Protein AF-0000000072544365 (afdb_homodimer)

InterPro domains:
  IPR005123 Oxoglutarate/iron-dependent dioxygenase domain [PS51471] (454-570)
  IPR006620 Prolyl 4-hydroxylase, alpha subunit [SM00702] (353-569)
  IPR011990 Tetratricopeptide-like helical domain superfamily [G3DSA:1.25.40.10] (1-150)
  IPR011990 Tetratricopeptide-like helical domain superfamily [G3DSA:1.25.40.10] (159-298)
  IPR039575 Prolyl 3-hydroxylase [PTHR14049] (103-581)
  IPR044862 Prolyl 4-hydroxylase alpha subunit, Fe(2+) 2OG dioxygenase domain [PF13640] (475-568)
  IPR056585 Leprecan-like alpha-helical domain [PF23557] (1-290)

pLDDT: mean 82.32, std 15.25, range [29.0, 97.81]

Radius of gyration: 35.23 Å; Cα contacts (8 Å, |Δi|>4): 2038; chains: 2; bounding box: 84×93×68 Å

Structure (mmCIF, N/CA/C/O backbone):
data_AF-0000000072544365-model_v1
#
loop_
_entity.id
_entity.type
_entity.pdbx_description
1 polymer 'procollagen-proline 3-dioxygenase'
#
loop_
_atom_site.group_PDB
_atom_site.id
_atom_site.type_symbol
_atom_site.label_atom_id
_atom_site.label_alt_id
_atom_site.label_comp_id
_atom_site.label_asym_id
_atom_site.label_entity_id
_atom_site.label_seq_id
_atom_site.pdbx_PDB_ins_code
_atom_site.Cartn_x
_atom_site.Cartn_y
_atom_site.Cartn_z
_atom_site.occupancy
_atom_site.B_iso_or_equiv
_atom_site.auth_seq_id
_atom_site.auth_comp_id
_atom_site.auth_asym_id
_atom_site.auth_atom_id
_atom_site.pdbx_PDB_model_num
ATOM 1 N N . LEU A 1 1 ? -8.773 -5.207 -22.891 1 80.38 1 LEU A N 1
ATOM 2 C CA . LEU A 1 1 ? -8.836 -6.355 -23.797 1 80.38 1 LEU A CA 1
ATOM 3 C C . LEU A 1 1 ? -9.391 -7.578 -23.062 1 80.38 1 LEU A C 1
ATOM 5 O O . LEU A 1 1 ? -10.273 -8.273 -23.594 1 80.38 1 LEU A O 1
ATOM 9 N N . TYR A 1 2 ? -8.875 -7.906 -21.922 1 84.88 2 TYR A N 1
ATOM 10 C CA . TYR A 1 2 ? -9.328 -9.078 -21.172 1 84.88 2 TYR A CA 1
ATOM 11 C C . TYR A 1 2 ? -10.789 -8.922 -20.75 1 84.88 2 TYR A C 1
ATOM 13 O O . TYR A 1 2 ? -11.594 -9.828 -20.953 1 84.88 2 TYR A O 1
ATOM 21 N N . SER A 1 3 ? -11.07 -7.789 -20.234 1 75.44 3 SER A N 1
ATOM 22 C CA . SER A 1 3 ? -12.438 -7.531 -19.812 1 75.44 3 SER A CA 1
ATOM 23 C C . SER A 1 3 ? -13.406 -7.539 -20.984 1 75.44 3 SER A C 1
ATOM 25 O O . SER A 1 3 ? -14.539 -8 -20.859 1 75.44 3 SER A O 1
ATOM 27 N N . GLU A 1 4 ? -12.914 -7.059 -22.031 1 73.75 4 GLU A N 1
ATOM 28 C CA . GLU A 1 4 ? -13.719 -7.094 -23.25 1 73.75 4 GLU A CA 1
ATOM 29 C C . GLU A 1 4 ? -13.953 -8.531 -23.703 1 73.75 4 GLU A C 1
ATOM 31 O O . GLU A 1 4 ? -15.031 -8.859 -24.203 1 73.75 4 GLU A O 1
ATOM 36 N N . GLY A 1 5 ? -12.961 -9.305 -23.594 1 83.25 5 GLY A N 1
ATOM 37 C CA . GLY A 1 5 ? -13.125 -10.719 -23.906 1 83.25 5 GLY A CA 1
ATOM 38 C C . GLY A 1 5 ? -14.164 -11.406 -23.047 1 83.25 5 GLY A C 1
ATOM 39 O O . GLY A 1 5 ? -14.992 -12.172 -23.547 1 83.25 5 GLY A O 1
ATOM 40 N N . VAL A 1 6 ? -14.148 -11.094 -21.828 1 82.44 6 VAL A N 1
ATOM 41 C CA . VAL A 1 6 ? -15.102 -11.688 -20.906 1 82.44 6 VAL A CA 1
ATOM 42 C C . VAL A 1 6 ? -16.516 -11.227 -21.234 1 82.44 6 VAL A C 1
ATOM 44 O O . VAL A 1 6 ? -17.453 -12.031 -21.219 1 82.44 6 VAL A O 1
ATOM 47 N N . SER A 1 7 ? -16.641 -10.023 -21.516 1 73 7 SER A N 1
ATOM 48 C CA . SER A 1 7 ? -17.938 -9.492 -21.906 1 73 7 SER A CA 1
ATOM 49 C C . SER A 1 7 ? -18.453 -10.18 -23.172 1 73 7 SER A C 1
ATOM 51 O O . SER A 1 7 ? -19.625 -10.531 -23.266 1 73 7 SER A O 1
ATOM 53 N N . ALA A 1 8 ? -17.641 -10.281 -24.109 1 81.31 8 ALA A N 1
ATOM 54 C CA . ALA A 1 8 ? -18 -10.953 -25.359 1 81.31 8 ALA A CA 1
ATOM 55 C C . ALA A 1 8 ? -18.406 -12.406 -25.094 1 81.31 8 ALA A C 1
ATOM 57 O O . ALA A 1 8 ? -19.312 -12.93 -25.734 1 81.31 8 ALA A O 1
ATOM 58 N N . TYR A 1 9 ? -17.719 -13.023 -24.234 1 85.31 9 TYR A N 1
ATOM 59 C CA . TYR A 1 9 ? -18.031 -14.391 -23.828 1 85.31 9 TYR A CA 1
ATOM 60 C C . TYR A 1 9 ? -19.438 -14.484 -23.219 1 85.31 9 TYR A C 1
ATOM 62 O O . TYR A 1 9 ? -20.203 -15.375 -23.578 1 85.31 9 TYR A O 1
ATOM 70 N N . ASP A 1 10 ? -19.75 -13.609 -22.438 1 77.44 10 ASP A N 1
ATOM 71 C CA . ASP A 1 10 ? -21.031 -13.586 -21.766 1 77.44 10 ASP A CA 1
ATOM 72 C C . ASP A 1 10 ? -22.172 -13.289 -22.75 1 77.44 10 ASP A C 1
ATOM 74 O O . ASP A 1 10 ? -23.281 -13.789 -22.594 1 77.44 10 ASP A O 1
ATOM 78 N N . ASP A 1 11 ? -21.828 -12.555 -23.703 1 75.81 11 ASP A N 1
ATOM 79 C CA . ASP A 1 11 ? -22.812 -12.164 -24.719 1 75.81 11 ASP A CA 1
ATOM 80 C C . ASP A 1 11 ? -22.859 -13.188 -25.859 1 75.81 11 ASP A C 1
ATOM 82 O O . ASP A 1 11 ? -23.547 -12.977 -26.844 1 75.81 11 ASP A O 1
ATOM 86 N N . ALA A 1 12 ? -22.172 -14.125 -25.766 1 86.88 12 ALA A N 1
ATOM 87 C CA . ALA A 1 12 ? -22.109 -15.203 -26.75 1 86.88 12 ALA A CA 1
ATOM 88 C C . ALA A 1 12 ? -21.688 -14.688 -28.125 1 86.88 12 ALA A C 1
ATOM 90 O O . ALA A 1 12 ? -22.203 -15.133 -29.141 1 86.88 12 ALA A O 1
ATOM 91 N N . GLN A 1 13 ? -20.953 -13.664 -28.078 1 87.75 13 GLN A N 1
ATOM 92 C CA . GLN A 1 13 ? -20.297 -13.195 -29.297 1 87.75 13 GLN A CA 1
ATOM 93 C C . GLN A 1 13 ? -18.953 -13.906 -29.516 1 87.75 13 GLN A C 1
ATOM 95 O O . GLN A 1 13 ? -17.891 -13.336 -29.266 1 87.75 13 GLN A O 1
ATOM 100 N N . TRP A 1 14 ? -19.047 -15 -30.094 1 88.62 14 TRP A N 1
ATOM 101 C CA . TRP A 1 14 ? -17.953 -15.961 -30.031 1 88.62 14 TRP A CA 1
ATOM 102 C C . TRP A 1 14 ? -16.781 -15.516 -30.906 1 88.62 14 TRP A C 1
ATOM 104 O O . TRP A 1 14 ? -15.625 -15.766 -30.578 1 88.62 14 TRP A O 1
ATOM 114 N N . TYR A 1 15 ? -17.047 -14.953 -32.031 1 87.5 15 TYR A N 1
ATOM 115 C CA . TYR A 1 15 ? -15.961 -14.484 -32.875 1 87.5 15 TYR A CA 1
ATOM 116 C C . TYR A 1 15 ? -15.172 -13.375 -32.219 1 87.5 15 TYR A C 1
ATOM 118 O O . TYR A 1 15 ? -13.938 -13.414 -32.156 1 87.5 15 TYR A O 1
ATOM 126 N N . GLN A 1 16 ? -15.875 -12.438 -31.672 1 87.5 16 GLN A N 1
ATOM 127 C CA . GLN A 1 16 ? -15.242 -11.352 -30.938 1 87.5 16 GLN A CA 1
ATOM 128 C C . GLN A 1 16 ? -14.547 -11.867 -29.672 1 87.5 16 GLN A C 1
ATOM 130 O O . GLN A 1 16 ? -13.461 -11.398 -29.328 1 87.5 16 GLN A O 1
ATOM 135 N N . CYS A 1 17 ? -15.164 -12.781 -29.047 1 90.75 17 CYS A N 1
ATOM 136 C CA . CYS A 1 17 ? -14.602 -13.406 -27.859 1 90.75 17 CYS A CA 1
ATOM 137 C C . CYS A 1 17 ? -13.211 -13.977 -28.141 1 90.75 17 CYS A C 1
ATOM 139 O O . CYS A 1 17 ? -12.258 -13.695 -27.422 1 90.75 17 CYS A O 1
ATOM 141 N N . SER A 1 18 ? -13.125 -14.688 -29.25 1 92.5 18 SER A N 1
ATOM 142 C CA . SER A 1 18 ? -11.852 -15.312 -29.594 1 92.5 18 SER A CA 1
ATOM 143 C C . SER A 1 18 ? -10.797 -14.258 -29.922 1 92.5 18 SER A C 1
ATOM 145 O O . SER A 1 18 ? -9.641 -14.391 -29.516 1 92.5 18 SER A O 1
ATOM 147 N N . LEU A 1 19 ? -11.195 -13.219 -30.5 1 89.69 19 LEU A N 1
ATOM 148 C CA . LEU A 1 19 ? -10.258 -12.172 -30.875 1 89.69 19 LEU A CA 1
ATOM 149 C C . LEU A 1 19 ? -9.766 -11.398 -29.656 1 89.69 19 LEU A C 1
ATOM 151 O O . LEU A 1 19 ? -8.57 -11.141 -29.516 1 89.69 19 LEU A O 1
ATOM 155 N N . PHE A 1 20 ? -10.68 -11.094 -28.812 1 89.44 20 PHE A N 1
ATOM 156 C CA . PHE A 1 20 ? -10.336 -10.305 -27.625 1 89.44 20 PHE A CA 1
ATOM 157 C C . PHE A 1 20 ? -9.406 -11.086 -26.703 1 89.44 20 PHE A C 1
ATOM 159 O O . PHE A 1 20 ? -8.43 -10.539 -26.188 1 89.44 20 PHE A O 1
ATOM 166 N N . PHE A 1 21 ? -9.68 -12.312 -26.469 1 93.75 21 PHE A N 1
ATOM 167 C CA . PHE A 1 21 ? -8.828 -13.102 -25.594 1 93.75 21 PHE A CA 1
ATOM 168 C C . PHE A 1 21 ? -7.457 -13.336 -26.219 1 93.75 21 PHE A C 1
ATOM 170 O O . PHE A 1 21 ? -6.438 -13.305 -25.531 1 93.75 21 PHE A O 1
ATOM 177 N N . GLN A 1 22 ? -7.426 -13.586 -27.516 1 93.12 22 GLN A N 1
ATOM 178 C CA . GLN A 1 22 ? -6.148 -13.734 -28.203 1 93.12 22 GLN A CA 1
ATOM 179 C C . GLN A 1 22 ? -5.297 -12.477 -28.062 1 93.12 22 GLN A C 1
ATOM 181 O O . GLN A 1 22 ? -4.102 -12.555 -27.766 1 93.12 22 GLN A O 1
ATOM 186 N N . ASP A 1 23 ? -5.949 -11.422 -28.25 1 91 23 ASP A N 1
ATOM 187 C CA . ASP A 1 23 ? -5.242 -10.148 -28.156 1 91 23 ASP A CA 1
ATOM 188 C C . ASP A 1 23 ? -4.812 -9.859 -26.719 1 91 23 ASP A C 1
ATOM 190 O O . ASP A 1 23 ? -3.732 -9.312 -26.484 1 91 23 ASP A O 1
ATOM 194 N N . ALA A 1 24 ? -5.691 -10.172 -25.797 1 92.06 24 ALA A N 1
ATOM 195 C CA . ALA A 1 24 ? -5.363 -9.969 -24.391 1 92.06 24 ALA A CA 1
ATOM 196 C C . ALA A 1 24 ? -4.148 -10.797 -23.984 1 92.06 24 ALA A C 1
ATOM 198 O O . ALA A 1 24 ? -3.27 -10.305 -23.266 1 92.06 24 ALA A O 1
ATOM 199 N N . ILE A 1 25 ? -4.117 -12.023 -24.422 1 95 25 ILE A N 1
ATOM 200 C CA . ILE A 1 25 ? -3.01 -12.914 -24.094 1 95 25 ILE A CA 1
ATOM 201 C C . ILE A 1 25 ? -1.724 -12.398 -24.734 1 95 25 ILE A C 1
ATOM 203 O O . ILE A 1 25 ? -0.677 -12.344 -24.094 1 95 25 ILE A O 1
ATOM 207 N N . LYS A 1 26 ? -1.809 -12.016 -25.938 1 92.56 26 LYS A N 1
ATOM 208 C CA . LYS A 1 26 ? -0.65 -11.477 -26.641 1 92.56 26 LYS A CA 1
ATOM 209 C C . LYS A 1 26 ? -0.138 -10.203 -25.969 1 92.56 26 LYS A C 1
ATOM 211 O O . LYS A 1 26 ? 1.07 -10.031 -25.812 1 92.56 26 LYS A O 1
ATOM 216 N N . ASP A 1 27 ? -1.063 -9.367 -25.594 1 89.94 27 ASP A N 1
ATOM 217 C CA . ASP A 1 27 ? -0.705 -8.109 -24.953 1 89.94 27 ASP A CA 1
ATOM 218 C C . ASP A 1 27 ? -0.074 -8.352 -23.578 1 89.94 27 ASP A C 1
ATOM 220 O O . ASP A 1 27 ? 0.903 -7.695 -23.219 1 89.94 27 ASP A O 1
ATOM 224 N N . TYR A 1 28 ? -0.678 -9.211 -22.859 1 91.62 28 TYR A N 1
ATOM 225 C CA . TYR A 1 28 ? -0.155 -9.523 -21.531 1 91.62 28 TYR A CA 1
ATOM 226 C C . TYR A 1 28 ? 1.253 -10.102 -21.625 1 91.62 28 TYR A C 1
ATOM 228 O O . TYR A 1 28 ? 2.131 -9.734 -20.828 1 91.62 28 TYR A O 1
ATOM 236 N N . ASN A 1 29 ? 1.472 -10.984 -22.531 1 92.94 29 ASN A N 1
ATOM 237 C CA . ASN A 1 29 ? 2.795 -11.57 -22.703 1 92.94 29 ASN A CA 1
ATOM 238 C C . ASN A 1 29 ? 3.822 -10.523 -23.125 1 92.94 29 ASN A C 1
ATOM 240 O O . ASN A 1 29 ? 4.969 -10.555 -22.672 1 92.94 29 ASN A O 1
ATOM 244 N N . PHE A 1 30 ? 3.4 -9.664 -23.969 1 91.56 30 PHE A N 1
ATOM 245 C CA . PHE A 1 30 ? 4.277 -8.578 -24.375 1 91.56 30 PHE A CA 1
ATOM 246 C C . PHE A 1 30 ? 4.625 -7.688 -23.172 1 91.56 30 PHE A C 1
ATOM 248 O O . PHE A 1 30 ? 5.781 -7.312 -23 1 91.56 30 PHE A O 1
ATOM 255 N N . TYR A 1 31 ? 3.596 -7.328 -22.438 1 90.69 31 TYR A N 1
ATOM 256 C CA . TYR A 1 31 ? 3.785 -6.496 -21.266 1 90.69 31 TYR A CA 1
ATOM 257 C C . TYR A 1 31 ? 4.754 -7.152 -20.281 1 90.69 31 TYR A C 1
ATOM 259 O O . TYR A 1 31 ? 5.715 -6.523 -19.828 1 90.69 31 TYR A O 1
ATOM 267 N N . LYS A 1 32 ? 4.496 -8.367 -19.938 1 91.25 32 LYS A N 1
ATOM 268 C CA . LYS A 1 32 ? 5.309 -9.094 -18.969 1 91.25 32 LYS A CA 1
ATOM 269 C C . LYS A 1 32 ? 6.758 -9.203 -19.438 1 91.25 32 LYS A C 1
ATOM 271 O O . LYS A 1 32 ? 7.688 -8.992 -18.656 1 91.25 32 LYS A O 1
ATOM 276 N N . LYS A 1 33 ? 6.934 -9.555 -20.641 1 93.62 33 LYS A N 1
ATOM 277 C CA . LYS A 1 33 ? 8.273 -9.672 -21.219 1 93.62 33 LYS A CA 1
ATOM 278 C C . LYS A 1 33 ? 9.008 -8.336 -21.172 1 93.62 33 LYS A C 1
ATOM 280 O O . LYS A 1 33 ? 10.188 -8.289 -20.812 1 93.62 33 LYS A O 1
ATOM 285 N N . SER A 1 34 ? 8.312 -7.281 -21.484 1 93.31 34 SER A N 1
ATOM 286 C CA . SER A 1 34 ? 8.922 -5.953 -21.516 1 93.31 34 SER A CA 1
ATOM 287 C C . SER A 1 34 ? 9.352 -5.508 -20.125 1 93.31 34 SER A C 1
ATOM 289 O O . SER A 1 34 ? 10.43 -4.945 -19.953 1 93.31 34 SER A O 1
ATOM 291 N N . VAL A 1 35 ? 8.477 -5.73 -19.188 1 92.75 35 VAL A N 1
ATOM 292 C CA . VAL A 1 35 ? 8.781 -5.348 -17.812 1 92.75 35 VAL A CA 1
ATOM 293 C C . VAL A 1 35 ? 10.031 -6.082 -17.328 1 92.75 35 VAL A C 1
ATOM 295 O O . VAL A 1 35 ? 10.93 -5.473 -16.75 1 92.75 35 VAL A O 1
ATOM 298 N N . VAL A 1 36 ? 10.117 -7.355 -17.531 1 95.5 36 VAL A N 1
ATOM 299 C CA . VAL A 1 36 ? 11.242 -8.172 -17.094 1 95.5 36 VAL A CA 1
ATOM 300 C C . VAL A 1 36 ? 12.508 -7.75 -17.828 1 95.5 36 VAL A C 1
ATOM 302 O O . VAL A 1 36 ? 13.586 -7.66 -17.234 1 95.5 36 VAL A O 1
ATOM 305 N N . ASP A 1 37 ? 12.367 -7.48 -19.125 1 95.62 37 ASP A N 1
ATOM 306 C CA . ASP A 1 37 ? 13.516 -7.031 -19.906 1 95.62 37 ASP A CA 1
ATOM 307 C C . ASP A 1 37 ? 14.07 -5.715 -19.359 1 95.62 37 ASP A C 1
ATOM 309 O O . ASP A 1 37 ? 15.281 -5.527 -19.297 1 95.62 37 ASP A O 1
ATOM 313 N N . CYS A 1 38 ? 13.172 -4.82 -19.031 1 94.56 38 CYS A N 1
ATOM 314 C CA . CYS A 1 38 ? 13.609 -3.537 -18.484 1 94.56 38 CYS A CA 1
ATOM 315 C C . CYS A 1 38 ? 14.336 -3.725 -17.156 1 94.56 38 CYS A C 1
ATOM 317 O O . CYS A 1 38 ? 15.359 -3.078 -16.906 1 94.56 38 CYS A O 1
ATOM 319 N N . ARG A 1 39 ? 13.844 -4.586 -16.297 1 94.62 39 ARG A N 1
ATOM 320 C CA . ARG A 1 39 ? 14.492 -4.863 -15.023 1 94.62 39 ARG A CA 1
ATOM 321 C C . ARG A 1 39 ? 15.883 -5.461 -15.227 1 94.62 39 ARG A C 1
ATOM 323 O O . ARG A 1 39 ? 16.828 -5.098 -14.531 1 94.62 39 ARG A O 1
ATOM 330 N N . LEU A 1 40 ? 16 -6.348 -16.203 1 95.12 40 LEU A N 1
ATOM 331 C CA . LEU A 1 40 ? 17.281 -6.996 -16.484 1 95.12 40 LEU A CA 1
ATOM 332 C C . LEU A 1 40 ? 18.266 -6.008 -17.094 1 95.12 40 LEU A C 1
ATOM 334 O O . LEU A 1 40 ? 19.453 -6.008 -16.734 1 95.12 40 LEU A O 1
ATOM 338 N N . ASN A 1 41 ? 17.781 -5.16 -17.953 1 94.06 41 ASN A N 1
ATOM 339 C CA . ASN A 1 41 ? 18.641 -4.176 -18.609 1 94.06 41 ASN A CA 1
ATOM 340 C C . ASN A 1 41 ? 19.172 -3.145 -17.609 1 94.06 41 ASN A C 1
ATOM 342 O O . ASN A 1 41 ? 20.25 -2.594 -17.797 1 94.06 41 ASN A O 1
ATOM 346 N N . CYS A 1 42 ? 18.391 -2.941 -16.578 1 93.69 42 CYS A N 1
ATOM 347 C CA . CYS A 1 42 ? 18.75 -1.9 -15.617 1 93.69 42 CYS A CA 1
ATOM 348 C C . CYS A 1 42 ? 19.391 -2.5 -14.375 1 93.69 42 CYS A C 1
ATOM 350 O O . CYS A 1 42 ? 19.594 -1.809 -13.375 1 93.69 42 CYS A O 1
ATOM 352 N N . LYS A 1 43 ? 19.656 -3.701 -14.367 1 88.56 43 LYS A N 1
ATOM 353 C CA . LYS A 1 43 ? 20.172 -4.418 -13.203 1 88.56 43 LYS A CA 1
ATOM 354 C C . LYS A 1 43 ? 21.438 -3.771 -12.672 1 88.56 43 LYS A C 1
ATOM 356 O O . LYS A 1 43 ? 21.641 -3.703 -11.453 1 88.56 43 LYS A O 1
ATOM 361 N N . HIS A 1 44 ? 22.281 -3.273 -13.523 1 79.38 44 HIS A N 1
ATOM 362 C CA . HIS A 1 44 ? 23.562 -2.742 -13.078 1 79.38 44 HIS A CA 1
ATOM 363 C C . HIS A 1 44 ? 23.609 -1.223 -13.195 1 79.38 44 HIS A C 1
ATOM 365 O O . HIS A 1 44 ? 24.672 -0.613 -13.078 1 79.38 44 HIS A O 1
ATOM 371 N N . HIS A 1 45 ? 22.375 -0.761 -13.469 1 74.12 45 HIS A N 1
ATOM 372 C CA . HIS A 1 45 ? 22.328 0.691 -13.602 1 74.12 45 HIS A CA 1
ATOM 373 C C . HIS A 1 45 ? 22.406 1.369 -12.242 1 74.12 45 HIS A C 1
ATOM 375 O O . HIS A 1 45 ? 21.594 1.097 -11.359 1 74.12 45 HIS A O 1
ATOM 381 N N . GLY A 1 46 ? 23.391 2.125 -11.977 1 63.12 46 GLY A N 1
ATOM 382 C CA . GLY A 1 46 ? 23.578 2.859 -10.734 1 63.12 46 GLY A CA 1
ATOM 383 C C . GLY A 1 46 ? 24.562 2.189 -9.789 1 63.12 46 GLY A C 1
ATOM 384 O O . GLY A 1 46 ? 25.031 2.812 -8.836 1 63.12 46 GLY A O 1
ATOM 385 N N . ILE A 1 47 ? 24.562 0.774 -9.812 1 58.81 47 ILE A N 1
ATOM 386 C CA . ILE A 1 47 ? 25.406 0.045 -8.883 1 58.81 47 ILE A CA 1
ATOM 387 C C . ILE A 1 47 ? 26.875 0.196 -9.297 1 58.81 47 ILE A C 1
ATOM 389 O O . ILE A 1 47 ? 27.766 -0.318 -8.625 1 58.81 47 ILE A O 1
ATOM 393 N N . GLU A 1 48 ? 27.172 0.769 -10.406 1 52.38 48 GLU A N 1
ATOM 394 C CA . GLU A 1 48 ? 28.609 0.728 -10.68 1 52.38 48 GLU A CA 1
ATOM 395 C C . GLU A 1 48 ? 29.422 0.821 -9.391 1 52.38 48 GLU A C 1
ATOM 397 O O . GLU A 1 48 ? 28.859 1.008 -8.312 1 52.38 48 GLU A O 1
ATOM 402 N N . LYS A 1 49 ? 30.797 1.675 -9.641 1 46.38 49 LYS A N 1
ATOM 403 C CA . LYS A 1 49 ? 32.094 1.844 -8.992 1 46.38 49 LYS A CA 1
ATOM 404 C C . LYS A 1 49 ? 31.922 2.377 -7.574 1 46.38 49 LYS A C 1
ATOM 406 O O . LYS A 1 49 ? 32.906 2.824 -6.957 1 46.38 49 LYS A O 1
ATOM 411 N N . ARG A 1 50 ? 30.672 2.615 -7.273 1 45.84 50 ARG A N 1
ATOM 412 C CA . ARG A 1 50 ? 30.781 3.439 -6.074 1 45.84 50 ARG A CA 1
ATOM 413 C C . ARG A 1 50 ? 30.953 2.576 -4.828 1 45.84 50 ARG A C 1
ATOM 415 O O . ARG A 1 50 ? 30.25 1.582 -4.656 1 45.84 50 ARG A O 1
ATOM 422 N N . ASN A 1 51 ? 32.031 2.244 -4.457 1 46.62 51 ASN A N 1
ATOM 423 C CA . ASN A 1 51 ? 32.281 1.783 -3.098 1 46.62 51 ASN A CA 1
ATOM 424 C C . ASN A 1 51 ? 31.203 2.266 -2.133 1 46.62 51 ASN A C 1
ATOM 426 O O . ASN A 1 51 ? 31.359 3.293 -1.475 1 46.62 51 ASN A O 1
ATOM 430 N N . ASP A 1 52 ? 29.969 1.961 -2.381 1 51.19 52 ASP A N 1
ATOM 431 C CA . ASP A 1 52 ? 28.844 2.5 -1.627 1 51.19 52 ASP A CA 1
ATOM 432 C C . ASP A 1 52 ? 28.984 2.211 -0.135 1 51.19 52 ASP A C 1
ATOM 434 O O . ASP A 1 52 ? 28.75 1.087 0.311 1 51.19 52 ASP A O 1
ATOM 438 N N . THR A 1 53 ? 29.75 2.979 0.495 1 59.97 53 THR A N 1
ATOM 439 C CA . THR A 1 53 ? 30.219 2.836 1.87 1 59.97 53 THR A CA 1
ATOM 440 C C . THR A 1 53 ? 29.172 3.355 2.852 1 59.97 53 THR A C 1
ATOM 442 O O . THR A 1 53 ? 29.281 3.141 4.059 1 59.97 53 THR A O 1
ATOM 445 N N . ASN A 1 54 ? 28.047 3.99 2.219 1 75.31 54 ASN A N 1
ATOM 446 C CA . ASN A 1 54 ? 27.141 4.512 3.23 1 75.31 54 ASN A CA 1
ATOM 447 C C . ASN A 1 54 ? 25.688 4.426 2.771 1 75.31 54 ASN A C 1
ATOM 449 O O . ASN A 1 54 ? 25.406 4.086 1.619 1 75.31 54 ASN A O 1
ATOM 453 N N . PHE A 1 55 ? 24.688 4.438 3.605 1 82.12 55 PHE A N 1
ATOM 454 C CA . PHE A 1 55 ? 23.25 4.293 3.424 1 82.12 55 PHE A CA 1
ATOM 455 C C . PHE A 1 55 ? 22.75 5.234 2.34 1 82.12 55 PHE A C 1
ATOM 457 O O . PHE A 1 55 ? 21.969 4.832 1.472 1 82.12 55 PHE A O 1
ATOM 464 N N . SER A 1 56 ? 23.25 6.426 2.266 1 83.69 56 SER A N 1
ATOM 465 C CA . SER A 1 56 ? 22.812 7.434 1.309 1 83.69 56 SER A CA 1
ATOM 466 C C . SER A 1 56 ? 23.188 7.047 -0.117 1 83.69 56 SER A C 1
ATOM 468 O O . SER A 1 56 ? 22.391 7.219 -1.045 1 83.69 56 SER A O 1
ATOM 470 N N . GLU A 1 57 ? 24.359 6.508 -0.261 1 83.19 57 GLU A N 1
ATOM 471 C CA . GLU A 1 57 ? 24.812 6.102 -1.583 1 83.19 57 GLU A CA 1
ATOM 472 C C . GLU A 1 57 ? 24 4.926 -2.121 1 83.19 57 GLU A C 1
ATOM 474 O O . GLU A 1 57 ? 23.719 4.867 -3.316 1 83.19 57 GLU A O 1
ATOM 479 N N . LEU A 1 58 ? 23.734 4.09 -1.264 1 83.56 58 LEU A N 1
ATOM 480 C CA . LEU A 1 58 ? 22.922 2.947 -1.678 1 83.56 58 LEU A CA 1
ATOM 481 C C . LEU A 1 58 ? 21.531 3.391 -2.09 1 83.56 58 LEU A C 1
ATOM 483 O O . LEU A 1 58 ? 20.984 2.889 -3.074 1 83.56 58 LEU A O 1
ATOM 487 N N . MET A 1 59 ? 21 4.27 -1.32 1 88.81 59 MET A N 1
ATOM 488 C CA . MET A 1 59 ? 19.672 4.777 -1.662 1 88.81 59 MET A CA 1
ATOM 489 C C . MET A 1 59 ? 19.703 5.512 -2.998 1 88.81 59 MET A C 1
ATOM 491 O O . MET A 1 59 ? 18.75 5.438 -3.773 1 88.81 59 MET A O 1
ATOM 495 N N . GLN A 1 60 ? 20.781 6.176 -3.275 1 88.25 60 GLN A N 1
ATOM 496 C CA . GLN A 1 60 ? 20.938 6.836 -4.57 1 88.25 60 GLN A CA 1
ATOM 497 C C . GLN A 1 60 ? 20.984 5.816 -5.703 1 88.25 60 GLN A C 1
ATOM 499 O O . GLN A 1 60 ? 20.391 6.027 -6.762 1 88.25 60 GLN A O 1
ATOM 504 N N . SER A 1 61 ? 21.719 4.734 -5.418 1 88.5 61 SER A N 1
ATOM 505 C CA . SER A 1 61 ? 21.781 3.67 -6.414 1 88.5 61 SER A CA 1
ATOM 506 C C . SER A 1 61 ? 20.406 3.086 -6.691 1 88.5 61 SER A C 1
ATOM 508 O O . SER A 1 61 ? 20.078 2.775 -7.836 1 88.5 61 SER A O 1
ATOM 510 N N . ILE A 1 62 ? 19.656 2.9 -5.656 1 90.31 62 ILE A N 1
ATOM 511 C CA . ILE A 1 62 ? 18.312 2.377 -5.797 1 90.31 62 ILE A CA 1
ATOM 512 C C . ILE A 1 62 ? 17.469 3.342 -6.625 1 90.31 62 ILE A C 1
ATOM 514 O O . ILE A 1 62 ? 16.703 2.918 -7.496 1 90.31 62 ILE A O 1
ATOM 518 N N . MET A 1 63 ? 17.625 4.602 -6.414 1 89.94 63 MET A N 1
ATOM 519 C CA . MET A 1 63 ? 16.891 5.613 -7.164 1 89.94 63 MET A CA 1
ATOM 520 C C . MET A 1 63 ? 17.266 5.586 -8.641 1 89.94 63 MET A C 1
ATOM 522 O O . MET A 1 63 ? 16.406 5.664 -9.516 1 89.94 63 MET A O 1
ATOM 526 N N . LEU A 1 64 ? 18.516 5.48 -8.891 1 90.56 64 LEU A N 1
ATOM 527 C CA . LEU A 1 64 ? 18.984 5.449 -10.273 1 90.56 64 LEU A CA 1
ATOM 528 C C . LEU A 1 64 ? 18.453 4.215 -11 1 90.56 64 LEU A C 1
ATOM 530 O O . LEU A 1 64 ? 18.062 4.297 -12.164 1 90.56 64 LEU A O 1
ATOM 534 N N . ARG A 1 65 ? 18.484 3.105 -10.344 1 91.25 65 ARG A N 1
ATOM 535 C CA . ARG A 1 65 ? 17.922 1.896 -10.938 1 91.25 65 ARG A CA 1
ATOM 536 C C . ARG A 1 65 ? 16.438 2.055 -11.195 1 91.25 65 ARG A C 1
ATOM 538 O O . ARG A 1 65 ? 15.93 1.642 -12.242 1 91.25 65 ARG A O 1
ATOM 545 N N . SER A 1 66 ? 15.719 2.6 -10.234 1 90.56 66 SER A N 1
ATOM 546 C CA . SER A 1 66 ? 14.289 2.865 -10.391 1 90.56 66 SER A CA 1
ATOM 547 C C . SER A 1 66 ? 14.023 3.75 -11.609 1 90.56 66 SER A C 1
ATOM 549 O O . SER A 1 66 ? 13.102 3.492 -12.375 1 90.56 66 SER A O 1
ATOM 551 N N . GLU A 1 67 ? 14.805 4.738 -11.75 1 88.69 67 GLU A N 1
ATOM 552 C CA . GLU A 1 67 ? 14.672 5.633 -12.891 1 88.69 67 GLU A CA 1
ATOM 553 C C . GLU A 1 67 ? 14.914 4.895 -14.203 1 88.69 67 GLU A C 1
ATOM 555 O O . GLU A 1 67 ? 14.18 5.078 -15.18 1 88.69 67 GLU A O 1
ATOM 560 N N . CYS A 1 68 ? 15.969 4.137 -14.234 1 92.44 68 CYS A N 1
ATOM 561 C CA . CYS A 1 68 ? 16.297 3.361 -15.43 1 92.44 68 CYS A CA 1
ATOM 562 C C . CYS A 1 68 ? 15.133 2.467 -15.836 1 92.44 68 CYS A C 1
ATOM 564 O O . CYS A 1 68 ? 14.758 2.43 -17.016 1 92.44 68 CYS A O 1
ATOM 566 N N . ILE A 1 69 ? 14.586 1.759 -14.898 1 91.81 69 ILE A N 1
ATOM 567 C CA . ILE A 1 69 ? 13.469 0.853 -15.164 1 91.81 69 ILE A CA 1
ATOM 568 C C . ILE A 1 69 ? 12.266 1.648 -15.656 1 91.81 69 ILE A C 1
ATOM 570 O O . ILE A 1 69 ? 11.609 1.256 -16.625 1 91.81 69 ILE A O 1
ATOM 574 N N . ARG A 1 70 ? 11.984 2.709 -15 1 87.75 70 ARG A N 1
ATOM 575 C CA . ARG A 1 70 ? 10.859 3.557 -15.383 1 87.75 70 ARG A CA 1
ATOM 576 C C . ARG A 1 70 ? 11.016 4.062 -16.812 1 87.75 70 ARG A C 1
ATOM 578 O O . ARG A 1 70 ? 10.078 3.99 -17.609 1 87.75 70 ARG A O 1
ATOM 585 N N . LYS A 1 71 ? 12.133 4.594 -17.156 1 87.88 71 LYS A N 1
ATOM 586 C CA . LYS A 1 71 ? 12.398 5.113 -18.484 1 87.88 71 LYS A CA 1
ATOM 587 C C . LYS A 1 71 ? 12.32 4.004 -19.531 1 87.88 71 LYS A C 1
ATOM 589 O O . LYS A 1 71 ? 11.781 4.207 -20.625 1 87.88 71 LYS A O 1
ATOM 594 N N . CYS A 1 72 ? 12.867 2.891 -19.188 1 91.81 72 CYS A N 1
ATOM 595 C CA . CYS A 1 72 ? 12.805 1.74 -20.078 1 91.81 72 CYS A CA 1
ATOM 596 C C . CYS A 1 72 ? 11.359 1.322 -20.328 1 91.81 72 CYS A C 1
ATOM 598 O O . CYS A 1 72 ? 10.969 1.089 -21.484 1 91.81 72 CYS A O 1
ATOM 600 N N . LYS A 1 73 ? 10.578 1.235 -19.312 1 89.69 73 LYS A N 1
ATOM 601 C CA . LYS A 1 73 ? 9.172 0.861 -19.438 1 89.69 73 LYS A CA 1
ATOM 602 C C . LYS A 1 73 ? 8.398 1.892 -20.266 1 89.69 73 LYS A C 1
ATOM 604 O O . LYS A 1 73 ? 7.547 1.533 -21.078 1 89.69 73 LYS A O 1
ATOM 609 N N . GLN A 1 74 ? 8.711 3.117 -20.016 1 83.56 74 GLN A N 1
ATOM 610 C CA . GLN A 1 74 ? 8.039 4.18 -20.766 1 83.56 74 GLN A CA 1
ATOM 611 C C . GLN A 1 74 ? 8.367 4.098 -22.25 1 83.56 74 GLN A C 1
ATOM 613 O O . GLN A 1 74 ? 7.496 4.309 -23.094 1 83.56 74 GLN A O 1
ATOM 618 N N . LYS A 1 75 ? 9.539 3.861 -22.578 1 86.88 75 LYS A N 1
ATOM 619 C CA . LYS A 1 75 ? 9.977 3.766 -23.969 1 86.88 75 LYS A CA 1
ATOM 620 C C . LYS A 1 75 ? 9.359 2.559 -24.672 1 86.88 75 LYS A C 1
ATOM 622 O O . LYS A 1 75 ? 8.945 2.648 -25.828 1 86.88 75 LYS A O 1
ATOM 627 N N . THR A 1 76 ? 9.242 1.462 -23.938 1 89.38 76 THR A N 1
ATOM 628 C CA . THR A 1 76 ? 8.812 0.208 -24.562 1 89.38 76 THR A CA 1
ATOM 629 C C . THR A 1 76 ? 7.289 0.087 -24.531 1 89.38 76 THR A C 1
ATOM 631 O O . THR A 1 76 ? 6.688 -0.395 -25.484 1 89.38 76 THR A O 1
ATOM 634 N N . LEU A 1 77 ? 6.629 0.49 -23.438 1 86.69 77 LEU A N 1
ATOM 635 C CA . LEU A 1 77 ? 5.203 0.262 -23.234 1 86.69 77 LEU A CA 1
ATOM 636 C C . LEU A 1 77 ? 4.414 1.549 -23.453 1 86.69 77 LEU A C 1
ATOM 638 O O . LEU A 1 77 ? 3.193 1.511 -23.641 1 86.69 77 LEU A O 1
ATOM 642 N N . GLY A 1 78 ? 5.074 2.58 -23.438 1 77.25 78 GLY A N 1
ATOM 643 C CA . GLY A 1 78 ? 4.387 3.859 -23.453 1 77.25 78 GLY A CA 1
ATOM 644 C C . GLY A 1 78 ? 4.117 4.414 -22.062 1 77.25 78 GLY A C 1
ATOM 645 O O . GLY A 1 78 ? 4.18 3.682 -21.078 1 77.25 78 GLY A O 1
ATOM 646 N N . LYS A 1 79 ? 3.775 5.605 -21.984 1 65.81 79 LYS A N 1
ATOM 647 C CA . LYS A 1 79 ? 3.646 6.324 -20.719 1 65.81 79 LYS A CA 1
ATOM 648 C C . LYS A 1 79 ? 2.443 5.824 -19.922 1 65.81 79 LYS A C 1
ATOM 650 O O . LYS A 1 79 ? 2.531 5.629 -18.703 1 65.81 79 LYS A O 1
ATOM 655 N N . ASP A 1 80 ? 1.408 5.539 -20.594 1 58.44 80 ASP A N 1
ATOM 656 C CA . ASP A 1 80 ? 0.171 5.18 -19.906 1 58.44 80 ASP A CA 1
ATOM 657 C C . ASP A 1 80 ? 0.264 3.779 -19.297 1 58.44 80 ASP A C 1
ATOM 659 O O . ASP A 1 80 ? -0.195 3.549 -18.172 1 58.44 80 ASP A O 1
ATOM 663 N N . ARG A 1 81 ? 0.894 2.941 -19.953 1 67.19 81 ARG A N 1
ATOM 664 C CA . ARG A 1 81 ? 0.951 1.544 -19.547 1 67.19 81 ARG A CA 1
ATOM 665 C C . ARG A 1 81 ? 2.104 1.307 -18.578 1 67.19 81 ARG A C 1
ATOM 667 O O . ARG A 1 81 ? 2.094 0.334 -17.812 1 67.19 81 ARG A O 1
ATOM 674 N N . ALA A 1 82 ? 3.039 2.164 -18.672 1 63.38 82 ALA A N 1
ATOM 675 C CA . ALA A 1 82 ? 4.219 1.991 -17.828 1 63.38 82 ALA A CA 1
ATOM 676 C C . ALA A 1 82 ? 3.873 2.172 -16.359 1 63.38 82 ALA A C 1
ATOM 678 O O . ALA A 1 82 ? 4.492 1.555 -15.484 1 63.38 82 ALA A O 1
ATOM 679 N N . PHE A 1 83 ? 2.92 3.018 -16.141 1 56.38 83 PHE A N 1
ATOM 680 C CA . PHE A 1 83 ? 2.615 3.354 -14.758 1 56.38 83 PHE A CA 1
ATOM 681 C C . PHE A 1 83 ? 1.29 2.734 -14.328 1 56.38 83 PHE A C 1
ATOM 683 O O . PHE A 1 83 ? 0.894 2.846 -13.164 1 56.38 83 PHE A O 1
ATOM 690 N N . GLY A 1 84 ? 0.743 2.127 -15.266 1 54.84 84 GLY A N 1
ATOM 691 C CA . GLY A 1 84 ? -0.603 1.664 -14.961 1 54.84 84 GLY A CA 1
ATOM 692 C C . GLY A 1 84 ? -0.639 0.58 -13.906 1 54.84 84 GLY A C 1
ATOM 693 O O . GLY A 1 84 ? 0.351 -0.123 -13.695 1 54.84 84 GLY A O 1
ATOM 694 N N . ARG A 1 85 ? -1.573 0.774 -13.047 1 50.91 85 ARG A N 1
ATOM 695 C CA . ARG A 1 85 ? -1.849 -0.2 -12 1 50.91 85 ARG A CA 1
ATOM 696 C C . ARG A 1 85 ? -2.441 -1.479 -12.578 1 50.91 85 ARG A C 1
ATOM 698 O O . ARG A 1 85 ? -3.375 -1.428 -13.383 1 50.91 85 ARG A O 1
ATOM 705 N N . SER A 1 86 ? -1.489 -2.494 -12.656 1 53.47 86 SER A N 1
ATOM 706 C CA . SER A 1 86 ? -2.084 -3.768 -13.039 1 53.47 86 SER A CA 1
ATOM 707 C C . SER A 1 86 ? -3.119 -4.23 -12.023 1 53.47 86 SER A C 1
ATOM 709 O O . SER A 1 86 ? -2.902 -4.113 -10.812 1 53.47 86 SER A O 1
ATOM 711 N N . ASN A 1 87 ? -4.277 -4.336 -12.5 1 53.53 87 ASN A N 1
ATOM 712 C CA . ASN A 1 87 ? -5.301 -4.965 -11.68 1 53.53 87 ASN A CA 1
ATOM 713 C C . ASN A 1 87 ? -4.852 -6.332 -11.164 1 53.53 87 ASN A C 1
ATOM 715 O O . ASN A 1 87 ? -4.52 -7.215 -11.953 1 53.53 87 ASN A O 1
ATOM 719 N N . GLU A 1 88 ? -4.582 -6.395 -9.992 1 60.38 88 GLU A N 1
ATOM 720 C CA . GLU A 1 88 ? -4.066 -7.609 -9.367 1 60.38 88 GLU A CA 1
ATOM 721 C C . GLU A 1 88 ? -4.895 -8.828 -9.773 1 60.38 88 GLU A C 1
ATOM 723 O O . GLU A 1 88 ? -4.355 -9.922 -9.961 1 60.38 88 GLU A O 1
ATOM 728 N N . PHE A 1 89 ? -6.098 -8.602 -10.055 1 54.5 89 PHE A N 1
ATOM 729 C CA . PHE A 1 89 ? -6.984 -9.703 -10.406 1 54.5 89 PHE A CA 1
ATOM 730 C C . PHE A 1 89 ? -6.691 -10.203 -11.812 1 54.5 89 PHE A C 1
ATOM 732 O O . PHE A 1 89 ? -6.621 -11.414 -12.047 1 54.5 89 PHE A O 1
ATOM 739 N N . ILE A 1 90 ? -6.637 -9.289 -12.523 1 71.69 90 ILE A N 1
ATOM 740 C CA . ILE A 1 90 ? -6.352 -9.633 -13.914 1 71.69 90 ILE A CA 1
ATOM 741 C C . ILE A 1 90 ? -4.988 -10.32 -14.008 1 71.69 90 ILE A C 1
ATOM 743 O O . ILE A 1 90 ? -4.832 -11.305 -14.734 1 71.69 90 ILE A O 1
ATOM 747 N N . GLU A 1 91 ? -4.125 -9.852 -13.195 1 77.94 91 GLU A N 1
ATOM 748 C CA . GLU A 1 91 ? -2.799 -10.461 -13.18 1 77.94 91 GLU A CA 1
ATOM 749 C C . GLU A 1 91 ? -2.859 -11.906 -12.695 1 77.94 91 GLU A C 1
ATOM 751 O O . GLU A 1 91 ? -2.18 -12.781 -13.242 1 77.94 91 GLU A O 1
ATOM 756 N N . ASN A 1 92 ? -3.582 -12.078 -11.742 1 73.56 92 ASN A N 1
ATOM 757 C CA . ASN A 1 92 ? -3.736 -13.43 -11.211 1 73.56 92 ASN A CA 1
ATOM 758 C C . ASN A 1 92 ? -4.383 -14.359 -12.242 1 73.56 92 ASN A C 1
ATOM 760 O O . ASN A 1 92 ? -3.992 -15.523 -12.359 1 73.56 92 ASN A O 1
ATOM 764 N N . ASP A 1 93 ? -5.344 -13.859 -12.883 1 81.06 93 ASP A N 1
ATOM 765 C CA . ASP A 1 93 ? -5.996 -14.648 -13.922 1 81.06 93 ASP A CA 1
ATOM 766 C C . ASP A 1 93 ? -4.996 -15.078 -14.992 1 81.06 93 ASP A C 1
ATOM 768 O O . ASP A 1 93 ? -5.016 -16.234 -15.445 1 81.06 93 ASP A O 1
ATOM 772 N N . PHE A 1 94 ? -4.242 -14.211 -15.328 1 89.81 94 PHE A N 1
ATOM 773 C CA . PHE A 1 94 ? -3.264 -14.523 -16.359 1 89.81 94 PHE A CA 1
ATOM 774 C C . PHE A 1 94 ? -2.215 -15.5 -15.844 1 89.81 94 PHE A C 1
ATOM 776 O O . PHE A 1 94 ? -1.776 -16.391 -16.578 1 89.81 94 PHE A O 1
ATOM 783 N N . GLN A 1 95 ? -1.89 -15.336 -14.641 1 84.44 95 GLN A N 1
ATOM 784 C CA . GLN A 1 95 ? -0.906 -16.25 -14.055 1 84.44 95 GLN A CA 1
ATOM 785 C C . GLN A 1 95 ? -1.448 -17.672 -13.969 1 84.44 95 GLN A C 1
ATOM 787 O O . GLN A 1 95 ? -0.697 -18.625 -14.117 1 84.44 95 GLN A O 1
ATOM 792 N N . MET A 1 96 ? -2.693 -17.75 -13.875 1 85.62 96 MET A N 1
ATOM 793 C CA . MET A 1 96 ? -3.33 -19.062 -13.781 1 85.62 96 MET A CA 1
ATOM 794 C C . MET A 1 96 ? -3.779 -19.547 -15.156 1 85.62 96 MET A C 1
ATOM 796 O O . MET A 1 96 ? -4.426 -20.594 -15.266 1 85.62 96 MET A O 1
ATOM 800 N N . ARG A 1 97 ? -3.555 -18.781 -16.078 1 92.75 97 ARG A N 1
ATOM 801 C CA . ARG A 1 97 ? -3.879 -19.094 -17.469 1 92.75 97 ARG A CA 1
ATOM 802 C C . ARG A 1 97 ? -5.387 -19.203 -17.672 1 92.75 97 ARG A C 1
ATOM 804 O O . ARG A 1 97 ? -5.855 -19.969 -18.516 1 92.75 97 ARG A O 1
ATOM 811 N N . LYS A 1 98 ? -6.09 -18.5 -17 1 89.25 98 LYS A N 1
ATOM 812 C CA . LYS A 1 98 ? -7.551 -18.5 -17.047 1 89.25 98 LYS A CA 1
ATOM 813 C C . LYS A 1 98 ? -8.047 -18.031 -18.422 1 89.25 98 LYS A C 1
ATOM 815 O O . LYS A 1 98 ? -9.062 -18.516 -18.922 1 89.25 98 LYS A O 1
ATOM 820 N N . PRO A 1 99 ? -7.418 -17.125 -19 1 94.12 99 PRO A N 1
ATOM 821 C CA . PRO A 1 99 ? -7.879 -16.688 -20.328 1 94.12 99 PRO A CA 1
ATOM 822 C C . PRO A 1 99 ? -7.988 -17.844 -21.312 1 94.12 99 PRO A C 1
ATOM 824 O O . PRO A 1 99 ? -8.836 -17.812 -22.219 1 94.12 99 PRO A O 1
ATOM 827 N N . TYR A 1 100 ? -7.203 -18.828 -21.172 1 95.94 100 TYR A N 1
ATOM 828 C CA . TYR A 1 100 ? -7.238 -19.953 -22.094 1 95.94 100 TYR A CA 1
ATOM 829 C C . TYR A 1 100 ? -8.477 -20.812 -21.844 1 95.94 100 TYR A C 1
ATOM 831 O O . TYR A 1 100 ? -8.938 -21.516 -22.75 1 95.94 100 TYR A O 1
ATOM 839 N N . GLU A 1 101 ? -8.93 -20.812 -20.672 1 93.62 101 GLU A N 1
ATOM 840 C CA . GLU A 1 101 ? -10.188 -21.5 -20.375 1 93.62 101 GLU A CA 1
ATOM 841 C C . GLU A 1 101 ? -11.336 -20.875 -21.156 1 93.62 101 GLU A C 1
ATOM 843 O O . GLU A 1 101 ? -12.172 -21.594 -21.719 1 93.62 101 GLU A O 1
ATOM 848 N N . TYR A 1 102 ? -11.344 -19.609 -21.172 1 93.31 102 TYR A N 1
ATOM 849 C CA . TYR A 1 102 ? -12.359 -18.906 -21.953 1 93.31 102 TYR A CA 1
ATOM 850 C C . TYR A 1 102 ? -12.141 -19.109 -23.438 1 93.31 102 TYR A C 1
ATOM 852 O O . TYR A 1 102 ? -13.086 -19.391 -24.188 1 93.31 102 TYR A O 1
ATOM 860 N N . LEU A 1 103 ? -10.961 -18.969 -23.812 1 96.12 103 LEU A N 1
ATOM 861 C CA . LEU A 1 103 ? -10.594 -18.984 -25.219 1 96.12 103 LEU A CA 1
ATOM 862 C C . LEU A 1 103 ? -10.945 -20.328 -25.875 1 96.12 103 LEU A C 1
ATOM 864 O O . LEU A 1 103 ? -11.375 -20.359 -27.016 1 96.12 103 LEU A O 1
ATOM 868 N N . GLN A 1 104 ? -10.711 -21.422 -25.172 1 95.75 104 GLN A N 1
ATOM 869 C CA . GLN A 1 104 ? -11.008 -22.734 -25.75 1 95.75 104 GLN A CA 1
ATOM 870 C C . GLN A 1 104 ? -12.484 -22.844 -26.125 1 95.75 104 GLN A C 1
ATOM 872 O O . GLN A 1 104 ? -12.828 -23.391 -27.172 1 95.75 104 GLN A O 1
ATOM 877 N N . TYR A 1 105 ? -13.344 -22.328 -25.25 1 94.81 105 TYR A N 1
ATOM 878 C CA . TYR A 1 105 ? -14.773 -22.406 -25.531 1 94.81 105 TYR A CA 1
ATOM 879 C C . TYR A 1 105 ? -15.148 -21.484 -26.688 1 94.81 105 TYR A C 1
ATOM 881 O O . TYR A 1 105 ? -15.977 -21.844 -27.531 1 94.81 105 TYR A O 1
ATOM 889 N N . CYS A 1 106 ? -14.555 -20.391 -26.672 1 94.25 106 CYS A N 1
ATOM 890 C CA . CYS A 1 106 ? -14.789 -19.469 -27.797 1 94.25 106 CYS A CA 1
ATOM 891 C C . CYS A 1 106 ? -14.391 -20.125 -29.109 1 94.25 106 CYS A C 1
ATOM 893 O O . CYS A 1 106 ? -15.141 -20.062 -30.094 1 94.25 106 CYS A O 1
ATOM 895 N N . TYR A 1 107 ? -13.281 -20.672 -29.203 1 95.38 107 TYR A N 1
ATOM 896 C CA . TYR A 1 107 ? -12.812 -21.375 -30.391 1 95.38 107 TYR A CA 1
ATOM 897 C C . TYR A 1 107 ? -13.773 -22.5 -30.766 1 95.38 107 TYR A C 1
ATOM 899 O O . TYR A 1 107 ? -14.039 -22.719 -31.953 1 95.38 107 TYR A O 1
ATOM 907 N N . PHE A 1 108 ? -14.195 -23.203 -29.734 1 95.19 108 PHE A N 1
ATOM 908 C CA . PHE A 1 108 ? -15.117 -24.312 -29.969 1 95.19 108 PHE A CA 1
ATOM 909 C C . PHE A 1 108 ? -16.375 -23.828 -30.672 1 95.19 108 PHE A C 1
ATOM 911 O O . PHE A 1 108 ? -16.844 -24.453 -31.641 1 95.19 108 PHE A O 1
ATOM 918 N N . LYS A 1 109 ? -16.875 -22.734 -30.266 1 92.81 109 LYS A N 1
ATOM 919 C CA . LYS A 1 109 ? -18.125 -22.188 -30.781 1 92.81 109 LYS A CA 1
ATOM 920 C C . LYS A 1 109 ? -17.953 -21.672 -32.219 1 92.81 109 LYS A C 1
ATOM 922 O O . LYS A 1 109 ? -18.922 -21.609 -32.969 1 92.81 109 LYS A O 1
ATOM 927 N N . VAL A 1 110 ? -16.812 -21.344 -32.594 1 92.5 110 VAL A N 1
ATOM 928 C CA . VAL A 1 110 ? -16.578 -20.875 -33.938 1 92.5 110 VAL A CA 1
ATOM 929 C C . VAL A 1 110 ? -15.969 -21.984 -34.781 1 92.5 110 VAL A C 1
ATOM 931 O O . VAL A 1 110 ? -15.391 -21.734 -35.844 1 92.5 110 VAL A O 1
ATOM 934 N N . ASN A 1 111 ? -15.898 -23.141 -34.281 1 91.44 111 ASN A N 1
ATOM 935 C CA . ASN A 1 111 ? -15.531 -24.375 -34.969 1 91.44 111 ASN A CA 1
ATOM 936 C C . ASN A 1 111 ? -14.039 -24.422 -35.281 1 91.44 111 ASN A C 1
ATOM 938 O O . ASN A 1 111 ? -13.633 -24.859 -36.375 1 91.44 111 ASN A O 1
ATOM 942 N N . ARG A 1 112 ? -13.273 -23.938 -34.469 1 92.06 112 ARG A N 1
ATOM 943 C CA . ARG A 1 112 ? -11.828 -24.078 -34.531 1 92.06 112 ARG A CA 1
ATOM 944 C C . ARG A 1 112 ? -11.344 -25.094 -33.469 1 92.06 112 ARG A C 1
ATOM 946 O O . ARG A 1 112 ? -10.781 -24.719 -32.469 1 92.06 112 ARG A O 1
ATOM 953 N N . MET A 1 113 ? -11.477 -26.266 -33.844 1 92.25 113 MET A N 1
ATOM 954 C CA . MET A 1 113 ? -11.352 -27.344 -32.875 1 92.25 113 MET A CA 1
ATOM 955 C C . MET A 1 113 ? -9.891 -27.547 -32.438 1 92.25 113 MET A C 1
ATOM 957 O O . MET A 1 113 ? -9.609 -27.812 -31.281 1 92.25 113 MET A O 1
ATOM 961 N N . ILE A 1 114 ? -8.977 -27.375 -33.375 1 91.19 114 ILE A N 1
ATOM 962 C CA . ILE A 1 114 ? -7.566 -27.578 -33.062 1 91.19 114 ILE A CA 1
ATOM 963 C C . ILE A 1 114 ? -7.086 -26.469 -32.125 1 91.19 114 ILE A C 1
ATOM 965 O O . ILE A 1 114 ? -6.406 -26.75 -31.125 1 91.19 114 ILE A O 1
ATOM 969 N N . ASP A 1 115 ? -7.488 -25.297 -32.406 1 94.88 115 ASP A N 1
ATOM 970 C CA . ASP A 1 115 ? -7.141 -24.172 -31.547 1 94.88 115 ASP A CA 1
ATOM 971 C C . ASP A 1 115 ? -7.793 -24.312 -30.172 1 94.88 115 ASP A C 1
ATOM 973 O O . ASP A 1 115 ? -7.18 -23.984 -29.141 1 94.88 115 ASP A O 1
ATOM 977 N N . ALA A 1 116 ? -8.961 -24.734 -30.156 1 96.31 116 ALA A N 1
ATOM 978 C CA . ALA A 1 116 ? -9.695 -24.938 -28.906 1 96.31 116 ALA A CA 1
ATOM 979 C C . ALA A 1 116 ? -9.023 -26 -28.031 1 96.31 116 ALA A C 1
ATOM 981 O O . ALA A 1 116 ? -8.906 -25.828 -26.828 1 96.31 116 ALA A O 1
ATOM 982 N N . ALA A 1 117 ? -8.633 -27.031 -28.688 1 94 117 ALA A N 1
ATOM 983 C CA . ALA A 1 117 ? -7.957 -28.109 -27.984 1 94 117 ALA A CA 1
ATOM 984 C C . ALA A 1 117 ? -6.652 -27.625 -27.359 1 94 117 ALA A C 1
ATOM 986 O O . ALA A 1 117 ? -6.352 -27.938 -26.203 1 94 117 ALA A O 1
ATOM 987 N N . SER A 1 118 ? -5.906 -26.875 -28.109 1 94.25 118 SER A N 1
ATOM 988 C CA . SER A 1 118 ? -4.645 -26.328 -27.594 1 94.25 118 SER A CA 1
ATOM 989 C C . SER A 1 118 ? -4.883 -25.359 -26.453 1 94.25 118 SER A C 1
ATOM 991 O O . SER A 1 118 ? -4.125 -25.344 -25.469 1 94.25 118 SER A O 1
ATOM 993 N N . ALA A 1 119 ? -5.848 -24.562 -26.562 1 96.75 119 ALA A N 1
ATOM 994 C CA . ALA A 1 119 ? -6.191 -23.641 -25.484 1 96.75 119 ALA A CA 1
ATOM 995 C C . ALA A 1 119 ? -6.598 -24.406 -24.219 1 96.75 119 ALA A C 1
ATOM 997 O O . ALA A 1 119 ? -6.188 -24.062 -23.109 1 96.75 119 ALA A O 1
ATOM 998 N N . ALA A 1 120 ? -7.363 -25.391 -24.422 1 95.25 120 ALA A N 1
ATOM 999 C CA . ALA A 1 120 ? -7.785 -26.234 -23.312 1 95.25 120 ALA A CA 1
ATOM 1000 C C . ALA A 1 120 ? -6.582 -26.906 -22.656 1 95.25 120 ALA A C 1
ATOM 1002 O O . ALA A 1 120 ? -6.492 -26.969 -21.422 1 95.25 120 ALA A O 1
ATOM 1003 N N . TYR A 1 121 ? -5.75 -27.406 -23.469 1 91.88 121 TYR A N 1
ATOM 1004 C CA . TYR A 1 121 ? -4.559 -28.078 -22.953 1 91.88 121 TYR A CA 1
ATOM 1005 C C . TYR A 1 121 ? -3.662 -27.094 -22.203 1 91.88 121 TYR A C 1
ATOM 1007 O O . TYR A 1 121 ? -3.088 -27.453 -21.172 1 91.88 121 TYR A O 1
ATOM 1015 N N . THR A 1 122 ? -3.477 -25.938 -22.734 1 93.88 122 THR A N 1
ATOM 1016 C CA . THR A 1 122 ? -2.662 -24.906 -22.094 1 93.88 122 THR A CA 1
ATOM 1017 C C . THR A 1 122 ? -3.18 -24.594 -20.688 1 93.88 122 THR A C 1
ATOM 1019 O O . THR A 1 122 ? -2.393 -24.422 -19.766 1 93.88 122 THR A O 1
ATOM 1022 N N . PHE A 1 123 ? -4.41 -24.453 -20.562 1 93.31 123 PHE A N 1
ATOM 1023 C CA . PHE A 1 123 ? -5.012 -24.234 -19.25 1 93.31 123 PHE A CA 1
ATOM 1024 C C . PHE A 1 123 ? -4.805 -25.453 -18.359 1 93.31 123 PHE A C 1
ATOM 1026 O O . PHE A 1 123 ? -4.488 -25.312 -17.188 1 93.31 123 PHE A O 1
ATOM 1033 N N . TYR A 1 124 ? -4.965 -26.609 -18.891 1 88.88 124 TYR A N 1
ATOM 1034 C CA . TYR A 1 124 ? -4.887 -27.875 -18.172 1 88.88 124 TYR A CA 1
ATOM 1035 C C . TYR A 1 124 ? -3.506 -28.078 -17.562 1 88.88 124 TYR A C 1
ATOM 1037 O O . TYR A 1 124 ? -3.383 -28.594 -16.453 1 88.88 124 TYR A O 1
ATOM 1045 N N . VAL A 1 125 ? -2.523 -27.688 -18.203 1 85.88 125 VAL A N 1
ATOM 1046 C CA . VAL A 1 125 ? -1.146 -27.938 -17.781 1 85.88 125 VAL A CA 1
ATOM 1047 C C . VAL A 1 125 ? -0.915 -27.359 -16.391 1 85.88 125 VAL A C 1
ATOM 1049 O O . VAL A 1 125 ? -0.241 -27.969 -15.562 1 85.88 125 VAL A O 1
ATOM 1052 N N . LEU A 1 126 ? -1.448 -26.203 -16.156 1 85.56 126 LEU A N 1
ATOM 1053 C CA . LEU A 1 126 ? -1.239 -25.562 -14.859 1 85.56 126 LEU A CA 1
ATOM 1054 C C . LEU A 1 126 ? -2.379 -25.891 -13.898 1 85.56 126 LEU A C 1
ATOM 1056 O O . LEU A 1 126 ? -2.242 -25.734 -12.68 1 85.56 126 LEU A O 1
ATOM 1060 N N . ASN A 1 127 ? -3.428 -26.344 -14.508 1 82.81 127 ASN A N 1
ATOM 1061 C CA . ASN A 1 127 ? -4.621 -26.609 -13.711 1 82.81 127 ASN A CA 1
ATOM 1062 C C . ASN A 1 127 ? -5.098 -28.047 -13.867 1 82.81 127 ASN A C 1
ATOM 1064 O O . ASN A 1 127 ? -6.277 -28.281 -14.133 1 82.81 127 ASN A O 1
ATOM 1068 N N . SER A 1 128 ? -4.215 -28.891 -13.68 1 79.94 128 SER A N 1
ATOM 1069 C CA . SER A 1 128 ? -4.492 -30.297 -13.93 1 79.94 128 SER A CA 1
ATOM 1070 C C . SER A 1 128 ? -5.449 -30.875 -12.883 1 79.94 128 SER A C 1
ATOM 1072 O O . SER A 1 128 ? -6.082 -31.906 -13.117 1 79.94 128 SER A O 1
ATOM 1074 N N . ASP A 1 129 ? -5.535 -30.219 -11.828 1 73.44 129 ASP A N 1
ATOM 1075 C CA . ASP A 1 129 ? -6.438 -30.672 -10.773 1 73.44 129 ASP A CA 1
ATOM 1076 C C . ASP A 1 129 ? -7.859 -30.172 -11.016 1 73.44 129 ASP A C 1
ATOM 1078 O O . ASP A 1 129 ? -8.805 -30.641 -10.367 1 73.44 129 ASP A O 1
ATOM 1082 N N . ASN A 1 130 ? -7.996 -29.344 -11.922 1 78.38 130 ASN A N 1
ATOM 1083 C CA . ASN A 1 130 ? -9.305 -28.828 -12.289 1 78.38 130 ASN A CA 1
ATOM 1084 C C . ASN A 1 130 ? -10.086 -29.828 -13.141 1 78.38 130 ASN A C 1
ATOM 1086 O O . ASN A 1 130 ? -9.656 -30.203 -14.234 1 78.38 130 ASN A O 1
ATOM 1090 N N . LYS A 1 131 ? -11.242 -30.234 -12.727 1 75.06 131 LYS A N 1
ATOM 1091 C CA . LYS A 1 131 ? -12.016 -31.281 -13.383 1 75.06 131 LYS A CA 1
ATOM 1092 C C . LYS A 1 131 ? -12.477 -30.844 -14.766 1 75.06 131 LYS A C 1
ATOM 1094 O O . LYS A 1 131 ? -12.469 -31.641 -15.711 1 75.06 131 LYS A O 1
ATOM 1099 N N . ASN A 1 132 ? -12.891 -29.672 -14.797 1 82.25 132 ASN A N 1
ATOM 1100 C CA . ASN A 1 132 ? -13.336 -29.172 -16.094 1 82.25 132 ASN A CA 1
ATOM 1101 C C . ASN A 1 132 ? -12.195 -29.141 -17.109 1 82.25 132 ASN A C 1
ATOM 1103 O O . ASN A 1 132 ? -12.406 -29.391 -18.297 1 82.25 132 ASN A O 1
ATOM 1107 N N . ALA A 1 133 ? -11.047 -28.75 -16.625 1 88.62 133 ALA A N 1
ATOM 1108 C CA . ALA A 1 133 ? -9.883 -28.734 -17.516 1 88.62 133 ALA A CA 1
ATOM 1109 C C . ALA A 1 133 ? -9.617 -30.125 -18.094 1 88.62 133 ALA A C 1
ATOM 1111 O O . ALA A 1 133 ? -9.367 -30.266 -19.297 1 88.62 133 ALA A O 1
ATOM 1112 N N . VAL A 1 134 ? -9.734 -31.078 -17.234 1 86.31 134 VAL A N 1
ATOM 1113 C CA . VAL A 1 134 ? -9.508 -32.469 -17.641 1 86.31 134 VAL A CA 1
ATOM 1114 C C . VAL A 1 134 ? -10.586 -32.875 -18.641 1 86.31 134 VAL A C 1
ATOM 1116 O O . VAL A 1 134 ? -10.281 -33.438 -19.688 1 86.31 134 VAL A O 1
ATOM 1119 N N . LYS A 1 135 ? -11.789 -32.562 -18.297 1 87.69 135 LYS A N 1
ATOM 1120 C CA . LYS A 1 135 ? -12.922 -32.938 -19.141 1 87.69 135 LYS A CA 1
ATOM 1121 C C . LYS A 1 135 ? -12.805 -32.312 -20.531 1 87.69 135 LYS A C 1
ATOM 1123 O O . LYS A 1 135 ? -13.133 -32.938 -21.531 1 87.69 135 LYS A O 1
ATOM 1128 N N . ASN A 1 136 ? -12.445 -31.109 -20.531 1 91.06 136 ASN A N 1
ATOM 1129 C CA . ASN A 1 136 ? -12.32 -30.406 -21.812 1 91.06 136 ASN A CA 1
ATOM 1130 C C . ASN A 1 136 ? -11.266 -31.062 -22.703 1 91.06 136 ASN A C 1
ATOM 1132 O O . ASN A 1 136 ? -11.492 -31.234 -23.891 1 91.06 136 ASN A O 1
ATOM 1136 N N . VAL A 1 137 ? -10.148 -31.375 -22.141 1 92.56 137 VAL A N 1
ATOM 1137 C CA . VAL A 1 137 ? -9.094 -32.031 -22.922 1 92.56 137 VAL A CA 1
ATOM 1138 C C . VAL A 1 137 ? -9.586 -33.375 -23.438 1 92.56 137 VAL A C 1
ATOM 1140 O O . VAL A 1 137 ? -9.367 -33.719 -24.609 1 92.56 137 VAL A O 1
ATOM 1143 N N . GLN A 1 138 ? -10.281 -34.031 -22.609 1 90.81 138 GLN A N 1
ATOM 1144 C CA . GLN A 1 138 ? -10.82 -35.344 -23.016 1 90.81 138 GLN A CA 1
ATOM 1145 C C . GLN A 1 138 ? -11.875 -35.188 -24.109 1 90.81 138 GLN A C 1
ATOM 1147 O O . GLN A 1 138 ? -11.93 -36 -25.047 1 90.81 138 GLN A O 1
ATOM 1152 N N . PHE A 1 139 ? -12.688 -34.281 -23.938 1 92.69 139 PHE A N 1
ATOM 1153 C CA . PHE A 1 139 ? -13.727 -34 -24.906 1 92.69 139 PHE A CA 1
ATOM 1154 C C . PHE A 1 139 ? -13.125 -33.781 -26.297 1 92.69 139 PHE A C 1
ATOM 1156 O O . PHE A 1 139 ? -13.578 -34.375 -27.281 1 92.69 139 PHE A O 1
ATOM 1163 N N . TYR A 1 140 ? -12.148 -32.969 -26.406 1 93.38 140 TYR A N 1
ATOM 1164 C CA . TYR A 1 140 ? -11.555 -32.688 -27.703 1 93.38 140 TYR A CA 1
ATOM 1165 C C . TYR A 1 140 ? -10.812 -33.906 -28.234 1 93.38 140 TYR A C 1
ATOM 1167 O O . TYR A 1 140 ? -10.766 -34.125 -29.453 1 93.38 140 TYR A O 1
ATOM 1175 N N . ARG A 1 141 ? -10.266 -34.656 -27.328 1 90.94 141 ARG A N 1
ATOM 1176 C CA . ARG A 1 141 ? -9.523 -35.844 -27.719 1 90.94 141 ARG A CA 1
ATOM 1177 C C . ARG A 1 141 ? -10.469 -36.938 -28.203 1 90.94 141 ARG A C 1
ATOM 1179 O O . ARG A 1 141 ? -10.25 -37.531 -29.266 1 90.94 141 ARG A O 1
ATOM 1186 N N . GLU A 1 142 ? -11.531 -37.219 -27.5 1 90.19 142 GLU A N 1
ATOM 1187 C CA . GLU A 1 142 ? -12.375 -38.375 -27.75 1 90.19 142 GLU A CA 1
ATOM 1188 C C . GLU A 1 142 ? -13.555 -38.031 -28.641 1 90.19 142 GLU A C 1
ATOM 1190 O O . GLU A 1 142 ? -13.891 -38.781 -29.562 1 90.19 142 GLU A O 1
ATOM 1195 N N . LYS A 1 143 ? -14.195 -37 -28.328 1 90.69 143 LYS A N 1
ATOM 1196 C CA . LYS A 1 143 ? -15.414 -36.656 -29.047 1 90.69 143 LYS A CA 1
ATOM 1197 C C . LYS A 1 143 ? -15.102 -35.938 -30.359 1 90.69 143 LYS A C 1
ATOM 1199 O O . LYS A 1 143 ? -15.75 -36.188 -31.391 1 90.69 143 LYS A O 1
ATOM 1204 N N . MET A 1 144 ? -14.188 -35.094 -30.312 1 91.94 144 MET A N 1
ATOM 1205 C CA . MET A 1 144 ? -13.883 -34.344 -31.516 1 91.94 144 MET A CA 1
ATOM 1206 C C . MET A 1 144 ? -12.727 -34.969 -32.281 1 91.94 144 MET A C 1
ATOM 1208 O O . MET A 1 144 ? -12.422 -34.562 -33.406 1 91.94 144 MET A O 1
ATOM 1212 N N . LYS A 1 145 ? -12.031 -35.906 -31.688 1 91 145 LYS A N 1
ATOM 1213 C CA . LYS A 1 145 ? -10.992 -36.75 -32.312 1 91 145 LYS A CA 1
ATOM 1214 C C . LYS A 1 145 ? -9.82 -35.875 -32.781 1 91 145 LYS A C 1
ATOM 1216 O O . LYS A 1 145 ? -9.32 -36.031 -33.906 1 91 145 LYS A O 1
ATOM 1221 N N . VAL A 1 146 ? -9.547 -34.906 -31.969 1 91 146 VAL A N 1
ATOM 1222 C CA . VAL A 1 146 ? -8.336 -34.156 -32.219 1 91 146 VAL A CA 1
ATOM 1223 C C . VAL A 1 146 ? -7.102 -35 -31.938 1 91 146 VAL A C 1
ATOM 1225 O O . VAL A 1 146 ? -7.035 -35.656 -30.891 1 91 146 VAL A O 1
ATOM 1228 N N . ARG A 1 147 ? -6.168 -35 -32.844 1 87.19 147 ARG A N 1
ATOM 1229 C CA . ARG A 1 147 ? -4.969 -35.844 -32.719 1 87.19 147 ARG A CA 1
ATOM 1230 C C . ARG A 1 147 ? -4.098 -35.312 -31.562 1 87.19 147 ARG A C 1
ATOM 1232 O O . ARG A 1 147 ? -3.998 -34.125 -31.344 1 87.19 147 ARG A O 1
ATOM 1239 N N . ASP A 1 148 ? -3.381 -36.156 -30.875 1 82.75 148 ASP A N 1
ATOM 1240 C CA . ASP A 1 148 ? -2.541 -35.844 -29.719 1 82.75 148 ASP A CA 1
ATOM 1241 C C . ASP A 1 148 ? -1.444 -34.844 -30.109 1 82.75 148 ASP A C 1
ATOM 1243 O O . ASP A 1 148 ? -1.068 -33.969 -29.312 1 82.75 148 ASP A O 1
ATOM 1247 N N . SER A 1 149 ? -1.031 -34.938 -31.297 1 80.94 149 SER A N 1
ATOM 1248 C CA . SER A 1 149 ? 0.062 -34.094 -31.75 1 80.94 149 SER A CA 1
ATOM 1249 C C . SER A 1 149 ? -0.401 -32.656 -31.938 1 80.94 149 SER A C 1
ATOM 1251 O O . SER A 1 149 ? 0.421 -31.75 -32.031 1 80.94 149 SER A O 1
ATOM 1253 N N . GLU A 1 150 ? -1.643 -32.531 -31.891 1 86.06 150 GLU A N 1
ATOM 1254 C CA . GLU A 1 150 ? -2.186 -31.188 -32.156 1 86.06 150 GLU A CA 1
ATOM 1255 C C . GLU A 1 150 ? -2.467 -30.438 -30.859 1 86.06 150 GLU A C 1
ATOM 1257 O O . GLU A 1 150 ? -2.809 -29.25 -30.891 1 86.06 150 GLU A O 1
ATOM 1262 N N . PHE A 1 151 ? -2.348 -31.094 -29.734 1 90.31 151 PHE A N 1
ATOM 1263 C CA . PHE A 1 151 ? -2.443 -30.438 -28.438 1 90.31 151 PHE A CA 1
ATOM 1264 C C . PHE A 1 151 ? -1.143 -29.719 -28.094 1 90.31 151 PHE A C 1
ATOM 1266 O O . PHE A 1 151 ? -0.182 -30.344 -27.656 1 90.31 151 PHE A O 1
ATOM 1273 N N . ILE A 1 152 ? -1.161 -28.422 -28.234 1 87.94 152 ILE A N 1
ATOM 1274 C CA . ILE A 1 152 ? 0.057 -27.641 -28 1 87.94 152 ILE A CA 1
ATOM 1275 C C . ILE A 1 152 ? -0.131 -26.719 -26.812 1 87.94 152 ILE A C 1
ATOM 1277 O O . ILE A 1 152 ? -1.163 -26.062 -26.688 1 87.94 152 ILE A O 1
ATOM 1281 N N . ASP A 1 153 ? 0.841 -26.812 -25.906 1 90.44 153 ASP A N 1
ATOM 1282 C CA . ASP A 1 153 ? 0.864 -25.812 -24.844 1 90.44 153 ASP A CA 1
ATOM 1283 C C . ASP A 1 153 ? 1.334 -24.453 -25.375 1 90.44 153 ASP A C 1
ATOM 1285 O O . ASP A 1 153 ? 2.518 -24.281 -25.672 1 90.44 153 ASP A O 1
ATOM 1289 N N . LEU A 1 154 ? 0.441 -23.531 -25.359 1 91.88 154 LEU A N 1
ATOM 1290 C CA . LEU A 1 154 ? 0.696 -22.25 -25.984 1 91.88 154 LEU A CA 1
ATOM 1291 C C . LEU A 1 154 ? 1.619 -21.391 -25.125 1 91.88 154 LEU A C 1
ATOM 1293 O O . LEU A 1 154 ? 2.152 -20.375 -25.594 1 91.88 154 LEU A O 1
ATOM 1297 N N . GLU A 1 155 ? 1.866 -21.797 -23.953 1 92.31 155 GLU A N 1
ATOM 1298 C CA . GLU A 1 155 ? 2.752 -21.078 -23.047 1 92.31 155 GLU A CA 1
ATOM 1299 C C . GLU A 1 155 ? 4.012 -21.875 -22.75 1 92.31 155 GLU A C 1
ATOM 1301 O O . GLU A 1 155 ? 4.711 -21.609 -21.766 1 92.31 155 GLU A O 1
ATOM 1306 N N . LEU A 1 156 ? 4.285 -22.844 -23.516 1 89.5 156 LEU A N 1
ATOM 1307 C CA . LEU A 1 156 ? 5.457 -23.703 -23.328 1 89.5 156 LEU A CA 1
ATOM 1308 C C . LEU A 1 156 ? 6.742 -22.891 -23.453 1 89.5 156 LEU A C 1
ATOM 1310 O O . LEU A 1 156 ? 6.957 -22.203 -24.453 1 89.5 156 LEU A O 1
ATOM 1314 N N . LYS A 1 157 ? 7.609 -22.984 -22.484 1 92.06 157 LYS A N 1
ATOM 1315 C CA . LYS A 1 157 ? 8.875 -22.266 -22.484 1 92.06 157 LYS A CA 1
ATOM 1316 C C . LYS A 1 157 ? 9.945 -23.031 -23.25 1 92.06 157 LYS A C 1
ATOM 1318 O O . LYS A 1 157 ? 9.906 -24.266 -23.328 1 92.06 157 LYS A O 1
ATOM 1323 N N . PRO A 1 158 ? 10.891 -22.297 -23.75 1 92.88 158 PRO A N 1
ATOM 1324 C CA . PRO A 1 158 ? 11.898 -22.938 -24.609 1 92.88 158 PRO A CA 1
ATOM 1325 C C . PRO A 1 158 ? 12.672 -24.047 -23.891 1 92.88 158 PRO A C 1
ATOM 1327 O O . PRO A 1 158 ? 12.938 -25.094 -24.469 1 92.88 158 PRO A O 1
ATOM 1330 N N . HIS A 1 159 ? 13.031 -23.859 -22.641 1 94.75 159 HIS A N 1
ATOM 1331 C CA . HIS A 1 159 ? 13.812 -24.875 -21.938 1 94.75 159 HIS A CA 1
ATOM 1332 C C . HIS A 1 159 ? 13.031 -26.172 -21.812 1 94.75 159 HIS A C 1
ATOM 1334 O O . HIS A 1 159 ? 13.609 -27.266 -21.875 1 94.75 159 HIS A O 1
ATOM 1340 N N . LYS A 1 160 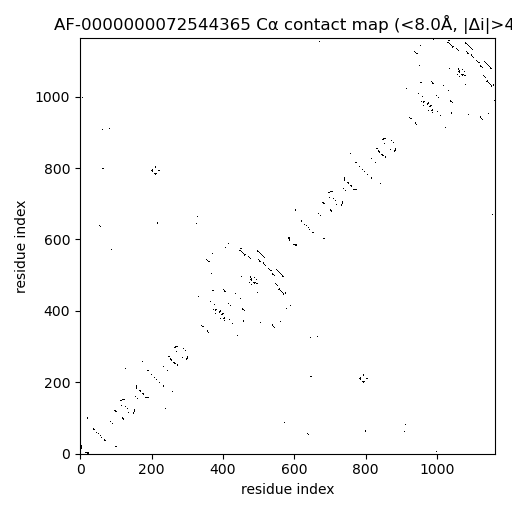? 11.742 -26.062 -21.688 1 90.62 160 LYS A N 1
ATOM 1341 C CA . LYS A 1 160 ? 10.891 -27.25 -21.594 1 90.62 160 LYS A CA 1
ATOM 1342 C C . LYS A 1 160 ? 10.734 -27.906 -22.969 1 90.62 160 LYS A C 1
ATOM 1344 O O . LYS A 1 160 ? 10.727 -29.141 -23.062 1 90.62 160 LYS A O 1
ATOM 1349 N N . GLU A 1 161 ? 10.609 -27.047 -23.953 1 90.06 161 GLU A N 1
ATOM 1350 C CA . GLU A 1 161 ? 10.5 -27.578 -25.312 1 90.06 161 GLU A CA 1
ATOM 1351 C C . GLU A 1 161 ? 11.734 -28.391 -25.688 1 90.06 161 GLU A C 1
ATOM 1353 O O . GLU A 1 161 ? 11.617 -29.5 -26.203 1 90.06 161 GLU A O 1
ATOM 1358 N N . TYR A 1 162 ? 12.844 -27.828 -25.422 1 94.19 162 TYR A N 1
ATOM 1359 C CA . TYR A 1 162 ? 14.094 -28.531 -25.703 1 94.19 162 TYR A CA 1
ATOM 1360 C C . TYR A 1 162 ? 14.188 -29.828 -24.906 1 94.19 162 TYR A C 1
ATOM 1362 O O . TYR A 1 162 ? 14.648 -30.844 -25.406 1 94.19 162 TYR A O 1
ATOM 1370 N N . PHE A 1 163 ? 13.758 -29.781 -23.688 1 92.75 163 PHE A N 1
ATOM 1371 C CA . PHE A 1 163 ? 13.828 -30.953 -22.844 1 92.75 163 PHE A CA 1
ATOM 1372 C C . PHE A 1 163 ? 12.93 -32.062 -23.375 1 92.75 163 PHE A C 1
ATOM 1374 O O . PHE A 1 163 ? 13.336 -33.219 -23.422 1 92.75 163 PHE A O 1
ATOM 1381 N N . ILE A 1 164 ? 11.703 -31.672 -23.75 1 88.5 164 ILE A N 1
ATOM 1382 C CA . ILE A 1 164 ? 10.75 -32.656 -24.281 1 88.5 164 ILE A CA 1
ATOM 1383 C C . ILE A 1 164 ? 11.32 -33.281 -25.547 1 88.5 164 ILE A C 1
ATOM 1385 O O . ILE A 1 164 ? 11.25 -34.5 -25.719 1 88.5 164 ILE A O 1
ATOM 1389 N N . ARG A 1 165 ? 11.93 -32.5 -26.422 1 90.19 165 ARG A N 1
ATOM 1390 C CA . ARG A 1 165 ? 12.555 -33 -27.625 1 90.19 165 ARG A CA 1
ATOM 1391 C C . ARG A 1 165 ? 13.711 -33.938 -27.297 1 90.19 165 ARG A C 1
ATOM 1393 O O . ARG A 1 165 ? 13.914 -34.969 -27.969 1 90.19 165 ARG A O 1
ATOM 1400 N N . ALA A 1 166 ? 14.422 -33.562 -26.266 1 92.81 166 ALA A N 1
ATOM 1401 C CA . ALA A 1 166 ? 15.523 -34.406 -25.828 1 92.81 166 ALA A CA 1
ATOM 1402 C C . ALA A 1 166 ? 15.016 -35.75 -25.328 1 92.81 166 ALA A C 1
ATOM 1404 O O . ALA A 1 166 ? 15.625 -36.781 -25.625 1 92.81 166 ALA A O 1
ATOM 1405 N N . MET A 1 167 ? 13.93 -35.781 -24.656 1 89.62 167 MET A N 1
ATOM 1406 C CA . MET A 1 167 ? 13.352 -37 -24.125 1 89.62 167 MET A CA 1
ATOM 1407 C C . MET A 1 167 ? 12.852 -37.906 -25.266 1 89.62 167 MET A C 1
ATOM 1409 O O . MET A 1 167 ? 13.016 -39.125 -25.219 1 89.62 167 MET A O 1
ATOM 1413 N N . MET A 1 168 ? 12.25 -37.25 -26.281 1 86.75 168 MET A N 1
ATOM 1414 C CA . MET A 1 168 ? 11.812 -38 -27.453 1 86.75 168 MET A CA 1
ATOM 1415 C C . MET A 1 168 ? 13 -38.625 -28.172 1 86.75 168 MET A C 1
ATOM 1417 O O . MET A 1 168 ? 12.953 -39.781 -28.562 1 86.75 168 MET A O 1
ATOM 1421 N N . ALA A 1 169 ? 14.023 -37.844 -28.344 1 91.69 169 ALA A N 1
ATOM 1422 C CA . ALA A 1 169 ? 15.242 -38.344 -28.969 1 91.69 169 ALA A CA 1
ATOM 1423 C C . ALA A 1 169 ? 15.836 -39.5 -28.156 1 91.69 169 ALA A C 1
ATOM 1425 O O . ALA A 1 169 ? 16.359 -40.469 -28.719 1 91.69 169 ALA A O 1
ATOM 1426 N N . TYR A 1 170 ? 15.789 -39.344 -26.859 1 90.5 170 TYR A N 1
ATOM 1427 C CA . TYR A 1 170 ? 16.312 -40.375 -25.969 1 90.5 170 TYR A CA 1
ATOM 1428 C C . TYR A 1 170 ? 15.57 -41.688 -26.156 1 90.5 170 TYR A C 1
ATOM 1430 O O . TYR A 1 170 ? 16.188 -42.75 -26.188 1 90.5 170 TYR A O 1
ATOM 1438 N N . GLU A 1 171 ? 14.266 -41.656 -26.297 1 86.19 171 GLU A N 1
ATOM 1439 C CA . GLU A 1 171 ? 13.445 -42.844 -26.531 1 86.19 171 GLU A CA 1
ATOM 1440 C C . GLU A 1 171 ? 13.797 -43.5 -27.859 1 86.19 171 GLU A C 1
ATOM 1442 O O . GLU A 1 171 ? 13.758 -44.719 -27.969 1 86.19 171 GLU A O 1
ATOM 1447 N N . ASP A 1 172 ? 14.211 -42.75 -28.812 1 89.88 172 ASP A N 1
ATOM 1448 C CA . ASP A 1 172 ? 14.562 -43.25 -30.141 1 89.88 172 ASP A CA 1
ATOM 1449 C C . ASP A 1 172 ? 16.047 -43.594 -30.219 1 89.88 172 ASP A C 1
ATOM 1451 O O . ASP A 1 172 ? 16.547 -43.969 -31.281 1 89.88 172 ASP A O 1
ATOM 1455 N N . GLU A 1 173 ? 16.781 -43.344 -29.172 1 91.94 173 GLU A N 1
ATOM 1456 C CA . GLU A 1 173 ? 18.203 -43.656 -29.047 1 91.94 173 GLU A CA 1
ATOM 1457 C C . GLU A 1 173 ? 19.031 -42.844 -30.047 1 91.94 173 GLU A C 1
ATOM 1459 O O . GLU A 1 173 ? 19.969 -43.375 -30.625 1 91.94 173 GLU A O 1
ATOM 1464 N N . LEU A 1 174 ? 18.531 -41.688 -30.359 1 94.69 174 LEU A N 1
ATOM 1465 C CA . LEU A 1 174 ? 19.297 -40.719 -31.156 1 94.69 174 LEU A CA 1
ATOM 1466 C C . LEU A 1 174 ? 20.188 -39.906 -30.25 1 94.69 174 LEU A C 1
ATOM 1468 O O . LEU A 1 174 ? 19.891 -38.719 -29.984 1 94.69 174 LEU A O 1
ATOM 1472 N N . TRP A 1 175 ? 21.328 -40.375 -29.938 1 95.62 175 TRP A N 1
ATOM 1473 C CA . TRP A 1 175 ? 22.156 -39.875 -28.844 1 95.62 175 TRP A CA 1
ATOM 1474 C C . TRP A 1 175 ? 22.719 -38.5 -29.172 1 95.62 175 TRP A C 1
ATOM 1476 O O . TRP A 1 175 ? 22.812 -37.625 -28.297 1 95.62 175 TRP A O 1
ATOM 1486 N N . GLU A 1 176 ? 23.125 -38.219 -30.406 1 96.5 176 GLU A N 1
ATOM 1487 C CA . GLU A 1 176 ? 23.641 -36.906 -30.797 1 96.5 176 GLU A CA 1
ATOM 1488 C C . GLU A 1 176 ? 22.594 -35.812 -30.625 1 96.5 176 GLU A C 1
ATOM 1490 O O . GLU A 1 176 ? 22.891 -34.719 -30.156 1 96.5 176 GLU A O 1
ATOM 1495 N N . GLU A 1 177 ? 21.438 -36.188 -30.984 1 95.69 177 GLU A N 1
ATOM 1496 C CA . GLU A 1 177 ? 20.328 -35.25 -30.859 1 95.69 177 GLU A CA 1
ATOM 1497 C C . GLU A 1 177 ? 19.984 -35 -29.391 1 95.69 177 GLU A C 1
ATOM 1499 O O . GLU A 1 177 ? 19.594 -33.875 -29.016 1 95.69 177 GLU A O 1
ATOM 1504 N N . VAL A 1 178 ? 20.078 -35.969 -28.547 1 96.75 178 VAL A N 1
ATOM 1505 C CA . VAL A 1 178 ? 19.812 -35.812 -27.125 1 96.75 178 VAL A CA 1
ATOM 1506 C C . VAL A 1 178 ? 20.75 -34.781 -26.531 1 96.75 178 VAL A C 1
ATOM 1508 O O . VAL A 1 178 ? 20.328 -33.875 -25.797 1 96.75 178 VAL A O 1
ATOM 1511 N N . ILE A 1 179 ? 22.062 -34.906 -26.859 1 97.44 179 ILE A N 1
ATOM 1512 C CA . ILE A 1 179 ? 23.047 -33.969 -26.312 1 97.44 179 ILE A CA 1
ATOM 1513 C C . ILE A 1 179 ? 22.734 -32.562 -26.75 1 97.44 179 ILE A C 1
ATOM 1515 O O . ILE A 1 179 ? 22.734 -31.625 -25.938 1 97.44 179 ILE A O 1
ATOM 1519 N N . GLU A 1 180 ? 22.438 -32.406 -28.016 1 97.44 180 GLU A N 1
ATOM 1520 C CA . GLU A 1 180 ? 22.172 -31.078 -28.547 1 97.44 180 GLU A CA 1
ATOM 1521 C C . GLU A 1 180 ? 20.953 -30.453 -27.859 1 97.44 180 GLU A C 1
ATOM 1523 O O . GLU A 1 180 ? 21.016 -29.312 -27.391 1 97.44 180 GLU A O 1
ATOM 1528 N N . GLU A 1 181 ? 19.906 -31.203 -27.766 1 96.88 181 GLU A N 1
ATOM 1529 C CA . GLU A 1 181 ? 18.672 -30.688 -27.203 1 96.88 181 GLU A CA 1
ATOM 1530 C C . GLU A 1 181 ? 18.812 -30.469 -25.688 1 96.88 181 GLU A C 1
ATOM 1532 O O . GLU A 1 181 ? 18.281 -29.484 -25.156 1 96.88 181 GLU A O 1
ATOM 1537 N N . MET A 1 182 ? 19.484 -31.312 -25 1 96.88 182 MET A N 1
ATOM 1538 C CA . MET A 1 182 ? 19.656 -31.188 -23.547 1 96.88 182 MET A CA 1
ATOM 1539 C C . MET A 1 182 ? 20.516 -29.984 -23.219 1 96.88 182 MET A C 1
ATOM 1541 O O . MET A 1 182 ? 20.234 -29.25 -22.266 1 96.88 182 MET A O 1
ATOM 1545 N N . GLU A 1 183 ? 21.594 -29.812 -23.953 1 97.81 183 GLU A N 1
ATOM 1546 C CA . GLU A 1 183 ? 22.453 -28.656 -23.734 1 97.81 183 GLU A CA 1
ATOM 1547 C C . GLU A 1 183 ? 21.703 -27.344 -23.984 1 97.81 183 GLU A C 1
ATOM 1549 O O . GLU A 1 183 ? 21.891 -26.375 -23.266 1 97.81 183 GLU A O 1
ATOM 1554 N N . ASN A 1 184 ? 20.938 -27.391 -25.031 1 97.31 184 ASN A N 1
ATOM 1555 C CA . ASN A 1 184 ? 20.109 -26.219 -25.312 1 97.31 184 ASN A CA 1
ATOM 1556 C C . ASN A 1 184 ? 19.078 -25.984 -24.203 1 97.31 184 ASN A C 1
ATOM 1558 O O . ASN A 1 184 ? 18.828 -24.828 -23.812 1 97.31 184 ASN A O 1
ATOM 1562 N N . SER A 1 185 ? 18.5 -27.016 -23.703 1 96.81 185 SER A N 1
ATOM 1563 C CA . SER A 1 185 ? 17.547 -26.906 -22.594 1 96.81 185 SER A CA 1
ATOM 1564 C C . SER A 1 185 ? 18.203 -26.312 -21.359 1 96.81 185 SER A C 1
ATOM 1566 O O . SER A 1 185 ? 17.609 -25.453 -20.688 1 96.81 185 SER A O 1
ATOM 1568 N N . LEU A 1 186 ? 19.391 -26.75 -21.078 1 96.75 186 LEU A N 1
ATOM 1569 C CA . LEU A 1 186 ? 20.141 -26.25 -19.922 1 96.75 186 LEU A CA 1
ATOM 1570 C C . LEU A 1 186 ? 20.438 -24.766 -20.062 1 96.75 186 LEU A C 1
ATOM 1572 O O . LEU A 1 186 ? 20.266 -24 -19.109 1 96.75 186 LEU A O 1
ATOM 1576 N N . LYS A 1 187 ? 20.906 -24.406 -21.234 1 97 187 LYS A N 1
ATOM 1577 C CA . LYS A 1 187 ? 21.203 -23 -21.5 1 97 187 LYS A CA 1
ATOM 1578 C C . LYS A 1 187 ? 19.953 -22.141 -21.328 1 97 187 LYS A C 1
ATOM 1580 O O . LYS A 1 187 ? 20 -21.094 -20.672 1 97 187 LYS A O 1
ATOM 1585 N N . GLU A 1 188 ? 18.875 -22.594 -21.891 1 96.69 188 GLU A N 1
ATOM 1586 C CA . GLU A 1 188 ? 17.625 -21.844 -21.797 1 96.69 188 GLU A CA 1
ATOM 1587 C C . GLU A 1 188 ? 17.078 -21.859 -20.375 1 96.69 188 GLU A C 1
ATOM 1589 O O . GLU A 1 188 ? 16.438 -20.891 -19.938 1 96.69 188 GLU A O 1
ATOM 1594 N N . PHE A 1 189 ? 17.328 -22.891 -19.656 1 96.69 189 PHE A N 1
ATOM 1595 C CA . PHE A 1 189 ? 16.875 -22.984 -18.281 1 96.69 189 PHE A CA 1
ATOM 1596 C C . PHE A 1 189 ? 17.5 -21.875 -17.438 1 96.69 189 PHE A C 1
ATOM 1598 O O . PHE A 1 189 ? 16.797 -21.188 -16.703 1 96.69 189 PHE A O 1
ATOM 1605 N N . TYR A 1 190 ? 18.812 -21.688 -17.531 1 96.88 190 TYR A N 1
ATOM 1606 C CA . TYR A 1 190 ? 19.5 -20.656 -16.75 1 96.88 190 TYR A CA 1
ATOM 1607 C C . TYR A 1 190 ? 19 -19.266 -17.141 1 96.88 190 TYR A C 1
ATOM 1609 O O . TYR A 1 190 ? 18.844 -18.391 -16.281 1 96.88 190 TYR A O 1
ATOM 1617 N N . LYS A 1 191 ? 18.75 -19.094 -18.391 1 96.44 191 LYS A N 1
ATOM 1618 C CA . LYS A 1 191 ? 18.219 -17.812 -18.859 1 96.44 191 LYS A CA 1
ATOM 1619 C C . LYS A 1 191 ? 16.844 -17.531 -18.281 1 96.44 191 LYS A C 1
ATOM 1621 O O . LYS A 1 191 ? 16.578 -16.438 -17.797 1 96.44 191 LYS A O 1
ATOM 1626 N N . GLU A 1 192 ? 15.984 -18.516 -18.359 1 96.12 192 GLU A N 1
ATOM 1627 C CA . GLU A 1 192 ? 14.625 -18.359 -17.844 1 96.12 192 GLU A CA 1
ATOM 1628 C C . GLU A 1 192 ? 14.617 -18.188 -16.328 1 96.12 192 GLU A C 1
ATOM 1630 O O . GLU A 1 192 ? 13.758 -17.484 -15.789 1 96.12 192 GLU A O 1
ATOM 1635 N N . GLU A 1 193 ? 15.5 -18.828 -15.688 1 96.38 193 GLU A N 1
ATOM 1636 C CA . GLU A 1 193 ? 15.594 -18.703 -14.242 1 96.38 193 GLU A CA 1
ATOM 1637 C C . GLU A 1 193 ? 15.969 -17.281 -13.836 1 96.38 193 GLU A C 1
ATOM 1639 O O . GLU A 1 193 ? 15.414 -16.734 -12.875 1 96.38 193 GLU A O 1
ATOM 1644 N N . GLU A 1 194 ? 16.875 -16.688 -14.523 1 96.12 194 GLU A N 1
ATOM 1645 C CA . GLU A 1 194 ? 17.219 -15.297 -14.273 1 96.12 194 GLU A CA 1
ATOM 1646 C C . GLU A 1 194 ? 16.031 -14.375 -14.508 1 96.12 194 GLU A C 1
ATOM 1648 O O . GLU A 1 194 ? 15.812 -13.438 -13.75 1 96.12 194 GLU A O 1
ATOM 1653 N N . ARG A 1 195 ? 15.344 -14.633 -15.562 1 96.69 195 ARG A N 1
ATOM 1654 C CA . ARG A 1 195 ? 14.148 -13.844 -15.867 1 96.69 195 ARG A CA 1
ATOM 1655 C C . ARG A 1 195 ? 13.102 -13.992 -14.773 1 96.69 195 ARG A C 1
ATOM 1657 O O . ARG A 1 195 ? 12.461 -13.016 -14.383 1 96.69 195 ARG A O 1
ATOM 1664 N N . CYS A 1 196 ? 12.93 -15.188 -14.305 1 96.12 196 CYS A N 1
ATOM 1665 C CA . CYS A 1 196 ? 11.992 -15.453 -13.219 1 96.12 196 CYS A CA 1
ATOM 1666 C C . CYS A 1 196 ? 12.359 -14.664 -11.969 1 96.12 196 CYS A C 1
ATOM 1668 O O . CYS A 1 196 ? 11.484 -14.086 -11.32 1 96.12 196 CYS A O 1
ATOM 1670 N N . ARG A 1 197 ? 13.594 -14.633 -11.633 1 96.25 197 ARG A N 1
ATOM 1671 C CA . ARG A 1 197 ? 14.047 -13.891 -10.461 1 96.25 197 ARG A CA 1
ATOM 1672 C C . ARG A 1 197 ? 13.766 -12.398 -10.617 1 96.25 197 ARG A C 1
ATOM 1674 O O . ARG A 1 197 ? 13.359 -11.734 -9.664 1 96.25 197 ARG A O 1
ATOM 1681 N N . SER A 1 198 ? 13.984 -11.883 -11.789 1 96.06 198 SER A N 1
ATOM 1682 C CA . SER A 1 198 ? 13.719 -10.477 -12.055 1 96.06 198 SER A CA 1
ATOM 1683 C C . SER A 1 198 ? 12.234 -10.164 -11.961 1 96.06 198 SER A C 1
ATOM 1685 O O . SER A 1 198 ? 11.852 -9.078 -11.516 1 96.06 198 SER A O 1
ATOM 1687 N N . GLU A 1 199 ? 11.453 -11.094 -12.406 1 93.88 199 GLU A N 1
ATOM 1688 C CA . GLU A 1 199 ? 10.008 -10.922 -12.32 1 93.88 199 GLU A CA 1
ATOM 1689 C C . GLU A 1 199 ? 9.555 -10.781 -10.875 1 93.88 199 GLU A C 1
ATOM 1691 O O . GLU A 1 199 ? 8.57 -10.094 -10.594 1 93.88 199 GLU A O 1
ATOM 1696 N N . CYS A 1 200 ? 10.258 -11.328 -9.961 1 93.94 200 CYS A N 1
ATOM 1697 C CA . CYS A 1 200 ? 9.906 -11.336 -8.539 1 93.94 200 CYS A CA 1
ATOM 1698 C C . CYS A 1 200 ? 10.055 -9.945 -7.934 1 93.94 200 CYS A C 1
ATOM 1700 O O . CYS A 1 200 ? 9.57 -9.695 -6.828 1 93.94 200 CYS A O 1
ATOM 1702 N N . GLU A 1 201 ? 10.648 -9.039 -8.609 1 93.94 201 GLU A N 1
ATOM 1703 C CA . GLU A 1 201 ? 10.906 -7.699 -8.078 1 93.94 201 GLU A CA 1
ATOM 1704 C C . GLU A 1 201 ? 9.688 -6.797 -8.258 1 93.94 201 GLU A C 1
ATOM 1706 O O . GLU A 1 201 ? 9.805 -5.57 -8.219 1 93.94 201 GLU A O 1
ATOM 1711 N N . GLY A 1 202 ? 8.555 -7.383 -8.461 1 87.81 202 GLY A N 1
ATOM 1712 C CA . GLY A 1 202 ? 7.316 -6.652 -8.641 1 87.81 202 GLY A CA 1
ATOM 1713 C C . GLY A 1 202 ? 6.746 -6.113 -7.344 1 87.81 202 GLY A C 1
ATOM 1714 O O . GLY A 1 202 ? 7.426 -6.105 -6.316 1 87.81 202 GLY A O 1
ATOM 1715 N N . PRO A 1 203 ? 5.57 -5.574 -7.438 1 80.06 203 PRO A N 1
ATOM 1716 C CA . PRO A 1 203 ? 4.945 -4.957 -6.262 1 80.06 203 PRO A CA 1
ATOM 1717 C C . PRO A 1 203 ? 4.578 -5.977 -5.188 1 80.06 203 PRO A C 1
ATOM 1719 O O . PRO A 1 203 ? 4.387 -7.156 -5.484 1 80.06 203 PRO A O 1
ATOM 1722 N N . LEU A 1 204 ? 4.656 -5.371 -3.939 1 72.31 204 LEU A N 1
ATOM 1723 C CA . LEU A 1 204 ? 4.164 -6.184 -2.828 1 72.31 204 LEU A CA 1
ATOM 1724 C C . LEU A 1 204 ? 2.641 -6.16 -2.77 1 72.31 204 LEU A C 1
ATOM 1726 O O . LEU A 1 204 ? 2.027 -5.094 -2.873 1 72.31 204 LEU A O 1
ATOM 1730 N N . LEU A 1 205 ? 1.979 -7.152 -2.838 1 55.91 205 LEU A N 1
ATOM 1731 C CA . LEU A 1 205 ? 0.524 -7.246 -2.867 1 55.91 205 LEU A CA 1
ATOM 1732 C C . LEU A 1 205 ? -0.079 -6.746 -1.559 1 55.91 205 LEU A C 1
ATOM 1734 O O . LEU A 1 205 ? -1.165 -6.16 -1.553 1 55.91 205 LEU A O 1
ATOM 1738 N N . ALA A 1 206 ? 0.449 -7.07 -0.427 1 49.62 206 ALA A N 1
ATOM 1739 C CA . ALA A 1 206 ? -0.159 -6.648 0.833 1 49.62 206 ALA A CA 1
ATOM 1740 C C . ALA A 1 206 ? 0.303 -5.25 1.225 1 49.62 206 ALA A C 1
ATOM 1742 O O . ALA A 1 206 ? 1.503 -4.965 1.229 1 49.62 206 ALA A O 1
ATOM 1743 N N . THR A 1 207 ? -0.622 -4.211 0.858 1 49.28 207 THR A N 1
ATOM 1744 C CA . THR A 1 207 ? -0.354 -2.803 1.129 1 49.28 207 THR A CA 1
ATOM 1745 C C . THR A 1 207 ? -0.28 -2.545 2.631 1 49.28 207 THR A C 1
ATOM 1747 O O . THR A 1 207 ? -1.311 -2.443 3.301 1 49.28 207 THR A O 1
ATOM 1750 N N .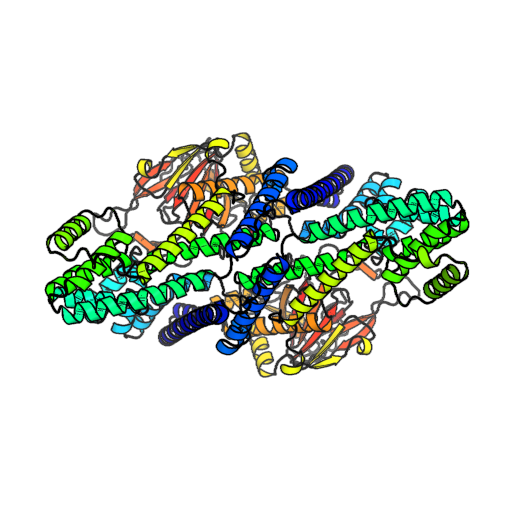 SER A 1 208 ? 0.667 -3.221 3.32 1 53.09 208 SER A N 1
ATOM 1751 C CA . SER A 1 208 ? 0.732 -2.902 4.742 1 53.09 208 SER A CA 1
ATOM 1752 C C . SER A 1 208 ? 1.305 -1.508 4.973 1 53.09 208 SER A C 1
ATOM 1754 O O . SER A 1 208 ? 2.15 -1.045 4.203 1 53.09 208 SER A O 1
ATOM 1756 N N . HIS A 1 209 ? 0.534 -0.672 5.57 1 66.12 209 HIS A N 1
ATOM 1757 C CA . HIS A 1 209 ? 0.971 0.641 6.027 1 66.12 209 HIS A CA 1
ATOM 1758 C C . HIS A 1 209 ? 2.137 0.523 7.004 1 66.12 209 HIS A C 1
ATOM 1760 O O . HIS A 1 209 ? 1.956 0.676 8.219 1 66.12 209 HIS A O 1
ATOM 1766 N N . LEU A 1 210 ? 3.309 0.136 6.504 1 78.75 210 LEU A N 1
ATOM 1767 C CA . LEU A 1 210 ? 4.492 -0.085 7.324 1 78.75 210 LEU A CA 1
ATOM 1768 C C . LEU A 1 210 ? 5.426 1.121 7.27 1 78.75 210 LEU A C 1
ATOM 1770 O O . LEU A 1 210 ? 5.445 1.853 6.277 1 78.75 210 LEU A O 1
ATOM 1774 N N . GLU A 1 211 ? 6.035 1.34 8.336 1 87.19 211 GLU A N 1
ATOM 1775 C CA . GLU A 1 211 ? 7.062 2.379 8.32 1 87.19 211 GLU A CA 1
ATOM 1776 C C . GLU A 1 211 ? 8.211 2.008 7.395 1 87.19 211 GLU A C 1
ATOM 1778 O O . GLU A 1 211 ? 8.336 0.855 6.977 1 87.19 211 GLU A O 1
ATOM 1783 N N . PHE A 1 212 ? 9.07 2.879 7.117 1 91.31 212 PHE A N 1
ATOM 1784 C CA . PHE A 1 212 ? 10.031 2.801 6.027 1 91.31 212 PHE A CA 1
ATOM 1785 C C . PHE A 1 212 ? 10.875 1.535 6.137 1 91.31 212 PHE A C 1
ATOM 1787 O O . PHE A 1 212 ? 10.922 0.735 5.199 1 91.31 212 PHE A O 1
ATOM 1794 N N . TYR A 1 213 ? 11.531 1.27 7.293 1 90.31 213 TYR A N 1
ATOM 1795 C CA . TYR A 1 213 ? 12.461 0.148 7.43 1 90.31 213 TYR A CA 1
ATOM 1796 C C . TYR A 1 213 ? 11.711 -1.181 7.383 1 90.31 213 TYR A C 1
ATOM 1798 O O . TYR A 1 213 ? 12.18 -2.141 6.77 1 90.31 213 TYR A O 1
ATOM 1806 N N . SER A 1 214 ? 10.594 -1.224 7.953 1 87.81 214 SER A N 1
ATOM 1807 C CA . SER A 1 214 ? 9.781 -2.439 7.926 1 87.81 214 SER A CA 1
ATOM 1808 C C . SER A 1 214 ? 9.25 -2.715 6.523 1 87.81 214 SER A C 1
ATOM 1810 O O . SER A 1 214 ? 9.18 -3.871 6.098 1 87.81 214 SER A O 1
ATOM 1812 N N . ALA A 1 215 ? 8.852 -1.643 5.871 1 86.31 215 ALA A N 1
ATOM 1813 C CA . ALA A 1 215 ? 8.328 -1.788 4.516 1 86.31 215 ALA A CA 1
ATOM 1814 C C . ALA A 1 215 ? 9.391 -2.352 3.578 1 86.31 215 ALA A C 1
ATOM 1816 O O . ALA A 1 215 ? 9.117 -3.252 2.783 1 86.31 215 ALA A O 1
ATOM 1817 N N . VAL A 1 216 ? 10.586 -1.825 3.688 1 90.62 216 VAL A N 1
ATOM 1818 C CA . VAL A 1 216 ? 11.68 -2.273 2.834 1 90.62 216 VAL A CA 1
ATOM 1819 C C . VAL A 1 216 ? 12.031 -3.725 3.156 1 90.62 216 VAL A C 1
ATOM 1821 O O . VAL A 1 216 ? 12.18 -4.547 2.252 1 90.62 216 VAL A O 1
ATOM 1824 N N . ALA A 1 217 ? 12.117 -4.012 4.43 1 89.69 217 ALA A N 1
ATOM 1825 C CA . ALA A 1 217 ? 12.461 -5.363 4.855 1 89.69 217 ALA A CA 1
ATOM 1826 C C . ALA A 1 217 ? 11.422 -6.375 4.375 1 89.69 217 ALA A C 1
ATOM 1828 O O . ALA A 1 217 ? 11.781 -7.434 3.85 1 89.69 217 ALA A O 1
ATOM 1829 N N . GLU A 1 218 ? 10.227 -6.023 4.535 1 84.56 218 GLU A N 1
ATOM 1830 C CA . GLU A 1 218 ? 9.148 -6.926 4.137 1 84.56 218 GLU A CA 1
ATOM 1831 C C . GLU A 1 218 ? 9.141 -7.152 2.627 1 84.56 218 GLU A C 1
ATOM 1833 O O . GLU A 1 218 ? 8.992 -8.281 2.164 1 84.56 218 GLU A O 1
ATOM 1838 N N . HIS A 1 219 ? 9.172 -6.07 1.909 1 87.75 219 HIS A N 1
ATOM 1839 C CA . HIS A 1 219 ? 9.172 -6.172 0.454 1 87.75 219 HIS A CA 1
ATOM 1840 C C . HIS A 1 219 ? 10.367 -6.992 -0.037 1 87.75 219 HIS A C 1
ATOM 1842 O O . HIS A 1 219 ? 10.219 -7.848 -0.913 1 87.75 219 HIS A O 1
ATOM 1848 N N . TYR A 1 220 ? 11.508 -6.777 0.51 1 92.12 220 TYR A N 1
ATOM 1849 C CA . TYR A 1 220 ? 12.695 -7.508 0.1 1 92.12 220 TYR A CA 1
ATOM 1850 C C . TYR A 1 220 ? 12.57 -8.992 0.431 1 92.12 220 TYR A C 1
ATOM 1852 O O . TYR A 1 220 ? 12.961 -9.852 -0.367 1 92.12 220 TYR A O 1
ATOM 1860 N N . LEU A 1 221 ? 12.117 -9.25 1.616 1 89.81 221 LEU A N 1
ATOM 1861 C CA . LEU A 1 221 ? 11.898 -10.648 1.991 1 89.81 221 LEU A CA 1
ATOM 1862 C C . LEU A 1 221 ? 10.992 -11.344 0.989 1 89.81 221 LEU A C 1
ATOM 1864 O O . LEU A 1 221 ? 11.25 -12.484 0.603 1 89.81 221 LEU A O 1
ATOM 1868 N N . ASN A 1 222 ? 9.945 -10.664 0.584 1 86.62 222 ASN A N 1
ATOM 1869 C CA . ASN A 1 222 ? 9.039 -11.242 -0.401 1 86.62 222 ASN A CA 1
ATOM 1870 C C . ASN A 1 222 ? 9.742 -11.484 -1.734 1 86.62 222 ASN A C 1
ATOM 1872 O O . ASN A 1 222 ? 9.477 -12.477 -2.408 1 86.62 222 ASN A O 1
ATOM 1876 N N . VAL A 1 223 ? 10.586 -10.562 -2.098 1 93.06 223 VAL A N 1
ATOM 1877 C CA . VAL A 1 223 ? 11.32 -10.68 -3.352 1 93.06 223 VAL A CA 1
ATOM 1878 C C . VAL A 1 223 ? 12.211 -11.922 -3.318 1 93.06 223 VAL A C 1
ATOM 1880 O O . VAL A 1 223 ? 12.172 -12.742 -4.234 1 93.06 223 VAL A O 1
ATOM 1883 N N . ILE A 1 224 ? 12.969 -12.102 -2.242 1 94.19 224 ILE A N 1
ATOM 1884 C CA . ILE A 1 224 ? 13.938 -13.188 -2.211 1 94.19 224 ILE A CA 1
ATOM 1885 C C . ILE A 1 224 ? 13.227 -14.516 -2.014 1 94.19 224 ILE A C 1
ATOM 1887 O O . ILE A 1 224 ? 13.664 -15.547 -2.531 1 94.19 224 ILE A O 1
ATOM 1891 N N . LYS A 1 225 ? 12.125 -14.539 -1.315 1 90 225 LYS A N 1
ATOM 1892 C CA . LYS A 1 225 ? 11.312 -15.75 -1.211 1 90 225 LYS A CA 1
ATOM 1893 C C . LYS A 1 225 ? 10.789 -16.172 -2.578 1 90 225 LYS A C 1
ATOM 1895 O O . LYS A 1 225 ? 10.859 -17.359 -2.93 1 90 225 LYS A O 1
ATOM 1900 N N . CYS A 1 226 ? 10.227 -15.203 -3.248 1 90.81 226 CYS A N 1
ATOM 1901 C CA . CYS A 1 226 ? 9.75 -15.461 -4.605 1 90.81 226 CYS A CA 1
ATOM 1902 C C . CYS A 1 226 ? 10.883 -15.984 -5.484 1 90.81 226 CYS A C 1
ATOM 1904 O O . CYS A 1 226 ? 10.703 -16.953 -6.223 1 90.81 226 CYS A O 1
ATOM 1906 N N . GLN A 1 227 ? 12.047 -15.375 -5.383 1 95.75 227 GLN A N 1
ATOM 1907 C CA . GLN A 1 227 ? 13.195 -15.766 -6.191 1 95.75 227 GLN A CA 1
ATOM 1908 C C . GLN A 1 227 ? 13.625 -17.203 -5.883 1 95.75 227 GLN A C 1
ATOM 1910 O O . GLN A 1 227 ? 14.07 -17.922 -6.773 1 95.75 227 GLN A O 1
ATOM 1915 N N . ASN A 1 228 ? 13.477 -17.609 -4.711 1 92.94 228 ASN A N 1
ATOM 1916 C CA . ASN A 1 228 ? 13.859 -18.953 -4.289 1 92.94 228 ASN A CA 1
ATOM 1917 C C . ASN A 1 228 ? 12.938 -20.016 -4.875 1 92.94 228 ASN A C 1
ATOM 1919 O O . ASN A 1 228 ? 13.289 -21.188 -4.934 1 92.94 228 ASN A O 1
ATOM 1923 N N . THR A 1 229 ? 11.781 -19.656 -5.355 1 90.12 229 THR A N 1
ATOM 1924 C CA . THR A 1 229 ? 10.82 -20.609 -5.891 1 90.12 229 THR A CA 1
ATOM 1925 C C . THR A 1 229 ? 10.977 -20.75 -7.402 1 90.12 229 THR A C 1
ATOM 1927 O O . THR A 1 229 ? 10.305 -21.562 -8.031 1 90.12 229 THR A O 1
ATOM 1930 N N . CYS A 1 230 ? 11.836 -20.016 -7.992 1 93.62 230 CYS A N 1
ATOM 1931 C CA . CYS A 1 230 ? 11.953 -19.953 -9.445 1 93.62 230 CYS A CA 1
ATOM 1932 C C . CYS A 1 230 ? 12.367 -21.297 -10.016 1 93.62 230 CYS A C 1
ATOM 1934 O O . CYS A 1 230 ? 11.812 -21.75 -11.016 1 93.62 230 CYS A O 1
ATOM 1936 N N . GLU A 1 231 ? 13.32 -21.969 -9.391 1 92.81 231 GLU A N 1
ATOM 1937 C CA . GLU A 1 231 ? 13.766 -23.266 -9.891 1 92.81 231 GLU A CA 1
ATOM 1938 C C . GLU A 1 231 ? 12.609 -24.266 -9.922 1 92.81 231 GLU A C 1
ATOM 1940 O O . GLU A 1 231 ? 12.438 -25 -10.906 1 92.81 231 GLU A O 1
ATOM 1945 N N . ASP A 1 232 ? 11.844 -24.266 -8.891 1 86.81 232 ASP A N 1
ATOM 1946 C CA . ASP A 1 232 ? 10.711 -25.188 -8.805 1 86.81 232 ASP A CA 1
ATOM 1947 C C . ASP A 1 232 ? 9.656 -24.859 -9.867 1 86.81 232 ASP A C 1
ATOM 1949 O O . ASP A 1 232 ? 9.125 -25.75 -10.516 1 86.81 232 ASP A O 1
ATOM 1953 N N . LYS A 1 233 ? 9.391 -23.641 -10.031 1 85.69 233 LYS A N 1
ATOM 1954 C CA . LYS A 1 233 ? 8.414 -23.203 -11.023 1 85.69 233 LYS A CA 1
ATOM 1955 C C . LYS A 1 233 ? 8.836 -23.625 -12.43 1 85.69 233 LYS A C 1
ATOM 1957 O O . LYS A 1 233 ? 7.996 -24.031 -13.234 1 85.69 233 LYS A O 1
ATOM 1962 N N . LEU A 1 234 ? 10.109 -23.562 -12.688 1 91 234 LEU A N 1
ATOM 1963 C CA . LEU A 1 234 ? 10.617 -23.828 -14.031 1 91 234 LEU A CA 1
ATOM 1964 C C . LEU A 1 234 ? 10.812 -25.328 -14.242 1 91 234 LEU A C 1
ATOM 1966 O O . LEU A 1 234 ? 10.984 -25.781 -15.375 1 91 234 LEU A O 1
ATOM 1970 N N . SER A 1 235 ? 10.734 -26.078 -13.164 1 87.88 235 SER A N 1
ATOM 1971 C CA . SER A 1 235 ? 11.008 -27.516 -13.258 1 87.88 235 SER A CA 1
ATOM 1972 C C . SER A 1 235 ? 9.75 -28.297 -13.602 1 87.88 235 SER A C 1
ATOM 1974 O O . SER A 1 235 ? 9.82 -29.453 -13.984 1 87.88 235 SER A O 1
ATOM 1976 N N . GLN A 1 236 ? 8.68 -27.688 -13.523 1 78.12 236 GLN A N 1
ATOM 1977 C CA . GLN A 1 236 ? 7.422 -28.375 -13.82 1 78.12 236 GLN A CA 1
ATOM 1978 C C . GLN A 1 236 ? 7.176 -28.453 -15.32 1 78.12 236 GLN A C 1
ATOM 1980 O O . GLN A 1 236 ? 6.492 -27.609 -15.891 1 78.12 236 GLN A O 1
ATOM 1985 N N . VAL A 1 237 ? 7.648 -29.438 -15.906 1 74.56 237 VAL A N 1
ATOM 1986 C CA . VAL A 1 237 ? 7.496 -29.641 -17.344 1 74.56 237 VAL A CA 1
ATOM 1987 C C . VAL A 1 237 ? 6.152 -30.297 -17.641 1 74.56 237 VAL A C 1
ATOM 1989 O O . VAL A 1 237 ? 5.465 -29.938 -18.594 1 74.56 237 VAL A O 1
ATOM 1992 N N . PHE A 1 238 ? 5.812 -31.297 -16.797 1 68.88 238 PHE A N 1
ATOM 1993 C CA . PHE A 1 238 ? 4.555 -32.031 -16.953 1 68.88 238 PHE A CA 1
ATOM 1994 C C . PHE A 1 238 ? 3.643 -31.781 -15.766 1 68.88 238 PHE A C 1
ATOM 1996 O O . PHE A 1 238 ? 4.113 -31.453 -14.672 1 68.88 238 PHE A O 1
ATOM 2003 N N . PRO A 1 239 ? 2.314 -31.75 -15.945 1 64 239 PRO A N 1
ATOM 2004 C CA . PRO A 1 239 ? 1.377 -31.5 -14.844 1 64 239 PRO A CA 1
ATOM 2005 C C . PRO A 1 239 ? 1.657 -32.375 -13.617 1 64 239 PRO A C 1
ATOM 2007 O O . PRO A 1 239 ? 1.516 -31.891 -12.484 1 64 239 PRO A O 1
ATOM 2010 N N . GLU A 1 240 ? 1.839 -33.688 -13.75 1 54.28 240 GLU A N 1
ATOM 2011 C CA . GLU A 1 240 ? 2.125 -34.562 -12.617 1 54.28 240 GLU A CA 1
ATOM 2012 C C . GLU A 1 240 ? 3.619 -34.594 -12.305 1 54.28 240 GLU A C 1
ATOM 2014 O O . GLU A 1 240 ? 4.082 -35.469 -11.539 1 54.28 240 GLU A O 1
ATOM 2019 N N . GLY A 1 241 ? 4.316 -33.812 -12.883 1 54.53 241 GLY A N 1
ATOM 2020 C CA . GLY A 1 241 ? 5.742 -34.062 -13.031 1 54.53 241 GLY A CA 1
ATOM 2021 C C . GLY A 1 241 ? 6.531 -33.781 -11.766 1 54.53 241 GLY A C 1
ATOM 2022 O O . GLY A 1 241 ? 6.027 -33.156 -10.836 1 54.53 241 GLY A O 1
ATOM 2023 N N . LYS A 1 242 ? 7.746 -34.375 -11.758 1 55.53 242 LYS A N 1
ATOM 2024 C CA . LYS A 1 242 ? 8.859 -34.656 -10.859 1 55.53 242 LYS A CA 1
ATOM 2025 C C . LYS A 1 242 ? 9.617 -33.375 -10.516 1 55.53 242 LYS A C 1
ATOM 2027 O O . LYS A 1 242 ? 9.766 -32.5 -11.367 1 55.53 242 LYS A O 1
ATOM 2032 N N . ASP A 1 243 ? 9.977 -33.281 -9.336 1 63.38 243 ASP A N 1
ATOM 2033 C CA . ASP A 1 243 ? 10.852 -32.281 -8.711 1 63.38 243 ASP A CA 1
ATOM 2034 C C . ASP A 1 243 ? 12.281 -32.406 -9.227 1 63.38 243 ASP A C 1
ATOM 2036 O O . ASP A 1 243 ? 12.758 -33.5 -9.492 1 63.38 243 ASP A O 1
ATOM 2040 N N . GLY A 1 244 ? 12.977 -31.297 -9.859 1 80.25 244 GLY A N 1
ATOM 2041 C CA . GLY A 1 244 ? 14.422 -31.188 -10.008 1 80.25 244 GLY A CA 1
ATOM 2042 C C . GLY A 1 244 ? 14.875 -31.281 -11.453 1 80.25 244 GLY A C 1
ATOM 2043 O O . GLY A 1 244 ? 15.75 -32.094 -11.781 1 80.25 244 GLY A O 1
ATOM 2044 N N . LEU A 1 245 ? 14.312 -30.516 -12.391 1 89.38 245 LEU A N 1
ATOM 2045 C CA . LEU A 1 245 ? 14.625 -30.516 -13.812 1 89.38 245 LEU A CA 1
ATOM 2046 C C . LEU A 1 245 ? 16.109 -30.25 -14.047 1 89.38 245 LEU A C 1
ATOM 2048 O O . LEU A 1 245 ? 16.719 -30.844 -14.938 1 89.38 245 LEU A O 1
ATOM 2052 N N . LEU A 1 246 ? 16.703 -29.453 -13.227 1 94.31 246 LEU A N 1
ATOM 2053 C CA . LEU A 1 246 ? 18.109 -29.094 -13.398 1 94.31 246 LEU A CA 1
ATOM 2054 C C . LEU A 1 246 ? 19 -30.328 -13.273 1 94.31 246 LEU A C 1
ATOM 2056 O O . LEU A 1 246 ? 19.859 -30.562 -14.133 1 94.31 246 LEU A O 1
ATOM 2060 N N . ALA A 1 247 ? 18.812 -31.094 -12.273 1 93.56 247 ALA A N 1
ATOM 2061 C CA . ALA A 1 247 ? 19.594 -32.312 -12.062 1 93.56 247 ALA A CA 1
ATOM 2062 C C . ALA A 1 247 ? 19.359 -33.312 -13.164 1 93.56 247 ALA A C 1
ATOM 2064 O O . ALA A 1 247 ? 20.266 -34.031 -13.578 1 93.56 247 ALA A O 1
ATOM 2065 N N . GLU A 1 248 ? 18.125 -33.344 -13.641 1 91.81 248 GLU A N 1
ATOM 2066 C CA . GLU A 1 248 ? 17.75 -34.312 -14.672 1 91.81 248 GLU A CA 1
ATOM 2067 C C . GLU A 1 248 ? 18.531 -34.062 -15.961 1 91.81 248 GLU A C 1
ATOM 2069 O O . GLU A 1 248 ? 18.844 -35 -16.688 1 91.81 248 GLU A O 1
ATOM 2074 N N . HIS A 1 249 ? 18.766 -32.812 -16.297 1 95.5 249 HIS A N 1
ATOM 2075 C CA . HIS A 1 249 ? 19.594 -32.531 -17.469 1 95.5 249 HIS A CA 1
ATOM 2076 C C . HIS A 1 249 ? 20.922 -33.25 -17.422 1 95.5 249 HIS A C 1
ATOM 2078 O O . HIS A 1 249 ? 21.312 -33.906 -18.391 1 95.5 249 HIS A O 1
ATOM 2084 N N . TYR A 1 250 ? 21.547 -33.156 -16.281 1 96.12 250 TYR A N 1
ATOM 2085 C CA . TYR A 1 250 ? 22.875 -33.75 -16.156 1 96.12 250 TYR A CA 1
ATOM 2086 C C . TYR A 1 250 ? 22.781 -35.25 -16.047 1 96.12 250 TYR A C 1
ATOM 2088 O O . TYR A 1 250 ? 23.703 -35.969 -16.469 1 96.12 250 TYR A O 1
ATOM 2096 N N . HIS A 1 251 ? 21.688 -35.75 -15.469 1 94.19 251 HIS A N 1
ATOM 2097 C CA . HIS A 1 251 ? 21.438 -37.188 -15.445 1 94.19 251 HIS A CA 1
ATOM 2098 C C . HIS A 1 251 ? 21.422 -37.75 -16.859 1 94.19 251 HIS A C 1
ATOM 2100 O O . HIS A 1 251 ? 22.125 -38.75 -17.141 1 94.19 251 HIS A O 1
ATOM 2106 N N . TYR A 1 252 ? 20.703 -37.125 -17.734 1 93.81 252 TYR A N 1
ATOM 2107 C CA . TYR A 1 252 ? 20.594 -37.625 -19.109 1 93.81 252 TYR A CA 1
ATOM 2108 C C . TYR A 1 252 ? 21.875 -37.344 -19.891 1 93.81 252 TYR A C 1
ATOM 2110 O O . TYR A 1 252 ? 22.281 -38.156 -20.719 1 93.81 252 TYR A O 1
ATOM 2118 N N . LEU A 1 253 ? 22.516 -36.25 -19.609 1 96.56 253 LEU A N 1
ATOM 2119 C CA . LEU A 1 253 ? 23.734 -35.906 -20.328 1 96.56 253 LEU A CA 1
ATOM 2120 C C . LEU A 1 253 ? 24.859 -36.875 -20.016 1 96.56 253 LEU A C 1
ATOM 2122 O O . LEU A 1 253 ? 25.594 -37.281 -20.922 1 96.56 253 LEU A O 1
ATOM 2126 N N . GLN A 1 254 ? 25.031 -37.188 -18.703 1 95 254 GLN A N 1
ATOM 2127 C CA . GLN A 1 254 ? 26.125 -38.062 -18.359 1 95 254 GLN A CA 1
ATOM 2128 C C . GLN A 1 254 ? 25.984 -39.406 -19.062 1 95 254 GLN A C 1
ATOM 2130 O O . GLN A 1 254 ? 26.969 -39.969 -19.578 1 95 254 GLN A O 1
ATOM 2135 N N . PHE A 1 255 ? 24.781 -40 -19.109 1 94.38 255 PHE A N 1
ATOM 2136 C CA . PHE A 1 255 ? 24.531 -41.281 -19.781 1 94.38 255 PHE A CA 1
ATOM 2137 C C . PHE A 1 255 ? 24.781 -41.156 -21.281 1 94.38 255 PHE A C 1
ATOM 2139 O O . PHE A 1 255 ? 25.422 -42 -21.875 1 94.38 255 PHE A O 1
ATOM 2146 N N . THR A 1 256 ? 24.281 -40.094 -21.859 1 95.5 256 THR A N 1
ATOM 2147 C CA . THR A 1 256 ? 24.344 -39.906 -23.297 1 95.5 256 THR A CA 1
ATOM 2148 C C . THR A 1 256 ? 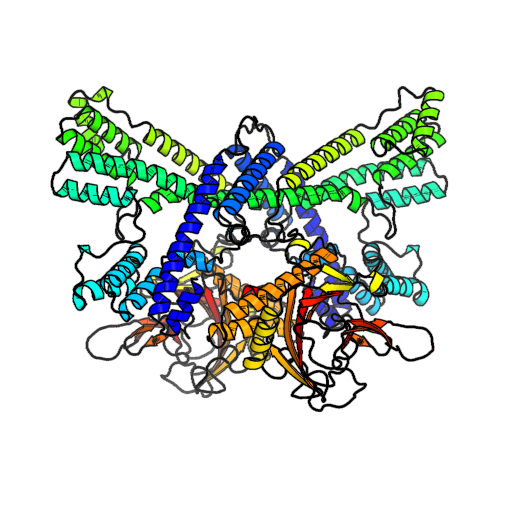25.781 -39.656 -23.75 1 95.5 256 THR A C 1
ATOM 2150 O O . THR A 1 256 ? 26.234 -40.219 -24.766 1 95.5 256 THR A O 1
ATOM 2153 N N . TYR A 1 257 ? 26.5 -38.844 -23.078 1 96.31 257 TYR A N 1
ATOM 2154 C CA . TYR A 1 257 ? 27.922 -38.656 -23.375 1 96.31 257 TYR A CA 1
ATOM 2155 C C . TYR A 1 257 ? 28.688 -39.969 -23.312 1 96.31 257 TYR A C 1
ATOM 2157 O O . TYR A 1 257 ? 29.562 -40.219 -24.141 1 96.31 257 TYR A O 1
ATOM 2165 N N . TYR A 1 258 ? 28.359 -40.75 -22.312 1 93.25 258 TYR A N 1
ATOM 2166 C CA . TYR A 1 258 ? 29.016 -42.031 -22.172 1 93.25 258 TYR A CA 1
ATOM 2167 C C . TYR A 1 258 ? 28.719 -42.938 -23.359 1 93.25 258 TYR A C 1
ATOM 2169 O O . TYR A 1 258 ? 29.609 -43.625 -23.875 1 93.25 258 TYR A O 1
ATOM 2177 N N . LYS A 1 259 ? 27.484 -42.969 -23.797 1 93.44 259 LYS A N 1
ATOM 2178 C CA . LYS A 1 259 ? 27.078 -43.781 -24.938 1 93.44 259 LYS A CA 1
ATOM 2179 C C . LYS A 1 259 ? 27.812 -43.344 -26.203 1 93.44 259 LYS A C 1
ATOM 2181 O O . LYS A 1 259 ? 28.047 -44.156 -27.109 1 93.44 259 LYS A O 1
ATOM 2186 N N . LEU A 1 260 ? 28.188 -42.156 -26.266 1 95.5 260 LEU A N 1
ATOM 2187 C CA . LEU A 1 260 ? 28.875 -41.625 -27.438 1 95.5 260 LEU A CA 1
ATOM 2188 C C . LEU A 1 260 ? 30.391 -41.625 -27.234 1 95.5 260 LEU A C 1
ATOM 2190 O O . LEU A 1 260 ? 31.125 -40.969 -27.953 1 95.5 260 LEU A O 1
ATOM 2194 N N . TYR A 1 261 ? 30.859 -42.219 -26.188 1 93.19 261 TYR A N 1
ATOM 2195 C CA . TYR A 1 261 ? 32.281 -42.469 -25.875 1 93.19 261 TYR A CA 1
ATOM 2196 C C . TYR A 1 261 ? 32.969 -41.156 -25.547 1 93.19 261 TYR A C 1
ATOM 2198 O O . TYR A 1 261 ? 34.125 -40.938 -25.922 1 93.19 261 TYR A O 1
ATOM 2206 N N . GLN A 1 262 ? 32.219 -40.219 -25.031 1 94.06 262 GLN A N 1
ATOM 2207 C CA . GLN A 1 262 ? 32.781 -39 -24.469 1 94.06 262 GLN A CA 1
ATOM 2208 C C . GLN A 1 262 ? 32.812 -39.062 -22.953 1 94.06 262 GLN A C 1
ATOM 2210 O O . GLN A 1 262 ? 32.125 -38.312 -22.281 1 94.06 262 GLN A O 1
ATOM 2215 N N . ALA A 1 263 ? 33.719 -39.781 -22.484 1 92.38 263 ALA A N 1
ATOM 2216 C CA . ALA A 1 263 ? 33.75 -40.156 -21.078 1 92.38 263 ALA A CA 1
ATOM 2217 C C . ALA A 1 263 ? 34.094 -38.938 -20.203 1 92.38 263 ALA A C 1
ATOM 2219 O O . ALA A 1 263 ? 33.594 -38.844 -19.078 1 92.38 263 ALA A O 1
ATOM 2220 N N . ASP A 1 264 ? 34.875 -38.062 -20.719 1 94.5 264 ASP A N 1
ATOM 2221 C CA . ASP A 1 264 ? 35.219 -36.875 -19.938 1 94.5 264 ASP A CA 1
ATOM 2222 C C . ASP A 1 264 ? 34 -36 -19.688 1 94.5 264 ASP A C 1
ATOM 2224 O O . ASP A 1 264 ? 33.781 -35.531 -18.562 1 94.5 264 ASP A O 1
ATOM 2228 N N . LYS A 1 265 ? 33.25 -35.781 -20.75 1 96 265 LYS A N 1
ATOM 2229 C CA . LYS A 1 265 ? 32.031 -34.969 -20.609 1 96 265 LYS A CA 1
ATOM 2230 C C . LYS A 1 265 ? 30.984 -35.688 -19.734 1 96 265 LYS A C 1
ATOM 2232 O O . LYS A 1 265 ? 30.25 -35.031 -19 1 96 265 LYS A O 1
ATOM 2237 N N . ALA A 1 266 ? 30.984 -36.969 -19.859 1 96 266 ALA A N 1
ATOM 2238 C CA . ALA A 1 266 ? 30.078 -37.75 -19.031 1 96 266 ALA A CA 1
ATOM 2239 C C . ALA A 1 266 ? 30.438 -37.625 -17.547 1 96 266 ALA A C 1
ATOM 2241 O O . ALA A 1 266 ? 29.562 -37.469 -16.703 1 96 266 ALA A O 1
ATOM 2242 N N . SER A 1 267 ? 31.75 -37.719 -17.312 1 95.31 267 SER A N 1
ATOM 2243 C CA . SER A 1 267 ? 32.25 -37.562 -15.953 1 95.31 267 SER A CA 1
ATOM 2244 C C . SER A 1 267 ? 31.906 -36.188 -15.391 1 95.31 267 SER A C 1
ATOM 2246 O O . SER A 1 267 ? 31.5 -36.062 -14.234 1 95.31 267 SER A O 1
ATOM 2248 N N . GLU A 1 268 ? 32.062 -35.188 -16.172 1 96.38 268 GLU A N 1
ATOM 2249 C CA . GLU A 1 268 ? 31.734 -33.812 -15.789 1 96.38 268 GLU A CA 1
ATOM 2250 C C . GLU A 1 268 ? 30.25 -33.688 -15.469 1 96.38 268 GLU A C 1
ATOM 2252 O O . GLU A 1 268 ? 29.875 -33 -14.492 1 96.38 268 GLU A O 1
ATOM 2257 N N . ALA A 1 269 ? 29.406 -34.219 -16.266 1 96.94 269 ALA A N 1
ATOM 2258 C CA . ALA A 1 269 ? 27.953 -34.156 -16.062 1 96.94 269 ALA A CA 1
ATOM 2259 C C . ALA A 1 269 ? 27.562 -34.906 -14.773 1 96.94 269 ALA A C 1
ATOM 2261 O O . ALA A 1 269 ? 26.672 -34.438 -14.039 1 96.94 269 ALA A O 1
ATOM 2262 N N . ALA A 1 270 ? 28.188 -36 -14.555 1 96.31 270 ALA A N 1
ATOM 2263 C CA . ALA A 1 270 ? 27.938 -36.75 -13.328 1 96.31 270 ALA A CA 1
ATOM 2264 C C . ALA A 1 270 ? 28.328 -35.938 -12.094 1 96.31 270 ALA A C 1
ATOM 2266 O O . ALA A 1 270 ? 27.609 -35.906 -11.102 1 96.31 270 ALA A O 1
ATOM 2267 N N . ALA A 1 271 ? 29.484 -35.312 -12.195 1 96.88 271 ALA A N 1
ATOM 2268 C CA . ALA A 1 271 ? 29.922 -34.438 -11.109 1 96.88 271 ALA A CA 1
ATOM 2269 C C . ALA A 1 271 ? 28.938 -33.312 -10.883 1 96.88 271 ALA A C 1
ATOM 2271 O O . ALA A 1 271 ? 28.672 -32.938 -9.742 1 96.88 271 ALA A O 1
ATOM 2272 N N . SER A 1 272 ? 28.438 -32.719 -11.992 1 97.56 272 SER A N 1
ATOM 2273 C CA . SER A 1 272 ? 27.469 -31.641 -11.906 1 97.56 272 SER A CA 1
ATOM 2274 C C . SER A 1 272 ? 26.172 -32.094 -11.242 1 97.56 272 SER A C 1
ATOM 2276 O O . SER A 1 272 ? 25.609 -31.375 -10.422 1 97.56 272 SER A O 1
ATOM 2278 N N . PHE A 1 273 ? 25.734 -33.25 -11.609 1 96.81 273 PHE A N 1
ATOM 2279 C CA . PHE A 1 273 ? 24.562 -33.812 -10.984 1 96.81 273 PHE A CA 1
ATOM 2280 C C . PHE A 1 273 ? 24.75 -33.969 -9.484 1 96.81 273 PHE A C 1
ATOM 2282 O O . PHE A 1 273 ? 23.891 -33.594 -8.695 1 96.81 273 PHE A O 1
ATOM 2289 N N . LEU A 1 274 ? 25.891 -34.5 -9.078 1 95.81 274 LEU A N 1
ATOM 2290 C CA . LEU A 1 274 ? 26.156 -34.75 -7.668 1 95.81 274 LEU A CA 1
ATOM 2291 C C . LEU A 1 274 ? 26.328 -33.469 -6.891 1 95.81 274 LEU A C 1
ATOM 2293 O O . LEU A 1 274 ? 26.109 -33.406 -5.68 1 95.81 274 LEU A O 1
ATOM 2297 N N . TYR A 1 275 ? 26.766 -32.438 -7.57 1 96.38 275 TYR A N 1
ATOM 2298 C CA . TYR A 1 275 ? 26.844 -31.141 -6.918 1 96.38 275 TYR A CA 1
ATOM 2299 C C . TYR A 1 275 ? 25.453 -30.656 -6.52 1 96.38 275 TYR A C 1
ATOM 2301 O O . TYR A 1 275 ? 25.312 -29.953 -5.516 1 96.38 275 TYR A O 1
ATOM 2309 N N . ILE A 1 276 ? 24.453 -30.984 -7.301 1 95.5 276 ILE A N 1
ATOM 2310 C CA . ILE A 1 276 ? 23.078 -30.594 -7.043 1 95.5 276 ILE A CA 1
ATOM 2311 C C . ILE A 1 276 ? 22.453 -31.531 -6.016 1 95.5 276 ILE A C 1
ATOM 2313 O O . ILE A 1 276 ? 21.797 -31.094 -5.066 1 95.5 276 ILE A O 1
ATOM 2317 N N . LYS A 1 277 ? 22.703 -32.875 -6.262 1 94.06 277 LYS A N 1
ATOM 2318 C CA . LYS A 1 277 ? 22.188 -33.938 -5.387 1 94.06 277 LYS A CA 1
ATOM 2319 C C . LYS A 1 277 ? 23.312 -34.812 -4.879 1 94.06 277 LYS A C 1
ATOM 2321 O O . LYS A 1 277 ? 23.516 -35.938 -5.383 1 94.06 277 LYS A O 1
ATOM 2326 N N . PRO A 1 278 ? 23.875 -34.469 -3.777 1 93.56 278 PRO A N 1
ATOM 2327 C CA . PRO A 1 278 ? 25.094 -35.156 -3.328 1 93.56 278 PRO A CA 1
ATOM 2328 C C . PRO A 1 278 ? 24.812 -36.562 -2.781 1 93.56 278 PRO A C 1
ATOM 2330 O O . PRO A 1 278 ? 25.719 -37.375 -2.73 1 93.56 278 PRO A O 1
ATOM 2333 N N . GLN A 1 279 ? 23.594 -36.844 -2.428 1 92.69 279 GLN A N 1
ATOM 2334 C CA . GLN A 1 279 ? 23.312 -38.125 -1.746 1 92.69 279 GLN A CA 1
ATOM 2335 C C . GLN A 1 279 ? 22.609 -39.094 -2.676 1 92.69 279 GLN A C 1
ATOM 2337 O O . GLN A 1 279 ? 22.047 -40.094 -2.221 1 92.69 279 GLN A O 1
ATOM 2342 N N . ASP A 1 280 ? 22.656 -38.812 -3.914 1 90.31 280 ASP A N 1
ATOM 2343 C CA . ASP A 1 280 ? 22 -39.719 -4.855 1 90.31 280 ASP A CA 1
ATOM 2344 C C . ASP A 1 280 ? 22.812 -41 -5.027 1 90.31 280 ASP A C 1
ATOM 2346 O O . ASP A 1 280 ? 23.953 -40.969 -5.5 1 90.31 280 ASP A O 1
ATOM 2350 N N . ASP A 1 281 ? 22.25 -42.156 -4.809 1 89.69 281 ASP A N 1
ATOM 2351 C CA . ASP A 1 281 ? 22.938 -43.438 -4.77 1 89.69 281 ASP A CA 1
ATOM 2352 C C . ASP A 1 281 ? 23.422 -43.844 -6.16 1 89.69 281 ASP A C 1
ATOM 2354 O O . ASP A 1 281 ? 24.531 -44.344 -6.32 1 89.69 281 ASP A O 1
ATOM 2358 N N . ILE A 1 282 ? 22.562 -43.656 -7.105 1 90.31 282 ILE A N 1
ATOM 2359 C CA . ILE A 1 282 ? 22.859 -44.094 -8.469 1 90.31 282 ILE A CA 1
ATOM 2360 C C . ILE A 1 282 ? 24.047 -43.281 -9.008 1 90.31 282 ILE A C 1
ATOM 2362 O O . ILE A 1 282 ? 24.984 -43.875 -9.578 1 90.31 282 ILE A O 1
ATOM 2366 N N . MET A 1 283 ? 24.078 -42.062 -8.828 1 93.12 283 MET A N 1
ATOM 2367 C CA . MET A 1 283 ? 25.125 -41.219 -9.383 1 93.12 283 MET A CA 1
ATOM 2368 C C . MET A 1 283 ? 26.422 -41.406 -8.617 1 93.12 283 MET A C 1
ATOM 2370 O O . MET A 1 283 ? 27.516 -41.25 -9.18 1 93.12 283 MET A O 1
ATOM 2374 N N . LEU A 1 284 ? 26.328 -41.719 -7.355 1 93.75 284 LEU A N 1
ATOM 2375 C CA . LEU A 1 284 ? 27.531 -42.031 -6.586 1 93.75 284 LEU A CA 1
ATOM 2376 C C . LEU A 1 284 ? 28.219 -43.281 -7.137 1 93.75 284 LEU A C 1
ATOM 2378 O O . LEU A 1 284 ? 29.438 -43.344 -7.18 1 93.75 284 LEU A O 1
ATOM 2382 N N . ARG A 1 285 ? 27.422 -44.219 -7.52 1 92.38 285 ARG A N 1
ATOM 2383 C CA . ARG A 1 285 ? 27.969 -45.438 -8.156 1 92.38 285 ARG A CA 1
ATOM 2384 C C . ARG A 1 285 ? 28.641 -45.062 -9.477 1 92.38 285 ARG A C 1
ATOM 2386 O O . ARG A 1 285 ? 29.703 -45.625 -9.805 1 92.38 285 ARG A O 1
ATOM 2393 N N . ASN A 1 286 ? 27.969 -44.219 -10.188 1 91.5 286 ASN A N 1
ATOM 2394 C CA . ASN A 1 286 ? 28.562 -43.75 -11.438 1 91.5 286 ASN A CA 1
ATOM 2395 C C . ASN A 1 286 ? 29.906 -43.062 -11.195 1 91.5 286 ASN A C 1
ATOM 2397 O O . ASN A 1 286 ? 30.844 -43.219 -11.984 1 91.5 286 ASN A O 1
ATOM 2401 N N . GLN A 1 287 ? 29.984 -42.281 -10.164 1 92 287 GLN A N 1
ATOM 2402 C CA . GLN A 1 287 ? 31.234 -41.625 -9.797 1 92 287 GLN A CA 1
ATOM 2403 C C . GLN A 1 287 ? 32.375 -42.656 -9.602 1 92 287 GLN A C 1
ATOM 2405 O O . GLN A 1 287 ? 33.469 -42.469 -10.141 1 92 287 GLN A O 1
ATOM 2410 N N . LYS A 1 288 ? 31.984 -43.625 -8.844 1 92.69 288 LYS A N 1
ATOM 2411 C CA . LYS A 1 288 ? 32.969 -44.688 -8.594 1 92.69 288 LYS A CA 1
ATOM 2412 C C . LYS A 1 288 ? 33.406 -45.344 -9.891 1 92.69 288 LYS A C 1
ATOM 2414 O O . LYS A 1 288 ? 34.594 -45.656 -10.07 1 92.69 288 LYS A O 1
ATOM 2419 N N . PHE A 1 289 ? 32.469 -45.531 -10.711 1 92.62 289 PHE A N 1
ATOM 2420 C CA . PHE A 1 289 ? 32.75 -46.125 -12.016 1 92.62 289 PHE A CA 1
ATOM 2421 C C . PHE A 1 289 ? 33.719 -45.25 -12.82 1 92.62 289 PHE A C 1
ATOM 2423 O O . PHE A 1 289 ? 34.719 -45.75 -13.352 1 92.62 289 PHE A O 1
ATOM 2430 N N . PHE A 1 290 ? 33.469 -43.969 -12.898 1 91.19 290 PHE A N 1
ATOM 2431 C CA . PHE A 1 290 ? 34.281 -43.062 -13.695 1 91.19 290 PHE A CA 1
ATOM 2432 C C . PHE A 1 290 ? 35.688 -42.938 -13.102 1 91.19 290 PHE A C 1
ATOM 2434 O O . PHE A 1 290 ? 36.688 -42.844 -13.836 1 91.19 290 PHE A O 1
ATOM 2441 N N . ILE A 1 291 ? 35.719 -43 -11.852 1 90.94 291 ILE A N 1
ATOM 2442 C CA . ILE A 1 291 ? 37.031 -42.906 -11.18 1 90.94 291 ILE A CA 1
ATOM 2443 C C . ILE A 1 291 ? 37.812 -44.188 -11.477 1 90.94 291 ILE A C 1
ATOM 2445 O O . ILE A 1 291 ? 39 -44.094 -11.812 1 90.94 291 ILE A O 1
ATOM 2449 N N . LYS A 1 292 ? 37.156 -45.312 -11.336 1 91.56 292 LYS A N 1
ATOM 2450 C CA . LYS A 1 292 ? 37.812 -46.594 -11.594 1 91.56 292 LYS A CA 1
ATOM 2451 C C . LYS A 1 292 ? 38.281 -46.656 -13.039 1 91.56 292 LYS A C 1
ATOM 2453 O O . LYS A 1 292 ? 39.344 -47.25 -13.312 1 91.56 292 LYS A O 1
ATOM 2458 N N . GLU A 1 293 ? 37.594 -46.062 -13.922 1 91.75 293 GLU A N 1
ATOM 2459 C CA . GLU A 1 293 ? 37.938 -46.125 -15.344 1 91.75 293 GLU A CA 1
ATOM 2460 C C . GLU A 1 293 ? 38.969 -45.094 -15.711 1 91.75 293 GLU A C 1
ATOM 2462 O O . GLU A 1 293 ? 39.375 -44.969 -16.875 1 91.75 293 GLU A O 1
ATOM 2467 N N . GLY A 1 294 ? 39.438 -44.219 -14.703 1 88.75 294 GLY A N 1
ATOM 2468 C CA . GLY A 1 294 ? 40.562 -43.312 -14.906 1 88.75 294 GLY A CA 1
ATOM 2469 C C . GLY A 1 294 ? 40.125 -41.906 -15.242 1 88.75 294 GLY A C 1
ATOM 2470 O O . GLY A 1 294 ? 40.938 -41.125 -15.766 1 88.75 294 GLY A O 1
ATOM 2471 N N . TYR A 1 295 ? 38.844 -41.531 -15.062 1 88.56 295 TYR A N 1
ATOM 2472 C CA . TYR A 1 295 ? 38.344 -40.188 -15.414 1 88.56 295 TYR A CA 1
ATOM 2473 C C . TYR A 1 295 ? 38.219 -39.312 -14.172 1 88.56 295 TYR A C 1
ATOM 2475 O O . TYR A 1 295 ? 37.375 -38.438 -14.117 1 88.56 295 TYR A O 1
ATOM 2483 N N . GLN A 1 296 ? 39.125 -39.562 -13.125 1 86.12 296 GLN A N 1
ATOM 2484 C CA . GLN A 1 296 ? 39.094 -38.812 -11.867 1 86.12 296 GLN A CA 1
ATOM 2485 C C . GLN A 1 296 ? 39.438 -37.344 -12.094 1 86.12 296 GLN A C 1
ATOM 2487 O O . GLN A 1 296 ? 38.875 -36.469 -11.43 1 86.12 296 GLN A O 1
ATOM 2492 N N . ASP A 1 297 ? 40.188 -37.062 -13.062 1 86.38 297 ASP A N 1
ATOM 2493 C CA . ASP A 1 297 ? 40.656 -35.688 -13.312 1 86.38 297 ASP A CA 1
ATOM 2494 C C . ASP A 1 297 ? 39.531 -34.875 -13.953 1 86.38 297 ASP A C 1
ATOM 2496 O O . ASP A 1 297 ? 39.562 -33.625 -13.891 1 86.38 297 ASP A O 1
ATOM 2500 N N . SER A 1 298 ? 38.531 -35.5 -14.523 1 88.12 298 SER A N 1
ATOM 2501 C CA . SER A 1 298 ? 37.469 -34.781 -15.195 1 88.12 298 SER A CA 1
ATOM 2502 C C . SER A 1 298 ? 36.188 -34.75 -14.328 1 88.12 298 SER A C 1
ATOM 2504 O O . SER A 1 298 ? 35.188 -34.188 -14.742 1 88.12 298 SER A O 1
ATOM 2506 N N . PHE A 1 299 ? 36.375 -35.219 -13.117 1 92.38 299 PHE A N 1
ATOM 2507 C CA . PHE A 1 299 ? 35.188 -35.312 -12.266 1 92.38 299 PHE A CA 1
ATOM 2508 C C . PHE A 1 299 ? 35.031 -34.031 -11.445 1 92.38 299 PHE A C 1
ATOM 2510 O O . PHE A 1 299 ? 35.188 -34.062 -10.227 1 92.38 299 PHE A O 1
ATOM 2517 N N . TYR A 1 300 ? 34.688 -32.969 -12.109 1 94.12 300 TYR A N 1
ATOM 2518 C CA . TYR A 1 300 ? 34.375 -31.672 -11.484 1 94.12 300 TYR A CA 1
ATOM 2519 C C . TYR A 1 300 ? 33.125 -31.062 -12.102 1 94.12 300 TYR A C 1
ATOM 2521 O O . TYR A 1 300 ? 32.875 -31.188 -13.312 1 94.12 300 TYR A O 1
ATOM 2529 N N . PRO A 1 301 ? 32.344 -30.469 -11.289 1 96.5 301 PRO A N 1
ATOM 2530 C CA . PRO A 1 301 ? 31.094 -29.891 -11.805 1 96.5 301 PRO A CA 1
ATOM 2531 C C . PRO A 1 301 ? 31.328 -28.719 -12.75 1 96.5 301 PRO A C 1
ATOM 2533 O O . PRO A 1 301 ? 32.312 -28 -12.602 1 96.5 301 PRO A O 1
ATOM 2536 N N . ARG A 1 302 ? 30.516 -28.531 -13.672 1 96.5 302 ARG A N 1
ATOM 2537 C CA . ARG A 1 302 ? 30.578 -27.391 -14.578 1 96.5 302 ARG A CA 1
ATOM 2538 C C . ARG A 1 302 ? 30.484 -26.078 -13.797 1 96.5 302 ARG A C 1
ATOM 2540 O O . ARG A 1 302 ? 29.797 -26 -12.781 1 96.5 302 ARG A O 1
ATOM 2547 N N . PRO A 1 303 ? 31.203 -25.094 -14.25 1 96 303 PRO A N 1
ATOM 2548 C CA . PRO A 1 303 ? 31.234 -23.812 -13.531 1 96 303 PRO A CA 1
ATOM 2549 C C . PRO A 1 303 ? 29.844 -23.188 -13.383 1 96 303 PRO A C 1
ATOM 2551 O O . PRO A 1 303 ? 29.547 -22.578 -12.352 1 96 303 PRO A O 1
ATOM 2554 N N . GLU A 1 304 ? 28.984 -23.344 -14.344 1 95.19 304 GLU A N 1
ATOM 2555 C CA . GLU A 1 304 ? 27.656 -22.719 -14.289 1 95.19 304 GLU A CA 1
ATOM 2556 C C . GLU A 1 304 ? 26.812 -23.328 -13.164 1 95.19 304 GLU A C 1
ATOM 2558 O O . GLU A 1 304 ? 26.047 -22.609 -12.516 1 95.19 304 GLU A O 1
ATOM 2563 N N . VAL A 1 305 ? 27.016 -24.625 -12.945 1 95.81 305 VAL A N 1
ATOM 2564 C CA . VAL A 1 305 ? 26.266 -25.281 -11.883 1 95.81 305 VAL A CA 1
ATOM 2565 C C . VAL A 1 305 ? 26.781 -24.812 -10.523 1 95.81 305 VAL A C 1
ATOM 2567 O O . VAL A 1 305 ? 25.984 -24.578 -9.602 1 95.81 305 VAL A O 1
ATOM 2570 N N . VAL A 1 306 ? 28.047 -24.656 -10.391 1 96.38 306 VAL A N 1
ATOM 2571 C CA . VAL A 1 306 ? 28.656 -24.203 -9.141 1 96.38 306 VAL A CA 1
ATOM 2572 C C . VAL A 1 306 ? 28.156 -22.797 -8.812 1 96.38 306 VAL A C 1
ATOM 2574 O O . VAL A 1 306 ? 27.719 -22.516 -7.691 1 96.38 306 VAL A O 1
ATOM 2577 N N . GLU A 1 307 ? 28.266 -21.984 -9.789 1 95.75 307 GLU A N 1
ATOM 2578 C CA . GLU A 1 307 ? 27.812 -20.609 -9.602 1 95.75 307 GLU A CA 1
ATOM 2579 C C . GLU A 1 307 ? 26.328 -20.562 -9.211 1 95.75 307 GLU A C 1
ATOM 2581 O O . GLU A 1 307 ? 25.953 -19.812 -8.312 1 95.75 307 GLU A O 1
ATOM 2586 N N . TYR A 1 308 ? 25.547 -21.281 -9.906 1 96.06 308 TYR A N 1
ATOM 2587 C CA . TYR A 1 308 ? 24.109 -21.312 -9.648 1 96.06 308 TYR A CA 1
ATOM 2588 C C . TYR A 1 308 ? 23.812 -21.812 -8.242 1 96.06 308 TYR A C 1
ATOM 2590 O O . TYR A 1 308 ? 23.031 -21.203 -7.508 1 96.06 308 TYR A O 1
ATOM 2598 N N . MET A 1 309 ? 24.438 -22.891 -7.844 1 95.62 309 MET A N 1
ATOM 2599 C CA . MET A 1 309 ? 24.172 -23.5 -6.543 1 95.62 309 MET A CA 1
ATOM 2600 C C . MET A 1 309 ? 24.703 -22.625 -5.41 1 95.62 309 MET A C 1
ATOM 2602 O O . MET A 1 309 ? 24.109 -22.578 -4.332 1 95.62 309 MET A O 1
ATOM 2606 N N . GLU A 1 310 ? 25.781 -21.953 -5.633 1 95.44 310 GLU A N 1
ATOM 2607 C CA . GLU A 1 310 ? 26.297 -21.031 -4.625 1 95.44 310 GLU A CA 1
ATOM 2608 C C . GLU A 1 310 ? 25.344 -19.844 -4.426 1 95.44 310 GLU A C 1
ATOM 2610 O O . GLU A 1 310 ? 25.094 -19.438 -3.293 1 95.44 310 GLU A O 1
ATOM 2615 N N . ARG A 1 311 ? 24.906 -19.312 -5.473 1 94.81 311 ARG A N 1
ATOM 2616 C CA . ARG A 1 311 ? 23.938 -18.234 -5.387 1 94.81 311 ARG A CA 1
ATOM 2617 C C . ARG A 1 311 ? 22.672 -18.688 -4.664 1 94.81 311 ARG A C 1
ATOM 2619 O O . ARG A 1 311 ? 22.141 -17.953 -3.826 1 94.81 311 ARG A O 1
ATOM 2626 N N . LYS A 1 312 ? 22.219 -19.828 -5.012 1 94.62 312 LYS A N 1
ATOM 2627 C CA . LYS A 1 312 ? 21.031 -20.375 -4.375 1 94.62 312 LYS A CA 1
ATOM 2628 C C . LYS A 1 312 ? 21.234 -20.562 -2.877 1 94.62 312 LYS A C 1
ATOM 2630 O O . LYS A 1 312 ? 20.359 -20.234 -2.074 1 94.62 312 LYS A O 1
ATOM 2635 N N . LYS A 1 313 ? 22.359 -21.062 -2.525 1 93.94 313 LYS A N 1
ATOM 2636 C CA . LYS A 1 313 ? 22.688 -21.266 -1.115 1 93.94 313 LYS A CA 1
ATOM 2637 C C . LYS A 1 313 ? 22.703 -19.922 -0.368 1 93.94 313 LYS A C 1
ATOM 2639 O O . LYS A 1 313 ? 22.172 -19.828 0.745 1 93.94 313 LYS A O 1
ATOM 2644 N N . LYS A 1 314 ? 23.312 -18.953 -0.985 1 94.19 314 LYS A N 1
ATOM 2645 C CA . LYS A 1 314 ? 23.344 -17.625 -0.384 1 94.19 314 LYS A CA 1
ATOM 2646 C C . LYS A 1 314 ? 21.938 -17.062 -0.195 1 94.19 314 LYS A C 1
ATOM 2648 O O . LYS A 1 314 ? 21.641 -16.453 0.83 1 94.19 314 LYS A O 1
ATOM 2653 N N . LEU A 1 315 ? 21.172 -17.266 -1.204 1 94.75 315 LEU A N 1
ATOM 2654 C CA . LEU A 1 315 ? 19.781 -16.797 -1.141 1 94.75 315 LEU A CA 1
ATOM 2655 C C . LEU A 1 315 ? 19.031 -17.5 -0.012 1 94.75 315 LEU A C 1
ATOM 2657 O O . LEU A 1 315 ? 18.281 -16.844 0.728 1 94.75 315 LEU A O 1
ATOM 2661 N N . GLU A 1 316 ? 19.203 -18.688 0.171 1 93.56 316 GLU A N 1
ATOM 2662 C CA . GLU A 1 316 ? 18.547 -19.453 1.227 1 93.56 316 GLU A CA 1
ATOM 2663 C C . GLU A 1 316 ? 19 -19 2.607 1 93.56 316 GLU A C 1
ATOM 2665 O O . GLU A 1 316 ? 18.203 -18.938 3.545 1 93.56 316 GLU A O 1
ATOM 2670 N N . GLU A 1 317 ? 20.234 -18.766 2.693 1 92.81 317 GLU A N 1
ATOM 2671 C CA . GLU A 1 317 ? 20.766 -18.234 3.949 1 92.81 317 GLU A CA 1
ATOM 2672 C C . GLU A 1 317 ? 20.156 -16.875 4.285 1 92.81 317 GLU A C 1
ATOM 2674 O O . GLU A 1 317 ? 19.859 -16.609 5.449 1 92.81 317 GLU A O 1
ATOM 2679 N N . GLU A 1 318 ? 20.062 -16.109 3.266 1 91.94 318 GLU A N 1
ATOM 2680 C CA . GLU A 1 318 ? 19.453 -14.797 3.461 1 91.94 318 GLU A CA 1
ATOM 2681 C C . GLU A 1 318 ? 18 -14.93 3.916 1 91.94 318 GLU A C 1
ATOM 2683 O O . GLU A 1 318 ? 17.562 -14.211 4.816 1 91.94 318 GLU A O 1
ATOM 2688 N N . ILE A 1 319 ? 17.328 -15.789 3.285 1 91.44 319 ILE A N 1
ATOM 2689 C CA . ILE A 1 319 ? 15.938 -16.016 3.65 1 91.44 319 ILE A CA 1
ATOM 2690 C C . ILE A 1 319 ? 15.852 -16.484 5.098 1 91.44 319 ILE A C 1
ATOM 2692 O O . ILE A 1 319 ? 15.008 -16.016 5.867 1 91.44 319 ILE A O 1
ATOM 2696 N N . LYS A 1 320 ? 16.688 -17.391 5.477 1 89.12 320 LYS A N 1
ATOM 2697 C CA . LYS A 1 320 ? 16.719 -17.891 6.848 1 89.12 320 LYS A CA 1
ATOM 2698 C C . LYS A 1 320 ? 17 -16.75 7.836 1 89.12 320 LYS A C 1
ATOM 2700 O O . LYS A 1 320 ? 16.375 -16.688 8.891 1 89.12 320 LYS A O 1
ATOM 2705 N N . PHE A 1 321 ? 17.969 -15.922 7.469 1 90.62 321 PHE A N 1
ATOM 2706 C CA . PHE A 1 321 ? 18.281 -14.758 8.289 1 90.62 321 PHE A CA 1
ATOM 2707 C C . PHE A 1 321 ? 17.047 -13.891 8.5 1 90.62 321 PHE A C 1
ATOM 2709 O O . PHE A 1 321 ? 16.734 -13.516 9.633 1 90.62 321 PHE A O 1
ATOM 2716 N N . TYR A 1 322 ? 16.359 -13.617 7.398 1 87.94 322 TYR A N 1
ATOM 2717 C CA . TYR A 1 322 ? 15.188 -12.734 7.465 1 87.94 322 TYR A CA 1
ATOM 2718 C C . TYR A 1 322 ? 14.055 -13.391 8.234 1 87.94 322 TYR A C 1
ATOM 2720 O O . TYR A 1 322 ? 13.367 -12.727 9.023 1 87.94 322 TYR A O 1
ATOM 2728 N N . LYS A 1 323 ? 13.867 -14.602 8.055 1 80.75 323 LYS A N 1
ATOM 2729 C CA . LYS A 1 323 ? 12.812 -15.312 8.773 1 80.75 323 LYS A CA 1
ATOM 2730 C C . LYS A 1 323 ? 13.078 -15.312 10.281 1 80.75 323 LYS A C 1
ATOM 2732 O O . LYS A 1 323 ? 12.148 -15.211 11.078 1 80.75 323 LYS A O 1
ATOM 2737 N N . LYS A 1 324 ? 14.281 -15.438 10.602 1 82.12 324 LYS A N 1
ATOM 2738 C CA . LYS A 1 324 ? 14.672 -15.438 12.008 1 82.12 324 LYS A CA 1
ATOM 2739 C C . LYS A 1 324 ? 14.359 -14.094 12.664 1 82.12 324 LYS A C 1
ATOM 2741 O O . LYS A 1 324 ? 13.938 -14.039 13.82 1 82.12 324 LYS A O 1
ATOM 2746 N N . HIS A 1 325 ? 14.578 -13.047 11.906 1 82.12 325 HIS A N 1
ATOM 2747 C CA . HIS A 1 325 ? 14.469 -11.711 12.477 1 82.12 325 HIS A CA 1
ATOM 2748 C C . HIS A 1 325 ? 13.133 -11.07 12.133 1 82.12 325 HIS A C 1
ATOM 2750 O O . HIS A 1 325 ? 12.82 -9.977 12.602 1 82.12 325 HIS A O 1
ATOM 2756 N N . HIS A 1 326 ? 12.414 -11.484 11.125 1 69.19 326 HIS A N 1
ATOM 2757 C CA . HIS A 1 326 ? 11.109 -10.969 10.711 1 69.19 326 HIS A CA 1
ATOM 2758 C C . HIS A 1 326 ? 10 -11.477 11.625 1 69.19 326 HIS A C 1
ATOM 2760 O O . HIS A 1 326 ? 9.805 -12.688 11.75 1 69.19 326 HIS A O 1
ATOM 2766 N N . THR A 1 327 ? 10.117 -11.352 12.875 1 53.03 327 THR A N 1
ATOM 2767 C CA . THR A 1 327 ? 8.922 -11.836 13.57 1 53.03 327 THR A CA 1
ATOM 2768 C C . THR A 1 327 ? 7.668 -11.195 13 1 53.03 327 THR A C 1
ATOM 2770 O O . THR A 1 327 ? 7.52 -9.969 13.031 1 53.03 327 THR A O 1
ATOM 2773 N N . THR A 1 328 ? 7.406 -11.469 11.875 1 43.12 328 THR A N 1
ATOM 2774 C CA . THR A 1 328 ? 6.184 -10.914 11.305 1 43.12 328 THR A CA 1
ATOM 2775 C C . THR A 1 328 ? 5.164 -10.617 12.406 1 43.12 328 THR A C 1
ATOM 2777 O O . THR A 1 328 ? 5.188 -11.242 13.461 1 43.12 328 THR A O 1
ATOM 2780 N N . SER A 1 329 ? 4.836 -9.398 12.688 1 37.28 329 SER A N 1
ATOM 2781 C CA . SER A 1 329 ? 3.477 -9.297 13.211 1 37.28 329 SER A CA 1
ATOM 2782 C C . SER A 1 329 ? 2.629 -10.492 12.773 1 37.28 329 SER A C 1
ATOM 2784 O O . SER A 1 329 ? 2.215 -10.57 11.609 1 37.28 329 SER A O 1
ATOM 2786 N N . ASP A 1 330 ? 3.189 -11.594 12.742 1 31.95 330 ASP A N 1
ATOM 2787 C CA . ASP A 1 330 ? 2.373 -12.789 12.562 1 31.95 330 ASP A CA 1
ATOM 2788 C C . ASP A 1 330 ? 0.953 -12.57 13.078 1 31.95 330 ASP A C 1
ATOM 2790 O O . ASP A 1 330 ? 0.702 -12.68 14.281 1 31.95 330 ASP A O 1
ATOM 2794 N N . TYR A 1 331 ? 0.356 -11.555 12.805 1 30.09 331 TYR A N 1
ATOM 2795 C CA . TYR A 1 331 ? -1.062 -11.844 13 1 30.09 331 TYR A CA 1
ATOM 2796 C C . TYR A 1 331 ? -1.35 -13.328 12.812 1 30.09 331 TYR A C 1
ATOM 2798 O O . TYR A 1 331 ? -2.441 -13.797 13.133 1 30.09 331 TYR A O 1
ATOM 2806 N N . SER A 1 332 ? -0.529 -13.961 12.07 1 29.56 332 SER A N 1
ATOM 2807 C CA . SER A 1 332 ? -0.731 -15.367 11.75 1 29.56 332 SER A CA 1
ATOM 2808 C C . SER A 1 332 ? -0.364 -16.25 12.938 1 29.56 332 SER A C 1
ATOM 2810 O O . SER A 1 332 ? -1.01 -17.281 13.172 1 29.56 332 SER A O 1
ATOM 2812 N N . GLU A 1 333 ? 0.96 -16.25 13.398 1 29.17 333 GLU A N 1
ATOM 2813 C CA . GLU A 1 333 ? 1.346 -17.312 14.312 1 29.17 333 GLU A CA 1
ATOM 2814 C C . GLU A 1 333 ? 0.74 -17.109 15.695 1 29.17 333 GLU A C 1
ATOM 2816 O O . GLU A 1 333 ? 1.346 -17.469 16.703 1 29.17 333 GLU A O 1
ATOM 2821 N N . SER A 1 334 ? 0.158 -16.125 16 1 30.75 334 SER A N 1
ATOM 2822 C CA . SER A 1 334 ? -0.416 -16.406 17.312 1 30.75 334 SER A CA 1
ATOM 2823 C C . SER A 1 334 ? -0.854 -17.875 17.422 1 30.75 334 SER A C 1
ATOM 2825 O O . SER A 1 334 ? -1.535 -18.375 16.531 1 30.75 334 SER A O 1
ATOM 2827 N N . SER A 1 335 ? -0.074 -18.734 17.938 1 30.72 335 SER A N 1
ATOM 2828 C CA . SER A 1 335 ? -0.403 -20.094 18.344 1 30.72 335 SER A CA 1
ATOM 2829 C C . SER A 1 335 ? -1.903 -20.25 18.578 1 30.72 335 SER A C 1
ATOM 2831 O O . SER A 1 335 ? -2.521 -19.453 19.266 1 30.72 335 SER A O 1
ATOM 2833 N N . TYR A 1 336 ? -2.6 -20.828 17.734 1 33.12 336 TYR A N 1
ATOM 2834 C CA . TYR A 1 336 ? -3.9 -21.453 17.953 1 33.12 336 TYR A CA 1
ATOM 2835 C C . TYR A 1 336 ? -4.113 -21.75 19.438 1 33.12 336 TYR A C 1
ATOM 2837 O O . TYR A 1 336 ? -5.238 -21.672 19.938 1 33.12 336 TYR A O 1
ATOM 2845 N N . ASP A 1 337 ? -3.016 -22.125 20.094 1 37.28 337 ASP A N 1
ATOM 2846 C CA . ASP A 1 337 ? -3.068 -22.703 21.438 1 37.28 337 ASP A CA 1
ATOM 2847 C C . ASP A 1 337 ? -3.287 -21.625 22.5 1 37.28 337 ASP A C 1
ATOM 2849 O O . ASP A 1 337 ? -3.701 -21.922 23.609 1 37.28 337 ASP A O 1
ATOM 2853 N N . GLN A 1 338 ? -2.863 -20.453 22.281 1 38.88 338 GLN A N 1
ATOM 2854 C CA . GLN A 1 338 ? -2.92 -19.656 23.5 1 38.88 338 GLN A CA 1
ATOM 2855 C C . GLN A 1 338 ? -4.324 -19.109 23.734 1 38.88 338 GLN A C 1
ATOM 2857 O O . GLN A 1 338 ? -4.652 -18.672 24.844 1 38.88 338 GLN A O 1
ATOM 2862 N N . ASP A 1 339 ? -5.145 -19.016 22.719 1 50.84 339 ASP A N 1
ATOM 2863 C CA . ASP A 1 339 ? -6.387 -18.359 23.125 1 50.84 339 ASP A CA 1
ATOM 2864 C C . ASP A 1 339 ? -7.488 -19.391 23.375 1 50.84 339 ASP A C 1
ATOM 2866 O O . ASP A 1 339 ? -8.68 -19.078 23.25 1 50.84 339 ASP A O 1
ATOM 2870 N N . GLY A 1 340 ? -7.074 -20.625 23.75 1 65.25 340 GLY A N 1
ATOM 2871 C CA . GLY A 1 340 ? -8.047 -21.609 24.156 1 65.25 340 GLY A CA 1
ATOM 2872 C C . GLY A 1 340 ? -8.727 -22.297 22.984 1 65.25 340 GLY A C 1
ATOM 2873 O O . GLY A 1 340 ? -9.547 -23.203 23.172 1 65.25 340 GLY A O 1
ATOM 2874 N N . THR A 1 341 ? -8.289 -21.953 21.766 1 76.5 341 THR A N 1
ATOM 2875 C CA . THR A 1 341 ? -8.922 -22.594 20.625 1 76.5 341 THR A CA 1
ATOM 2876 C C . THR A 1 341 ? -8.234 -23.922 20.297 1 76.5 341 THR A C 1
ATOM 2878 O O . THR A 1 341 ? -7.012 -23.984 20.188 1 76.5 341 THR A O 1
ATOM 2881 N N . THR A 1 342 ? -8.969 -25.062 20.312 1 82.12 342 THR A N 1
ATOM 2882 C CA . THR A 1 342 ? -8.453 -26.406 20.031 1 82.12 342 THR A CA 1
ATOM 2883 C C . THR A 1 342 ? -9.172 -27.016 18.844 1 82.12 342 THR A C 1
ATOM 2885 O O . THR A 1 342 ? -10.398 -26.922 18.734 1 82.12 342 THR A O 1
ATOM 2888 N N . ILE A 1 343 ? -8.344 -27.594 17.984 1 86.12 343 ILE A N 1
ATOM 2889 C CA . ILE A 1 343 ? -8.938 -28.344 16.875 1 86.12 343 ILE A CA 1
ATOM 2890 C C . ILE A 1 343 ? -9.484 -29.672 17.375 1 86.12 343 ILE A C 1
ATOM 2892 O O . ILE A 1 343 ? -8.734 -30.5 17.891 1 86.12 343 ILE A O 1
ATOM 2896 N N . THR A 1 344 ? -10.727 -29.875 17.328 1 88 344 THR A N 1
ATOM 2897 C CA . THR A 1 344 ? -11.367 -31.062 17.891 1 88 344 THR A CA 1
ATOM 2898 C C . THR A 1 344 ? -11.562 -32.125 16.828 1 88 344 THR A C 1
ATOM 2900 O O . THR A 1 344 ? -11.469 -33.312 17.109 1 88 344 THR A O 1
ATOM 2903 N N . LEU A 1 345 ? -11.914 -31.703 15.617 1 88.5 345 LEU A N 1
ATOM 2904 C CA . LEU A 1 345 ? -12.062 -32.625 14.5 1 88.5 345 LEU A CA 1
ATOM 2905 C C . LEU A 1 345 ? -11.242 -32.156 13.297 1 88.5 345 LEU A C 1
ATOM 2907 O O . LEU A 1 345 ? -11.344 -31 12.891 1 88.5 345 LEU A O 1
ATOM 2911 N N . THR A 1 346 ? -10.453 -33.031 12.844 1 85.62 346 THR A N 1
ATOM 2912 C CA . THR A 1 346 ? -9.688 -32.75 11.633 1 85.62 346 THR A CA 1
ATOM 2913 C C . THR A 1 346 ? -10.391 -33.344 10.406 1 85.62 346 THR A C 1
ATOM 2915 O O . THR A 1 346 ? -11.422 -34 10.531 1 85.62 346 THR A O 1
ATOM 2918 N N . SER A 1 347 ? -9.781 -33.062 9.25 1 84.56 347 SER A N 1
ATOM 2919 C CA . SER A 1 347 ? -10.336 -33.562 7.996 1 84.56 347 SER A CA 1
ATOM 2920 C C . SER A 1 347 ? -10.5 -35.094 8.023 1 84.56 347 SER A C 1
ATOM 2922 O O . SER A 1 347 ? -11.5 -35.625 7.539 1 84.56 347 SER A O 1
ATOM 2924 N N . LYS A 1 348 ? -9.586 -35.688 8.57 1 80 348 LYS A N 1
ATOM 2925 C CA . LYS A 1 348 ? -9.625 -37.156 8.656 1 80 348 LYS A CA 1
ATOM 2926 C C . LYS A 1 348 ? -10.844 -37.625 9.438 1 80 348 LYS A C 1
ATOM 2928 O O . LYS A 1 348 ? -11.508 -38.594 9.047 1 80 348 LYS A O 1
ATOM 2933 N N . GLU A 1 349 ? -11.141 -37 10.57 1 81.56 349 GLU A N 1
ATOM 2934 C CA . GLU A 1 349 ? -12.273 -37.344 11.406 1 81.56 349 GLU A CA 1
ATOM 2935 C C . GLU A 1 349 ? -13.594 -36.938 10.766 1 81.56 349 GLU A C 1
ATOM 2937 O O . GLU A 1 349 ? -14.664 -37.406 11.156 1 81.56 349 GLU A O 1
ATOM 2942 N N . LEU A 1 350 ? -13.469 -36.062 9.82 1 85.75 350 LEU A N 1
ATOM 2943 C CA . LEU A 1 350 ? -14.648 -35.594 9.102 1 85.75 350 LEU A CA 1
ATOM 2944 C C . LEU A 1 350 ? -14.781 -36.281 7.746 1 85.75 350 LEU A C 1
ATOM 2946 O O . LEU A 1 350 ? -15.211 -35.656 6.77 1 85.75 350 LEU A O 1
ATOM 2950 N N . LYS A 1 351 ? -14.336 -37.5 7.703 1 80.12 351 LYS A N 1
ATOM 2951 C CA . LYS A 1 351 ? -14.453 -38.375 6.527 1 80.12 351 LYS A CA 1
ATOM 2952 C C . LYS A 1 351 ? -13.742 -37.75 5.328 1 80.12 351 LYS A C 1
ATOM 2954 O O . LYS A 1 351 ? -14.273 -37.75 4.215 1 80.12 351 LYS A O 1
ATOM 2959 N N . ASP A 1 352 ? -12.656 -37.031 5.566 1 78.25 352 ASP A N 1
ATOM 2960 C CA . ASP A 1 352 ? -11.695 -36.531 4.586 1 78.25 352 ASP A CA 1
ATOM 2961 C C . ASP A 1 352 ? -12.266 -35.344 3.828 1 78.25 352 ASP A C 1
ATOM 2963 O O . ASP A 1 352 ? -11.82 -35.031 2.725 1 78.25 352 ASP A O 1
ATOM 2967 N N . TYR A 1 353 ? -13.305 -34.781 4.293 1 84.5 353 TYR A N 1
ATOM 2968 C CA . TYR A 1 353 ? -13.68 -33.469 3.779 1 84.5 353 TYR A CA 1
ATOM 2969 C C . TYR A 1 353 ? -12.609 -32.438 4.098 1 84.5 353 TYR A C 1
ATOM 2971 O O . TYR A 1 353 ? -11.961 -32.5 5.141 1 84.5 353 TYR A O 1
ATOM 2979 N N . SER A 1 354 ? -12.461 -31.547 3.176 1 88.56 354 SER A N 1
ATOM 2980 C CA . SER A 1 354 ? -11.555 -30.438 3.457 1 88.56 354 SER A CA 1
ATOM 2981 C C . SER A 1 354 ? -12.164 -29.469 4.469 1 88.56 354 SER A C 1
ATOM 2983 O O . SER A 1 354 ? -12.609 -28.375 4.102 1 88.56 354 SER A O 1
ATOM 2985 N N . ALA A 1 355 ? -12.227 -29.953 5.672 1 92.06 355 ALA A N 1
ATOM 2986 C CA . ALA A 1 355 ? -12.898 -29.219 6.746 1 92.06 355 ALA A CA 1
ATOM 2987 C C . ALA A 1 355 ? -12.281 -29.547 8.102 1 92.06 355 ALA A C 1
ATOM 2989 O O . ALA A 1 355 ? -11.445 -30.453 8.211 1 92.06 355 ALA A O 1
ATOM 2990 N N . PHE A 1 356 ? -12.57 -28.703 9.07 1 91.69 356 PHE A N 1
ATOM 2991 C CA . PHE A 1 356 ? -12.148 -28.938 10.445 1 91.69 356 PHE A CA 1
ATOM 2992 C C . PHE A 1 356 ? -13.141 -28.328 11.43 1 91.69 356 PHE A C 1
ATOM 2994 O O . PHE A 1 356 ? -14 -27.531 11.039 1 91.69 356 PHE A O 1
ATOM 3001 N N . VAL A 1 357 ? -13.125 -28.859 12.633 1 92.5 357 VAL A N 1
ATOM 3002 C CA . VAL A 1 357 ? -13.906 -28.297 13.727 1 92.5 357 VAL A CA 1
ATOM 3003 C C . VAL A 1 357 ? -12.969 -27.859 14.852 1 92.5 357 VAL A C 1
ATOM 3005 O O . VAL A 1 357 ? -12.062 -28.594 15.234 1 92.5 357 VAL A O 1
ATOM 3008 N N . ALA A 1 358 ? -13.133 -26.625 15.234 1 91.44 358 ALA A N 1
ATOM 3009 C CA . ALA A 1 358 ? -12.359 -26.078 16.359 1 91.44 358 ALA A CA 1
ATOM 3010 C C . ALA A 1 358 ? -13.281 -25.625 17.484 1 91.44 358 ALA A C 1
ATOM 3012 O O . ALA A 1 358 ? -14.359 -25.078 17.219 1 91.44 358 ALA A O 1
ATOM 3013 N N . ASP A 1 359 ? -12.867 -25.891 18.688 1 89.44 359 ASP A N 1
ATOM 3014 C CA . ASP A 1 359 ? -13.633 -25.469 19.859 1 89.44 359 ASP A CA 1
ATOM 3015 C C . ASP A 1 359 ? -12.859 -24.438 20.672 1 89.44 359 ASP A C 1
ATOM 3017 O O . ASP A 1 359 ? -11.641 -24.328 20.547 1 89.44 359 ASP A O 1
ATOM 3021 N N . GLY A 1 360 ? -13.656 -23.578 21.344 1 87.38 360 GLY A N 1
ATOM 3022 C CA . GLY A 1 360 ? -13.055 -22.656 22.281 1 87.38 360 GLY A CA 1
ATOM 3023 C C . GLY A 1 360 ? -12.648 -21.344 21.641 1 87.38 360 GLY A C 1
ATOM 3024 O O . GLY A 1 360 ? -11.75 -20.656 22.141 1 87.38 360 GLY A O 1
ATOM 3025 N N . LEU A 1 361 ? -13.188 -21 20.531 1 88.75 361 LEU A N 1
ATOM 3026 C CA . LEU A 1 361 ? -12.828 -19.75 19.875 1 88.75 361 LEU A CA 1
ATOM 3027 C C . LEU A 1 361 ? -13.266 -18.547 20.703 1 88.75 361 LEU A C 1
ATOM 3029 O O . LEU A 1 361 ? -12.672 -17.469 20.609 1 88.75 361 LEU A O 1
ATOM 3033 N N . THR A 1 362 ? -14.367 -18.703 21.453 1 88.94 362 THR A N 1
ATOM 3034 C CA . THR A 1 362 ? -14.883 -17.641 22.312 1 88.94 362 THR A CA 1
ATOM 3035 C C . THR A 1 362 ? -15.57 -18.25 23.547 1 88.94 362 THR A C 1
ATOM 3037 O O . THR A 1 362 ? -15.609 -19.469 23.703 1 88.94 362 THR A O 1
ATOM 3040 N N . ASN A 1 363 ? -15.992 -17.359 24.438 1 88.56 363 ASN A N 1
ATOM 3041 C CA . ASN A 1 363 ? -16.641 -17.812 25.672 1 88.56 363 ASN A CA 1
ATOM 3042 C C . ASN A 1 363 ? -18.141 -17.547 25.641 1 88.56 363 ASN A C 1
ATOM 3044 O O . ASN A 1 363 ? -18.656 -16.906 24.719 1 88.56 363 ASN A O 1
ATOM 3048 N N . ASP A 1 364 ? -18.812 -18.094 26.641 1 89.19 364 ASP A N 1
ATOM 3049 C CA . ASP A 1 364 ? -20.266 -18.062 26.703 1 89.19 364 ASP A CA 1
ATOM 3050 C C . ASP A 1 364 ? -20.781 -16.625 26.781 1 89.19 364 ASP A C 1
ATOM 3052 O O . ASP A 1 364 ? -21.828 -16.297 26.219 1 89.19 364 ASP A O 1
ATOM 3056 N N . GLN A 1 365 ? -20.078 -15.828 27.422 1 88.06 365 GLN A N 1
ATOM 3057 C CA . GLN A 1 365 ? -20.5 -14.438 27.562 1 88.06 365 GLN A CA 1
ATOM 3058 C C . GLN A 1 365 ? -20.484 -13.727 26.203 1 88.06 365 GLN A C 1
ATOM 3060 O O . GLN A 1 365 ? -21.422 -13 25.875 1 88.06 365 GLN A O 1
ATOM 3065 N N . ASP A 1 366 ? -19.438 -13.922 25.562 1 91 366 ASP A N 1
ATOM 3066 C CA . ASP A 1 366 ? -19.312 -13.305 24.234 1 91 366 ASP A CA 1
ATOM 3067 C C . ASP A 1 366 ? -20.391 -13.82 23.297 1 91 366 ASP A C 1
ATOM 3069 O O . ASP A 1 366 ? -20.953 -13.047 22.516 1 91 366 ASP A O 1
ATOM 3073 N N . CYS A 1 367 ? -20.672 -15.07 23.344 1 93.62 367 CYS A N 1
ATOM 3074 C CA . CYS A 1 367 ? -21.719 -15.656 22.5 1 93.62 367 CYS A CA 1
ATOM 3075 C C . CYS A 1 367 ? -23.078 -15.023 22.797 1 93.62 367 CYS A C 1
ATOM 3077 O O . CYS A 1 367 ? -23.812 -14.672 21.875 1 93.62 367 CYS A O 1
ATOM 3079 N N . THR A 1 368 ? -23.344 -14.805 24.047 1 91.38 368 THR A N 1
ATOM 3080 C CA . THR A 1 368 ? -24.609 -14.188 24.453 1 91.38 368 THR A CA 1
ATOM 3081 C C . THR A 1 368 ? -24.672 -12.742 23.938 1 91.38 368 THR A C 1
ATOM 3083 O O . THR A 1 368 ? -25.734 -12.297 23.484 1 91.38 368 THR A O 1
ATOM 3086 N N . THR A 1 369 ? -23.625 -12.094 24.062 1 89.31 369 THR A N 1
ATOM 3087 C CA . THR A 1 369 ? -23.578 -10.711 23.594 1 89.31 369 THR A CA 1
ATOM 3088 C C . THR A 1 369 ? -23.922 -10.625 22.109 1 89.31 369 THR A C 1
ATOM 3090 O O . THR A 1 369 ? -24.719 -9.781 21.688 1 89.31 369 THR A O 1
ATOM 3093 N N . LEU A 1 370 ? -23.359 -11.492 21.344 1 91.88 370 LEU A N 1
ATOM 3094 C CA . LEU A 1 370 ? -23.609 -11.469 19.906 1 91.88 370 LEU A CA 1
ATOM 3095 C C . LEU A 1 370 ? -25.047 -11.906 19.594 1 91.88 370 LEU A C 1
ATOM 3097 O O . LEU A 1 370 ? -25.672 -11.383 18.672 1 91.88 370 LEU A O 1
ATOM 3101 N N . GLN A 1 371 ? -25.594 -12.828 20.344 1 91.31 371 GLN A N 1
ATOM 3102 C CA . GLN A 1 371 ? -26.984 -13.227 20.172 1 91.31 371 GLN A CA 1
ATOM 3103 C C . GLN A 1 371 ? -27.922 -12.055 20.406 1 91.31 371 GLN A C 1
ATOM 3105 O O . GLN A 1 371 ? -28.859 -11.836 19.625 1 91.31 371 GLN A O 1
ATOM 3110 N N . ASN A 1 372 ? -27.594 -11.32 21.359 1 87.06 372 ASN A N 1
ATOM 3111 C CA . ASN A 1 372 ? -28.406 -10.164 21.688 1 87.06 372 ASN A CA 1
ATOM 3112 C C . ASN A 1 372 ? -28.281 -9.078 20.609 1 87.06 372 ASN A C 1
ATOM 3114 O O . ASN A 1 372 ? -29.266 -8.422 20.266 1 87.06 372 ASN A O 1
ATOM 3118 N N . LEU A 1 373 ? -27.062 -8.969 20.172 1 86.44 373 LEU A N 1
ATOM 3119 C CA . LEU A 1 373 ? -26.828 -7.965 19.141 1 86.44 373 LEU A CA 1
ATOM 3120 C C . LEU A 1 373 ? -27.703 -8.219 17.922 1 86.44 373 LEU A C 1
ATOM 3122 O O . LEU A 1 373 ? -28.312 -7.293 17.375 1 86.44 373 LEU A O 1
ATOM 3126 N N . VAL A 1 374 ? -27.797 -9.414 17.469 1 85 374 VAL A N 1
ATOM 3127 C CA . VAL A 1 374 ? -28.562 -9.734 16.266 1 85 374 VAL A CA 1
ATOM 3128 C C . VAL A 1 374 ? -30.062 -9.688 16.562 1 85 374 VAL A C 1
ATOM 3130 O O . VAL A 1 374 ? -30.859 -9.289 15.719 1 85 374 VAL A O 1
ATOM 3133 N N . LYS A 1 375 ? -30.484 -10.016 17.703 1 77.44 375 LYS A N 1
ATOM 3134 C CA . LYS A 1 375 ? -31.891 -10.07 18.062 1 77.44 375 LYS A CA 1
ATOM 3135 C C . LYS A 1 375 ? -32.5 -8.672 18.109 1 77.44 375 LYS A C 1
ATOM 3137 O O . LYS A 1 375 ? -33.656 -8.477 17.703 1 77.44 375 LYS A O 1
ATOM 3142 N N . VAL A 1 376 ? -31.734 -7.816 18.578 1 66.5 376 VAL A N 1
ATOM 3143 C CA . VAL A 1 376 ? -32.312 -6.488 18.812 1 66.5 376 VAL A CA 1
ATOM 3144 C C . VAL A 1 376 ? -32.312 -5.691 17.5 1 66.5 376 VAL A C 1
ATOM 3146 O O . VAL A 1 376 ? -33.219 -4.918 17.25 1 66.5 376 VAL A O 1
ATOM 3149 N N . GLU A 1 377 ? -31.312 -5.934 16.656 1 63.06 377 GLU A N 1
ATOM 3150 C CA . GLU A 1 377 ? -31.094 -4.938 15.609 1 63.06 377 GLU A CA 1
ATOM 3151 C C . GLU A 1 377 ? -31.219 -5.562 14.219 1 63.06 377 GLU A C 1
ATOM 3153 O O . GLU A 1 377 ? -31.047 -4.879 13.211 1 63.06 377 GLU A O 1
ATOM 3158 N N . ALA A 1 378 ? -31.547 -6.789 14.141 1 64.75 378 ALA A N 1
ATOM 3159 C CA . ALA A 1 378 ? -31.516 -7.504 12.867 1 64.75 378 ALA A CA 1
ATOM 3160 C C . ALA A 1 378 ? -32.812 -7.309 12.094 1 64.75 378 ALA A C 1
ATOM 3162 O O . ALA A 1 378 ? -33.812 -6.871 12.664 1 64.75 378 ALA A O 1
ATOM 3163 N N . ILE A 1 379 ? -32.75 -7.25 10.898 1 62.66 379 ILE A N 1
ATOM 3164 C CA . ILE A 1 379 ? -33.875 -7.203 10.008 1 62.66 379 ILE A CA 1
ATOM 3165 C C . ILE A 1 379 ? -34.188 -8.602 9.469 1 62.66 379 ILE A C 1
ATOM 3167 O O . ILE A 1 379 ? -33.281 -9.391 9.219 1 62.66 379 ILE A O 1
ATOM 3171 N N . ASN A 1 380 ? -35.5 -8.859 9.453 1 58.47 380 ASN A N 1
ATOM 3172 C CA . ASN A 1 380 ? -35.938 -10.133 8.859 1 58.47 380 ASN A CA 1
ATOM 3173 C C . ASN A 1 380 ? -35.406 -10.289 7.438 1 58.47 380 ASN A C 1
ATOM 3175 O O . ASN A 1 380 ? -35.531 -9.375 6.617 1 58.47 380 ASN A O 1
ATOM 3179 N N . GLY A 1 381 ? -34.688 -11.352 7.18 1 56.19 381 GLY A N 1
ATOM 3180 C CA . GLY A 1 381 ? -34.219 -11.688 5.84 1 56.19 381 GLY A CA 1
ATOM 3181 C C . GLY A 1 381 ? -33 -10.891 5.406 1 56.19 381 GLY A C 1
ATOM 3182 O O . GLY A 1 381 ? -32.625 -10.914 4.234 1 56.19 381 GLY A O 1
ATOM 3183 N N . ASP A 1 382 ? -32.344 -10.219 6.246 1 58.84 382 ASP A N 1
ATOM 3184 C CA . ASP A 1 382 ? -31.219 -9.352 5.914 1 58.84 382 ASP A CA 1
ATOM 3185 C C . ASP A 1 382 ? -30.109 -10.133 5.207 1 58.84 382 ASP A C 1
ATOM 3187 O O . ASP A 1 382 ? -29.812 -11.266 5.57 1 58.84 382 ASP A O 1
ATOM 3191 N N . GLY A 1 383 ? -29.516 -9.539 4.117 1 53.94 383 GLY A N 1
ATOM 3192 C CA . GLY A 1 383 ? -28.391 -10.109 3.385 1 53.94 383 GLY A CA 1
ATOM 3193 C C . GLY A 1 383 ? -28.812 -10.883 2.148 1 53.94 383 GLY A C 1
ATOM 3194 O O . GLY A 1 383 ? -27.969 -11.281 1.343 1 53.94 383 GLY A O 1
ATOM 3195 N N . TYR A 1 384 ? -30.125 -11.164 2.012 1 53.16 384 TYR A N 1
ATOM 3196 C CA . TYR A 1 384 ? -30.594 -11.961 0.885 1 53.16 384 TYR A CA 1
ATOM 3197 C C . TYR A 1 384 ? -31.641 -11.203 0.071 1 53.16 384 TYR A C 1
ATOM 3199 O O . TYR A 1 384 ? -32.5 -11.812 -0.561 1 53.16 384 TYR A O 1
ATOM 3207 N N . ASP A 1 385 ? -31.594 -10.023 0.104 1 50.88 385 ASP A N 1
ATOM 3208 C CA . ASP A 1 385 ? -32.562 -9.195 -0.595 1 50.88 385 ASP A CA 1
ATOM 3209 C C . ASP A 1 385 ? -32.469 -9.375 -2.107 1 50.88 385 ASP A C 1
ATOM 3211 O O . ASP A 1 385 ? -33.406 -9.094 -2.84 1 50.88 385 ASP A O 1
ATOM 3215 N N . TYR A 1 386 ? -31.359 -9.906 -2.541 1 43.5 386 TYR A N 1
ATOM 3216 C CA . TYR A 1 386 ? -31.141 -10.055 -3.975 1 43.5 386 TYR A CA 1
ATOM 3217 C C . TYR A 1 386 ? -31.891 -11.273 -4.512 1 43.5 386 TYR A C 1
ATOM 3219 O O . TYR A 1 386 ? -32.031 -11.445 -5.727 1 43.5 386 TYR A O 1
ATOM 3227 N N . LEU A 1 387 ? -32.281 -12.031 -3.656 1 48.16 387 LEU A N 1
ATOM 3228 C CA . LEU A 1 387 ? -32.969 -13.219 -4.125 1 48.16 387 LEU A CA 1
ATOM 3229 C C . LEU A 1 387 ? -34.344 -12.852 -4.676 1 48.16 387 LEU A C 1
ATOM 3231 O O . LEU A 1 387 ? -35.094 -12.109 -4.035 1 48.16 387 LEU A O 1
ATOM 3235 N N . THR A 1 388 ? -34.625 -13.078 -5.98 1 44.75 388 THR A N 1
ATOM 3236 C CA . THR A 1 388 ? -35.875 -12.789 -6.66 1 44.75 388 THR A CA 1
ATOM 3237 C C . THR A 1 388 ? -37.031 -13.57 -6.035 1 44.75 388 THR A C 1
ATOM 3239 O O . THR A 1 388 ? -38.156 -13.102 -6.012 1 44.75 388 THR A O 1
ATOM 3242 N N . SER A 1 389 ? -36.875 -14.789 -5.676 1 47.25 389 SER A N 1
ATOM 3243 C CA . SER A 1 389 ? -37.906 -15.641 -5.082 1 47.25 389 SER A CA 1
ATOM 3244 C C . SER A 1 389 ? -37.438 -16.188 -3.736 1 47.25 389 SER A C 1
ATOM 3246 O O . SER A 1 389 ? -36.312 -16.656 -3.598 1 47.25 389 SER A O 1
ATOM 3248 N N . LYS A 1 390 ? -38.219 -15.836 -2.648 1 56.97 390 LYS A N 1
ATOM 3249 C CA . LYS A 1 390 ? -37.969 -16.391 -1.32 1 56.97 390 LYS A CA 1
ATOM 3250 C C . LYS A 1 390 ? -39.156 -17.266 -0.875 1 56.97 390 LYS A C 1
ATOM 3252 O O . LYS A 1 390 ? -40.312 -16.969 -1.184 1 56.97 390 LYS A O 1
ATOM 3257 N N . PRO A 1 391 ? -38.625 -18.469 -0.465 1 48.16 391 PRO A N 1
ATOM 3258 C CA . PRO A 1 391 ? -39.75 -19.281 0.036 1 48.16 391 PRO A CA 1
ATOM 3259 C C . PRO A 1 391 ? -40.656 -18.516 0.997 1 48.16 391 PRO A C 1
ATOM 3261 O O . PRO A 1 391 ? -41.844 -18.781 1.064 1 48.16 391 PRO A O 1
ATOM 3264 N N . SER A 1 392 ? -40.062 -17.641 1.782 1 53.28 392 SER A N 1
ATOM 3265 C CA . SER A 1 392 ? -40.844 -16.828 2.699 1 53.28 392 SER A CA 1
ATOM 3266 C C . SER A 1 392 ? -40.219 -15.453 2.912 1 53.28 392 SER A C 1
ATOM 3268 O O . SER A 1 392 ? -39 -15.281 2.699 1 53.28 392 SER A O 1
ATOM 3270 N N . VAL A 1 393 ? -41.031 -14.586 3.168 1 50.31 393 VAL A N 1
ATOM 3271 C CA . VAL A 1 393 ? -40.625 -13.211 3.451 1 50.31 393 VAL A CA 1
ATOM 3272 C C . VAL A 1 393 ? -39.75 -13.188 4.707 1 50.31 393 VAL A C 1
ATOM 3274 O O . VAL A 1 393 ? -38.812 -12.375 4.816 1 50.31 393 VAL A O 1
ATOM 3277 N N . ILE A 1 394 ? -39.938 -14.211 5.457 1 59.84 394 ILE A N 1
ATOM 3278 C CA . ILE A 1 394 ? -39.344 -14.172 6.789 1 59.84 394 ILE A CA 1
ATOM 3279 C C . ILE A 1 394 ? -38.031 -14.969 6.805 1 59.84 394 ILE A C 1
ATOM 3281 O O . ILE A 1 394 ? -37.125 -14.688 7.594 1 59.84 394 ILE A O 1
ATOM 3285 N N . SER A 1 395 ? -38.031 -15.977 5.895 1 66.88 395 SER A N 1
ATOM 3286 C CA . SER A 1 395 ? -36.812 -16.781 5.809 1 66.88 395 SER A CA 1
ATOM 3287 C C . SER A 1 395 ? -36.438 -17.062 4.355 1 66.88 395 SER A C 1
ATOM 3289 O O . SER A 1 395 ? -37.281 -17.5 3.566 1 66.88 395 SER A O 1
ATOM 3291 N N . PRO A 1 396 ? -35.281 -16.859 3.988 1 71.44 396 PRO A N 1
ATOM 3292 C CA . PRO A 1 396 ? -34.875 -17.031 2.592 1 71.44 396 PRO A CA 1
ATOM 3293 C C . PRO A 1 396 ? -34.781 -18.5 2.193 1 71.44 396 PRO A C 1
ATOM 3295 O O . PRO A 1 396 ? -34.781 -18.828 1.004 1 71.44 396 PRO A O 1
ATOM 3298 N N . HIS A 1 397 ? -34.812 -19.469 3.096 1 77.88 397 HIS A N 1
ATOM 3299 C CA . HIS A 1 397 ? -34.438 -20.828 2.723 1 77.88 397 HIS A CA 1
ATOM 3300 C C . HIS A 1 397 ? -35.562 -21.828 3.064 1 77.88 397 HIS A C 1
ATOM 3302 O O . HIS A 1 397 ? -35.594 -22.922 2.514 1 77.88 397 HIS A O 1
ATOM 3308 N N . THR A 1 398 ? -36.375 -21.531 4.031 1 80.38 398 THR A N 1
ATOM 3309 C CA . THR A 1 398 ? -37.438 -22.406 4.441 1 80.38 398 THR A CA 1
ATOM 3310 C C . THR A 1 398 ? -38.625 -21.609 5.016 1 80.38 398 THR A C 1
ATOM 3312 O O . THR A 1 398 ? -38.406 -20.516 5.559 1 80.38 398 THR A O 1
ATOM 3315 N N . GLU A 1 399 ? -39.844 -22.141 4.84 1 78.94 399 GLU A N 1
ATOM 3316 C CA . GLU A 1 399 ? -41.031 -21.453 5.371 1 78.94 399 GLU A CA 1
ATOM 3317 C C . GLU A 1 399 ? -41.281 -21.828 6.828 1 78.94 399 GLU A C 1
ATOM 3319 O O . GLU A 1 399 ? -42.156 -21.266 7.48 1 78.94 399 GLU A O 1
ATOM 3324 N N . TYR A 1 400 ? -40.5 -22.641 7.375 1 85.12 400 TYR A N 1
ATOM 3325 C CA . TYR A 1 400 ? -40.781 -23.172 8.703 1 85.12 400 TYR A CA 1
ATOM 3326 C C . TYR A 1 400 ? -39.906 -22.516 9.758 1 85.12 400 TYR A C 1
ATOM 3328 O O . TYR A 1 400 ? -39.969 -22.875 10.938 1 85.12 400 TYR A O 1
ATOM 3336 N N . GLU A 1 401 ? -39.094 -21.625 9.406 1 87.12 401 GLU A N 1
ATOM 3337 C CA . GLU A 1 401 ? -38.188 -20.906 10.305 1 87.12 401 GLU A CA 1
ATOM 3338 C C . GLU A 1 401 ? -38.219 -19.406 10.023 1 87.12 401 GLU A C 1
ATOM 3340 O O . GLU A 1 401 ? -38.469 -18.984 8.898 1 87.12 401 GLU A O 1
ATOM 3345 N N . THR A 1 402 ? -38.062 -18.625 11.039 1 84.69 402 THR A N 1
ATOM 3346 C CA . THR A 1 402 ? -37.781 -17.203 10.828 1 84.69 402 THR A CA 1
ATOM 3347 C C . THR A 1 402 ? -36.281 -16.953 10.758 1 84.69 402 THR A C 1
ATOM 3349 O O . THR A 1 402 ? -35.5 -17.625 11.422 1 84.69 402 THR A O 1
ATOM 3352 N N . PHE A 1 403 ? -35.875 -16.094 9.883 1 86 403 PHE A N 1
ATOM 3353 C CA . PHE A 1 403 ? -34.469 -15.758 9.664 1 86 403 PHE A CA 1
ATOM 3354 C C . PHE A 1 403 ? -34.219 -14.281 9.945 1 86 403 PHE A C 1
ATOM 3356 O O . PHE A 1 403 ? -34.875 -13.414 9.359 1 86 403 PHE A O 1
ATOM 3363 N N . ILE A 1 404 ? -33.312 -13.992 10.914 1 84.69 404 ILE A N 1
ATOM 3364 C CA . ILE A 1 404 ? -32.844 -12.617 11.141 1 84.69 404 ILE A CA 1
ATOM 3365 C C . ILE A 1 404 ? -31.344 -12.539 10.953 1 84.69 404 ILE A C 1
ATOM 3367 O O . ILE A 1 404 ? -30.609 -13.477 11.305 1 84.69 404 ILE A O 1
ATOM 3371 N N . GLY A 1 405 ? -30.891 -11.5 10.312 1 86 405 GLY A N 1
ATOM 3372 C CA . GLY A 1 405 ? -29.469 -11.336 10.039 1 86 405 GLY A CA 1
ATOM 3373 C C . GLY A 1 405 ? -28.969 -9.93 10.281 1 86 405 GLY A C 1
ATOM 3374 O O . GLY A 1 405 ? -29.766 -8.984 10.344 1 86 405 GLY A O 1
ATOM 3375 N N . LEU A 1 406 ? -27.703 -9.852 10.578 1 84.56 406 LEU A N 1
ATOM 3376 C CA . LEU A 1 406 ? -26.984 -8.586 10.766 1 84.56 406 LEU A CA 1
ATOM 3377 C C . LEU A 1 406 ? -25.656 -8.594 10.016 1 84.56 406 LEU A C 1
ATOM 3379 O O . LEU A 1 406 ? -24.781 -9.414 10.305 1 84.56 406 LEU A O 1
ATOM 3383 N N . THR A 1 407 ? -25.547 -7.742 9.078 1 81.5 407 THR A N 1
ATOM 3384 C CA . THR A 1 407 ? -24.312 -7.609 8.336 1 81.5 407 THR A CA 1
ATOM 3385 C C . THR A 1 407 ? -23.328 -6.699 9.07 1 81.5 407 THR A C 1
ATOM 3387 O O . THR A 1 407 ? -23.719 -5.977 9.992 1 81.5 407 THR A O 1
ATOM 3390 N N . VAL A 1 408 ? -22.062 -6.82 8.586 1 80.19 408 VAL A N 1
ATOM 3391 C CA . VAL A 1 408 ? -21.031 -5.977 9.18 1 80.19 408 VAL A CA 1
ATOM 3392 C C . VAL A 1 408 ? -21.359 -4.508 8.953 1 80.19 408 VAL A C 1
ATOM 3394 O O . VAL A 1 408 ? -21.25 -3.688 9.867 1 80.19 408 VAL A O 1
ATOM 3397 N N . LEU A 1 409 ? -21.797 -4.227 7.824 1 67 409 LEU A N 1
ATOM 3398 C CA . LEU A 1 409 ? -22.141 -2.852 7.48 1 67 409 LEU A CA 1
ATOM 3399 C C . LEU A 1 409 ? -23.266 -2.336 8.367 1 67 409 LEU A C 1
ATOM 3401 O O . LEU A 1 409 ? -23.203 -1.214 8.875 1 67 409 LEU A O 1
ATOM 3405 N N . ARG A 1 410 ? -24.328 -3.045 8.516 1 72.31 410 ARG A N 1
ATOM 3406 C CA . ARG A 1 410 ? -25.453 -2.635 9.344 1 72.31 410 ARG A CA 1
ATOM 3407 C C . ARG A 1 410 ? -25.047 -2.514 10.805 1 72.31 410 ARG A C 1
ATOM 3409 O O . ARG A 1 410 ? -25.484 -1.587 11.5 1 72.31 410 ARG A O 1
ATOM 3416 N N . ALA A 1 411 ? -24.281 -3.445 11.195 1 80.5 411 ALA A N 1
ATOM 3417 C CA . ALA A 1 411 ? -23.797 -3.369 12.57 1 80.5 411 ALA A CA 1
ATOM 3418 C C . ALA A 1 411 ? -23.031 -2.072 12.812 1 80.5 411 ALA A C 1
ATOM 3420 O O . ALA A 1 411 ? -23.219 -1.415 13.836 1 80.5 411 ALA A O 1
ATOM 3421 N N . ALA A 1 412 ? -22.234 -1.81 11.859 1 71.56 412 ALA A N 1
ATOM 3422 C CA . ALA A 1 412 ? -21.453 -0.574 11.953 1 71.56 412 ALA A CA 1
ATOM 3423 C C . ALA A 1 412 ? -22.375 0.647 11.945 1 71.56 412 ALA A C 1
ATOM 3425 O O . ALA A 1 412 ? -22.156 1.591 12.711 1 71.56 412 ALA A O 1
ATOM 3426 N N . SER A 1 413 ? -23.391 0.593 11.141 1 67.12 413 SER A N 1
ATOM 3427 C CA . SER A 1 413 ? -24.375 1.672 11.047 1 67.12 413 SER A CA 1
ATOM 3428 C C . SER A 1 413 ? -25.141 1.823 12.352 1 67.12 413 SER A C 1
ATOM 3430 O O . SER A 1 413 ? -25.375 2.941 12.82 1 67.12 413 SER A O 1
ATOM 3432 N N . LEU A 1 414 ? -25.484 0.782 12.867 1 71.25 414 LEU A N 1
ATOM 3433 C CA . LEU A 1 414 ? -26.234 0.803 14.117 1 71.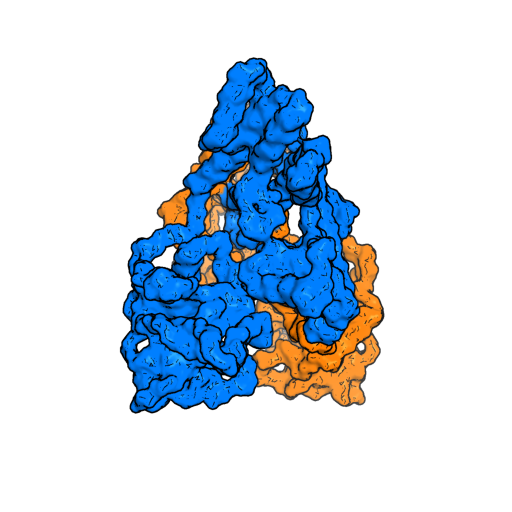25 414 LEU A CA 1
ATOM 3434 C C . LEU A 1 414 ? -25.391 1.365 15.25 1 71.25 414 LEU A C 1
ATOM 3436 O O . LEU A 1 414 ? -25.891 2.111 16.094 1 71.25 414 LEU A O 1
ATOM 3440 N N . ALA A 1 415 ? -24.172 0.995 15.211 1 70.38 415 ALA A N 1
ATOM 3441 C CA . ALA A 1 415 ? -23.25 1.535 16.203 1 70.38 415 ALA A CA 1
ATOM 3442 C C . ALA A 1 415 ? -23.062 3.037 16.016 1 70.38 415 ALA A C 1
ATOM 3444 O O . ALA A 1 415 ? -23 3.789 17 1 70.38 415 ALA A O 1
ATOM 3445 N N . TYR A 1 416 ? -23.047 3.314 14.766 1 58.88 416 TYR A N 1
ATOM 3446 C CA . TYR A 1 416 ? -22.891 4.727 14.43 1 58.88 416 TYR A CA 1
ATOM 3447 C C . TYR A 1 416 ? -24.078 5.535 14.906 1 58.88 416 TYR A C 1
ATOM 3449 O O . TYR A 1 416 ? -23.922 6.66 15.391 1 58.88 416 TYR A O 1
ATOM 3457 N N . HIS A 1 417 ? -25.266 4.852 14.906 1 53.09 417 HIS A N 1
ATOM 3458 C CA . HIS A 1 417 ? -26.516 5.492 15.328 1 53.09 417 HIS A CA 1
ATOM 3459 C C . HIS A 1 417 ? -26.828 5.188 16.781 1 53.09 417 HIS A C 1
ATOM 3461 O O . HIS A 1 417 ? -27.953 5.379 17.234 1 53.09 417 HIS A O 1
ATOM 3467 N N . ARG A 1 418 ? -25.812 4.582 17.438 1 55.5 418 ARG A N 1
ATOM 3468 C CA . ARG A 1 418 ? -25.844 4.32 18.875 1 55.5 418 ARG A CA 1
ATOM 3469 C C . ARG A 1 418 ? -27 3.395 19.234 1 55.5 418 ARG A C 1
ATOM 3471 O O . ARG A 1 418 ? -27.594 3.531 20.312 1 55.5 418 ARG A O 1
ATOM 3478 N N . GLN A 1 419 ? -27.359 2.715 18.406 1 68.31 419 GLN A N 1
ATOM 3479 C CA . GLN A 1 419 ? -28.391 1.715 18.688 1 68.31 419 GLN A CA 1
ATOM 3480 C C . GLN A 1 419 ? -27.781 0.459 19.297 1 68.31 419 GLN A C 1
ATOM 3482 O O . GLN A 1 419 ? -28.453 -0.279 20.016 1 68.31 419 GLN A O 1
ATOM 3487 N N . VAL A 1 420 ? -26.453 0.293 18.922 1 76.06 420 VAL A N 1
ATOM 3488 C CA . VAL A 1 420 ? -25.688 -0.781 19.531 1 76.06 420 VAL A CA 1
ATOM 3489 C C . VAL A 1 420 ? -24.328 -0.243 20 1 76.06 420 VAL A C 1
ATOM 3491 O O . VAL A 1 420 ? -23.875 0.802 19.531 1 76.06 420 VAL A O 1
ATOM 3494 N N . THR A 1 421 ? -23.812 -0.927 21 1 73.94 421 THR A N 1
ATOM 3495 C CA . THR A 1 421 ? -22.531 -0.449 21.531 1 73.94 421 THR A CA 1
ATOM 3496 C C . THR A 1 421 ? -21.391 -0.798 20.578 1 73.94 421 THR A C 1
ATOM 3498 O O . THR A 1 421 ? -21.406 -1.853 19.938 1 73.94 421 THR A O 1
ATOM 3501 N N . PRO A 1 422 ? -20.484 0.143 20.391 1 74.25 422 PRO A N 1
ATOM 3502 C CA . PRO A 1 422 ? -19.328 -0.168 19.547 1 74.25 422 PRO A CA 1
ATOM 3503 C C . PRO A 1 422 ? -18.578 -1.421 20 1 74.25 422 PRO A C 1
ATOM 3505 O O . PRO A 1 422 ? -18.016 -2.139 19.172 1 74.25 422 PRO A O 1
ATOM 3508 N N . GLU A 1 423 ? -18.578 -1.647 21.266 1 75.62 423 GLU A N 1
ATOM 3509 C CA . GLU A 1 423 ? -17.906 -2.834 21.781 1 75.62 423 GLU A CA 1
ATOM 3510 C C . GLU A 1 423 ? -18.516 -4.109 21.219 1 75.62 423 GLU A C 1
ATOM 3512 O O . GLU A 1 423 ? -17.797 -5.066 20.906 1 75.62 423 GLU A O 1
ATOM 3517 N N . GLU A 1 424 ? -19.781 -4.035 21.125 1 82.75 424 GLU A N 1
ATOM 3518 C CA . GLU A 1 424 ? -20.469 -5.203 20.578 1 82.75 424 GLU A CA 1
ATOM 3519 C C . GLU A 1 424 ? -20.078 -5.426 19.109 1 82.75 424 GLU A C 1
ATOM 3521 O O . GLU A 1 424 ? -19.891 -6.566 18.688 1 82.75 424 GLU A O 1
ATOM 3526 N N . VAL A 1 425 ? -19.938 -4.371 18.438 1 80.88 425 VAL A N 1
ATOM 3527 C CA . VAL A 1 425 ? -19.578 -4.465 17.031 1 80.88 425 VAL A CA 1
ATOM 3528 C C . VAL A 1 425 ? -18.125 -4.906 16.891 1 80.88 425 VAL A C 1
ATOM 3530 O O . VAL A 1 425 ? -17.797 -5.719 16.016 1 80.88 425 VAL A O 1
ATOM 3533 N N . VAL A 1 426 ? -17.328 -4.375 17.75 1 80.38 426 VAL A N 1
ATOM 3534 C CA . VAL A 1 426 ? -15.93 -4.777 17.734 1 80.38 426 VAL A CA 1
ATOM 3535 C C . VAL A 1 426 ? -15.82 -6.27 18.047 1 80.38 426 VAL A C 1
ATOM 3537 O O . VAL A 1 426 ? -15.031 -6.98 17.406 1 80.38 426 VAL A O 1
ATOM 3540 N N . LEU A 1 427 ? -16.594 -6.723 19.062 1 84.44 427 LEU A N 1
ATOM 3541 C CA . LEU A 1 427 ? -16.625 -8.148 19.375 1 84.44 427 LEU A CA 1
ATOM 3542 C C . LEU A 1 427 ? -17 -8.961 18.141 1 84.44 427 LEU A C 1
ATOM 3544 O O . LEU A 1 427 ? -16.391 -9.984 17.844 1 84.44 427 LEU A O 1
ATOM 3548 N N . PHE A 1 428 ? -18.062 -8.508 17.391 1 90.19 428 PHE A N 1
ATOM 3549 C CA . PHE A 1 428 ? -18.516 -9.102 16.141 1 90.19 428 PHE A CA 1
ATOM 3550 C C . PHE A 1 428 ? -17.375 -9.219 15.148 1 90.19 428 PHE A C 1
ATOM 3552 O O . PHE A 1 428 ? -17.109 -10.305 14.633 1 90.19 428 PHE A O 1
ATOM 3559 N N . LEU A 1 429 ? -16.672 -8.211 15.039 1 85.5 429 LEU A N 1
ATOM 3560 C CA . LEU A 1 429 ? -15.594 -8.164 14.055 1 85.5 429 LEU A CA 1
ATOM 3561 C C . LEU A 1 429 ? -14.398 -8.992 14.516 1 85.5 429 LEU A C 1
ATOM 3563 O O . LEU A 1 429 ? -13.758 -9.672 13.711 1 85.5 429 LEU A O 1
ATOM 3567 N N . ASP A 1 430 ? -14.117 -8.914 15.727 1 83.56 430 ASP A N 1
ATOM 3568 C CA . ASP A 1 430 ? -13 -9.664 16.297 1 83.56 430 ASP A CA 1
ATOM 3569 C C . ASP A 1 430 ? -13.211 -11.172 16.125 1 83.56 430 ASP A C 1
ATOM 3571 O O . ASP A 1 430 ? -12.273 -11.898 15.773 1 83.56 430 ASP A O 1
ATOM 3575 N N . LEU A 1 431 ? -14.367 -11.602 16.438 1 88.12 431 LEU A N 1
ATOM 3576 C CA . LEU A 1 431 ? -14.641 -13.031 16.312 1 88.12 431 LEU A CA 1
ATOM 3577 C C . LEU A 1 431 ? -14.594 -13.469 14.859 1 88.12 431 LEU A C 1
ATOM 3579 O O . LEU A 1 431 ? -14.133 -14.578 14.555 1 88.12 431 LEU A O 1
ATOM 3583 N N . ALA A 1 432 ? -15.062 -12.562 13.984 1 89.88 432 ALA A N 1
ATOM 3584 C CA . ALA A 1 432 ? -14.922 -12.852 12.562 1 89.88 432 ALA A CA 1
ATOM 3585 C C . ALA A 1 432 ? -13.461 -13.008 12.172 1 89.88 432 ALA A C 1
ATOM 3587 O O . ALA A 1 432 ? -13.094 -13.961 11.484 1 89.88 432 ALA A O 1
ATOM 3588 N N . GLU A 1 433 ? -12.703 -12.148 12.641 1 85.38 433 GLU A N 1
ATOM 3589 C CA . GLU A 1 433 ? -11.273 -12.18 12.344 1 85.38 433 GLU A CA 1
ATOM 3590 C C . GLU A 1 433 ? -10.609 -13.422 12.938 1 85.38 433 GLU A C 1
ATOM 3592 O O . GLU A 1 433 ? -9.742 -14.031 12.305 1 85.38 433 GLU A O 1
ATOM 3597 N N . LYS A 1 434 ? -10.969 -13.688 14.133 1 83.81 434 LYS A N 1
ATOM 3598 C CA . LYS A 1 434 ? -10.453 -14.906 14.75 1 83.81 434 LYS A CA 1
ATOM 3599 C C . LYS A 1 434 ? -10.789 -16.141 13.906 1 83.81 434 LYS A C 1
ATOM 3601 O O . LYS A 1 434 ? -9.945 -17.016 13.719 1 83.81 434 LYS A O 1
ATOM 3606 N N . GLY A 1 435 ? -12.039 -16.188 13.438 1 89.88 435 GLY A N 1
ATOM 3607 C CA . GLY A 1 435 ? -12.422 -17.266 12.547 1 89.88 435 GLY A CA 1
ATOM 3608 C C . GLY A 1 435 ? -11.57 -17.344 11.297 1 89.88 435 GLY A C 1
ATOM 3609 O O . GLY A 1 435 ? -11.125 -18.422 10.906 1 89.88 435 GLY A O 1
ATOM 3610 N N . ARG A 1 436 ? -11.383 -16.188 10.727 1 87.88 436 ARG A N 1
ATOM 3611 C CA . ARG A 1 436 ? -10.547 -16.125 9.531 1 87.88 436 ARG A CA 1
ATOM 3612 C C . ARG A 1 436 ? -9.164 -16.688 9.805 1 87.88 436 ARG A C 1
ATOM 3614 O O . ARG A 1 436 ? -8.648 -17.5 9.031 1 87.88 436 ARG A O 1
ATOM 3621 N N . PHE A 1 437 ? -8.648 -16.328 10.891 1 81.44 437 PHE A N 1
ATOM 3622 C CA . PHE A 1 437 ? -7.297 -16.734 11.258 1 81.44 437 PHE A CA 1
ATOM 3623 C C . PHE A 1 437 ? -7.223 -18.25 11.461 1 81.44 437 PHE A C 1
ATOM 3625 O O . PHE A 1 437 ? -6.273 -18.891 11.008 1 81.44 437 PHE A O 1
ATOM 3632 N N . VAL A 1 438 ? -8.164 -18.781 12.156 1 85 438 VAL A N 1
ATOM 3633 C CA . VAL A 1 438 ? -8.172 -20.219 12.422 1 85 438 VAL A CA 1
ATOM 3634 C C . VAL A 1 438 ? -8.258 -20.984 11.109 1 85 438 VAL A C 1
ATOM 3636 O O . VAL A 1 438 ? -7.562 -22 10.922 1 85 438 VAL A O 1
ATOM 3639 N N . VAL A 1 439 ? -9.008 -20.453 10.203 1 88.69 439 VAL A N 1
ATOM 3640 C CA . VAL A 1 439 ? -9.148 -21.125 8.914 1 88.69 439 VAL A CA 1
ATOM 3641 C C . VAL A 1 439 ? -7.836 -21.047 8.141 1 88.69 439 VAL A C 1
ATOM 3643 O O . VAL A 1 439 ? -7.379 -22.047 7.578 1 88.69 439 VAL A O 1
ATOM 3646 N N . GLU A 1 440 ? -7.254 -19.906 8.102 1 83.88 440 GLU A N 1
ATOM 3647 C CA . GLU A 1 440 ? -5.977 -19.719 7.418 1 83.88 440 GLU A CA 1
ATOM 3648 C C . GLU A 1 440 ? -4.914 -20.656 7.984 1 83.88 440 GLU A C 1
ATOM 3650 O O . GLU A 1 440 ? -4.156 -21.281 7.23 1 83.88 440 GLU A O 1
ATOM 3655 N N . LYS A 1 441 ? -4.918 -20.75 9.211 1 75.38 441 LYS A N 1
ATOM 3656 C CA . LYS A 1 441 ? -3.91 -21.547 9.898 1 75.38 441 LYS A CA 1
ATOM 3657 C C . LYS A 1 441 ? -4.121 -23.047 9.648 1 75.38 441 LYS A C 1
ATOM 3659 O O . LYS A 1 441 ? -3.17 -23.766 9.359 1 75.38 441 LYS A O 1
ATOM 3664 N N . TYR A 1 442 ? -5.27 -23.453 9.844 1 84.12 442 TYR A N 1
ATOM 3665 C CA . TYR A 1 442 ? -5.531 -24.875 9.688 1 84.12 442 TYR A CA 1
ATOM 3666 C C . TYR A 1 442 ? -5.191 -25.344 8.273 1 84.12 442 TYR A C 1
ATOM 3668 O O . TYR A 1 442 ? -4.562 -26.391 8.094 1 84.12 442 TYR A O 1
ATOM 3676 N N . PHE A 1 443 ? -5.562 -24.562 7.355 1 82.38 443 PHE A N 1
ATOM 3677 C CA . PHE A 1 443 ? -5.363 -24.984 5.973 1 82.38 443 PHE A CA 1
ATOM 3678 C C . PHE A 1 443 ? -3.98 -24.578 5.477 1 82.38 443 PHE A C 1
ATOM 3680 O O . PHE A 1 443 ? -3.656 -24.766 4.305 1 82.38 443 PHE A O 1
ATOM 3687 N N . ASN A 1 444 ? -3.182 -23.984 6.383 1 70.31 444 ASN A N 1
ATOM 3688 C CA . ASN A 1 444 ? -1.811 -23.578 6.09 1 70.31 444 ASN A CA 1
ATOM 3689 C C . ASN A 1 444 ? -1.725 -22.781 4.793 1 70.31 444 ASN A C 1
ATOM 3691 O O . ASN A 1 444 ? -0.946 -23.125 3.9 1 70.31 444 ASN A O 1
ATOM 3695 N N . LEU A 1 445 ? -2.652 -21.797 4.73 1 69.31 445 LEU A N 1
ATOM 3696 C CA . LEU A 1 445 ? -2.74 -21 3.512 1 69.31 445 LEU A CA 1
ATOM 3697 C C . LEU A 1 445 ? -1.572 -20.016 3.416 1 69.31 445 LEU A C 1
ATOM 3699 O O . LEU A 1 445 ? -1.172 -19.422 4.418 1 69.31 445 LEU A O 1
ATOM 3703 N N . THR A 1 446 ? -0.953 -19.953 2.316 1 56.78 446 THR A N 1
ATOM 3704 C CA . THR A 1 446 ? 0.183 -19.062 2.096 1 56.78 446 THR A CA 1
ATOM 3705 C C . THR A 1 446 ? -0.292 -17.656 1.721 1 56.78 446 THR A C 1
ATOM 3707 O O . THR A 1 446 ? 0.486 -16.703 1.76 1 56.78 446 THR A O 1
ATOM 3710 N N . ARG A 1 447 ? -1.586 -17.625 1.333 1 61.34 447 ARG A N 1
ATOM 3711 C CA . ARG A 1 447 ? -2.217 -16.344 1.025 1 61.34 447 ARG A CA 1
ATOM 3712 C C . ARG A 1 447 ? -3.277 -16 2.064 1 61.34 447 ARG A C 1
ATOM 3714 O O . ARG A 1 447 ? -3.943 -16.891 2.602 1 61.34 447 ARG A O 1
ATOM 3721 N N . PRO A 1 448 ? -3.367 -14.695 2.287 1 69.44 448 PRO A N 1
ATOM 3722 C CA . PRO A 1 448 ? -4.383 -14.328 3.277 1 69.44 448 PRO A CA 1
ATOM 3723 C C . PRO A 1 448 ? -5.809 -14.508 2.754 1 69.44 448 PRO A C 1
ATOM 3725 O O . PRO A 1 448 ? -6.043 -14.391 1.548 1 69.44 448 PRO A O 1
ATOM 3728 N N . LEU A 1 449 ? -6.695 -14.883 3.711 1 82.88 449 LEU A N 1
ATOM 3729 C CA . LEU A 1 449 ? -8.125 -14.906 3.42 1 82.88 449 LEU A CA 1
ATOM 3730 C C . LEU A 1 449 ? -8.742 -13.531 3.641 1 82.88 449 LEU A C 1
ATOM 3732 O O . LEU A 1 449 ? -8.406 -12.836 4.602 1 82.88 449 LEU A O 1
ATOM 3736 N N . TYR A 1 450 ? -9.492 -13.148 2.666 1 80.5 450 TYR A N 1
ATOM 3737 C CA . TYR A 1 450 ? -10.305 -11.953 2.799 1 80.5 450 TYR A CA 1
ATOM 3738 C C . TYR A 1 450 ? -11.766 -12.312 3.041 1 80.5 450 TYR A C 1
ATOM 3740 O O . TYR A 1 450 ? -12.258 -13.32 2.527 1 80.5 450 TYR A O 1
ATOM 3748 N N . PHE A 1 451 ? -12.406 -11.469 3.893 1 87.19 451 PHE A N 1
ATOM 3749 C CA . PHE A 1 451 ? -13.844 -11.672 4.066 1 87.19 451 PHE A CA 1
ATOM 3750 C C . PHE A 1 451 ? -14.594 -11.352 2.777 1 87.19 451 PHE A C 1
ATOM 3752 O O . PHE A 1 451 ? -14.469 -10.25 2.234 1 87.19 451 PHE A O 1
ATOM 3759 N N . ASP A 1 452 ? -15.211 -12.438 2.213 1 81.81 452 ASP A N 1
ATOM 3760 C CA . ASP A 1 452 ? -16.156 -12.188 1.121 1 81.81 452 ASP A CA 1
ATOM 3761 C C . ASP A 1 452 ? -17.484 -11.648 1.649 1 81.81 452 ASP A C 1
ATOM 3763 O O . ASP A 1 452 ? -18.078 -10.758 1.051 1 81.81 452 ASP A O 1
ATOM 3767 N N . PHE A 1 453 ? -17.906 -12.242 2.664 1 85.31 453 PHE A N 1
ATOM 3768 C CA . PHE A 1 453 ? -19.141 -11.844 3.33 1 85.31 453 PHE A CA 1
ATOM 3769 C C . PHE A 1 453 ? -19.172 -12.352 4.766 1 85.31 453 PHE A C 1
ATOM 3771 O O . PHE A 1 453 ? -18.625 -13.414 5.062 1 85.31 453 PHE A O 1
ATOM 3778 N N . THR A 1 454 ? -19.609 -11.516 5.629 1 89.62 454 THR A N 1
ATOM 3779 C CA . THR A 1 454 ? -19.781 -11.844 7.039 1 89.62 454 THR A CA 1
ATOM 3780 C C . THR A 1 454 ? -21.219 -11.602 7.492 1 89.62 454 THR A C 1
ATOM 3782 O O . THR A 1 454 ? -21.781 -10.531 7.234 1 89.62 454 THR A O 1
ATOM 3785 N N . HIS A 1 455 ? -21.797 -12.562 8.07 1 88.38 455 HIS A N 1
ATOM 3786 C CA . HIS A 1 455 ? -23.203 -12.453 8.414 1 88.38 455 HIS A CA 1
ATOM 3787 C C . HIS A 1 455 ? -23.5 -13.07 9.781 1 88.38 455 HIS A C 1
ATOM 3789 O O . HIS A 1 455 ? -23.203 -14.25 10.008 1 88.38 455 HIS A O 1
ATOM 3795 N N . LEU A 1 456 ? -23.938 -12.234 10.672 1 91.5 456 LEU A N 1
ATOM 3796 C CA . LEU A 1 456 ? -24.453 -12.727 11.953 1 91.5 456 LEU A CA 1
ATOM 3797 C C . LEU A 1 456 ? -25.922 -13.086 11.844 1 91.5 456 LEU A C 1
ATOM 3799 O O . LEU A 1 456 ? -26.766 -12.227 11.578 1 91.5 456 LEU A O 1
ATOM 3803 N N . VAL A 1 457 ? -26.266 -14.375 12.031 1 90 457 VAL A N 1
ATOM 3804 C CA . VAL A 1 457 ? -27.609 -14.805 11.672 1 90 457 VAL A CA 1
ATOM 3805 C C . VAL A 1 457 ? -28.188 -15.664 12.789 1 90 457 VAL A C 1
ATOM 3807 O O . VAL A 1 457 ? -27.453 -16.359 13.492 1 90 457 VAL A O 1
ATOM 3810 N N . CYS A 1 458 ? -29.547 -15.562 12.938 1 90.31 458 CYS A N 1
ATOM 3811 C CA . CYS A 1 458 ? -30.297 -16.453 13.812 1 90.31 458 CYS A CA 1
ATOM 3812 C C . CYS A 1 458 ? -31.5 -17.031 13.086 1 90.31 458 CYS A C 1
ATOM 3814 O O . CYS A 1 458 ? -32.188 -16.328 12.328 1 90.31 458 CYS A O 1
ATOM 3816 N N . ARG A 1 459 ? -31.734 -18.297 13.219 1 90.56 459 ARG A N 1
ATOM 3817 C CA . ARG A 1 459 ? -32.906 -19.016 12.695 1 90.56 459 ARG A CA 1
ATOM 3818 C C . ARG A 1 459 ? -33.75 -19.594 13.82 1 90.56 459 ARG A C 1
ATOM 3820 O O . ARG A 1 459 ? -33.25 -20.25 14.719 1 90.56 459 ARG A O 1
ATOM 3827 N N . THR A 1 460 ? -35 -19.25 13.758 1 89.62 460 THR A N 1
ATOM 3828 C CA . THR A 1 460 ? -35.906 -19.656 14.82 1 89.62 460 THR A CA 1
ATOM 3829 C C . THR A 1 460 ? -37.031 -20.547 14.273 1 89.62 460 THR A C 1
ATOM 3831 O O . THR A 1 460 ? -37.656 -20.219 13.266 1 89.62 460 THR A O 1
ATOM 3834 N N . ALA A 1 461 ? -37.25 -21.609 14.984 1 91.06 461 ALA A N 1
ATOM 3835 C CA . ALA A 1 461 ? -38.344 -22.484 14.594 1 91.06 461 ALA A CA 1
ATOM 3836 C C . ALA A 1 461 ? -39.688 -21.797 14.828 1 91.06 461 ALA A C 1
ATOM 3838 O O . ALA A 1 461 ? -39.938 -21.234 15.898 1 91.06 461 ALA A O 1
ATOM 3839 N N . ILE A 1 462 ? -40.531 -21.766 13.828 1 87 462 ILE A N 1
ATOM 3840 C CA . ILE A 1 462 ? -41.875 -21.156 13.969 1 87 462 ILE A CA 1
ATOM 3841 C C . ILE A 1 462 ? -42.75 -22.047 14.828 1 87 462 ILE A C 1
ATOM 3843 O O . ILE A 1 462 ? -43.438 -21.562 15.734 1 87 462 ILE A O 1
ATOM 3847 N N . GLU A 1 463 ? -42.781 -23.312 14.539 1 83.88 463 GLU A N 1
ATOM 3848 C CA . GLU A 1 463 ? -43.531 -24.297 15.328 1 83.88 463 GLU A CA 1
ATOM 3849 C C . GLU A 1 463 ? -42.594 -25.406 15.836 1 83.88 463 GLU A C 1
ATOM 3851 O O . GLU A 1 463 ? -41.625 -25.781 15.148 1 83.88 463 GLU A O 1
ATOM 3856 N N . ASP A 1 464 ? -42.844 -25.844 17.062 1 83.06 464 ASP A N 1
ATOM 3857 C CA . ASP A 1 464 ? -42.094 -26.953 17.625 1 83.06 464 ASP A CA 1
ATOM 3858 C C . ASP A 1 464 ? -42.562 -28.297 17.062 1 83.06 464 ASP A C 1
ATOM 3860 O O . ASP A 1 464 ? -43.562 -28.875 17.531 1 83.06 464 ASP A O 1
ATOM 3864 N N . GLU A 1 465 ? -42.094 -28.703 15.922 1 80.81 465 GLU A N 1
ATOM 3865 C CA . GLU A 1 465 ? -42.469 -29.953 15.273 1 80.81 465 GLU A CA 1
ATOM 3866 C C . GLU A 1 465 ? -41.25 -30.656 14.688 1 80.81 465 GLU A C 1
ATOM 3868 O O . GLU A 1 465 ? -40.25 -30.016 14.328 1 80.81 465 GLU A O 1
ATOM 3873 N N . GLU A 1 466 ? -41.312 -31.922 14.758 1 79.31 466 GLU A N 1
ATOM 3874 C CA . GLU A 1 466 ? -40.281 -32.719 14.094 1 79.31 466 GLU A CA 1
ATOM 3875 C C . GLU A 1 466 ? -40.375 -32.562 12.578 1 79.31 466 GLU A C 1
ATOM 3877 O O . GLU A 1 466 ? -41.469 -32.688 12 1 79.31 466 GLU A O 1
ATOM 3882 N N . ARG A 1 467 ? -39.344 -32.125 12.008 1 82.19 467 ARG A N 1
ATOM 3883 C CA . ARG A 1 467 ? -39.312 -31.859 10.57 1 82.19 467 ARG A CA 1
ATOM 3884 C C . ARG A 1 467 ? -38.125 -32.562 9.922 1 82.19 467 ARG A C 1
ATOM 3886 O O . ARG A 1 467 ? -37.094 -32.75 10.562 1 82.19 467 ARG A O 1
ATOM 3893 N N . ASP A 1 468 ? -38.312 -33.062 8.68 1 77.25 468 ASP A N 1
ATOM 3894 C CA . ASP A 1 468 ? -37.25 -33.688 7.934 1 77.25 468 ASP A CA 1
ATOM 3895 C C . ASP A 1 468 ? -36.719 -32.781 6.82 1 77.25 468 ASP A C 1
ATOM 3897 O O . ASP A 1 468 ? -35.812 -33.156 6.086 1 77.25 468 ASP A O 1
ATOM 3901 N N . ASP A 1 469 ? -37.281 -31.641 6.766 1 81 469 ASP A N 1
ATOM 3902 C CA . ASP A 1 469 ? -36.75 -30.703 5.77 1 81 469 ASP A CA 1
ATOM 3903 C C . ASP A 1 469 ? -35.438 -30.109 6.215 1 81 469 ASP A C 1
ATOM 3905 O O . ASP A 1 469 ? -34.875 -30.484 7.254 1 81 469 ASP A O 1
ATOM 3909 N N . LEU A 1 470 ? -34.875 -29.281 5.352 1 85.56 470 LEU A N 1
ATOM 3910 C CA . LEU A 1 470 ? -33.594 -28.656 5.668 1 85.56 470 LEU A CA 1
ATOM 3911 C C . LEU A 1 470 ? -33.75 -27.156 5.902 1 85.56 470 LEU A C 1
ATOM 3913 O O . LEU A 1 470 ? -34.562 -26.5 5.223 1 85.56 470 LEU A O 1
ATOM 3917 N N . SER A 1 471 ? -33.156 -26.703 7 1 87 471 SER A N 1
ATOM 3918 C CA . SER A 1 471 ? -33.094 -25.266 7.242 1 87 471 SER A CA 1
ATOM 3919 C C . SER A 1 471 ? -32.406 -24.547 6.09 1 87 471 SER A C 1
ATOM 3921 O O . SER A 1 471 ? -32.781 -23.438 5.715 1 87 471 SER A O 1
ATOM 3923 N N . HIS A 1 472 ? -31.375 -25.156 5.645 1 87.19 472 HIS A N 1
ATOM 3924 C CA . HIS A 1 472 ? -30.609 -24.719 4.477 1 87.19 472 HIS A CA 1
ATOM 3925 C C . HIS A 1 472 ? -30.312 -25.891 3.549 1 87.19 472 HIS A C 1
ATOM 3927 O O . HIS A 1 472 ? -29.609 -26.828 3.934 1 87.19 472 HIS A O 1
ATOM 3933 N N . PRO A 1 473 ? -30.891 -25.859 2.408 1 82.56 473 PRO A N 1
ATOM 3934 C CA . PRO A 1 473 ? -30.672 -26.984 1.487 1 82.56 473 PRO A CA 1
ATOM 3935 C C . PRO A 1 473 ? -29.203 -27.203 1.162 1 82.56 473 PRO A C 1
ATOM 3937 O O . PRO A 1 473 ? -28.391 -26.281 1.247 1 82.56 473 PRO A O 1
ATOM 3940 N N . VAL A 1 474 ? -28.906 -28.5 0.875 1 84.06 474 VAL A N 1
ATOM 3941 C CA . VAL A 1 474 ? -27.531 -28.844 0.533 1 84.06 474 VAL A CA 1
ATOM 3942 C C . VAL A 1 474 ? -27.047 -27.984 -0.624 1 84.06 474 VAL A C 1
ATOM 3944 O O . VAL A 1 474 ? -27.75 -27.812 -1.623 1 84.06 474 VAL A O 1
ATOM 3947 N N . HIS A 1 475 ? -25.922 -27.359 -0.452 1 84.38 475 HIS A N 1
ATOM 3948 C CA . HIS A 1 475 ? -25.297 -26.484 -1.443 1 84.38 475 HIS A CA 1
ATOM 3949 C C . HIS A 1 475 ? -23.797 -26.406 -1.25 1 84.38 475 HIS A C 1
ATOM 3951 O O . HIS A 1 475 ? -23.266 -26.922 -0.27 1 84.38 475 HIS A O 1
ATOM 3957 N N . ALA A 1 476 ? -23.141 -25.891 -2.203 1 85.81 476 ALA A N 1
ATOM 3958 C CA . ALA A 1 476 ? -21.766 -25.375 -2.074 1 85.81 476 ALA A CA 1
ATOM 3959 C C . ALA A 1 476 ? -21.75 -23.859 -2.078 1 85.81 476 ALA A C 1
ATOM 3961 O O . ALA A 1 476 ? -22.625 -23.219 -2.68 1 85.81 476 ALA A O 1
ATOM 3962 N N . ASP A 1 477 ? -20.891 -23.359 -1.367 1 87.62 477 ASP A N 1
ATOM 3963 C CA . ASP A 1 477 ? -20.922 -21.906 -1.191 1 87.62 477 ASP A CA 1
ATOM 3964 C C . ASP A 1 477 ? -20.406 -21.188 -2.441 1 87.62 477 ASP A C 1
ATOM 3966 O O . ASP A 1 477 ? -20.578 -19.984 -2.582 1 87.62 477 ASP A O 1
ATOM 3970 N N . ASN A 1 478 ? -19.891 -21.875 -3.27 1 81.81 478 ASN A N 1
ATOM 3971 C CA . ASN A 1 478 ? -19.266 -21.141 -4.359 1 81.81 478 ASN A CA 1
ATOM 3972 C C . ASN A 1 478 ? -19.703 -21.672 -5.723 1 81.81 478 ASN A C 1
ATOM 3974 O O . ASN A 1 478 ? -19.047 -21.422 -6.73 1 81.81 478 ASN A O 1
ATOM 3978 N N . CYS A 1 479 ? -20.766 -22.469 -5.809 1 78.31 479 CYS A N 1
ATOM 3979 C CA . CYS A 1 479 ? -21.297 -22.984 -7.062 1 78.31 479 CYS A CA 1
ATOM 3980 C C . CYS A 1 479 ? -22.781 -23.297 -6.934 1 78.31 479 CYS A C 1
ATOM 3982 O O . CYS A 1 479 ? -23.328 -23.281 -5.836 1 78.31 479 CYS A O 1
ATOM 3984 N N . ILE A 1 480 ? -23.391 -23.516 -8.102 1 74.06 480 ILE A N 1
ATOM 3985 C CA . ILE A 1 480 ? -24.797 -23.906 -8.141 1 74.06 480 ILE A CA 1
ATOM 3986 C C . ILE A 1 480 ? -24.906 -25.422 -8.344 1 74.06 480 ILE A C 1
ATOM 3988 O O . ILE A 1 480 ? -24.516 -25.938 -9.398 1 74.06 480 ILE A O 1
ATOM 3992 N N . LEU A 1 481 ? -25.391 -26.016 -7.34 1 75.44 481 LEU A N 1
ATOM 3993 C CA . LEU A 1 481 ? -25.594 -27.453 -7.434 1 75.44 481 LEU A CA 1
ATOM 3994 C C . LEU A 1 481 ? -26.75 -27.797 -8.367 1 75.44 481 LEU A C 1
ATOM 3996 O O . LEU A 1 481 ? -27.859 -27.297 -8.188 1 75.44 481 LEU A O 1
ATOM 4000 N N . GLN A 1 482 ? -26.5 -28.562 -9.305 1 68.19 482 GLN A N 1
ATOM 4001 C CA . GLN A 1 482 ? -27.516 -29.016 -10.25 1 68.19 482 GLN A CA 1
ATOM 4002 C C . GLN A 1 482 ? -28.078 -30.375 -9.852 1 68.19 482 GLN A C 1
ATOM 4004 O O . GLN A 1 482 ? -27.453 -31.109 -9.086 1 68.19 482 GLN A O 1
ATOM 4009 N N . PRO A 1 483 ? -29.203 -30.656 -10.375 1 66.19 483 PRO A N 1
ATOM 4010 C CA . PRO A 1 483 ? -29.797 -31.953 -10.047 1 66.19 483 PRO A CA 1
ATOM 4011 C C . PRO A 1 483 ? -28.938 -33.125 -10.477 1 66.19 483 PRO A C 1
ATOM 4013 O O . PRO A 1 483 ? -28.984 -34.188 -9.867 1 66.19 483 PRO A O 1
ATOM 4016 N N . ASP A 1 484 ? -28.203 -32.844 -11.43 1 62.28 484 ASP A N 1
ATOM 4017 C CA . ASP A 1 484 ? -27.391 -33.969 -11.93 1 62.28 484 ASP A CA 1
ATOM 4018 C C . ASP A 1 484 ? -26.109 -34.094 -11.125 1 62.28 484 ASP A C 1
ATOM 4020 O O . ASP A 1 484 ? -25.281 -34.969 -11.398 1 62.28 484 ASP A O 1
ATOM 4024 N N . GLY A 1 485 ? -25.922 -33.219 -10.164 1 65.44 485 GLY A N 1
ATOM 4025 C CA . GLY A 1 485 ? -24.766 -33.312 -9.281 1 65.44 485 GLY A CA 1
ATOM 4026 C C . GLY A 1 485 ? -23.641 -32.406 -9.664 1 65.44 485 GLY A C 1
ATOM 4027 O O . GLY A 1 485 ? -22.672 -32.25 -8.906 1 65.44 485 GLY A O 1
ATOM 4028 N N . THR A 1 486 ? -23.797 -31.891 -10.75 1 68.62 486 THR A N 1
ATOM 4029 C CA . THR A 1 486 ? -22.766 -30.938 -11.148 1 68.62 486 THR A CA 1
ATOM 4030 C C . THR A 1 486 ? -22.922 -29.625 -10.391 1 68.62 486 THR A C 1
ATOM 4032 O O . THR A 1 486 ? -24.016 -29.281 -9.945 1 68.62 486 THR A O 1
ATOM 4035 N N . CYS A 1 487 ? -21.828 -28.938 -10.039 1 73.69 487 CYS A N 1
ATOM 4036 C CA . CYS A 1 487 ? -21.844 -27.672 -9.328 1 73.69 487 CYS A CA 1
ATOM 4037 C C . CYS A 1 487 ? -21.297 -26.547 -10.203 1 73.69 487 CYS A C 1
ATOM 4039 O O . CYS A 1 487 ? -20.078 -26.438 -10.383 1 73.69 487 CYS A O 1
ATOM 4041 N N . LEU A 1 488 ? -22.219 -25.844 -10.734 1 65 488 LEU A N 1
ATOM 4042 C CA . LEU A 1 488 ? -21.875 -24.812 -11.711 1 65 488 LEU A CA 1
ATOM 4043 C C . LEU A 1 488 ? -21.312 -23.578 -11.008 1 65 488 LEU A C 1
ATOM 4045 O O . LEU A 1 488 ? -21.984 -23 -10.148 1 65 488 LEU A O 1
ATOM 4049 N N . LYS A 1 489 ? -20.047 -23.328 -11.25 1 67.5 489 LYS A N 1
ATOM 4050 C CA . LYS A 1 489 ? -19.453 -22.109 -10.719 1 67.5 489 LYS A CA 1
ATOM 4051 C C . LYS A 1 489 ? -19.781 -20.906 -11.609 1 67.5 489 LYS A C 1
ATOM 4053 O O . LYS A 1 489 ? -18.953 -20.5 -12.43 1 67.5 489 LYS A O 1
ATOM 4058 N N . ALA A 1 490 ? -21.031 -20.516 -11.531 1 56.03 490 ALA A N 1
ATOM 4059 C CA . ALA A 1 490 ? -21.547 -19.391 -12.297 1 56.03 490 ALA A CA 1
ATOM 4060 C C . ALA A 1 490 ? -22.469 -18.531 -11.445 1 56.03 490 ALA A C 1
ATOM 4062 O O . ALA A 1 490 ? -22.953 -18.969 -10.406 1 56.03 490 ALA A O 1
ATOM 4063 N N . PHE A 1 491 ? -22.531 -17.406 -11.938 1 56.06 491 PHE A N 1
ATOM 4064 C CA . PHE A 1 491 ? -23.531 -16.562 -11.297 1 56.06 491 PHE A CA 1
ATOM 4065 C C . PHE A 1 491 ? -24.891 -17.266 -11.242 1 56.06 491 PHE A C 1
ATOM 4067 O O . PHE A 1 491 ? -25.266 -17.953 -12.195 1 56.06 491 PHE A O 1
ATOM 4074 N N . PRO A 1 492 ? -25.516 -17.281 -10.117 1 57.5 492 PRO A N 1
ATOM 4075 C CA . PRO A 1 492 ? -25.422 -16.344 -9 1 57.5 492 PRO A CA 1
ATOM 4076 C C . PRO A 1 492 ? -24.594 -16.891 -7.836 1 57.5 492 PRO A C 1
ATOM 4078 O O . PRO A 1 492 ? -24.672 -16.359 -6.723 1 57.5 492 PRO A O 1
ATOM 4081 N N . ALA A 1 493 ? -23.906 -17.938 -8.195 1 68.31 493 ALA A N 1
ATOM 4082 C CA . ALA A 1 493 ? -23.062 -18.453 -7.121 1 68.31 493 ALA A CA 1
ATOM 4083 C C . ALA A 1 493 ? -21.906 -17.5 -6.812 1 68.31 493 ALA A C 1
ATOM 4085 O O . ALA A 1 493 ? -21.453 -16.766 -7.691 1 68.31 493 ALA A O 1
ATOM 4086 N N . PHE A 1 494 ? -21.594 -17.547 -5.586 1 76.06 494 PHE A N 1
ATOM 4087 C CA . PHE A 1 494 ? -20.438 -16.75 -5.156 1 76.06 494 PHE A CA 1
ATOM 4088 C C . PHE A 1 494 ? -19.141 -17.5 -5.414 1 76.06 494 PHE A C 1
ATOM 4090 O O . PHE A 1 494 ? -18.516 -18.016 -4.48 1 76.06 494 PHE A O 1
ATOM 4097 N N . THR A 1 495 ? -18.875 -17.531 -6.629 1 72.12 495 THR A N 1
ATOM 4098 C CA . THR A 1 495 ? -17.812 -18.406 -7.117 1 72.12 495 THR A CA 1
ATOM 4099 C C . THR A 1 495 ? -16.453 -18 -6.543 1 72.12 495 THR A C 1
ATOM 4101 O O . THR A 1 495 ? -15.508 -18.781 -6.547 1 72.12 495 THR A O 1
ATOM 4104 N N . GLN A 1 496 ? -16.391 -16.781 -6 1 74.62 496 GLN A N 1
ATOM 4105 C CA . GLN A 1 496 ? -15.133 -16.25 -5.484 1 74.62 496 GLN A CA 1
ATOM 4106 C C . GLN A 1 496 ? -14.828 -16.812 -4.098 1 74.62 496 GLN A C 1
ATOM 4108 O O . GLN A 1 496 ? -13.727 -16.641 -3.584 1 74.62 496 GLN A O 1
ATOM 4113 N N . ARG A 1 497 ? -15.773 -17.469 -3.578 1 85.31 497 ARG A N 1
ATOM 4114 C CA . ARG A 1 497 ? -15.586 -17.969 -2.219 1 85.31 497 ARG A CA 1
ATOM 4115 C C . ARG A 1 497 ? -14.695 -19.203 -2.209 1 85.31 497 ARG A C 1
ATOM 4117 O O . ARG A 1 497 ? -14.945 -20.172 -2.947 1 85.31 497 ARG A O 1
ATOM 4124 N N . ASP A 1 498 ? -13.602 -19.156 -1.397 1 87.12 498 ASP A N 1
ATOM 4125 C CA . ASP A 1 498 ? -12.641 -20.25 -1.344 1 87.12 498 ASP A CA 1
ATOM 4126 C C . ASP A 1 498 ? -12.828 -21.078 -0.081 1 87.12 498 ASP A C 1
ATOM 4128 O O . ASP A 1 498 ? -12.773 -22.312 -0.131 1 87.12 498 ASP A O 1
ATOM 4132 N N . TYR A 1 499 ? -12.914 -20.406 0.979 1 92.88 499 TYR A N 1
ATOM 4133 C CA . TYR A 1 499 ? -13.148 -21.078 2.252 1 92.88 499 TYR A CA 1
ATOM 4134 C C . TYR A 1 499 ? -14.336 -20.453 2.984 1 92.88 499 TYR A C 1
ATOM 4136 O O . TYR A 1 499 ? -14.703 -19.312 2.727 1 92.88 499 TYR A O 1
ATOM 4144 N N . SER A 1 500 ? -14.992 -21.219 3.762 1 94.19 500 SER A N 1
ATOM 4145 C CA . SER A 1 500 ? -16.125 -20.781 4.582 1 94.19 500 SER A CA 1
ATOM 4146 C C . SER A 1 500 ? -15.969 -21.266 6.023 1 94.19 500 SER A C 1
ATOM 4148 O O . SER A 1 500 ? -15.227 -22.203 6.297 1 94.19 500 SER A O 1
ATOM 4150 N N . ALA A 1 501 ? -16.531 -20.562 6.879 1 95.44 501 ALA A N 1
ATOM 4151 C CA . ALA A 1 501 ? -16.547 -20.984 8.273 1 95.44 501 ALA A CA 1
ATOM 4152 C C . ALA A 1 501 ? -17.844 -20.562 8.961 1 95.44 501 ALA A C 1
ATOM 4154 O O . ALA A 1 501 ? -18.469 -19.594 8.555 1 95.44 501 ALA A O 1
ATOM 4155 N N . ILE A 1 502 ? -18.297 -21.328 9.883 1 95.75 502 ILE A N 1
ATOM 4156 C CA . ILE A 1 502 ? -19.453 -21.016 10.711 1 95.75 502 ILE A CA 1
ATOM 4157 C C . ILE A 1 502 ? -19.078 -21.109 12.188 1 95.75 502 ILE A C 1
ATOM 4159 O O . ILE A 1 502 ? -18.609 -22.156 12.648 1 95.75 502 ILE A O 1
ATOM 4163 N N . LEU A 1 503 ? -19.141 -19.984 12.852 1 95.5 503 LEU A N 1
ATOM 4164 C CA . LEU A 1 503 ? -18.938 -19.969 14.297 1 95.5 503 LEU A CA 1
ATOM 4165 C C . LEU A 1 503 ? -20.281 -20.016 15.039 1 95.5 503 LEU A C 1
ATOM 4167 O O . LEU A 1 503 ? -21.078 -19.094 14.938 1 95.5 503 LEU A O 1
ATOM 4171 N N . TYR A 1 504 ? -20.484 -21.031 15.75 1 95.69 504 TYR A N 1
ATOM 4172 C CA . TYR A 1 504 ? -21.75 -21.188 16.469 1 95.69 504 TYR A CA 1
ATOM 4173 C C . TYR A 1 504 ? -21.75 -20.375 17.75 1 95.69 504 TYR A C 1
ATOM 4175 O O . TYR A 1 504 ? -20.734 -20.281 18.438 1 95.69 504 TYR A O 1
ATOM 4183 N N . LEU A 1 505 ? -22.969 -19.906 18.125 1 95.25 505 LEU A N 1
ATOM 4184 C CA . LEU A 1 505 ? -23.062 -19 19.266 1 95.25 505 LEU A CA 1
ATOM 4185 C C . LEU A 1 505 ? -23.922 -19.609 20.359 1 95.25 505 LEU A C 1
ATOM 4187 O O . LEU A 1 505 ? -23.969 -19.078 21.484 1 95.25 505 LEU A O 1
ATOM 4191 N N . ASN A 1 506 ? -24.672 -20.656 20.109 1 93 506 ASN A N 1
ATOM 4192 C CA . ASN A 1 506 ? -25.5 -21.297 21.125 1 93 506 ASN A CA 1
ATOM 4193 C C . ASN A 1 506 ? -25.781 -22.766 20.766 1 93 506 ASN A C 1
ATOM 4195 O O . ASN A 1 506 ? -25.469 -23.219 19.672 1 93 506 ASN A O 1
ATOM 4199 N N . ASP A 1 507 ? -26.266 -23.484 21.781 1 90.62 507 ASP A N 1
ATOM 4200 C CA . ASP A 1 507 ? -26.578 -24.891 21.562 1 90.62 507 ASP A CA 1
ATOM 4201 C C . ASP A 1 507 ? -27.922 -25.266 22.188 1 90.62 507 ASP A C 1
ATOM 4203 O O . ASP A 1 507 ? -28.281 -26.438 22.25 1 90.62 507 ASP A O 1
ATOM 4207 N N . GLU A 1 508 ? -28.688 -24.297 22.688 1 89.81 508 GLU A N 1
ATOM 4208 C CA . GLU A 1 508 ? -29.969 -24.578 23.328 1 89.81 508 GLU A CA 1
ATOM 4209 C C . GLU A 1 508 ? -31.109 -24.625 22.312 1 89.81 508 GLU A C 1
ATOM 4211 O O . GLU A 1 508 ? -32.062 -23.844 22.391 1 89.81 508 GLU A O 1
ATOM 4216 N N . PHE A 1 509 ? -31.078 -25.422 21.391 1 91.94 509 PHE A N 1
ATOM 4217 C CA . PHE A 1 509 ? -32.094 -25.672 20.375 1 91.94 509 PHE A CA 1
ATOM 4218 C C . PHE A 1 509 ? -32.031 -27.109 19.891 1 91.94 509 PHE A C 1
ATOM 4220 O O . PHE A 1 509 ? -31.109 -27.859 20.266 1 91.94 509 PHE A O 1
ATOM 4227 N N . GLU A 1 510 ? -33.031 -27.531 19.312 1 91.94 510 GLU A N 1
ATOM 4228 C CA . GLU A 1 510 ? -33.062 -28.875 18.734 1 91.94 510 GLU A CA 1
ATOM 4229 C C . GLU A 1 510 ? -32.969 -28.828 17.203 1 91.94 510 GLU A C 1
ATOM 4231 O O . GLU A 1 510 ? -33.562 -27.953 16.578 1 91.94 510 GLU A O 1
ATOM 4236 N N . GLY A 1 511 ? -32.156 -29.828 16.703 1 89.31 511 GLY A N 1
ATOM 4237 C CA . GLY A 1 511 ? -31.906 -29.797 15.273 1 89.31 511 GLY A CA 1
ATOM 4238 C C . GLY A 1 511 ? -30.828 -28.781 14.891 1 89.31 511 GLY A C 1
ATOM 4239 O O . GLY A 1 511 ? -29.938 -28.5 15.688 1 89.31 511 GLY A O 1
ATOM 4240 N N . GLY A 1 512 ? -30.812 -28.359 13.594 1 89.25 512 GLY A N 1
ATOM 4241 C CA . GLY A 1 512 ? -29.938 -27.297 13.133 1 89.25 512 GLY A CA 1
ATOM 4242 C C . GLY A 1 512 ? -28.5 -27.734 12.953 1 89.25 512 GLY A C 1
ATOM 4243 O O . GLY A 1 512 ? -27.609 -26.906 12.789 1 89.25 512 GLY A O 1
ATOM 4244 N N . GLU A 1 513 ? -28.266 -28.969 13.023 1 91.19 513 GLU A N 1
ATOM 4245 C CA . GLU A 1 513 ? -26.891 -29.453 12.844 1 91.19 513 GLU A CA 1
ATOM 4246 C C . GLU A 1 513 ? -26.391 -29.172 11.438 1 91.19 513 GLU A C 1
ATOM 4248 O O . GLU A 1 513 ? -27.141 -29.281 10.461 1 91.19 513 GLU A O 1
ATOM 4253 N N . PHE A 1 514 ? -25.188 -28.719 11.398 1 92.44 514 PHE A N 1
ATOM 4254 C CA . PHE A 1 514 ? -24.453 -28.594 10.148 1 92.44 514 PHE A CA 1
ATOM 4255 C C . PHE A 1 514 ? -23.953 -29.953 9.68 1 92.44 514 PHE A C 1
ATOM 4257 O O . PHE A 1 514 ? -23.484 -30.75 10.484 1 92.44 514 PHE A O 1
ATOM 4264 N N . PHE A 1 515 ? -24.109 -30.25 8.391 1 89.25 515 PHE A N 1
ATOM 4265 C CA . PHE A 1 515 ? -23.625 -31.531 7.918 1 89.25 515 PHE A CA 1
ATOM 4266 C C . PHE A 1 515 ? -22.984 -31.391 6.543 1 89.25 515 PHE A C 1
ATOM 4268 O O . PHE A 1 515 ? -23.328 -30.5 5.773 1 89.25 515 PHE A O 1
ATOM 4275 N N . PHE A 1 516 ? -22.016 -32.25 6.316 1 89.12 516 PHE A N 1
ATOM 4276 C CA . PHE A 1 516 ? -21.453 -32.406 4.98 1 89.12 516 PHE A CA 1
ATOM 4277 C C . PHE A 1 516 ? -22.188 -33.5 4.199 1 89.12 516 PHE A C 1
ATOM 4279 O O . PHE A 1 516 ? -22.594 -34.5 4.77 1 89.12 516 PHE A O 1
ATOM 4286 N N . ALA A 1 517 ? -22.344 -33.188 2.955 1 82.25 517 ALA A N 1
ATOM 4287 C CA . ALA A 1 517 ? -23.094 -34.125 2.127 1 82.25 517 ALA A CA 1
ATOM 4288 C C . ALA A 1 517 ? -22.172 -34.812 1.111 1 82.25 517 ALA A C 1
ATOM 4290 O O . ALA A 1 517 ? -21.344 -34.156 0.473 1 82.25 517 ALA A O 1
ATOM 4291 N N . GLY A 1 518 ? -22.094 -36.094 1.129 1 72.69 518 GLY A N 1
ATOM 4292 C CA . GLY A 1 518 ? -21.359 -36.875 0.136 1 72.69 518 GLY A CA 1
ATOM 4293 C C . GLY A 1 518 ? -22.172 -37.125 -1.123 1 72.69 518 GLY A C 1
ATOM 4294 O O . GLY A 1 518 ? -23.391 -36.938 -1.14 1 72.69 518 GLY A O 1
ATOM 4295 N N . SER A 1 519 ? -21.328 -37.219 -2.299 1 62.22 519 SER A N 1
ATOM 4296 C CA . SER A 1 519 ? -22 -37.531 -3.557 1 62.22 519 SER A CA 1
ATOM 4297 C C . SER A 1 519 ? -21.781 -38.969 -3.969 1 62.22 519 SER A C 1
ATOM 4299 O O . SER A 1 519 ? -20.703 -39.531 -3.74 1 62.22 519 SER A O 1
ATOM 4301 N N . ASP A 1 520 ? -22.609 -39.875 -3.994 1 52.69 520 ASP A N 1
ATOM 4302 C CA . ASP A 1 520 ? -22.484 -41.219 -4.578 1 52.69 520 ASP A CA 1
ATOM 4303 C C . ASP A 1 520 ? -23.078 -41.25 -5.992 1 52.69 520 ASP A C 1
ATOM 4305 O O . ASP A 1 520 ? -24.188 -40.75 -6.219 1 52.69 520 ASP A O 1
ATOM 4309 N N . LYS A 1 521 ? -22.078 -41.375 -7.055 1 49.06 521 LYS A N 1
ATOM 4310 C CA . LYS A 1 521 ? -22.531 -41.625 -8.422 1 49.06 521 LYS A CA 1
ATOM 4311 C C . LYS A 1 521 ? -23.188 -43 -8.547 1 49.06 521 LYS A C 1
ATOM 4313 O O . LYS A 1 521 ? -23.359 -43.5 -9.656 1 49.06 521 LYS A O 1
ATOM 4318 N N . SER A 1 522 ? -23.156 -43.812 -7.629 1 40.38 522 SER A N 1
ATOM 4319 C CA . SER A 1 522 ? -23.594 -45.125 -8.078 1 40.38 522 SER A CA 1
ATOM 4320 C C . SER A 1 522 ? -24.797 -45 -9.016 1 40.38 522 SER A C 1
ATOM 4322 O O . SER A 1 522 ? -24.781 -45.562 -10.117 1 40.38 522 SER A O 1
ATOM 4324 N N . GLU A 1 523 ? -26.078 -45.531 -8.453 1 35.81 523 GLU A N 1
ATOM 4325 C CA . GLU A 1 523 ? -27.109 -45.906 -9.406 1 35.81 523 GLU A CA 1
ATOM 4326 C C . GLU A 1 523 ? -27.453 -44.75 -10.344 1 35.81 523 GLU A C 1
ATOM 4328 O O . GLU A 1 523 ? -27.172 -43.594 -10.031 1 35.81 523 GLU A O 1
ATOM 4333 N N . LYS A 1 524 ? -28.531 -45.031 -11.242 1 39.41 524 LYS A N 1
ATOM 4334 C CA . LYS A 1 524 ? -28.969 -44.406 -12.492 1 39.41 524 LYS A CA 1
ATOM 4335 C C . LYS A 1 524 ? -28.969 -42.906 -12.375 1 39.41 524 LYS A C 1
ATOM 4337 O O . LYS A 1 524 ? -28.25 -42.219 -13.102 1 39.41 524 LYS A O 1
ATOM 4342 N N . GLN A 1 525 ? -30.062 -42.219 -12.398 1 34.56 525 GLN A N 1
ATOM 4343 C CA . GLN A 1 525 ? -30.625 -41 -12.969 1 34.56 525 GLN A CA 1
ATOM 4344 C C . GLN A 1 525 ? -30.297 -39.781 -12.102 1 34.56 525 GLN A C 1
ATOM 4346 O O . GLN A 1 525 ? -30.375 -38.656 -12.57 1 34.56 525 GLN A O 1
ATOM 4351 N N . TYR A 1 526 ? -30.547 -39.719 -10.625 1 36.72 526 TYR A N 1
ATOM 4352 C CA . TYR A 1 526 ? -30.609 -38.469 -9.898 1 36.72 526 TYR A CA 1
ATOM 4353 C C . TYR A 1 526 ? -29.453 -38.344 -8.922 1 36.72 526 TYR A C 1
ATOM 4355 O O . TYR A 1 526 ? -29.062 -39.312 -8.273 1 36.72 526 TYR A O 1
ATOM 4363 N N . PHE A 1 527 ? -28.578 -37.469 -9.062 1 43.91 527 PHE A N 1
ATOM 4364 C CA . PHE A 1 527 ? -27.578 -36.938 -8.133 1 43.91 527 PHE A CA 1
ATOM 4365 C C . PHE A 1 527 ? -28.141 -36.875 -6.723 1 43.91 527 PHE A C 1
ATOM 4367 O O . PHE A 1 527 ? -29.125 -36.156 -6.48 1 43.91 527 PHE A O 1
ATOM 4374 N N . HIS A 1 528 ? -27.938 -38.062 -5.895 1 47.38 528 HIS A N 1
ATOM 4375 C CA . HIS A 1 528 ? -28.438 -38.062 -4.527 1 47.38 528 HIS A CA 1
ATOM 4376 C C . HIS A 1 528 ? -27.406 -37.562 -3.545 1 47.38 528 HIS A C 1
ATOM 4378 O O . HIS A 1 528 ? -26.25 -38.031 -3.549 1 47.38 528 HIS A O 1
ATOM 4384 N N . LEU A 1 529 ? -27.641 -36.5 -2.822 1 54.56 529 LEU A N 1
ATOM 4385 C CA . LEU A 1 529 ? -26.844 -35.906 -1.754 1 54.56 529 LEU A CA 1
ATOM 4386 C C . LEU A 1 529 ? -27.219 -36.5 -0.401 1 54.56 529 LEU A C 1
ATOM 4388 O O . LEU A 1 529 ? -28.406 -36.625 -0.084 1 54.56 529 LEU A O 1
ATOM 4392 N N . PHE A 1 530 ? -26.281 -37.375 0.159 1 58.59 530 PHE A N 1
ATOM 4393 C CA . PHE A 1 530 ? -26.625 -37.969 1.456 1 58.59 530 PHE A CA 1
ATOM 4394 C C . PHE A 1 530 ? -25.766 -37.344 2.561 1 58.59 530 PHE A C 1
ATOM 4396 O O . PHE A 1 530 ? -24.656 -36.875 2.305 1 58.59 530 PHE A O 1
ATOM 4403 N N . LEU A 1 531 ? -26.469 -37.281 3.773 1 62.31 531 LEU A N 1
ATOM 4404 C CA . LEU A 1 531 ? -25.828 -36.75 4.969 1 62.31 531 LEU A CA 1
ATOM 4405 C C . LEU A 1 531 ? -24.688 -37.656 5.43 1 62.31 531 LEU A C 1
ATOM 4407 O O . LEU A 1 531 ? -24.859 -38.875 5.559 1 62.31 531 LEU A O 1
ATOM 4411 N N . GLN A 1 532 ? -23.438 -37.188 5.57 1 69.75 532 GLN A N 1
ATOM 4412 C CA . GLN A 1 532 ? -22.344 -38.031 5.992 1 69.75 532 GLN A CA 1
ATOM 4413 C C . GLN A 1 532 ? -21.844 -37.656 7.383 1 69.75 532 GLN A C 1
ATOM 4415 O O . GLN A 1 532 ? -21.781 -38.5 8.281 1 69.75 532 GLN A O 1
ATOM 4420 N N . VAL A 1 533 ? -21.453 -36.5 7.582 1 79.25 533 VAL A N 1
ATOM 4421 C CA . VAL A 1 533 ? -20.875 -36.094 8.852 1 79.25 533 VAL A CA 1
ATOM 4422 C C . VAL A 1 533 ? -21.594 -34.844 9.367 1 79.25 533 VAL A C 1
ATOM 4424 O O . VAL A 1 533 ? -21.797 -33.875 8.617 1 79.25 533 VAL A O 1
ATOM 4427 N N . SER A 1 534 ? -22.156 -35 10.57 1 87.69 534 SER A N 1
ATOM 4428 C CA . SER A 1 534 ? -22.859 -33.875 11.18 1 87.69 534 SER A CA 1
ATOM 4429 C C . SER A 1 534 ? -22.062 -33.281 12.336 1 87.69 534 SER A C 1
ATOM 4431 O O . SER A 1 534 ? -21.359 -34 13.031 1 87.69 534 SER A O 1
ATOM 4433 N N . VAL A 1 535 ? -22.141 -32 12.492 1 90.62 535 VAL A N 1
ATOM 4434 C CA . VAL A 1 535 ? -21.469 -31.297 13.586 1 90.62 535 VAL A CA 1
ATOM 4435 C C . VAL A 1 535 ? -22.516 -30.609 14.461 1 90.62 535 VAL A C 1
ATOM 4437 O O . VAL A 1 535 ? -23.359 -29.859 13.961 1 90.62 535 VAL A O 1
ATOM 4440 N N . LYS A 1 536 ? -22.516 -30.875 15.719 1 88.38 536 LYS A N 1
ATOM 4441 C CA . LYS A 1 536 ? -23.453 -30.25 16.656 1 88.38 536 LYS A CA 1
ATOM 4442 C C . LYS A 1 536 ? -22.984 -28.859 17.062 1 88.38 536 LYS A C 1
ATOM 4444 O O . LYS A 1 536 ? -21.828 -28.672 17.484 1 88.38 536 LYS A O 1
ATOM 4449 N N . PRO A 1 537 ? -23.891 -27.922 16.938 1 92.69 537 PRO A N 1
ATOM 4450 C CA . PRO A 1 537 ? -23.5 -26.547 17.281 1 92.69 537 PRO A CA 1
ATOM 4451 C C . PRO A 1 537 ? -23.266 -26.359 18.781 1 92.69 537 PRO A C 1
ATOM 4453 O O . PRO A 1 537 ? -23.969 -26.969 19.594 1 92.69 537 PRO A O 1
ATOM 4456 N N . GLN A 1 538 ? -22.281 -25.641 19.188 1 92.62 538 GLN A N 1
ATOM 4457 C CA . GLN A 1 538 ? -22 -25.172 20.531 1 92.62 538 GLN A CA 1
ATOM 4458 C C . GLN A 1 538 ? -21.281 -23.828 20.516 1 92.62 538 GLN A C 1
ATOM 4460 O O . GLN A 1 538 ? -20.531 -23.531 19.578 1 92.62 538 GLN A O 1
ATOM 4465 N N . CYS A 1 539 ? -21.594 -23.078 21.609 1 94 539 CYS A N 1
ATOM 4466 C CA . CYS A 1 539 ? -20.938 -21.781 21.703 1 94 539 CYS A CA 1
ATOM 4467 C C . CYS A 1 539 ? -19.422 -21.938 21.547 1 94 539 CYS A C 1
ATOM 4469 O O . CYS A 1 539 ? -18.812 -22.781 22.219 1 94 539 CYS A O 1
ATOM 4471 N N . GLY A 1 540 ? -18.875 -21.172 20.656 1 93.56 540 GLY A N 1
ATOM 4472 C CA . GLY A 1 540 ? -17.422 -21.141 20.5 1 93.56 540 GLY A CA 1
ATOM 4473 C C . GLY A 1 540 ? -16.891 -22.188 19.547 1 93.56 540 GLY A C 1
ATOM 4474 O O . GLY A 1 540 ? -15.688 -22.266 19.297 1 93.56 540 GLY A O 1
ATOM 4475 N N . ARG A 1 541 ? -17.734 -23 19.031 1 94.06 541 ARG A N 1
ATOM 4476 C CA . ARG A 1 541 ? -17.328 -24 18.047 1 94.06 541 ARG A CA 1
ATOM 4477 C C . ARG A 1 541 ? -17.297 -23.391 16.641 1 94.06 541 ARG A C 1
ATOM 4479 O O . ARG A 1 541 ? -18.25 -22.719 16.234 1 94.06 541 ARG A O 1
ATOM 4486 N N . LEU A 1 542 ? -16.203 -23.609 15.984 1 94.25 542 LEU A N 1
ATOM 4487 C CA . LEU A 1 542 ? -16.031 -23.141 14.609 1 94.25 542 LEU A CA 1
ATOM 4488 C C . LEU A 1 542 ? -15.883 -24.312 13.656 1 94.25 542 LEU A C 1
ATOM 4490 O O . LEU A 1 542 ? -15.117 -25.25 13.914 1 94.25 542 LEU A O 1
ATOM 4494 N N . VAL A 1 543 ? -16.703 -24.312 12.617 1 95 543 VAL A N 1
ATOM 4495 C CA . VAL A 1 543 ? -16.516 -25.234 11.508 1 95 543 VAL A CA 1
ATOM 4496 C C . VAL A 1 543 ? -15.922 -24.5 10.312 1 95 543 VAL A C 1
ATOM 4498 O O . VAL A 1 543 ? -16.547 -23.594 9.766 1 95 543 VAL A O 1
ATOM 4501 N N . GLY A 1 544 ? -14.727 -24.75 10.039 1 94 544 GLY A N 1
ATOM 4502 C CA . GLY A 1 544 ? -14.094 -24.219 8.844 1 94 544 GLY A CA 1
ATOM 4503 C C . GLY A 1 544 ? -13.984 -25.25 7.727 1 94 544 GLY A C 1
ATOM 4504 O O . GLY A 1 544 ? -13.734 -26.422 7.98 1 94 544 GLY A O 1
ATOM 4505 N N . PHE A 1 545 ? -14.219 -24.812 6.465 1 93.31 545 PHE A N 1
ATOM 4506 C CA . PHE A 1 545 ? -14.203 -25.766 5.363 1 93.31 545 PHE A CA 1
ATOM 4507 C C . PHE A 1 545 ? -13.953 -25.062 4.035 1 93.31 545 PHE A C 1
ATOM 4509 O O . PHE A 1 545 ? -14.102 -23.844 3.939 1 93.31 545 PHE A O 1
ATOM 4516 N N . ASP A 1 546 ? -13.523 -25.891 3.127 1 90.12 546 ASP A N 1
ATOM 4517 C CA . ASP A 1 546 ? -13.445 -25.422 1.744 1 90.12 546 ASP A CA 1
ATOM 4518 C C . ASP A 1 546 ? -14.836 -25.125 1.184 1 90.12 546 ASP A C 1
ATOM 4520 O O . ASP A 1 546 ? -15.75 -25.938 1.319 1 90.12 546 ASP A O 1
ATOM 4524 N N . SER A 1 547 ? -15.016 -23.984 0.522 1 90.62 547 SER A N 1
ATOM 4525 C CA . SER A 1 547 ? -16.328 -23.5 0.081 1 90.62 547 SER A CA 1
ATOM 4526 C C . SER A 1 547 ? -16.953 -24.453 -0.93 1 90.62 547 SER A C 1
ATOM 4528 O O . SER A 1 547 ? -18.156 -24.391 -1.185 1 90.62 547 SER A O 1
ATOM 4530 N N . LYS A 1 548 ? -16.219 -25.344 -1.419 1 84.5 548 LYS A N 1
ATOM 4531 C CA . LYS A 1 548 ? -16.719 -26.266 -2.432 1 84.5 548 LYS A CA 1
ATOM 4532 C C . LYS A 1 548 ? -17.422 -27.453 -1.789 1 84.5 548 LYS A C 1
ATOM 4534 O O . LYS A 1 548 ? -18.125 -28.203 -2.465 1 84.5 548 LYS A O 1
ATOM 4539 N N . GLU A 1 549 ? -17.125 -27.703 -0.538 1 86.38 549 GLU A N 1
ATOM 4540 C CA . GLU A 1 549 ? -17.703 -28.875 0.122 1 86.38 549 GLU A CA 1
ATOM 4541 C C . GLU A 1 549 ? -19.219 -28.734 0.243 1 86.38 549 GLU A C 1
ATOM 4543 O O . GLU A 1 549 ? -19.734 -27.719 0.722 1 86.38 549 GLU A O 1
ATOM 4548 N N . TYR A 1 550 ? -19.906 -29.766 -0.3 1 85.25 550 TYR A N 1
ATOM 4549 C CA . TYR A 1 550 ? -21.344 -29.781 -0.161 1 85.25 550 TYR A CA 1
ATOM 4550 C C . TYR A 1 550 ? -21.766 -29.891 1.304 1 85.25 550 TYR A C 1
ATOM 4552 O O . TYR A 1 550 ? -21.234 -30.734 2.043 1 85.25 550 TYR A O 1
ATOM 4560 N N . HIS A 1 551 ? -22.656 -29.016 1.667 1 89.25 551 HIS A N 1
ATOM 4561 C CA . HIS A 1 551 ? -23.094 -28.984 3.061 1 89.25 551 HIS A CA 1
ATOM 4562 C C . HIS A 1 551 ? -24.5 -28.453 3.191 1 89.25 551 HIS A C 1
ATOM 4564 O O . HIS A 1 551 ? -25.047 -27.891 2.236 1 89.25 551 HIS A O 1
ATOM 4570 N N . GLY A 1 552 ? -25.062 -28.688 4.195 1 88.38 552 GLY A N 1
ATOM 4571 C CA . GLY A 1 552 ? -26.391 -28.219 4.539 1 88.38 552 GLY A CA 1
ATOM 4572 C C . GLY A 1 552 ? -26.609 -28.094 6.035 1 88.38 552 GLY A C 1
ATOM 4573 O O . GLY A 1 552 ? -25.688 -28.281 6.824 1 88.38 552 GLY A O 1
ATOM 4574 N N . VAL A 1 553 ? -27.812 -27.609 6.34 1 90.69 553 VAL A N 1
ATOM 4575 C CA . VAL A 1 553 ? -28.203 -27.469 7.742 1 90.69 553 VAL A CA 1
ATOM 4576 C C . VAL A 1 553 ? -29.547 -28.156 7.984 1 90.69 553 VAL A C 1
ATOM 4578 O O . VAL A 1 553 ? -30.5 -27.922 7.246 1 90.69 553 VAL A O 1
ATOM 4581 N N . LYS A 1 554 ? -29.547 -28.969 8.914 1 89.62 554 LYS A N 1
ATOM 4582 C CA . LYS A 1 554 ? -30.812 -29.625 9.289 1 89.62 554 LYS A CA 1
ATOM 4583 C C . LYS A 1 554 ? -31.797 -28.609 9.844 1 89.62 554 LYS A C 1
ATOM 4585 O O . LYS A 1 554 ? -31.406 -27.547 10.32 1 89.62 554 LYS A O 1
ATOM 4590 N N . ALA A 1 555 ? -33.062 -28.984 9.781 1 89.5 555 ALA A N 1
ATOM 4591 C CA . ALA A 1 555 ? -34.125 -28.094 10.258 1 89.5 555 ALA A CA 1
ATOM 4592 C C . ALA A 1 555 ? -33.969 -27.812 11.75 1 89.5 555 ALA A C 1
ATOM 4594 O O . ALA A 1 555 ? -33.625 -28.703 12.531 1 89.5 555 ALA A O 1
ATOM 4595 N N . VAL A 1 556 ? -34.125 -26.531 12.07 1 92.75 556 VAL A N 1
ATOM 4596 C CA . VAL A 1 556 ? -34.25 -26.188 13.484 1 92.75 556 VAL A CA 1
ATOM 4597 C C . VAL A 1 556 ? -35.688 -26.516 13.938 1 92.75 556 VAL A C 1
ATOM 4599 O O . VAL A 1 556 ? -36.625 -25.844 13.531 1 92.75 556 VAL A O 1
ATOM 4602 N N . THR A 1 557 ? -35.781 -27.453 14.719 1 91.69 557 THR A N 1
ATOM 4603 C CA . THR A 1 557 ? -37.125 -27.938 15.047 1 91.69 557 THR A CA 1
ATOM 4604 C C . THR A 1 557 ? -37.656 -27.281 16.328 1 91.69 557 THR A C 1
ATOM 4606 O O . THR A 1 557 ? -38.844 -27.266 16.578 1 91.69 557 THR A O 1
ATOM 4609 N N . LYS A 1 558 ? -36.781 -26.859 17.188 1 91.75 558 LYS A N 1
ATOM 4610 C CA . LYS A 1 558 ? -37.156 -26.156 18.422 1 91.75 558 LYS A CA 1
ATOM 4611 C C . LYS A 1 558 ? -36.062 -25.141 18.812 1 91.75 558 LYS A C 1
ATOM 4613 O O . LYS A 1 558 ? -34.875 -25.438 18.703 1 91.75 558 LYS A O 1
ATOM 4618 N N . GLY A 1 559 ? -36.531 -23.938 19.219 1 91.88 559 GLY A N 1
ATOM 4619 C CA . GLY A 1 559 ? -35.594 -22.953 19.719 1 91.88 559 GLY A CA 1
ATOM 4620 C C . GLY A 1 559 ? -35 -22.078 18.625 1 91.88 559 GLY A C 1
ATOM 4621 O O . GLY A 1 559 ? -35.656 -21.859 17.594 1 91.88 559 GLY A O 1
ATOM 4622 N N . GLN A 1 560 ? -33.875 -21.406 18.922 1 92.81 560 GLN A N 1
ATOM 4623 C CA . GLN A 1 560 ? -33.219 -20.453 18.031 1 92.81 560 GLN A CA 1
ATOM 4624 C C . GLN A 1 560 ? -31.75 -20.766 17.859 1 92.81 560 GLN A C 1
ATOM 4626 O O . GLN A 1 560 ? -31.016 -20.891 18.844 1 92.81 560 GLN A O 1
ATOM 4631 N N . ARG A 1 561 ? -31.328 -21 16.625 1 94.06 561 ARG A N 1
ATOM 4632 C CA . ARG A 1 561 ? -29.938 -21.219 16.25 1 94.06 561 ARG A CA 1
ATOM 4633 C C . ARG A 1 561 ? -29.281 -19.922 15.805 1 94.06 561 ARG A C 1
ATOM 4635 O O . ARG A 1 561 ? -29.719 -19.312 14.828 1 94.06 561 ARG A O 1
ATOM 4642 N N . CYS A 1 562 ? -28.297 -19.516 16.531 1 94.25 562 CYS A N 1
ATOM 4643 C CA . CYS A 1 562 ? -27.547 -18.328 16.141 1 94.25 562 CYS A CA 1
ATOM 4644 C C . CYS A 1 562 ? -26.109 -18.688 15.781 1 94.25 562 CYS A C 1
ATOM 4646 O O . CYS A 1 562 ? -25.484 -19.516 16.438 1 94.25 562 CYS A O 1
ATOM 4648 N N . ALA A 1 563 ? -25.578 -18.125 14.68 1 94.69 563 ALA A N 1
ATOM 4649 C CA . ALA A 1 563 ? -24.219 -18.406 14.227 1 94.69 563 ALA A CA 1
ATOM 4650 C C . ALA A 1 563 ? -23.641 -17.219 13.469 1 94.69 563 ALA A C 1
ATOM 4652 O O . ALA A 1 563 ? -24.375 -16.359 12.969 1 94.69 563 ALA A O 1
ATOM 4653 N N . LEU A 1 564 ? -22.391 -17.078 13.539 1 94.06 564 LEU A N 1
ATOM 4654 C CA . LEU A 1 564 ? -21.641 -16.156 12.703 1 94.06 564 LEU A CA 1
ATOM 4655 C C . LEU A 1 564 ? -21.125 -16.859 11.453 1 94.06 564 LEU A C 1
ATOM 4657 O O . LEU A 1 564 ? -20.219 -17.703 11.539 1 94.06 564 LEU A O 1
ATOM 4661 N N . ALA A 1 565 ? -21.75 -16.547 10.336 1 93.56 565 ALA A N 1
ATOM 4662 C CA . ALA A 1 565 ? -21.344 -17.125 9.062 1 93.56 565 ALA A CA 1
ATOM 4663 C C . ALA A 1 565 ? -20.25 -16.297 8.391 1 93.56 565 ALA A C 1
ATOM 4665 O O . ALA A 1 565 ? -20.375 -15.07 8.289 1 93.56 565 ALA A O 1
ATOM 4666 N N . LEU A 1 566 ? -19.25 -16.969 8.07 1 93.56 566 LEU A N 1
ATOM 4667 C CA . LEU A 1 566 ? -18.094 -16.328 7.473 1 93.56 566 LEU A CA 1
ATOM 4668 C C . LEU A 1 566 ? -17.766 -16.938 6.117 1 93.56 566 LEU A C 1
ATOM 4670 O O . LEU A 1 566 ? -17.672 -18.156 5.988 1 93.56 566 LEU A O 1
ATOM 4674 N N . TRP A 1 567 ? -17.703 -16.125 5.125 1 92.75 567 TRP A N 1
ATOM 4675 C CA . TRP A 1 567 ? -17.25 -16.562 3.809 1 92.75 567 TRP A CA 1
ATOM 4676 C C . TRP A 1 567 ? -15.969 -15.82 3.402 1 92.75 567 TRP A C 1
ATOM 4678 O O . TRP A 1 567 ? -15.859 -14.609 3.588 1 92.75 567 TRP A O 1
ATOM 4688 N N . PHE A 1 568 ? -15.047 -16.609 2.941 1 90.81 568 PHE A N 1
ATOM 4689 C CA . PHE A 1 568 ? -13.727 -16.047 2.662 1 90.81 568 PHE A CA 1
ATOM 4690 C C . PHE A 1 568 ? -13.359 -16.234 1.195 1 90.81 568 PHE A C 1
ATOM 4692 O O . PHE A 1 568 ? -13.805 -17.188 0.554 1 90.81 568 PHE A O 1
ATOM 4699 N N . THR A 1 569 ? -12.617 -15.281 0.733 1 83.5 569 THR A N 1
ATOM 4700 C CA . THR A 1 569 ? -12.031 -15.359 -0.602 1 83.5 569 THR A CA 1
ATOM 4701 C C . THR A 1 569 ? -10.531 -15.102 -0.552 1 83.5 569 THR A C 1
ATOM 4703 O O . THR A 1 569 ? -10.047 -14.367 0.318 1 83.5 569 THR A O 1
ATOM 4706 N N . MET A 1 570 ? -9.875 -15.859 -1.308 1 76.31 570 MET A N 1
ATOM 4707 C CA . MET A 1 570 ? -8.438 -15.609 -1.416 1 76.31 570 MET A CA 1
ATOM 4708 C C . MET A 1 570 ? -8.156 -14.484 -2.408 1 76.31 570 MET A C 1
ATOM 4710 O O . MET A 1 570 ? -7.004 -14.094 -2.596 1 76.31 570 MET A O 1
ATOM 4714 N N . ASN A 1 571 ? -9.305 -14.031 -2.969 1 65 571 ASN A N 1
ATOM 4715 C CA . ASN A 1 571 ? -9.242 -12.914 -3.908 1 65 571 ASN A CA 1
ATOM 4716 C C . ASN A 1 571 ? -9.594 -11.594 -3.232 1 65 571 ASN A C 1
ATOM 4718 O O . ASN A 1 571 ? -10.75 -11.359 -2.879 1 65 571 ASN A O 1
ATOM 4722 N N . PRO A 1 572 ? -8.68 -10.727 -2.994 1 62.62 572 PRO A N 1
ATOM 4723 C CA . PRO A 1 572 ? -8.938 -9.484 -2.252 1 62.62 572 PRO A CA 1
ATOM 4724 C C . PRO A 1 572 ? -9.938 -8.578 -2.953 1 62.62 572 PRO A C 1
ATOM 4726 O O . PRO A 1 572 ? -10.531 -7.703 -2.318 1 62.62 572 PRO A O 1
ATOM 4729 N N . ASN A 1 573 ? -10.242 -8.812 -4.207 1 51.72 573 ASN A N 1
ATOM 4730 C CA . ASN A 1 573 ? -11.219 -8 -4.926 1 51.72 573 ASN A CA 1
ATOM 4731 C C . ASN A 1 573 ? -12.641 -8.266 -4.445 1 51.72 573 ASN A C 1
ATOM 4733 O O . ASN A 1 573 ? -13.547 -7.469 -4.699 1 51.72 573 ASN A O 1
ATOM 4737 N N . TYR A 1 574 ? -12.711 -9.344 -3.867 1 63.03 574 TYR A N 1
ATOM 4738 C CA . TYR A 1 574 ? -14.047 -9.703 -3.404 1 63.03 574 TYR A CA 1
ATOM 4739 C C . TYR A 1 574 ? -14.172 -9.5 -1.9 1 63.03 574 TYR A C 1
ATOM 4741 O O . TYR A 1 574 ? -15.109 -10.016 -1.277 1 63.03 574 TYR A O 1
ATOM 4749 N N . LYS A 1 575 ? -13.164 -8.766 -1.405 1 74.38 575 LYS A N 1
ATOM 4750 C CA . LYS A 1 575 ? -13.164 -8.547 0.038 1 74.38 575 LYS A CA 1
ATOM 4751 C C . LYS A 1 575 ? -14.352 -7.68 0.456 1 74.38 575 LYS A C 1
ATOM 4753 O O . LYS A 1 575 ? -14.703 -6.723 -0.239 1 74.38 575 LYS A O 1
ATOM 4758 N N . GLU A 1 576 ? -14.977 -8.102 1.52 1 71.06 576 GLU A N 1
ATOM 4759 C CA . GLU A 1 576 ? -16.062 -7.344 2.125 1 71.06 576 GLU A CA 1
ATOM 4760 C C . GLU A 1 576 ? -15.578 -6.012 2.682 1 71.06 576 GLU A C 1
ATOM 4762 O O . GLU A 1 576 ? -14.906 -5.973 3.715 1 71.06 576 GLU A O 1
ATOM 4767 N N . LEU A 1 577 ? -15.883 -5.055 2.062 1 53.34 577 LEU A N 1
ATOM 4768 C CA . LEU A 1 577 ? -15.383 -3.73 2.414 1 53.34 577 LEU A CA 1
ATOM 4769 C C . LEU A 1 577 ? -15.93 -3.281 3.766 1 53.34 577 LEU A C 1
ATOM 4771 O O . LEU A 1 577 ? -15.305 -2.471 4.453 1 53.34 577 LEU A O 1
ATOM 4775 N N . ALA A 1 578 ? -17.078 -3.871 4.102 1 61.78 578 ALA A N 1
ATOM 4776 C CA . ALA A 1 578 ? -17.75 -3.477 5.34 1 61.78 578 ALA A CA 1
ATOM 4777 C C . ALA A 1 578 ? -16.828 -3.654 6.543 1 61.78 578 ALA A C 1
ATOM 4779 O O . ALA A 1 578 ? -16.922 -2.902 7.516 1 61.78 578 ALA A O 1
ATOM 4780 N N . HIS A 1 579 ? -15.953 -4.512 6.43 1 70.44 579 HIS A N 1
ATOM 4781 C CA . HIS A 1 579 ? -15.039 -4.762 7.543 1 70.44 579 HIS A CA 1
ATOM 4782 C C . HIS A 1 579 ? -14.102 -3.578 7.762 1 70.44 579 HIS A C 1
ATOM 4784 O O . HIS A 1 579 ? -13.852 -3.182 8.906 1 70.44 579 HIS A O 1
ATOM 4790 N N . SER A 1 580 ? -13.641 -3.176 6.727 1 57.88 580 SER A N 1
ATOM 4791 C CA . SER A 1 580 ? -12.734 -2.033 6.809 1 57.88 580 SER A CA 1
ATOM 4792 C C . SER A 1 580 ? -13.477 -0.771 7.238 1 57.88 580 SER A C 1
ATOM 4794 O O . SER A 1 580 ? -12.938 0.039 8 1 57.88 580 SER A O 1
ATOM 4796 N N . GLN A 1 581 ? -14.773 -0.704 6.898 1 48.19 581 GLN A N 1
ATOM 4797 C CA . GLN A 1 581 ? -15.609 0.445 7.23 1 48.19 581 GLN A CA 1
ATOM 4798 C C . GLN A 1 581 ? -16.047 0.407 8.695 1 48.19 581 GLN A C 1
ATOM 4800 O O . GLN A 1 581 ? -16.156 1.452 9.336 1 48.19 581 GLN A O 1
ATOM 4805 N N . ALA A 1 582 ? -16.141 -0.73 9.117 1 57.5 582 ALA A N 1
ATOM 4806 C CA . ALA A 1 582 ? -16.625 -0.903 10.484 1 57.5 582 ALA A CA 1
ATOM 4807 C C . ALA A 1 582 ? -15.5 -0.699 11.492 1 57.5 582 ALA A C 1
ATOM 4809 O O . ALA A 1 582 ? -15.719 -0.161 12.578 1 57.5 582 ALA A O 1
ATOM 4810 N N . LEU B 1 1 ? -11.234 5.031 21.5 1 80.38 1 LEU B N 1
ATOM 4811 C CA . LEU B 1 1 ? -11.375 6.188 22.375 1 80.38 1 LEU B CA 1
ATOM 4812 C C . LEU B 1 1 ? -11.836 7.41 21.594 1 80.38 1 LEU B C 1
ATOM 4814 O O . LEU B 1 1 ? -12.766 8.109 22.016 1 80.38 1 LEU B O 1
ATOM 4818 N N . TYR B 1 2 ? -11.195 7.734 20.516 1 84.75 2 TYR B N 1
ATOM 4819 C CA . TYR B 1 2 ? -11.562 8.906 19.719 1 84.75 2 TYR B CA 1
ATOM 4820 C C . TYR B 1 2 ? -12.961 8.758 19.141 1 84.75 2 TYR B C 1
ATOM 4822 O O . TYR B 1 2 ? -13.781 9.672 19.25 1 84.75 2 TYR B O 1
ATOM 4830 N N . SER B 1 3 ? -13.188 7.621 18.609 1 75.56 3 SER B N 1
ATOM 4831 C CA . SER B 1 3 ? -14.5 7.367 18.031 1 75.56 3 SER B CA 1
ATOM 4832 C C . SER B 1 3 ? -15.586 7.387 19.094 1 75.56 3 SER B C 1
ATOM 4834 O O . SER B 1 3 ? -16.703 7.852 18.844 1 75.56 3 SER B O 1
ATOM 4836 N N . GLU B 1 4 ? -15.219 6.902 20.172 1 73.88 4 GLU B N 1
ATOM 4837 C CA . GLU B 1 4 ? -16.156 6.949 21.297 1 73.88 4 GLU B CA 1
ATOM 4838 C C . GLU B 1 4 ? -16.438 8.391 21.719 1 73.88 4 GLU B C 1
ATOM 4840 O O . GLU B 1 4 ? -17.562 8.719 22.094 1 73.88 4 GLU B O 1
ATOM 4845 N N . GLY B 1 5 ? -15.438 9.156 21.719 1 83.38 5 GLY B N 1
ATOM 4846 C CA . GLY B 1 5 ? -15.625 10.562 22.016 1 83.38 5 GLY B CA 1
ATOM 4847 C C . GLY B 1 5 ? -16.562 11.258 21.031 1 83.38 5 GLY B C 1
ATOM 4848 O O . GLY B 1 5 ? -17.438 12.023 21.438 1 83.38 5 GLY B O 1
ATOM 4849 N N . VAL B 1 6 ? -16.406 10.938 19.828 1 82.56 6 VAL B N 1
ATOM 4850 C CA . VAL B 1 6 ? -17.25 11.531 18.797 1 82.56 6 VAL B CA 1
ATOM 4851 C C . VAL B 1 6 ? -18.688 11.086 18.969 1 82.56 6 VAL B C 1
ATOM 4853 O O . VAL B 1 6 ? -19.625 11.883 18.844 1 82.56 6 VAL B O 1
ATOM 4856 N N . SER B 1 7 ? -18.844 9.883 19.234 1 73.31 7 SER B N 1
ATOM 4857 C CA . SER B 1 7 ? -20.188 9.359 19.484 1 73.31 7 SER B CA 1
ATOM 4858 C C . SER B 1 7 ? -20.828 10.047 20.688 1 73.31 7 SER B C 1
ATOM 4860 O O . SER B 1 7 ? -22.016 10.398 20.641 1 73.31 7 SER B O 1
ATOM 4862 N N . ALA B 1 8 ? -20.125 10.148 21.703 1 81.38 8 ALA B N 1
ATOM 4863 C CA . ALA B 1 8 ? -20.625 10.828 22.906 1 81.38 8 ALA B CA 1
ATOM 4864 C C . ALA B 1 8 ? -20.984 12.281 22.594 1 81.38 8 ALA B C 1
ATOM 4866 O O . ALA B 1 8 ? -21.953 12.812 23.125 1 81.38 8 ALA B O 1
ATOM 4867 N N . TYR B 1 9 ? -20.219 12.891 21.812 1 85.38 9 TYR B N 1
ATOM 4868 C CA . TYR B 1 9 ? -20.469 14.258 21.375 1 85.38 9 TYR B CA 1
ATOM 4869 C C . TYR B 1 9 ? -21.797 14.352 20.625 1 85.38 9 TYR B C 1
ATOM 4871 O O . TYR B 1 9 ? -22.609 15.25 20.891 1 85.38 9 TYR B O 1
ATOM 4879 N N . ASP B 1 10 ? -22.016 13.477 19.797 1 77.56 10 ASP B N 1
ATOM 4880 C CA . ASP B 1 10 ? -23.234 13.461 18.984 1 77.56 10 ASP B CA 1
ATOM 4881 C C . ASP B 1 10 ? -24.469 13.164 19.844 1 77.56 10 ASP B C 1
ATOM 4883 O O . ASP B 1 10 ? -25.562 13.664 19.562 1 77.56 10 ASP B O 1
ATOM 4887 N N . ASP B 1 11 ? -24.234 12.453 20.844 1 76 11 ASP B N 1
ATOM 4888 C CA . ASP B 1 11 ? -25.312 12.062 21.75 1 76 11 ASP B CA 1
ATOM 4889 C C . ASP B 1 11 ? -25.484 13.086 22.875 1 76 11 ASP B C 1
ATOM 4891 O O . ASP B 1 11 ? -26.281 12.875 23.797 1 76 11 ASP B O 1
ATOM 4895 N N . ALA B 1 12 ? -24.781 14.008 22.875 1 87.12 12 ALA B N 1
ATOM 4896 C CA . ALA B 1 12 ? -24.828 15.094 23.844 1 87.12 12 ALA B CA 1
ATOM 4897 C C . ALA B 1 12 ? -24.562 14.578 25.25 1 87.12 12 ALA B C 1
ATOM 4899 O O . ALA B 1 12 ? -25.188 15.031 26.219 1 87.12 12 ALA B O 1
ATOM 4900 N N . GLN B 1 13 ? -23.828 13.562 25.297 1 87.94 13 GLN B N 1
ATOM 4901 C CA . GLN B 1 13 ? -23.328 13.086 26.578 1 87.94 13 GLN B CA 1
ATOM 4902 C C . GLN B 1 13 ? -22.016 13.797 26.938 1 87.94 13 GLN B C 1
ATOM 4904 O O . GLN B 1 13 ? -20.938 13.219 26.812 1 87.94 13 GLN B O 1
ATOM 4909 N N . TRP B 1 14 ? -22.172 14.875 27.516 1 88.38 14 TRP B N 1
ATOM 4910 C CA . TRP B 1 14 ? -21.078 15.836 27.562 1 88.38 14 TRP B CA 1
ATOM 4911 C C . TRP B 1 14 ? -20 15.391 28.562 1 88.38 14 TRP B C 1
ATOM 4913 O O . TRP B 1 14 ? -18.812 15.625 28.359 1 88.38 14 TRP B O 1
ATOM 4923 N N . TYR B 1 15 ? -20.391 14.828 29.656 1 87.5 15 TYR B N 1
ATOM 4924 C CA . TYR B 1 15 ? -19.406 14.359 30.625 1 87.5 15 TYR B CA 1
ATOM 4925 C C . TYR B 1 15 ? -18.547 13.242 30.031 1 87.5 15 TYR B C 1
ATOM 4927 O O . TYR B 1 15 ? -17.328 13.273 30.125 1 87.5 15 TYR B O 1
ATOM 4935 N N . GLN B 1 16 ? -19.203 12.32 29.422 1 87.62 16 GLN B N 1
ATOM 4936 C CA . GLN B 1 16 ? -18.484 11.227 28.766 1 87.62 16 GLN B CA 1
ATOM 4937 C C . GLN B 1 16 ? -17.656 11.742 27.594 1 87.62 16 GLN B C 1
ATOM 4939 O O . GLN B 1 16 ? -16.547 11.266 27.359 1 87.62 16 GLN B O 1
ATOM 4944 N N . CYS B 1 17 ? -18.203 12.648 26.891 1 90.69 17 CYS B N 1
ATOM 4945 C CA . CYS B 1 17 ? -17.516 13.281 25.781 1 90.69 17 CYS B CA 1
ATOM 4946 C C . CYS B 1 17 ? -16.156 13.836 26.219 1 90.69 17 CYS B C 1
ATOM 4948 O O . CYS B 1 17 ? -15.133 13.555 25.594 1 90.69 17 CYS B O 1
ATOM 4950 N N . SER B 1 18 ? -16.203 14.555 27.312 1 92.44 18 SER B N 1
ATOM 4951 C CA . SER B 1 18 ? -14.969 15.164 27.812 1 92.44 18 SER B CA 1
ATOM 4952 C C . SER B 1 18 ? -13.961 14.109 28.25 1 92.44 18 SER B C 1
ATOM 4954 O O . SER B 1 18 ? -12.766 14.234 27.969 1 92.44 18 SER B O 1
ATOM 4956 N N . LEU B 1 19 ? -14.43 13.07 28.766 1 89.81 19 LEU B N 1
ATOM 4957 C CA . LEU B 1 19 ? -13.539 12.016 29.266 1 89.81 19 LEU B CA 1
ATOM 4958 C C . LEU B 1 19 ? -12.922 11.25 28.094 1 89.81 19 LEU B C 1
ATOM 4960 O O . LEU B 1 19 ? -11.719 10.984 28.094 1 89.81 19 LEU B O 1
ATOM 4964 N N . PHE B 1 20 ? -13.727 10.938 27.156 1 89.56 20 PHE B N 1
ATOM 4965 C CA . PHE B 1 20 ? -13.258 10.148 26.016 1 89.56 20 PHE B CA 1
ATOM 4966 C C . PHE B 1 20 ? -12.234 10.922 25.203 1 89.56 20 PHE B C 1
ATOM 4968 O O . PHE B 1 20 ? -11.203 10.375 24.812 1 89.56 20 PHE B O 1
ATOM 4975 N N . PHE B 1 21 ? -12.469 12.156 24.938 1 93.81 21 PHE B N 1
ATOM 4976 C CA . PHE B 1 21 ? -11.523 12.945 24.156 1 93.81 21 PHE B CA 1
ATOM 4977 C C . PHE B 1 21 ? -10.234 13.164 24.938 1 93.81 21 PHE B C 1
ATOM 4979 O O . PHE B 1 21 ? -9.141 13.133 24.359 1 93.81 21 PHE B O 1
ATOM 4986 N N . GLN B 1 22 ? -10.344 13.414 26.234 1 93.38 22 GLN B N 1
ATOM 4987 C CA . GLN B 1 22 ? -9.148 13.562 27.047 1 93.38 22 GLN B CA 1
ATOM 4988 C C . GLN B 1 22 ? -8.297 12.305 27 1 93.38 22 GLN B C 1
ATOM 4990 O O . GLN B 1 22 ? -7.074 12.383 26.844 1 93.38 22 GLN B O 1
ATOM 4995 N N . ASP B 1 23 ? -8.969 11.258 27.125 1 90.88 23 ASP B N 1
ATOM 4996 C CA . ASP B 1 23 ? -8.258 9.984 27.109 1 90.88 23 ASP B CA 1
ATOM 4997 C C . ASP B 1 23 ? -7.672 9.688 25.734 1 90.88 23 ASP B C 1
ATOM 4999 O O . ASP B 1 23 ? -6.574 9.141 25.625 1 90.88 23 ASP B O 1
ATOM 5003 N N . ALA B 1 24 ? -8.445 9.992 24.719 1 92.25 24 ALA B N 1
ATOM 5004 C CA . ALA B 1 24 ? -7.965 9.789 23.359 1 92.25 24 ALA B CA 1
ATOM 5005 C C . ALA B 1 24 ? -6.707 10.602 23.094 1 92.25 24 ALA B C 1
ATOM 5007 O O . ALA B 1 24 ? -5.758 10.109 22.469 1 92.25 24 ALA B O 1
ATOM 5008 N N . ILE B 1 25 ? -6.715 11.836 23.516 1 95.12 25 ILE B N 1
ATOM 5009 C CA . ILE B 1 25 ? -5.578 12.727 23.312 1 95.12 25 ILE B CA 1
ATOM 5010 C C . ILE B 1 25 ? -4.371 12.203 24.094 1 95.12 25 ILE B C 1
ATOM 5012 O O . ILE B 1 25 ? -3.258 12.141 23.562 1 95.12 25 ILE B O 1
ATOM 5016 N N . LYS B 1 26 ? -4.594 11.82 25.281 1 92.69 26 LYS B N 1
ATOM 5017 C CA . LYS B 1 26 ? -3.52 11.273 26.109 1 92.69 26 LYS B CA 1
ATOM 5018 C C . LYS B 1 26 ? -2.943 10 25.5 1 92.69 26 LYS B C 1
ATOM 5020 O O . LYS B 1 26 ? -1.725 9.82 25.469 1 92.69 26 LYS B O 1
ATOM 5025 N N . ASP B 1 27 ? -3.824 9.172 25.031 1 90 27 ASP B N 1
ATOM 5026 C CA . ASP B 1 27 ? -3.402 7.91 24.438 1 90 27 ASP B CA 1
ATOM 5027 C C . ASP B 1 27 ? -2.625 8.148 23.141 1 90 27 ASP B C 1
ATOM 5029 O O . ASP B 1 27 ? -1.616 7.488 22.875 1 90 27 ASP B O 1
ATOM 5033 N N . TYR B 1 28 ? -3.148 9 22.344 1 91.81 28 TYR B N 1
ATOM 5034 C CA . TYR B 1 28 ? -2.482 9.312 21.094 1 91.81 28 TYR B CA 1
ATOM 5035 C C . TYR B 1 28 ? -1.09 9.883 21.328 1 91.81 28 TYR B C 1
ATOM 5037 O O . TYR B 1 28 ? -0.132 9.516 20.656 1 91.81 28 TYR B O 1
ATOM 5045 N N . ASN B 1 29 ? -0.971 10.766 22.25 1 93 29 ASN B N 1
ATOM 5046 C CA . ASN B 1 29 ? 0.326 11.352 22.578 1 93 29 ASN B CA 1
ATOM 5047 C C . ASN B 1 29 ? 1.297 10.297 23.109 1 93 29 ASN B C 1
ATOM 5049 O O . ASN B 1 29 ? 2.486 10.328 22.781 1 93 29 ASN B O 1
ATOM 5053 N N . PHE B 1 30 ? 0.798 9.445 23.906 1 91.69 30 PHE B N 1
ATOM 5054 C CA . PHE B 1 30 ? 1.622 8.352 24.406 1 91.69 30 PHE B CA 1
ATOM 5055 C C . PHE B 1 30 ? 2.094 7.465 23.25 1 91.69 30 PHE B C 1
ATOM 5057 O O . PHE B 1 30 ? 3.264 7.082 23.203 1 91.69 30 PHE B O 1
ATOM 5064 N N . TYR B 1 31 ? 1.14 7.105 22.422 1 90.62 31 TYR B N 1
ATOM 5065 C CA . TYR B 1 31 ? 1.454 6.273 21.266 1 90.62 31 TYR B CA 1
ATOM 5066 C C . TYR B 1 31 ? 2.527 6.922 20.391 1 90.62 31 TYR B C 1
ATOM 5068 O O . TYR B 1 31 ? 3.529 6.289 20.062 1 90.62 31 TYR B O 1
ATOM 5076 N N . LYS B 1 32 ? 2.314 8.133 20.016 1 91.25 32 LYS B N 1
ATOM 5077 C CA . LYS B 1 32 ? 3.236 8.859 19.141 1 91.25 32 LYS B CA 1
ATOM 5078 C C . LYS B 1 32 ? 4.621 8.961 19.766 1 91.25 32 LYS B C 1
ATOM 5080 O O . LYS B 1 32 ? 5.633 8.742 19.109 1 91.25 32 LYS B O 1
ATOM 5085 N N . LYS B 1 33 ? 4.664 9.312 20.984 1 93.69 33 LYS B N 1
ATOM 5086 C CA . LYS B 1 33 ? 5.93 9.422 21.703 1 93.69 33 LYS B CA 1
ATOM 5087 C C . LYS B 1 33 ? 6.66 8.086 21.734 1 93.69 33 LYS B C 1
ATOM 5089 O O . LYS B 1 33 ? 7.875 8.023 21.531 1 93.69 33 LYS B O 1
ATOM 5094 N N . SER B 1 34 ? 5.93 7.039 21.984 1 93.38 34 SER B N 1
ATOM 5095 C CA . SER B 1 34 ? 6.52 5.707 22.094 1 93.38 34 SER B CA 1
ATOM 5096 C C . SER B 1 34 ? 7.102 5.258 20.75 1 93.38 34 SER B C 1
ATOM 5098 O O . SER B 1 34 ? 8.195 4.688 20.703 1 93.38 34 SER B O 1
ATOM 5100 N N . VAL B 1 35 ? 6.34 5.469 19.719 1 92.75 35 VAL B N 1
ATOM 5101 C CA . VAL B 1 35 ? 6.793 5.082 18.375 1 92.75 35 VAL B CA 1
ATOM 5102 C C . VAL B 1 35 ? 8.094 5.809 18.047 1 92.75 35 VAL B C 1
ATOM 5104 O O . VAL B 1 35 ? 9.047 5.195 17.562 1 92.75 35 VAL B O 1
ATOM 5107 N N . VAL B 1 36 ? 8.164 7.094 18.25 1 95.5 36 VAL B N 1
ATOM 5108 C CA . VAL B 1 36 ? 9.336 7.902 17.938 1 95.5 36 VAL B CA 1
ATOM 5109 C C . VAL B 1 36 ? 10.508 7.477 18.828 1 95.5 36 VAL B C 1
ATOM 5111 O O . VAL B 1 36 ? 11.641 7.379 18.359 1 95.5 36 VAL B O 1
ATOM 5114 N N . ASP B 1 37 ? 10.219 7.207 20.094 1 95.62 37 ASP B N 1
ATOM 5115 C CA . ASP B 1 37 ? 11.266 6.75 21 1 95.62 37 ASP B CA 1
ATOM 5116 C C . ASP B 1 37 ? 11.875 5.43 20.516 1 95.62 37 ASP B C 1
ATOM 5118 O O . ASP B 1 37 ? 13.086 5.238 20.594 1 95.62 37 ASP B O 1
ATOM 5122 N N . CYS B 1 38 ? 11.023 4.543 20.094 1 94.56 38 CYS B N 1
ATOM 5123 C CA . CYS B 1 38 ? 11.508 3.26 19.609 1 94.56 38 CYS B CA 1
ATOM 5124 C C . CYS B 1 38 ? 12.375 3.441 18.375 1 94.56 38 CYS B C 1
ATOM 5126 O O . CYS B 1 38 ? 13.414 2.791 18.234 1 94.56 38 CYS B O 1
ATOM 5128 N N . ARG B 1 39 ? 11.984 4.297 17.453 1 94.56 39 ARG B N 1
ATOM 5129 C CA . ARG B 1 39 ? 12.773 4.57 16.25 1 94.56 39 ARG B CA 1
ATOM 5130 C C . ARG B 1 39 ? 14.133 5.16 16.609 1 94.56 39 ARG B C 1
ATOM 5132 O O . ARG B 1 39 ? 15.148 4.793 16.016 1 94.56 39 ARG B O 1
ATOM 5139 N N . LEU B 1 40 ? 14.156 6.047 17.594 1 95.12 40 LEU B N 1
ATOM 5140 C CA . LEU B 1 40 ? 15.398 6.688 18.016 1 95.12 40 LEU B CA 1
ATOM 5141 C C . LEU B 1 40 ? 16.312 5.695 18.734 1 95.12 40 LEU B C 1
ATOM 5143 O O . LEU B 1 40 ? 17.516 5.688 18.516 1 95.12 40 LEU B O 1
ATOM 5147 N N . ASN B 1 41 ? 15.727 4.852 19.547 1 94 41 ASN B N 1
ATOM 5148 C CA . ASN B 1 41 ? 16.5 3.865 20.281 1 94 41 ASN B CA 1
ATOM 5149 C C . ASN B 1 41 ? 17.125 2.828 19.359 1 94 41 ASN B C 1
ATOM 5151 O O . ASN B 1 41 ? 18.172 2.266 19.672 1 94 41 ASN B O 1
ATOM 5155 N N . CYS B 1 42 ? 16.469 2.621 18.234 1 93.56 42 CYS B N 1
ATOM 5156 C CA . CYS B 1 42 ? 16.922 1.576 17.328 1 93.56 42 CYS B CA 1
ATOM 5157 C C . CYS B 1 42 ? 17.719 2.172 16.172 1 93.56 42 CYS B C 1
ATOM 5159 O O . CYS B 1 42 ? 18.016 1.478 15.195 1 93.56 42 CYS B O 1
ATOM 5161 N N . LYS B 1 43 ? 17.984 3.371 16.188 1 88.56 43 LYS B N 1
ATOM 5162 C CA . LYS B 1 43 ? 18.625 4.082 15.078 1 88.56 43 LYS B CA 1
ATOM 5163 C C . LYS B 1 43 ? 19.938 3.426 14.695 1 88.56 43 LYS B C 1
ATOM 5165 O O . LYS B 1 43 ? 20.281 3.354 13.516 1 88.56 43 LYS B O 1
ATOM 5170 N N . HIS B 1 44 ? 20.672 2.932 15.633 1 79.12 44 HIS B N 1
ATOM 5171 C CA . HIS B 1 44 ? 22 2.391 15.336 1 79.12 44 HIS B CA 1
ATOM 5172 C C . HIS B 1 44 ? 22.016 0.871 15.453 1 79.12 44 HIS B C 1
ATOM 5174 O O . HIS B 1 44 ? 23.078 0.253 15.445 1 79.12 44 HIS B O 1
ATOM 5180 N N . HIS B 1 45 ? 20.766 0.421 15.602 1 73.56 45 HIS B N 1
ATOM 5181 C CA . HIS B 1 45 ? 20.688 -1.03 15.719 1 73.56 45 HIS B CA 1
ATOM 5182 C C . HIS B 1 45 ? 20.906 -1.705 14.367 1 73.56 45 HIS B C 1
ATOM 5184 O O . HIS B 1 45 ? 20.203 -1.421 13.406 1 73.56 45 HIS B O 1
ATOM 5190 N N . GLY B 1 46 ? 21.922 -2.465 14.211 1 63.03 46 GLY B N 1
ATOM 5191 C CA . GLY B 1 46 ? 22.234 -3.195 12.992 1 63.03 46 GLY B CA 1
ATOM 5192 C C . GLY B 1 46 ? 23.312 -2.529 12.156 1 63.03 46 GLY B C 1
ATOM 5193 O O . GLY B 1 46 ? 23.891 -3.152 11.266 1 63.03 46 GLY B O 1
ATOM 5194 N N . ILE B 1 47 ? 23.328 -1.099 12.18 1 58.78 47 ILE B N 1
ATOM 5195 C CA . ILE B 1 47 ? 24.281 -0.366 11.344 1 58.78 47 ILE B CA 1
ATOM 5196 C C . ILE B 1 47 ? 25.688 -0.514 11.914 1 58.78 47 ILE B C 1
ATOM 5198 O O . ILE B 1 47 ? 26.656 -0.045 11.312 1 58.78 47 ILE B O 1
ATOM 5202 N N . GLU B 1 48 ? 25.859 -1.008 13.102 1 52.62 48 GLU B N 1
ATOM 5203 C CA . GLU B 1 48 ? 27.25 -0.941 13.531 1 52.62 48 GLU B CA 1
ATOM 5204 C C . GLU B 1 48 ? 28.203 -1.101 12.352 1 52.62 48 GLU B C 1
ATOM 5206 O O . GLU B 1 48 ? 27.766 -1.295 11.219 1 52.62 48 GLU B O 1
ATOM 5211 N N . LYS B 1 49 ? 29.406 -2.127 12.75 1 46.5 49 LYS B N 1
ATOM 5212 C CA . LYS B 1 49 ? 30.766 -2.385 12.281 1 46.5 49 LYS B CA 1
ATOM 5213 C C . LYS B 1 49 ? 30.766 -2.846 10.82 1 46.5 49 LYS B C 1
ATOM 5215 O O . LYS B 1 49 ? 31.781 -3.307 10.312 1 46.5 49 LYS B O 1
ATOM 5220 N N . ARG B 1 50 ? 29.547 -3.031 10.344 1 46.25 50 ARG B N 1
ATOM 5221 C CA . ARG B 1 50 ? 29.781 -3.828 9.148 1 46.25 50 ARG B CA 1
ATOM 5222 C C . ARG B 1 50 ? 30.078 -2.938 7.945 1 46.25 50 ARG B C 1
ATOM 5224 O O . ARG B 1 50 ? 29.391 -1.938 7.719 1 46.25 50 ARG B O 1
ATOM 5231 N N . ASN B 1 51 ? 31.188 -2.576 7.691 1 46.78 51 ASN B N 1
ATOM 5232 C CA . ASN B 1 51 ? 31.562 -2.088 6.367 1 46.78 51 ASN B CA 1
ATOM 5233 C C . ASN B 1 51 ? 30.594 -2.574 5.293 1 46.78 51 ASN B C 1
ATOM 5235 O O . ASN B 1 51 ? 30.828 -3.609 4.664 1 46.78 51 ASN B O 1
ATOM 5239 N N . ASP B 1 52 ? 29.344 -2.262 5.383 1 51.31 52 ASP B N 1
ATOM 5240 C CA . ASP B 1 52 ? 28.312 -2.809 4.496 1 51.31 52 ASP B CA 1
ATOM 5241 C C . ASP B 1 52 ? 28.656 -2.537 3.033 1 51.31 52 ASP B C 1
ATOM 5243 O O . ASP B 1 52 ? 28.469 -1.421 2.543 1 51.31 52 ASP B O 1
ATOM 5247 N N . THR B 1 53 ? 29.516 -3.281 2.52 1 60.09 53 THR B N 1
ATOM 5248 C CA . THR B 1 53 ? 30.141 -3.146 1.213 1 60.09 53 THR B CA 1
ATOM 5249 C C . THR B 1 53 ? 29.219 -3.66 0.11 1 60.09 53 THR B C 1
ATOM 5251 O O . THR B 1 53 ? 29.469 -3.432 -1.074 1 60.09 53 THR B O 1
ATOM 5254 N N . ASN B 1 54 ? 28.047 -4.297 0.599 1 75.38 54 ASN B N 1
ATOM 5255 C CA . ASN B 1 54 ? 27.25 -4.812 -0.511 1 75.38 54 ASN B CA 1
ATOM 5256 C C . ASN B 1 54 ? 25.75 -4.73 -0.213 1 75.38 54 ASN B C 1
ATOM 5258 O O . ASN B 1 54 ? 25.359 -4.391 0.902 1 75.38 54 ASN B O 1
ATOM 5262 N N . PHE B 1 55 ? 24.875 -4.762 -1.151 1 82.38 55 PHE B N 1
ATOM 5263 C CA . PHE B 1 55 ? 23.422 -4.621 -1.127 1 82.38 55 PHE B CA 1
ATOM 5264 C C . PHE B 1 55 ? 22.797 -5.57 -0.11 1 82.38 55 PHE B C 1
ATOM 5266 O O . PHE B 1 55 ? 21.922 -5.176 0.667 1 82.38 55 PHE B O 1
ATOM 5273 N N . SER B 1 56 ? 23.297 -6.762 0.02 1 83.75 56 SER B N 1
ATOM 5274 C CA . SER B 1 56 ? 22.766 -7.77 0.924 1 83.75 56 SER B CA 1
ATOM 5275 C C . SER B 1 56 ? 22.984 -7.383 2.383 1 83.75 56 SER B C 1
ATOM 5277 O O . SER B 1 56 ? 22.094 -7.555 3.219 1 83.75 56 SER B O 1
ATOM 5279 N N . GLU B 1 57 ? 24.109 -6.824 2.654 1 83.19 57 GLU B N 1
ATOM 5280 C CA . GLU B 1 57 ? 24.438 -6.414 4.02 1 83.19 57 GLU B CA 1
ATOM 5281 C C . GLU B 1 57 ? 23.562 -5.242 4.461 1 83.19 57 GLU B C 1
ATOM 5283 O O . GLU B 1 57 ? 23.141 -5.18 5.617 1 83.19 57 GLU B O 1
ATOM 5288 N N . LEU B 1 58 ? 23.375 -4.406 3.555 1 83.5 58 LEU B N 1
ATOM 5289 C CA . LEU B 1 58 ? 22.516 -3.275 3.871 1 83.5 58 LEU B CA 1
ATOM 5290 C C . LEU B 1 58 ? 21.094 -3.742 4.156 1 83.5 58 LEU B C 1
ATOM 5292 O O . LEU B 1 58 ? 20.453 -3.254 5.09 1 83.5 58 LEU B O 1
ATOM 5296 N N . MET B 1 59 ? 20.656 -4.617 3.344 1 89.12 59 MET B N 1
ATOM 5297 C CA . MET B 1 59 ? 19.297 -5.133 3.545 1 89.12 59 MET B CA 1
ATOM 5298 C C . MET B 1 59 ? 19.188 -5.863 4.879 1 89.12 59 MET B C 1
ATOM 5300 O O . MET B 1 59 ? 18.156 -5.793 5.547 1 89.12 59 MET B O 1
ATOM 5304 N N . GLN B 1 60 ? 20.234 -6.527 5.266 1 88.25 60 GLN B N 1
ATOM 5305 C CA . GLN B 1 60 ? 20.25 -7.184 6.566 1 88.25 60 GLN B CA 1
ATOM 5306 C C . GLN B 1 60 ? 20.172 -6.164 7.699 1 88.25 60 GLN B C 1
ATOM 5308 O O . GLN B 1 60 ? 19.469 -6.371 8.688 1 88.25 60 GLN B O 1
ATOM 5313 N N . SER B 1 61 ? 20.938 -5.074 7.5 1 88.44 61 SER B N 1
ATOM 5314 C CA . SER B 1 61 ? 20.906 -4.012 8.5 1 88.44 61 SER B CA 1
ATOM 5315 C C . SER B 1 61 ? 19.5 -3.422 8.625 1 88.44 61 SER B C 1
ATOM 5317 O O . SER B 1 61 ? 19.047 -3.113 9.727 1 88.44 61 SER B O 1
ATOM 5319 N N . ILE B 1 62 ? 18.891 -3.242 7.512 1 90.44 62 ILE B N 1
ATOM 5320 C CA . ILE B 1 62 ? 17.531 -2.711 7.5 1 90.44 62 ILE B CA 1
ATOM 5321 C C . ILE B 1 62 ? 16.594 -3.672 8.227 1 90.44 62 ILE B C 1
ATOM 5323 O O . ILE B 1 62 ? 15.734 -3.244 9.008 1 90.44 62 ILE B O 1
ATOM 5327 N N . MET B 1 63 ? 16.766 -4.934 8.039 1 90.06 63 MET B N 1
ATOM 5328 C CA . MET B 1 63 ? 15.945 -5.941 8.711 1 90.06 63 MET B CA 1
ATOM 5329 C C . MET B 1 63 ? 16.172 -5.914 10.219 1 90.06 63 MET B C 1
ATOM 5331 O O . MET B 1 63 ? 15.211 -5.984 10.992 1 90.06 63 MET B O 1
ATOM 5335 N N . LEU B 1 64 ? 17.375 -5.812 10.609 1 90.5 64 LEU B N 1
ATOM 5336 C CA . LEU B 1 64 ? 17.688 -5.785 12.031 1 90.5 64 LEU B CA 1
ATOM 5337 C C . LEU B 1 64 ? 17.094 -4.547 12.695 1 90.5 64 LEU B C 1
ATOM 5339 O O . LEU B 1 64 ? 16.578 -4.625 13.812 1 90.5 64 LEU B O 1
ATOM 5343 N N . ARG B 1 65 ? 17.203 -3.432 12.039 1 91.19 65 ARG B N 1
ATOM 5344 C CA . ARG B 1 65 ? 16.594 -2.217 12.57 1 91.19 65 ARG B CA 1
ATOM 5345 C C . ARG B 1 65 ? 15.07 -2.369 12.664 1 91.19 65 ARG B C 1
ATOM 5347 O O . ARG B 1 65 ? 14.461 -1.949 13.648 1 91.19 65 ARG B O 1
ATOM 5354 N N . SER B 1 66 ? 14.469 -2.918 11.633 1 90.62 66 SER B N 1
ATOM 5355 C CA . SER B 1 66 ? 13.031 -3.178 11.633 1 90.62 66 SER B CA 1
ATOM 5356 C C . SER B 1 66 ? 12.633 -4.059 12.812 1 90.62 66 SER B C 1
ATOM 5358 O O . SER B 1 66 ? 11.625 -3.799 13.477 1 90.62 66 SER B O 1
ATOM 5360 N N . GLU B 1 67 ? 13.383 -5.051 13.031 1 88.69 67 GLU B N 1
ATOM 5361 C CA . GLU B 1 67 ? 13.117 -5.941 14.156 1 88.69 67 GLU B CA 1
ATOM 5362 C C . GLU B 1 67 ? 13.219 -5.203 15.484 1 88.69 67 GLU B C 1
ATOM 5364 O O . GLU B 1 67 ? 12.375 -5.387 16.375 1 88.69 67 GLU B O 1
ATOM 5369 N N . CYS B 1 68 ? 14.266 -4.445 15.641 1 92.38 68 CYS B N 1
ATOM 5370 C CA . CYS B 1 68 ? 14.469 -3.67 16.859 1 92.38 68 CYS B CA 1
ATOM 5371 C C . CYS B 1 68 ? 13.273 -2.768 17.141 1 92.38 68 CYS B C 1
ATOM 5373 O O . CYS B 1 68 ? 12.766 -2.727 18.266 1 92.38 68 CYS B O 1
ATOM 5375 N N . ILE B 1 69 ? 12.836 -2.057 16.141 1 91.81 69 ILE B N 1
ATOM 5376 C CA . ILE B 1 69 ? 11.703 -1.144 16.281 1 91.81 69 ILE B CA 1
ATOM 5377 C C . ILE B 1 69 ? 10.445 -1.931 16.641 1 91.81 69 ILE B C 1
ATOM 5379 O O . ILE B 1 69 ? 9.695 -1.533 17.531 1 91.81 69 ILE B O 1
ATOM 5383 N N . ARG B 1 70 ? 10.234 -2.994 15.953 1 87.81 70 ARG B N 1
ATOM 5384 C CA . ARG B 1 70 ? 9.07 -3.834 16.203 1 87.81 70 ARG B CA 1
ATOM 5385 C C . ARG B 1 70 ? 9.062 -4.34 17.641 1 87.81 70 ARG B C 1
ATOM 5387 O O . ARG B 1 70 ? 8.047 -4.262 18.328 1 87.81 70 ARG B O 1
ATOM 5394 N N . LYS B 1 71 ? 10.133 -4.875 18.109 1 87.94 71 LYS B N 1
ATOM 5395 C CA . LYS B 1 71 ? 10.25 -5.395 19.469 1 87.94 71 LYS B CA 1
ATOM 5396 C C . LYS B 1 71 ? 10.055 -4.281 20.5 1 87.94 71 LYS B C 1
ATOM 5398 O O . LYS B 1 71 ? 9.406 -4.484 21.516 1 87.94 71 LYS B O 1
ATOM 5403 N N . CYS B 1 72 ? 10.641 -3.182 20.203 1 91.81 72 CYS B N 1
ATOM 5404 C CA . CYS B 1 72 ? 10.492 -2.029 21.094 1 91.81 72 CYS B CA 1
ATOM 5405 C C . CYS B 1 72 ? 9.031 -1.603 21.188 1 91.81 72 CYS B C 1
ATOM 5407 O O . CYS B 1 72 ? 8.516 -1.363 22.281 1 91.81 72 CYS B O 1
ATOM 5409 N N . LYS B 1 73 ? 8.375 -1.514 20.078 1 89.69 73 LYS B N 1
ATOM 5410 C CA . LYS B 1 73 ? 6.965 -1.132 20.047 1 89.69 73 LYS B CA 1
ATOM 5411 C C . LYS B 1 73 ? 6.102 -2.156 20.781 1 89.69 73 LYS B C 1
ATOM 5413 O O . LYS B 1 73 ? 5.168 -1.792 21.5 1 89.69 73 LYS B O 1
ATOM 5418 N N . GLN B 1 74 ? 6.422 -3.383 20.578 1 83.62 74 GLN B N 1
ATOM 5419 C CA . GLN B 1 74 ? 5.672 -4.441 21.25 1 83.62 74 GLN B CA 1
ATOM 5420 C C . GLN B 1 74 ? 5.832 -4.355 22.766 1 83.62 74 GLN B C 1
ATOM 5422 O O . GLN B 1 74 ? 4.871 -4.555 23.5 1 83.62 74 GLN B O 1
ATOM 5427 N N . LYS B 1 75 ? 6.961 -4.117 23.203 1 86.81 75 LYS B N 1
ATOM 5428 C CA . LYS B 1 75 ? 7.25 -4.023 24.641 1 86.81 75 LYS B CA 1
ATOM 5429 C C . LYS B 1 75 ? 6.559 -2.811 25.25 1 86.81 75 LYS B C 1
ATOM 5431 O O . LYS B 1 75 ? 6.02 -2.895 26.359 1 86.81 75 LYS B O 1
ATOM 5436 N N . THR B 1 76 ? 6.531 -1.721 24.531 1 89.5 76 THR B N 1
ATOM 5437 C CA . THR B 1 76 ? 6.047 -0.463 25.078 1 89.5 76 THR B CA 1
ATOM 5438 C C . THR B 1 76 ? 4.539 -0.336 24.891 1 89.5 76 THR B C 1
ATOM 5440 O O . THR B 1 76 ? 3.834 0.155 25.781 1 89.5 76 THR B O 1
ATOM 5443 N N . LEU B 1 77 ? 3.992 -0.739 23.75 1 86.81 77 LEU B N 1
ATOM 5444 C CA . LEU B 1 77 ? 2.598 -0.505 23.391 1 86.81 77 LEU B CA 1
ATOM 5445 C C . LEU B 1 77 ? 1.782 -1.788 23.516 1 86.81 77 LEU B C 1
ATOM 5447 O O . LEU B 1 77 ? 0.55 -1.744 23.547 1 86.81 77 LEU B O 1
ATOM 5451 N N . GLY B 1 78 ? 2.441 -2.828 23.562 1 77.5 78 GLY B N 1
ATOM 5452 C CA . GLY B 1 78 ? 1.751 -4.105 23.5 1 77.5 78 GLY B CA 1
ATOM 5453 C C . GLY B 1 78 ? 1.634 -4.66 22.094 1 77.5 78 GLY B C 1
ATOM 5454 O O . GLY B 1 78 ? 1.812 -3.93 21.125 1 77.5 78 GLY B O 1
ATOM 5455 N N . LYS B 1 79 ? 1.288 -5.848 21.969 1 66.19 79 LYS B N 1
ATOM 5456 C CA . LYS B 1 79 ? 1.296 -6.566 20.688 1 66.19 79 LYS B CA 1
ATOM 5457 C C . LYS B 1 79 ? 0.191 -6.062 19.766 1 66.19 79 LYS B C 1
ATOM 5459 O O . LYS B 1 79 ? 0.412 -5.875 18.578 1 66.19 79 LYS B O 1
ATOM 5464 N N . ASP B 1 80 ? -0.905 -5.773 20.328 1 58.34 80 ASP B N 1
ATOM 5465 C CA . ASP B 1 80 ? -2.059 -5.41 19.5 1 58.34 80 ASP B CA 1
ATOM 5466 C C . ASP B 1 80 ? -1.891 -4.012 18.906 1 58.34 80 ASP B C 1
ATOM 5468 O O . ASP B 1 80 ? -2.223 -3.779 17.75 1 58.34 80 ASP B O 1
ATOM 5472 N N . ARG B 1 81 ? -1.322 -3.172 19.641 1 67.44 81 ARG B N 1
ATOM 5473 C CA . ARG B 1 81 ? -1.213 -1.775 19.234 1 67.44 81 ARG B CA 1
ATOM 5474 C C . ARG B 1 81 ? 0.04 -1.546 18.391 1 67.44 81 ARG B C 1
ATOM 5476 O O . ARG B 1 81 ? 0.117 -0.577 17.641 1 67.44 81 ARG B O 1
ATOM 5483 N N . ALA B 1 82 ? 0.948 -2.4 18.594 1 63.56 82 ALA B N 1
ATOM 5484 C CA . ALA B 1 82 ? 2.217 -2.236 17.891 1 63.56 82 ALA B CA 1
ATOM 5485 C C . ALA B 1 82 ? 2.033 -2.414 16.391 1 63.56 82 ALA B C 1
ATOM 5487 O O . ALA B 1 82 ? 2.75 -1.801 15.594 1 63.56 82 ALA B O 1
ATOM 5488 N N . PHE B 1 83 ? 1.109 -3.262 16.062 1 56.44 83 PHE B N 1
ATOM 5489 C CA . PHE B 1 83 ? 0.961 -3.6 14.656 1 56.44 83 PHE B CA 1
ATOM 5490 C C . PHE B 1 83 ? -0.306 -2.977 14.078 1 56.44 83 PHE B C 1
ATOM 5492 O O . PHE B 1 83 ? -0.571 -3.09 12.883 1 56.44 83 PHE B O 1
ATOM 5499 N N . GLY B 1 84 ? -0.938 -2.352 14.938 1 54.84 84 GLY B N 1
ATOM 5500 C CA . GLY B 1 84 ? -2.238 -1.88 14.492 1 54.84 84 GLY B CA 1
ATOM 5501 C C . GLY B 1 84 ? -2.148 -0.797 13.43 1 54.84 84 GLY B C 1
ATOM 5502 O O . GLY B 1 84 ? -1.138 -0.098 13.336 1 54.84 84 GLY B O 1
ATOM 5503 N N . ARG B 1 85 ? -2.973 -0.99 12.461 1 51.09 85 ARG B N 1
ATOM 5504 C CA . ARG B 1 85 ? -3.121 -0.011 11.391 1 51.09 85 ARG B CA 1
ATOM 5505 C C . ARG B 1 85 ? -3.773 1.269 11.906 1 51.09 85 ARG B C 1
ATOM 5507 O O . ARG B 1 85 ? -4.789 1.218 12.602 1 51.09 85 ARG B O 1
ATOM 5514 N N . SER B 1 86 ? -2.836 2.291 12.102 1 53.56 86 SER B N 1
ATOM 5515 C CA . SER B 1 86 ? -3.469 3.564 12.422 1 53.56 86 SER B CA 1
ATOM 5516 C C . SER B 1 86 ? -4.387 4.023 11.297 1 53.56 86 SER B C 1
ATOM 5518 O O . SER B 1 86 ? -4.039 3.908 10.117 1 53.56 86 SER B O 1
ATOM 5520 N N . ASN B 1 87 ? -5.59 4.121 11.648 1 53.44 87 ASN B N 1
ATOM 5521 C CA . ASN B 1 87 ? -6.52 4.758 10.719 1 53.44 87 ASN B CA 1
ATOM 5522 C C . ASN B 1 87 ? -6.008 6.121 10.266 1 53.44 87 ASN B C 1
ATOM 5524 O O . ASN B 1 87 ? -5.762 7.004 11.086 1 53.44 87 ASN B O 1
A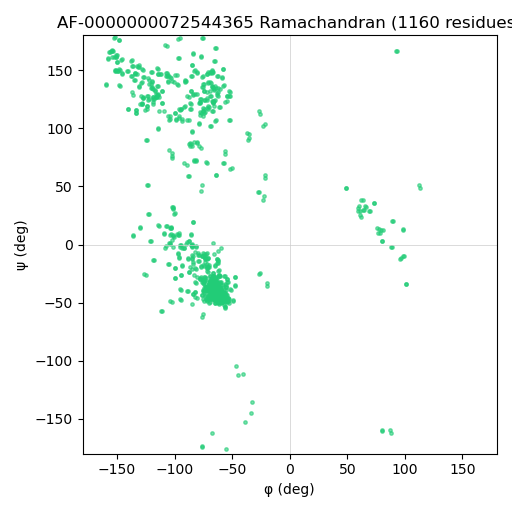TOM 5528 N N . GLU B 1 88 ? -5.602 6.195 9.133 1 60 88 GLU B N 1
ATOM 5529 C CA . GLU B 1 88 ? -5.016 7.41 8.57 1 60 88 GLU B CA 1
ATOM 5530 C C . GLU B 1 88 ? -5.879 8.633 8.875 1 60 88 GLU B C 1
ATOM 5532 O O . GLU B 1 88 ? -5.355 9.719 9.125 1 60 88 GLU B O 1
ATOM 5537 N N . PHE B 1 89 ? -7.113 8.406 9.031 1 54.25 89 PHE B N 1
ATOM 5538 C CA . PHE B 1 89 ? -8.023 9.516 9.281 1 54.25 89 PHE B CA 1
ATOM 5539 C C . PHE B 1 89 ? -7.891 10.016 10.711 1 54.25 89 PHE B C 1
ATOM 5541 O O . PHE B 1 89 ? -7.844 11.219 10.953 1 54.25 89 PHE B O 1
ATOM 5548 N N . ILE B 1 90 ? -7.906 9.102 11.422 1 71.5 90 ILE B N 1
ATOM 5549 C CA . ILE B 1 90 ? -7.777 9.445 12.836 1 71.5 90 ILE B CA 1
ATOM 5550 C C . ILE B 1 90 ? -6.434 10.125 13.078 1 71.5 90 ILE B C 1
ATOM 5552 O O . ILE B 1 90 ? -6.352 11.109 13.812 1 71.5 90 ILE B O 1
ATOM 5556 N N . GLU B 1 91 ? -5.484 9.656 12.367 1 77.81 91 GLU B N 1
ATOM 5557 C CA . GLU B 1 91 ? -4.16 10.266 12.492 1 77.81 91 GLU B CA 1
ATOM 5558 C C . GLU B 1 91 ? -4.164 11.711 12.008 1 77.81 91 GLU B C 1
ATOM 5560 O O . GLU B 1 91 ? -3.545 12.578 12.625 1 77.81 91 GLU B O 1
ATOM 5565 N N . ASN B 1 92 ? -4.773 11.875 10.984 1 73.31 92 ASN B N 1
ATOM 5566 C CA . ASN B 1 92 ? -4.867 13.227 10.445 1 73.31 92 ASN B CA 1
ATOM 5567 C C . ASN B 1 92 ? -5.617 14.156 11.391 1 73.31 92 ASN B C 1
ATOM 5569 O O . ASN B 1 92 ? -5.242 15.32 11.555 1 73.31 92 ASN B O 1
ATOM 5573 N N . ASP B 1 93 ? -6.648 13.672 11.922 1 81 93 ASP B N 1
ATOM 5574 C CA . ASP B 1 93 ? -7.41 14.461 12.883 1 81 93 ASP B CA 1
ATOM 5575 C C . ASP B 1 93 ? -6.535 14.891 14.062 1 81 93 ASP B C 1
ATOM 5577 O O . ASP B 1 93 ? -6.602 16.031 14.508 1 81 93 ASP B O 1
ATOM 5581 N N . PHE B 1 94 ? -5.82 14.023 14.469 1 89.69 94 PHE B N 1
ATOM 5582 C CA . PHE B 1 94 ? -4.965 14.328 15.609 1 89.69 94 PHE B CA 1
ATOM 5583 C C . PHE B 1 94 ? -3.859 15.297 15.211 1 89.69 94 PHE B C 1
ATOM 5585 O O . PHE B 1 94 ? -3.5 16.188 15.977 1 89.69 94 PHE B O 1
ATOM 5592 N N . GLN B 1 95 ? -3.406 15.133 14.047 1 84.31 95 GLN B N 1
ATOM 5593 C CA . GLN B 1 95 ? -2.357 16.031 13.57 1 84.31 95 GLN B CA 1
ATOM 5594 C C . GLN B 1 95 ? -2.881 17.453 13.422 1 84.31 95 GLN B C 1
ATOM 5596 O O . GLN B 1 95 ? -2.146 18.422 13.648 1 84.31 95 GLN B O 1
ATOM 5601 N N . MET B 1 96 ? -4.113 17.547 13.195 1 85.44 96 MET B N 1
ATOM 5602 C CA . MET B 1 96 ? -4.73 18.859 13.031 1 85.44 96 MET B CA 1
ATOM 5603 C C . MET B 1 96 ? -5.328 19.344 14.352 1 85.44 96 MET B C 1
ATOM 5605 O O . MET B 1 96 ? -5.98 20.391 14.391 1 85.44 96 MET B O 1
ATOM 5609 N N . ARG B 1 97 ? -5.211 18.578 15.305 1 92.69 97 ARG B N 1
ATOM 5610 C CA . ARG B 1 97 ? -5.688 18.906 16.641 1 92.69 97 ARG B CA 1
ATOM 5611 C C . ARG B 1 97 ? -7.211 19.016 16.672 1 92.69 97 ARG B C 1
ATOM 5613 O O . ARG B 1 97 ? -7.766 19.766 17.469 1 92.69 97 ARG B O 1
ATOM 5620 N N . LYS B 1 98 ? -7.836 18.312 15.93 1 89.25 98 LYS B N 1
ATOM 5621 C CA . LYS B 1 98 ? -9.289 18.312 15.82 1 89.25 98 LYS B CA 1
ATOM 5622 C C . LYS B 1 98 ? -9.938 17.844 17.125 1 89.25 98 LYS B C 1
ATOM 5624 O O . LYS B 1 98 ? -11 18.328 17.5 1 89.25 98 LYS B O 1
ATOM 5629 N N . PRO B 1 99 ? -9.383 16.938 17.766 1 94.06 99 PRO B N 1
ATOM 5630 C CA . PRO B 1 99 ? -9.984 16.516 19.031 1 94.06 99 PRO B CA 1
ATOM 5631 C C . PRO B 1 99 ? -10.195 17.672 20.016 1 94.06 99 PRO B C 1
ATOM 5633 O O . PRO B 1 99 ? -11.141 17.641 20.812 1 94.06 99 PRO B O 1
ATOM 5636 N N . TYR B 1 100 ? -9.391 18.641 19.953 1 95.94 100 TYR B N 1
ATOM 5637 C CA . TYR B 1 100 ? -9.523 19.781 20.859 1 95.94 100 TYR B CA 1
ATOM 5638 C C . TYR B 1 100 ? -10.719 20.641 20.484 1 95.94 100 TYR B C 1
ATOM 5640 O O . TYR B 1 100 ? -11.281 21.344 21.328 1 95.94 100 TYR B O 1
ATOM 5648 N N . GLU B 1 101 ? -11.039 20.641 19.266 1 93.62 101 GLU B N 1
ATOM 5649 C CA . GLU B 1 101 ? -12.258 21.328 18.828 1 93.62 101 GLU B CA 1
ATOM 5650 C C . GLU B 1 101 ? -13.492 20.719 19.484 1 93.62 101 GLU B C 1
ATOM 5652 O O . GLU B 1 101 ? -14.383 21.438 19.938 1 93.62 101 GLU B O 1
ATOM 5657 N N . TYR B 1 102 ? -13.508 19.453 19.484 1 93.44 102 TYR B N 1
ATOM 5658 C CA . TYR B 1 102 ? -14.594 18.75 20.156 1 93.44 102 TYR B CA 1
ATOM 5659 C C . TYR B 1 102 ? -14.547 18.953 21.656 1 93.44 102 TYR B C 1
ATOM 5661 O O . TYR B 1 102 ? -15.57 19.25 22.297 1 93.44 102 TYR B O 1
ATOM 5669 N N . LEU B 1 103 ? -13.414 18.812 22.156 1 96.19 103 LEU B N 1
ATOM 5670 C CA . LEU B 1 103 ? -13.203 18.828 23.594 1 96.19 103 LEU B CA 1
ATOM 5671 C C . LEU B 1 103 ? -13.617 20.156 24.188 1 96.19 103 LEU B C 1
ATOM 5673 O O . LEU B 1 103 ? -14.172 20.203 25.297 1 96.19 103 LEU B O 1
ATOM 5677 N N . GLN B 1 104 ? -13.305 21.266 23.531 1 95.69 104 GLN B N 1
ATOM 5678 C CA . GLN B 1 104 ? -13.664 22.578 24.078 1 95.69 104 GLN B CA 1
ATOM 5679 C C . GLN B 1 104 ? -15.172 22.688 24.281 1 95.69 104 GLN B C 1
ATOM 5681 O O . GLN B 1 104 ? -15.617 23.25 25.281 1 95.69 104 GLN B O 1
ATOM 5686 N N . TYR B 1 105 ? -15.93 22.188 23.328 1 94.75 105 TYR B N 1
ATOM 5687 C CA . TYR B 1 105 ? -17.375 22.25 23.438 1 94.75 105 TYR B CA 1
ATOM 5688 C C . TYR B 1 105 ? -17.875 21.344 24.547 1 94.75 105 TYR B C 1
ATOM 5690 O O . TYR B 1 105 ? -18.797 21.703 25.297 1 94.75 105 TYR B O 1
ATOM 5698 N N . CYS B 1 106 ? -17.297 20.234 24.609 1 94.25 106 CYS B N 1
ATOM 5699 C CA . CYS B 1 106 ? -17.656 19.328 25.688 1 94.25 106 CYS B CA 1
ATOM 5700 C C . CYS B 1 106 ? -17.406 19.984 27.047 1 94.25 106 CYS B C 1
ATOM 5702 O O . CYS B 1 106 ? -18.266 19.922 27.938 1 94.25 106 CYS B O 1
ATOM 5704 N N . TYR B 1 107 ? -16.312 20.531 27.25 1 95.38 107 TYR B N 1
ATOM 5705 C CA . TYR B 1 107 ? -15.977 21.234 28.484 1 95.38 107 TYR B CA 1
ATOM 5706 C C . TYR B 1 107 ? -16.969 22.359 28.766 1 95.38 107 TYR B C 1
ATOM 5708 O O . TYR B 1 107 ? -17.359 22.578 29.906 1 95.38 107 TYR B O 1
ATOM 5716 N N . PHE B 1 108 ? -17.281 23.047 27.688 1 95.19 108 PHE B N 1
ATOM 5717 C CA . PHE B 1 108 ? -18.219 24.172 27.812 1 95.19 108 PHE B CA 1
ATOM 5718 C C . PHE B 1 108 ? -19.547 23.688 28.375 1 95.19 108 PHE B C 1
ATOM 5720 O O . PHE B 1 108 ? -20.109 24.312 29.281 1 95.19 108 PHE B O 1
ATOM 5727 N N . LYS B 1 109 ? -20 22.594 27.922 1 92.69 109 LYS B N 1
ATOM 5728 C CA . LYS B 1 109 ? -21.297 22.062 28.312 1 92.69 109 LYS B CA 1
ATOM 5729 C C . LYS B 1 109 ? -21.297 21.547 29.734 1 92.69 109 LYS B C 1
ATOM 5731 O O . LYS B 1 109 ? -22.328 21.5 30.391 1 92.69 109 LYS B O 1
ATOM 5736 N N . VAL B 1 110 ? -20.188 21.234 30.219 1 92.56 110 VAL B N 1
ATOM 5737 C CA . VAL B 1 110 ? -20.125 20.75 31.609 1 92.56 110 VAL B CA 1
ATOM 5738 C C . VAL B 1 110 ? -19.594 21.875 32.5 1 92.56 110 VAL B C 1
ATOM 5740 O O . VAL B 1 110 ? -19.141 21.609 33.625 1 92.56 110 VAL B O 1
ATOM 5743 N N . ASN B 1 111 ? -19.453 23.031 32.031 1 91.44 111 ASN B N 1
ATOM 5744 C CA . ASN B 1 111 ? -19.156 24.266 32.75 1 91.44 111 ASN B CA 1
ATOM 5745 C C . ASN B 1 111 ? -17.719 24.297 33.219 1 91.44 111 ASN B C 1
ATOM 5747 O O . ASN B 1 111 ? -17.438 24.734 34.344 1 91.44 111 ASN B O 1
ATOM 5751 N N . ARG B 1 112 ? -16.875 23.797 32.5 1 92.12 112 ARG B N 1
ATOM 5752 C CA . ARG B 1 112 ? -15.438 23.922 32.688 1 92.12 112 ARG B CA 1
ATOM 5753 C C . ARG B 1 112 ? -14.836 24.938 31.719 1 92.12 112 ARG B C 1
ATOM 5755 O O . ARG B 1 112 ? -14.156 24.562 30.766 1 92.12 112 ARG B O 1
ATOM 5762 N N . MET B 1 113 ? -15 26.109 32.062 1 92.19 113 MET B N 1
ATOM 5763 C CA . MET B 1 113 ? -14.766 27.188 31.109 1 92.19 113 MET B CA 1
ATOM 5764 C C . MET B 1 113 ? -13.273 27.375 30.859 1 92.19 113 MET B C 1
ATOM 5766 O O . MET B 1 113 ? -12.859 27.656 29.734 1 92.19 113 MET B O 1
ATOM 5770 N N . ILE B 1 114 ? -12.477 27.203 31.875 1 91.12 114 ILE B N 1
ATOM 5771 C CA . ILE B 1 114 ? -11.031 27.406 31.719 1 91.12 114 ILE B CA 1
ATOM 5772 C C . ILE B 1 114 ? -10.453 26.312 30.844 1 91.12 114 ILE B C 1
ATOM 5774 O O . ILE B 1 114 ? -9.672 26.578 29.922 1 91.12 114 ILE B O 1
ATOM 5778 N N . ASP B 1 115 ? -10.883 25.125 31.094 1 94.88 115 ASP B N 1
ATOM 5779 C CA . ASP B 1 115 ? -10.453 24 30.266 1 94.88 115 ASP B CA 1
ATOM 5780 C C . ASP B 1 115 ? -10.945 24.156 28.828 1 94.88 115 ASP B C 1
ATOM 5782 O O . ASP B 1 115 ? -10.227 23.828 27.891 1 94.88 115 ASP B O 1
ATOM 5786 N N . ALA B 1 116 ? -12.109 24.578 28.688 1 96.31 116 ALA B N 1
ATOM 5787 C CA . ALA B 1 116 ? -12.695 24.781 27.375 1 96.31 116 ALA B CA 1
ATOM 5788 C C . ALA B 1 116 ? -11.922 25.844 26.578 1 96.31 116 ALA B C 1
ATOM 5790 O O . ALA B 1 116 ? -11.672 25.672 25.391 1 96.31 116 ALA B O 1
ATOM 5791 N N . ALA B 1 117 ? -11.602 26.875 27.266 1 93.94 117 ALA B N 1
ATOM 5792 C CA . ALA B 1 117 ? -10.844 27.953 26.641 1 93.94 117 ALA B CA 1
ATOM 5793 C C . ALA B 1 117 ? -9.484 27.453 26.156 1 93.94 117 ALA B C 1
ATOM 5795 O O . ALA B 1 117 ? -9.055 27.781 25.047 1 93.94 117 ALA B O 1
ATOM 5796 N N . SER B 1 118 ? -8.836 26.688 26.984 1 94.12 118 SER B N 1
ATOM 5797 C CA . SER B 1 118 ? -7.531 26.156 26.625 1 94.12 118 SER B CA 1
ATOM 5798 C C . SER B 1 118 ? -7.641 25.172 25.453 1 94.12 118 SER B C 1
ATOM 5800 O O . SER B 1 118 ? -6.781 25.156 24.562 1 94.12 118 SER B O 1
ATOM 5802 N N . ALA B 1 119 ? -8.617 24.391 25.453 1 96.69 119 ALA B N 1
ATOM 5803 C CA . ALA B 1 119 ? -8.844 23.469 24.344 1 96.69 119 ALA B CA 1
ATOM 5804 C C . ALA B 1 119 ? -9.102 24.25 23.047 1 96.69 119 ALA B C 1
ATOM 5806 O O . ALA B 1 119 ? -8.578 23.891 21.984 1 96.69 119 ALA B O 1
ATOM 5807 N N . ALA B 1 120 ? -9.891 25.234 23.172 1 95.12 120 ALA B N 1
ATOM 5808 C CA . ALA B 1 120 ? -10.172 26.078 22.016 1 95.12 120 ALA B CA 1
ATOM 5809 C C . ALA B 1 120 ? -8.906 26.75 21.484 1 95.12 120 ALA B C 1
ATOM 5811 O O . ALA B 1 120 ? -8.68 26.797 20.281 1 95.12 120 ALA B O 1
ATOM 5812 N N . TYR B 1 121 ? -8.164 27.219 22.391 1 91.81 121 TYR B N 1
ATOM 5813 C CA . TYR B 1 121 ? -6.918 27.891 22.031 1 91.81 121 TYR B CA 1
ATOM 5814 C C . TYR B 1 121 ? -5.945 26.906 21.375 1 91.81 121 TYR B C 1
ATOM 5816 O O . TYR B 1 121 ? -5.262 27.25 20.406 1 91.81 121 TYR B O 1
ATOM 5824 N N . THR B 1 122 ? -5.824 25.75 21.922 1 93.81 122 THR B N 1
ATOM 5825 C CA . THR B 1 122 ? -4.945 24.719 21.375 1 93.81 122 THR B CA 1
ATOM 5826 C C . THR B 1 122 ? -5.305 24.406 19.922 1 93.81 122 THR B C 1
ATOM 5828 O O . THR B 1 122 ? -4.422 24.234 19.078 1 93.81 122 THR B O 1
ATOM 5831 N N . PHE B 1 123 ? -6.523 24.281 19.672 1 93.31 123 PHE B N 1
ATOM 5832 C CA . PHE B 1 123 ? -6.973 24.062 18.312 1 93.31 123 PHE B CA 1
ATOM 5833 C C . PHE B 1 123 ? -6.664 25.281 17.438 1 93.31 123 PHE B C 1
ATOM 5835 O O . PHE B 1 123 ? -6.215 25.141 16.297 1 93.31 123 PHE B O 1
ATOM 5842 N N . TYR B 1 124 ? -6.867 26.438 17.938 1 88.62 124 TYR B N 1
ATOM 5843 C CA . TYR B 1 124 ? -6.707 27.703 17.234 1 88.62 124 TYR B CA 1
ATOM 5844 C C . TYR B 1 124 ? -5.266 27.906 16.781 1 88.62 124 TYR B C 1
ATOM 5846 O O . TYR B 1 124 ? -5.016 28.422 15.688 1 88.62 124 TYR B O 1
ATOM 5854 N N . VAL B 1 125 ? -4.367 27.5 17.516 1 85.81 125 VAL B N 1
ATOM 5855 C CA . VAL B 1 125 ? -2.951 27.734 17.266 1 85.81 125 VAL B CA 1
ATOM 5856 C C . VAL B 1 125 ? -2.566 27.156 15.906 1 85.81 125 VAL B C 1
ATOM 5858 O O . VAL B 1 125 ? -1.802 27.766 15.156 1 85.81 125 VAL B O 1
ATOM 5861 N N . LEU B 1 126 ? -3.074 26.016 15.609 1 85.31 126 LEU B N 1
ATOM 5862 C CA . LEU B 1 126 ? -2.729 25.375 14.344 1 85.31 126 LEU B CA 1
ATOM 5863 C C . LEU B 1 126 ? -3.752 25.719 13.266 1 85.31 126 LEU B C 1
ATOM 5865 O O . LEU B 1 126 ? -3.477 25.562 12.078 1 85.31 126 LEU B O 1
ATOM 5869 N N . ASN B 1 127 ? -4.852 26.156 13.75 1 82.62 127 ASN B N 1
ATOM 5870 C CA . ASN B 1 127 ? -5.945 26.422 12.828 1 82.62 127 ASN B CA 1
ATOM 5871 C C . ASN B 1 127 ? -6.43 27.875 12.93 1 82.62 127 ASN B C 1
ATOM 5873 O O . ASN B 1 127 ? -7.629 28.109 13.078 1 82.62 127 ASN B O 1
ATOM 5877 N N . SER B 1 128 ? -5.527 28.719 12.844 1 79.56 128 SER B N 1
ATOM 5878 C CA . SER B 1 128 ? -5.82 30.125 13.062 1 79.56 128 SER B CA 1
ATOM 5879 C C . SER B 1 128 ? -6.66 30.703 11.922 1 79.56 128 SER B C 1
ATOM 5881 O O . SER B 1 128 ? -7.309 31.734 12.086 1 79.56 128 SER B O 1
ATOM 5883 N N . ASP B 1 129 ? -6.633 30.047 10.867 1 73.12 129 ASP B N 1
ATOM 5884 C CA . ASP B 1 129 ? -7.41 30.5 9.719 1 73.12 129 ASP B CA 1
ATOM 5885 C C . ASP B 1 129 ? -8.852 30.016 9.805 1 73.12 129 ASP B C 1
ATOM 5887 O O . ASP B 1 129 ? -9.719 30.484 9.055 1 73.12 129 ASP B O 1
ATOM 5891 N N . ASN B 1 130 ? -9.086 29.188 10.695 1 78.19 130 ASN B N 1
ATOM 5892 C CA . ASN B 1 130 ? -10.43 28.672 10.914 1 78.19 130 ASN B CA 1
ATOM 5893 C C . ASN B 1 130 ? -11.297 29.672 11.672 1 78.19 130 ASN B C 1
ATOM 5895 O O . ASN B 1 130 ? -10.984 30.047 12.805 1 78.19 130 ASN B O 1
ATOM 5899 N N . LYS B 1 131 ? -12.406 30.078 11.133 1 74.12 131 LYS B N 1
ATOM 5900 C CA . LYS B 1 131 ? -13.242 31.125 11.703 1 74.12 131 LYS B CA 1
ATOM 5901 C C . LYS B 1 131 ? -13.852 30.688 13.031 1 74.12 131 LYS B C 1
ATOM 5903 O O . LYS B 1 131 ? -13.945 31.484 13.969 1 74.12 131 LYS B O 1
ATOM 5908 N N . ASN B 1 132 ? -14.266 29.516 13.016 1 82.06 132 ASN B N 1
ATOM 5909 C CA . ASN B 1 132 ? -14.852 29.016 14.25 1 82.06 132 ASN B CA 1
ATOM 5910 C C . ASN B 1 132 ? -13.828 28.984 15.383 1 82.06 132 ASN B C 1
ATOM 5912 O O . ASN B 1 132 ? -14.172 29.234 16.547 1 82.06 132 ASN B O 1
ATOM 5916 N N . ALA B 1 133 ? -12.648 28.594 15.031 1 88.5 133 ALA B N 1
ATOM 5917 C CA . ALA B 1 133 ? -11.594 28.578 16.047 1 88.5 133 ALA B CA 1
ATOM 5918 C C . ALA B 1 133 ? -11.383 29.969 16.641 1 88.5 133 ALA B C 1
ATOM 5920 O O . ALA B 1 133 ? -11.266 30.109 17.859 1 88.5 133 ALA B O 1
ATOM 5921 N N . VAL B 1 134 ? -11.398 30.922 15.766 1 86.06 134 VAL B N 1
ATOM 5922 C CA . VAL B 1 134 ? -11.219 32.312 16.203 1 86.06 134 VAL B CA 1
ATOM 5923 C C . VAL B 1 134 ? -12.398 32.719 17.078 1 86.06 134 VAL B C 1
ATOM 5925 O O . VAL B 1 134 ? -12.211 33.312 18.156 1 86.06 134 VAL B O 1
ATOM 5928 N N . LYS B 1 135 ? -13.555 32.438 16.609 1 87.5 135 LYS B N 1
ATOM 5929 C CA . LYS B 1 135 ? -14.773 32.812 17.312 1 87.5 135 LYS B CA 1
ATOM 5930 C C . LYS B 1 135 ? -14.812 32.156 18.703 1 87.5 135 LYS B C 1
ATOM 5932 O O . LYS B 1 135 ? -15.25 32.781 19.672 1 87.5 135 LYS B O 1
ATOM 5937 N N . ASN B 1 136 ? -14.461 30.969 18.75 1 90.94 136 ASN B N 1
ATOM 5938 C CA . ASN B 1 136 ? -14.484 30.266 20.031 1 90.94 136 ASN B CA 1
ATOM 5939 C C . ASN B 1 136 ? -13.531 30.906 21.031 1 90.94 136 ASN B C 1
ATOM 5941 O O . ASN B 1 136 ? -13.883 31.094 22.203 1 90.94 136 ASN B O 1
ATOM 5945 N N . VAL B 1 137 ? -12.367 31.234 20.594 1 92.5 137 VAL B N 1
ATOM 5946 C CA . VAL B 1 137 ? -11.398 31.875 21.484 1 92.5 137 VAL B CA 1
ATOM 5947 C C . VAL B 1 137 ? -11.945 33.219 21.938 1 92.5 137 VAL B C 1
ATOM 5949 O O . VAL B 1 137 ? -11.852 33.562 23.125 1 92.5 137 VAL B O 1
ATOM 5952 N N . GLN B 1 138 ? -12.531 33.906 21.047 1 90.81 138 GLN B N 1
ATOM 5953 C CA . GLN B 1 138 ? -13.109 35.188 21.375 1 90.81 138 GLN B CA 1
ATOM 5954 C C . GLN B 1 138 ? -14.273 35.031 22.344 1 90.81 138 GLN B C 1
ATOM 5956 O O . GLN B 1 138 ? -14.438 35.844 23.266 1 90.81 138 GLN B O 1
ATOM 5961 N N . PHE B 1 139 ? -15.07 34.125 22.094 1 92.69 139 PHE B N 1
ATOM 5962 C CA . PHE B 1 139 ? -16.219 33.844 22.953 1 92.69 139 PHE B CA 1
ATOM 5963 C C . PHE B 1 139 ? -15.773 33.656 24.391 1 92.69 139 PHE B C 1
ATOM 5965 O O . PHE B 1 139 ? -16.328 34.25 25.312 1 92.69 139 PHE B O 1
ATOM 5972 N N . TYR B 1 140 ? -14.82 32.844 24.594 1 93.44 140 TYR B N 1
ATOM 5973 C CA . TYR B 1 140 ? -14.383 32.562 25.953 1 93.44 140 TYR B CA 1
ATOM 5974 C C . TYR B 1 140 ? -13.695 33.781 26.578 1 93.44 140 TYR B C 1
ATOM 5976 O O . TYR B 1 140 ? -13.781 34 27.781 1 93.44 140 TYR B O 1
ATOM 5984 N N . ARG B 1 141 ? -13.055 34.5 25.734 1 90.94 141 ARG B N 1
ATOM 5985 C CA . ARG B 1 141 ? -12.352 35.688 26.203 1 90.94 141 ARG B CA 1
ATOM 5986 C C . ARG B 1 141 ? -13.336 36.781 26.578 1 90.94 141 ARG B C 1
ATOM 5988 O O . ARG B 1 141 ? -13.242 37.375 27.656 1 90.94 141 ARG B O 1
ATOM 5995 N N . GLU B 1 142 ? -14.32 37.062 25.766 1 90.06 142 GLU B N 1
ATOM 5996 C CA . GLU B 1 142 ? -15.172 38.25 25.906 1 90.06 142 GLU B CA 1
ATOM 5997 C C . GLU B 1 142 ? -16.453 37.906 26.672 1 90.06 142 GLU B C 1
ATOM 5999 O O . GLU B 1 142 ? -16.891 38.656 27.547 1 90.06 142 GLU B O 1
ATOM 6004 N N . LYS B 1 143 ? -17.047 36.875 26.297 1 90.44 143 LYS B N 1
ATOM 6005 C CA . LYS B 1 143 ? -18.344 36.531 26.875 1 90.44 143 LYS B CA 1
ATOM 6006 C C . LYS B 1 143 ? -18.188 35.812 28.203 1 90.44 143 LYS B C 1
ATOM 6008 O O . LYS B 1 143 ? -18.938 36.094 29.156 1 90.44 143 LYS B O 1
ATOM 6013 N N . MET B 1 144 ? -17.281 34.969 28.266 1 92.06 144 MET B N 1
ATOM 6014 C CA . MET B 1 144 ? -17.109 34.188 29.5 1 92.06 144 MET B CA 1
ATOM 6015 C C . MET B 1 144 ? -16.047 34.812 30.391 1 92.06 144 MET B C 1
ATOM 6017 O O . MET B 1 144 ? -15.875 34.438 31.531 1 92.06 144 MET B O 1
ATOM 6021 N N . LYS B 1 145 ? -15.281 35.781 29.891 1 90.94 145 LYS B N 1
ATOM 6022 C CA . LYS B 1 145 ? -14.312 36.594 30.625 1 90.94 145 LYS B CA 1
ATOM 6023 C C . LYS B 1 145 ? -13.203 35.719 31.203 1 90.94 145 LYS B C 1
ATOM 6025 O O . LYS B 1 145 ? -12.836 35.875 32.375 1 90.94 145 LYS B O 1
ATOM 6030 N N . VAL B 1 146 ? -12.844 34.781 30.422 1 91 146 VAL B N 1
ATOM 6031 C CA . VAL B 1 146 ? -11.68 34 30.812 1 91 146 VAL B CA 1
ATOM 6032 C C . VAL B 1 146 ? -10.414 34.844 30.656 1 91 146 VAL B C 1
ATOM 6034 O O . VAL B 1 146 ? -10.234 35.5 29.641 1 91 146 VAL B O 1
ATOM 6037 N N . ARG B 1 147 ? -9.586 34.844 31.688 1 87.31 147 ARG B N 1
ATOM 6038 C CA . ARG B 1 147 ? -8.375 35.656 31.672 1 87.31 147 ARG B CA 1
ATOM 6039 C C . ARG B 1 147 ? -7.379 35.156 30.641 1 87.31 147 ARG B C 1
ATOM 6041 O O . ARG B 1 147 ? -7.266 33.938 30.422 1 87.31 147 ARG B O 1
ATOM 6048 N N . ASP B 1 148 ? -6.59 35.969 30.031 1 82.38 148 ASP B N 1
ATOM 6049 C CA . ASP B 1 148 ? -5.625 35.656 28.984 1 82.38 148 ASP B CA 1
ATOM 6050 C C . ASP B 1 148 ? -4.582 34.656 29.484 1 82.38 148 ASP B C 1
ATOM 6052 O O . ASP B 1 148 ? -4.125 33.781 28.734 1 82.38 148 ASP B O 1
ATOM 6056 N N . SER B 1 149 ? -4.309 34.75 30.703 1 80.69 149 SER B N 1
ATOM 6057 C CA . SER B 1 149 ? -3.277 33.906 31.281 1 80.69 149 SER B CA 1
ATOM 6058 C C . SER B 1 149 ? -3.762 32.469 31.422 1 80.69 149 SER B C 1
ATOM 6060 O O . SER B 1 149 ? -2.957 31.547 31.594 1 80.69 149 SER B O 1
ATOM 6062 N N . GLU B 1 150 ? -4.984 32.344 31.234 1 86.25 150 GLU B N 1
ATOM 6063 C CA . GLU B 1 150 ? -5.559 31 31.438 1 86.25 150 GLU B CA 1
ATOM 6064 C C . GLU B 1 150 ? -5.691 30.25 30.109 1 86.25 150 GLU B C 1
ATOM 6066 O O . GLU B 1 150 ? -6.031 29.062 30.094 1 86.25 150 GLU B O 1
ATOM 6071 N N . PHE B 1 151 ? -5.453 30.906 29.016 1 90.31 151 PHE B N 1
ATOM 6072 C CA . PHE B 1 151 ? -5.406 30.25 27.719 1 90.31 151 PHE B CA 1
ATOM 6073 C C . PHE B 1 151 ? -4.074 29.531 27.516 1 90.31 151 PHE B C 1
ATOM 6075 O O . PHE B 1 151 ? -3.066 30.156 27.188 1 90.31 151 PHE B O 1
ATOM 6082 N N . ILE B 1 152 ? -4.117 28.219 27.641 1 87.88 152 ILE B N 1
ATOM 6083 C CA . ILE B 1 152 ? -2.887 27.438 27.547 1 87.88 152 ILE B CA 1
ATOM 6084 C C . ILE B 1 152 ? -2.945 26.516 26.344 1 87.88 152 ILE B C 1
ATOM 6086 O O . ILE B 1 152 ? -3.961 25.859 26.094 1 87.88 152 ILE B O 1
ATOM 6090 N N . ASP B 1 153 ? -1.872 26.594 25.562 1 90.44 153 ASP B N 1
ATOM 6091 C CA . ASP B 1 153 ? -1.736 25.609 24.5 1 90.44 153 ASP B CA 1
ATOM 6092 C C . ASP B 1 153 ? -1.333 24.25 25.078 1 90.44 153 ASP B C 1
ATOM 6094 O O . ASP B 1 153 ? -0.189 24.062 25.5 1 90.44 153 ASP B O 1
ATOM 6098 N N . LEU B 1 154 ? -2.229 23.344 24.953 1 91.88 154 LEU B N 1
ATOM 6099 C CA . LEU B 1 154 ? -2.051 22.047 25.609 1 91.88 154 LEU B CA 1
ATOM 6100 C C . LEU B 1 154 ? -1.041 21.188 24.844 1 91.88 154 LEU B C 1
ATOM 6102 O O . LEU B 1 154 ? -0.566 20.172 25.375 1 91.88 154 LEU B O 1
ATOM 6106 N N . GLU B 1 155 ? -0.667 21.594 23.719 1 92.31 155 GLU B N 1
ATOM 6107 C CA . GLU B 1 155 ? 0.309 20.859 22.906 1 92.31 155 GLU B CA 1
ATOM 6108 C C . GLU B 1 155 ? 1.602 21.656 22.75 1 92.31 155 GLU B C 1
ATOM 6110 O O . GLU B 1 155 ? 2.404 21.375 21.859 1 92.31 155 GLU B O 1
ATOM 6115 N N . LEU B 1 156 ? 1.796 22.625 23.562 1 89.5 156 LEU B N 1
ATOM 6116 C CA . LEU B 1 156 ? 2.986 23.469 23.5 1 89.5 156 LEU B CA 1
ATOM 6117 C C . LEU B 1 156 ? 4.246 22.641 23.766 1 89.5 156 LEU B C 1
ATOM 6119 O O . LEU B 1 156 ? 4.34 21.969 24.797 1 89.5 156 LEU B O 1
ATOM 6123 N N . LYS B 1 157 ? 5.211 22.734 22.906 1 92.06 157 LYS B N 1
ATOM 6124 C CA . LYS B 1 157 ? 6.465 22 23.047 1 92.06 157 LYS B CA 1
ATOM 6125 C C . LYS B 1 157 ? 7.449 22.766 23.938 1 92.06 157 LYS B C 1
ATOM 6127 O O . LYS B 1 157 ? 7.406 24 24 1 92.06 157 LYS B O 1
ATOM 6132 N N . PRO B 1 158 ? 8.328 22.047 24.531 1 92.88 158 PRO B N 1
ATOM 6133 C CA . PRO B 1 158 ? 9.234 22.672 25.484 1 92.88 158 PRO B CA 1
ATOM 6134 C C . PRO B 1 158 ? 10.094 23.766 24.859 1 92.88 158 PRO B C 1
ATOM 6136 O O . PRO B 1 158 ? 10.297 24.828 25.469 1 92.88 158 PRO B O 1
ATOM 6139 N N . HIS B 1 159 ? 10.578 23.578 23.656 1 94.69 159 HIS B N 1
ATOM 6140 C CA . HIS B 1 159 ? 11.438 24.578 23.047 1 94.69 159 HIS B CA 1
ATOM 6141 C C . HIS B 1 159 ? 10.688 25.891 22.828 1 94.69 159 HIS B C 1
ATOM 6143 O O . HIS B 1 159 ? 11.266 26.969 22.953 1 94.69 159 HIS B O 1
ATOM 6149 N N . LYS B 1 160 ? 9.422 25.797 22.562 1 90.5 160 LYS B N 1
ATOM 6150 C CA . LYS B 1 160 ? 8.594 26.984 22.391 1 90.5 160 LYS B CA 1
ATOM 6151 C C . LYS B 1 160 ? 8.297 27.641 23.719 1 90.5 160 LYS B C 1
ATOM 6153 O O . LYS B 1 160 ? 8.281 28.875 23.812 1 90.5 160 LYS B O 1
ATOM 6158 N N . GLU B 1 161 ? 8.055 26.797 24.688 1 89.94 161 GLU B N 1
ATOM 6159 C CA . GLU B 1 161 ? 7.801 27.312 26.031 1 89.94 161 GLU B CA 1
ATOM 6160 C C . GLU B 1 161 ? 8.992 28.125 26.547 1 89.94 161 GLU B C 1
ATOM 6162 O O . GLU B 1 161 ? 8.82 29.25 27.031 1 89.94 161 GLU B O 1
ATOM 6167 N N . TYR B 1 162 ? 10.117 27.562 26.406 1 94.12 162 TYR B N 1
ATOM 6168 C CA . TYR B 1 162 ? 11.328 28.25 26.828 1 94.12 162 TYR B CA 1
ATOM 6169 C C . TYR B 1 162 ? 11.516 29.547 26.031 1 94.12 162 TYR B C 1
ATOM 6171 O O . TYR B 1 162 ? 11.93 30.562 26.594 1 94.12 162 TYR B O 1
ATOM 6179 N N . PHE B 1 163 ? 11.227 29.5 24.797 1 92.81 163 PHE B N 1
ATOM 6180 C CA . PHE B 1 163 ? 11.391 30.688 23.953 1 92.81 163 PHE B CA 1
ATOM 6181 C C . PHE B 1 163 ? 10.445 31.797 24.391 1 92.81 163 PHE B C 1
ATOM 6183 O O . PHE B 1 163 ? 10.852 32.969 24.484 1 92.81 163 PHE B O 1
ATOM 6190 N N . ILE B 1 164 ? 9.195 31.406 24.625 1 88.38 164 ILE B N 1
ATOM 6191 C CA . ILE B 1 164 ? 8.188 32.375 25.047 1 88.38 164 ILE B CA 1
ATOM 6192 C C . ILE B 1 164 ? 8.617 33.031 26.359 1 88.38 164 ILE B C 1
ATOM 6194 O O . ILE B 1 164 ? 8.539 34.25 26.531 1 88.38 164 ILE B O 1
ATOM 6198 N N . ARG B 1 165 ? 9.117 32.219 27.297 1 90.19 165 ARG B N 1
ATOM 6199 C CA . ARG B 1 165 ? 9.602 32.75 28.562 1 90.19 165 ARG B CA 1
ATOM 6200 C C . ARG B 1 165 ? 10.797 33.656 28.359 1 90.19 165 ARG B C 1
ATOM 6202 O O . ARG B 1 165 ? 10.93 34.688 29.047 1 90.19 165 ARG B O 1
ATOM 6209 N N . ALA B 1 166 ? 11.609 33.281 27.422 1 92.81 166 ALA B N 1
ATOM 6210 C CA . ALA B 1 166 ? 12.766 34.125 27.109 1 92.81 166 ALA B CA 1
ATOM 6211 C C . ALA B 1 166 ? 12.32 35.469 26.562 1 92.81 166 ALA B C 1
ATOM 6213 O O . ALA B 1 166 ? 12.898 36.5 26.906 1 92.81 166 ALA B O 1
ATOM 6214 N N . MET B 1 167 ? 11.312 35.5 25.766 1 89.5 167 MET B N 1
ATOM 6215 C CA . MET B 1 167 ? 10.805 36.719 25.188 1 89.5 167 MET B CA 1
ATOM 6216 C C . MET B 1 167 ? 10.188 37.625 26.25 1 89.5 167 MET B C 1
ATOM 6218 O O . MET B 1 167 ? 10.359 38.844 26.234 1 89.5 167 MET B O 1
ATOM 6222 N N . MET B 1 168 ? 9.492 36.969 27.188 1 86.94 168 MET B N 1
ATOM 6223 C CA . MET B 1 168 ? 8.922 37.719 28.297 1 86.94 168 MET B CA 1
ATOM 6224 C C . MET B 1 168 ? 10.031 38.344 29.156 1 86.94 168 MET B C 1
ATOM 6226 O O . MET B 1 168 ? 9.945 39.531 29.531 1 86.94 168 MET B O 1
ATOM 6230 N N . ALA B 1 169 ? 11.016 37.562 29.438 1 91.69 169 ALA B N 1
ATOM 6231 C CA . ALA B 1 169 ? 12.156 38.062 30.188 1 91.69 169 ALA B CA 1
ATOM 6232 C C . ALA B 1 169 ? 12.844 39.188 29.453 1 91.69 169 ALA B C 1
ATOM 6234 O O . ALA B 1 169 ? 13.312 40.156 30.062 1 91.69 169 ALA B O 1
ATOM 6235 N N . TYR B 1 170 ? 12.93 39.031 28.172 1 90.44 170 TYR B N 1
ATOM 6236 C CA . TYR B 1 170 ? 13.555 40.062 27.328 1 90.44 170 TYR B CA 1
ATOM 6237 C C . TYR B 1 170 ? 12.805 41.375 27.438 1 90.44 170 TYR B C 1
ATOM 6239 O O . TYR B 1 170 ? 13.43 42.438 27.547 1 90.44 170 TYR B O 1
ATOM 6247 N N . GLU B 1 171 ? 11.5 41.375 27.438 1 86.06 171 GLU B N 1
ATOM 6248 C CA . GLU B 1 171 ? 10.672 42.562 27.578 1 86.06 171 GLU B CA 1
ATOM 6249 C C . GLU B 1 171 ? 10.867 43.219 28.938 1 86.06 171 GLU B C 1
ATOM 6251 O O . GLU B 1 171 ? 10.828 44.438 29.047 1 86.06 171 GLU B O 1
ATOM 6256 N N . ASP B 1 172 ? 11.18 42.469 29.938 1 89.88 172 ASP B N 1
ATOM 6257 C CA . ASP B 1 172 ? 11.383 42.969 31.297 1 89.88 172 ASP B CA 1
ATOM 6258 C C . ASP B 1 172 ? 12.852 43.312 31.547 1 89.88 172 ASP B C 1
ATOM 6260 O O . ASP B 1 172 ? 13.227 43.688 32.656 1 89.88 172 ASP B O 1
ATOM 6264 N N . GLU B 1 173 ? 13.688 43.062 30.578 1 92 173 GLU B N 1
ATOM 6265 C CA . GLU B 1 173 ? 15.117 43.344 30.609 1 92 173 GLU B CA 1
ATOM 6266 C C . GLU B 1 173 ? 15.82 42.531 31.688 1 92 173 GLU B C 1
ATOM 6268 O O . GLU B 1 173 ? 16.703 43.062 32.375 1 92 173 GLU B O 1
ATOM 6273 N N . LEU B 1 174 ? 15.281 41.375 31.969 1 94.75 174 LEU B N 1
ATOM 6274 C CA . LEU B 1 174 ? 15.953 40.438 32.844 1 94.75 174 LEU B CA 1
ATOM 6275 C C . LEU B 1 174 ? 16.938 39.594 32.031 1 94.75 174 LEU B C 1
ATOM 6277 O O . LEU B 1 174 ? 16.672 38.406 31.734 1 94.75 174 LEU B O 1
ATOM 6281 N N . TRP B 1 175 ? 18.109 40.062 31.844 1 95.62 175 TRP B N 1
ATOM 6282 C CA . TRP B 1 175 ? 19.047 39.562 30.844 1 95.62 175 TRP B CA 1
ATOM 6283 C C . TRP B 1 175 ? 19.578 38.156 31.25 1 95.62 175 TRP B C 1
ATOM 6285 O O . TRP B 1 175 ? 19.75 37.312 30.391 1 95.62 175 TRP B O 1
ATOM 6295 N N . GLU B 1 176 ? 19.812 37.906 32.5 1 96.5 176 GLU B N 1
ATOM 6296 C CA . GLU B 1 176 ? 20.297 36.594 32.969 1 96.5 176 GLU B CA 1
ATOM 6297 C C . GLU B 1 176 ? 19.25 35.5 32.688 1 96.5 176 GLU B C 1
ATOM 6299 O O . GLU B 1 176 ? 19.594 34.406 32.25 1 96.5 176 GLU B O 1
ATOM 6304 N N . GLU B 1 177 ? 18.062 35.875 32.906 1 95.75 177 GLU B N 1
ATOM 6305 C CA . GLU B 1 177 ? 16.969 34.938 32.656 1 95.75 177 GLU B CA 1
ATOM 6306 C C . GLU B 1 177 ? 16.781 34.688 31.156 1 95.75 177 GLU B C 1
ATOM 6308 O O . GLU B 1 177 ? 16.438 33.562 30.734 1 95.75 177 GLU B O 1
ATOM 6313 N N . VAL B 1 178 ? 17 35.656 30.328 1 96.81 178 VAL B N 1
ATOM 6314 C CA . VAL B 1 178 ? 16.891 35.5 28.875 1 96.81 178 VAL B CA 1
ATOM 6315 C C . VAL B 1 178 ? 17.891 34.469 28.391 1 96.81 178 VAL B C 1
ATOM 6317 O O . VAL B 1 178 ? 17.531 33.562 27.625 1 96.81 178 VAL B O 1
ATOM 6320 N N . ILE B 1 179 ? 19.141 34.562 28.875 1 97.44 179 ILE B N 1
ATOM 6321 C CA . ILE B 1 179 ? 20.188 33.656 28.453 1 97.44 179 ILE B CA 1
ATOM 6322 C C . ILE B 1 179 ? 19.812 32.219 28.844 1 97.44 179 ILE B C 1
ATOM 6324 O O . ILE B 1 179 ? 19.906 31.297 28.031 1 97.44 179 ILE B O 1
ATOM 6328 N N . GLU B 1 180 ? 19.391 32.062 30.062 1 97.44 180 GLU B N 1
ATOM 6329 C CA . GLU B 1 180 ? 19.047 30.75 30.562 1 97.44 180 GLU B CA 1
ATOM 6330 C C . GLU B 1 180 ? 17.906 30.125 29.734 1 97.44 180 GLU B C 1
ATOM 6332 O O . GLU B 1 180 ? 18.016 28.984 29.281 1 97.44 180 GLU B O 1
ATOM 6337 N N . GLU B 1 181 ? 16.891 30.875 29.547 1 96.88 181 GLU B N 1
ATOM 6338 C CA . GLU B 1 181 ? 15.711 30.375 28.828 1 96.88 181 GLU B CA 1
ATOM 6339 C C . GLU B 1 181 ? 16.016 30.156 27.359 1 96.88 181 GLU B C 1
ATOM 6341 O O . GLU B 1 181 ? 15.555 29.188 26.75 1 96.88 181 GLU B O 1
ATOM 6346 N N . MET B 1 182 ? 16.766 31 26.734 1 96.88 182 MET B N 1
ATOM 6347 C CA . MET B 1 182 ? 17.109 30.875 25.312 1 96.88 182 MET B CA 1
ATOM 6348 C C . MET B 1 182 ? 18 29.656 25.078 1 96.88 182 MET B C 1
ATOM 6350 O O . MET B 1 182 ? 17.812 28.922 24.094 1 96.88 182 MET B O 1
ATOM 6354 N N . GLU B 1 183 ? 18.969 29.484 25.938 1 97.81 183 GLU B N 1
ATOM 6355 C CA . GLU B 1 183 ? 19.844 28.328 25.812 1 97.81 183 GLU B CA 1
ATOM 6356 C C . GLU B 1 183 ? 19.062 27.016 26 1 97.81 183 GLU B C 1
ATOM 6358 O O . GLU B 1 183 ? 19.328 26.047 25.297 1 97.81 183 GLU B O 1
ATOM 6363 N N . ASN B 1 184 ? 18.188 27.062 26.938 1 97.25 184 ASN B N 1
ATOM 6364 C CA . ASN B 1 184 ? 17.328 25.891 27.125 1 97.25 184 ASN B CA 1
ATOM 6365 C C . ASN B 1 184 ? 16.438 25.672 25.906 1 97.25 184 ASN B C 1
ATOM 6367 O O . ASN B 1 184 ? 16.219 24.516 25.5 1 97.25 184 ASN B O 1
ATOM 6371 N N . SER B 1 185 ? 15.914 26.703 25.328 1 96.81 185 SER B N 1
ATOM 6372 C CA . SER B 1 185 ? 15.094 26.594 24.125 1 96.81 185 SER B CA 1
ATOM 6373 C C . SER B 1 185 ? 15.883 25.984 22.969 1 96.81 185 SER B C 1
ATOM 6375 O O . SER B 1 185 ? 15.359 25.141 22.234 1 96.81 185 SER B O 1
ATOM 6377 N N . LEU B 1 186 ? 17.109 26.422 22.828 1 96.81 186 LEU B N 1
ATOM 6378 C CA . LEU B 1 186 ? 17.969 25.922 21.766 1 96.81 186 LEU B CA 1
ATOM 6379 C C . LEU B 1 186 ? 18.234 24.438 21.938 1 96.81 186 LEU B C 1
ATOM 6381 O O . LEU B 1 186 ? 18.172 23.672 20.969 1 96.81 186 LEU B O 1
ATOM 6385 N N . LYS B 1 187 ? 18.578 24.062 23.156 1 97 187 LYS B N 1
ATOM 6386 C CA . LYS B 1 187 ? 18.828 22.656 23.453 1 97 187 LYS B CA 1
ATOM 6387 C C . LYS B 1 187 ? 17.594 21.812 23.141 1 97 187 LYS B C 1
ATOM 6389 O O . LYS B 1 187 ? 17.719 20.75 22.5 1 97 187 LYS B O 1
ATOM 6394 N N . GLU B 1 188 ? 16.469 22.266 23.578 1 96.69 188 GLU B N 1
ATOM 6395 C CA . GLU B 1 188 ? 15.227 21.531 23.344 1 96.69 188 GLU B CA 1
ATOM 6396 C C . GLU B 1 188 ? 14.852 21.547 21.859 1 96.69 188 GLU B C 1
ATOM 6398 O O . GLU B 1 188 ? 14.266 20.594 21.359 1 96.69 188 GLU B O 1
ATOM 6403 N N . PHE B 1 189 ? 15.18 22.578 21.188 1 96.69 189 PHE B N 1
ATOM 6404 C CA . PHE B 1 189 ? 14.898 22.672 19.766 1 96.69 189 PHE B CA 1
ATOM 6405 C C . PHE B 1 189 ? 15.594 21.547 19 1 96.69 189 PHE B C 1
ATOM 6407 O O . PHE B 1 189 ? 14.969 20.875 18.188 1 96.69 189 PHE B O 1
ATOM 6414 N N . TYR B 1 190 ? 16.891 21.359 19.234 1 96.88 190 TYR B N 1
ATOM 6415 C CA . TYR B 1 190 ? 17.641 20.312 18.547 1 96.88 190 TYR B CA 1
ATOM 6416 C C . TYR B 1 190 ? 17.094 18.938 18.875 1 96.88 190 TYR B C 1
ATOM 6418 O O . TYR B 1 190 ? 17.031 18.062 18 1 96.88 190 TYR B O 1
ATOM 6426 N N . LYS B 1 191 ? 16.703 18.766 20.078 1 96.44 191 LYS B N 1
ATOM 6427 C CA . LYS B 1 191 ? 16.125 17.484 20.5 1 96.44 191 LYS B CA 1
ATOM 6428 C C . LYS B 1 191 ? 14.812 17.219 19.766 1 96.44 191 LYS B C 1
ATOM 6430 O O . LYS B 1 191 ? 14.602 16.125 19.25 1 96.44 191 LYS B O 1
ATOM 6435 N N . GLU B 1 192 ? 13.969 18.203 19.734 1 96.12 192 GLU B N 1
ATOM 6436 C CA . GLU B 1 192 ? 12.672 18.047 19.078 1 96.12 192 GLU B CA 1
ATOM 6437 C C . GLU B 1 192 ? 12.828 17.875 17.578 1 96.12 192 GLU B C 1
ATOM 6439 O O . GLU B 1 192 ? 12.039 17.188 16.938 1 96.12 192 GLU B O 1
ATOM 6444 N N . GLU B 1 193 ? 13.781 18.531 17.031 1 96.44 193 GLU B N 1
ATOM 6445 C CA . GLU B 1 193 ? 14.039 18.391 15.594 1 96.44 193 GLU B CA 1
ATOM 6446 C C . GLU B 1 193 ? 14.445 16.969 15.234 1 96.44 193 GLU B C 1
ATOM 6448 O O . GLU B 1 193 ? 14.008 16.438 14.219 1 96.44 193 GLU B O 1
ATOM 6453 N N . GLU B 1 194 ? 15.273 16.391 16.031 1 96.19 194 GLU B N 1
ATOM 6454 C CA . GLU B 1 194 ? 15.641 14.992 15.812 1 96.19 194 GLU B CA 1
ATOM 6455 C C . GLU B 1 194 ? 14.422 14.078 15.914 1 96.19 194 GLU B C 1
ATOM 6457 O O . GLU B 1 194 ? 14.281 13.133 15.133 1 96.19 194 GLU B O 1
ATOM 6462 N N . ARG B 1 195 ? 13.617 14.336 16.891 1 96.75 195 ARG B N 1
ATOM 6463 C CA . ARG B 1 195 ? 12.398 13.555 17.047 1 96.75 195 ARG B CA 1
ATOM 6464 C C . ARG B 1 195 ? 11.477 13.711 15.844 1 96.75 195 ARG B C 1
ATOM 6466 O O . ARG B 1 195 ? 10.875 12.734 15.383 1 96.75 195 ARG B O 1
ATOM 6473 N N . CYS B 1 196 ? 11.367 14.906 15.359 1 96.12 196 CYS B N 1
ATOM 6474 C CA . CYS B 1 196 ? 10.555 15.18 14.18 1 96.12 196 CYS B CA 1
ATOM 6475 C C . CYS B 1 196 ? 11.055 14.383 12.977 1 96.12 196 CYS B C 1
ATOM 6477 O O . CYS B 1 196 ? 10.258 13.805 12.234 1 96.12 196 CYS B O 1
ATOM 6479 N N . ARG B 1 197 ? 12.328 14.344 12.773 1 96.31 197 ARG B N 1
ATOM 6480 C CA . ARG B 1 197 ? 12.898 13.594 11.664 1 96.31 197 ARG B CA 1
ATOM 6481 C C . ARG B 1 197 ? 12.594 12.102 11.789 1 96.31 197 ARG B C 1
ATOM 6483 O O . ARG B 1 197 ? 12.289 11.438 10.797 1 96.31 197 ARG B O 1
ATOM 6490 N N . SER B 1 198 ? 12.68 11.586 12.977 1 96.06 198 SER B N 1
ATOM 6491 C CA . SER B 1 198 ? 12.375 10.18 13.219 1 96.06 198 SER B CA 1
ATOM 6492 C C . SER B 1 198 ? 10.898 9.875 12.953 1 96.06 198 SER B C 1
ATOM 6494 O O . SER B 1 198 ? 10.562 8.797 12.461 1 96.06 198 SER B O 1
ATOM 6496 N N . GLU B 1 199 ? 10.086 10.812 13.312 1 93.88 199 GLU B N 1
ATOM 6497 C CA . GLU B 1 199 ? 8.656 10.656 13.062 1 93.88 199 GLU B CA 1
ATOM 6498 C C . GLU B 1 199 ? 8.367 10.516 11.57 1 93.88 199 GLU B C 1
ATOM 6500 O O . GLU B 1 199 ? 7.414 9.836 11.18 1 93.88 199 GLU B O 1
ATOM 6505 N N . CYS B 1 200 ? 9.18 11.055 10.742 1 94 200 CYS B N 1
ATOM 6506 C CA . CYS B 1 200 ? 8.992 11.07 9.297 1 94 200 CYS B CA 1
ATOM 6507 C C . CYS B 1 200 ? 9.195 9.68 8.711 1 94 200 CYS B C 1
ATOM 6509 O O . CYS B 1 200 ? 8.844 9.43 7.555 1 94 200 CYS B O 1
ATOM 6511 N N . GLU B 1 201 ? 9.703 8.758 9.453 1 93.94 201 GLU B N 1
ATOM 6512 C CA . GLU B 1 201 ? 10 7.418 8.953 1 93.94 201 GLU B CA 1
ATOM 6513 C C . GLU B 1 201 ? 8.766 6.527 8.992 1 93.94 201 GLU B C 1
ATOM 6515 O O . GLU B 1 201 ? 8.875 5.301 8.961 1 93.94 201 GLU B O 1
ATOM 6520 N N . GLY B 1 202 ? 7.625 7.129 9.07 1 87.69 202 GLY B N 1
ATOM 6521 C CA . GLY B 1 202 ? 6.363 6.406 9.109 1 87.69 202 GLY B CA 1
ATOM 6522 C C . GLY B 1 202 ? 5.941 5.867 7.754 1 87.69 202 GLY B C 1
ATOM 6523 O O . GLY B 1 202 ? 6.734 5.863 6.809 1 87.69 202 GLY B O 1
ATOM 6524 N N . PRO B 1 203 ? 4.758 5.32 7.711 1 80.19 203 PRO B N 1
ATOM 6525 C CA . PRO B 1 203 ? 4.27 4.703 6.477 1 80.19 203 PRO B CA 1
ATOM 6526 C C . PRO B 1 203 ? 4.027 5.723 5.363 1 80.19 203 PRO B C 1
ATOM 6528 O O . PRO B 1 203 ? 3.812 6.906 5.641 1 80.19 203 PRO B O 1
ATOM 6531 N N . LEU B 1 204 ? 4.238 5.125 4.133 1 72.56 204 LEU B N 1
ATOM 6532 C CA . LEU B 1 204 ? 3.881 5.938 2.975 1 72.56 204 LEU B CA 1
ATOM 6533 C C . LEU B 1 204 ? 2.371 5.934 2.754 1 72.56 204 LEU B C 1
ATOM 6535 O O . LEU B 1 204 ? 1.737 4.875 2.797 1 72.56 204 LEU B O 1
ATOM 6539 N N . LEU B 1 205 ? 1.724 6.926 2.748 1 56.03 205 LEU B N 1
ATOM 6540 C CA . LEU B 1 205 ? 0.274 7.035 2.617 1 56.03 205 LEU B CA 1
ATOM 6541 C C . LEU B 1 205 ? -0.188 6.523 1.256 1 56.03 205 LEU B C 1
ATOM 6543 O O . LEU B 1 205 ? -1.266 5.938 1.142 1 56.03 205 LEU B O 1
ATOM 6547 N N . ALA B 1 206 ? 0.429 6.863 0.168 1 49.66 206 ALA B N 1
ATOM 6548 C CA . ALA B 1 206 ? -0.047 6.441 -1.146 1 49.66 206 ALA B CA 1
ATOM 6549 C C . ALA B 1 206 ? 0.469 5.047 -1.495 1 49.66 206 ALA B C 1
ATOM 6551 O O . ALA B 1 206 ? 1.667 4.777 -1.378 1 49.66 206 ALA B O 1
ATOM 6552 N N . THR B 1 207 ? -0.475 3.99 -1.216 1 49.41 207 THR B N 1
ATOM 6553 C CA . THR B 1 207 ? -0.156 2.586 -1.451 1 49.41 207 THR B CA 1
ATOM 6554 C C . THR B 1 207 ? 0.067 2.324 -2.938 1 49.41 207 THR B C 1
ATOM 6556 O O . THR B 1 207 ? -0.892 2.211 -3.705 1 49.41 207 THR B O 1
ATOM 6559 N N . SER B 1 208 ? 1.063 3.012 -3.547 1 52.97 208 SER B N 1
ATOM 6560 C CA . SER B 1 208 ? 1.275 2.682 -4.953 1 52.97 208 SER B CA 1
ATOM 6561 C C . SER B 1 208 ? 1.874 1.287 -5.109 1 52.97 208 SER B C 1
ATOM 6563 O O . SER B 1 208 ? 2.641 0.837 -4.254 1 52.97 208 SER B O 1
ATOM 6565 N N . HIS B 1 209 ? 1.162 0.439 -5.762 1 66.12 209 HIS B N 1
ATOM 6566 C CA . HIS B 1 209 ? 1.652 -0.876 -6.156 1 66.12 209 HIS B CA 1
ATOM 6567 C C . HIS B 1 209 ? 2.918 -0.763 -7 1 66.12 209 HIS B C 1
ATOM 6569 O O . HIS B 1 209 ? 2.873 -0.929 -8.219 1 66.12 209 HIS B O 1
ATOM 6575 N N . LEU B 1 210 ? 4.023 -0.368 -6.379 1 78.81 210 LEU B N 1
ATOM 6576 C CA . LEU B 1 210 ? 5.293 -0.153 -7.066 1 78.81 210 LEU B CA 1
ATOM 6577 C C . LEU B 1 210 ? 6.203 -1.365 -6.914 1 78.81 210 LEU B C 1
ATOM 6579 O O . LEU B 1 210 ? 6.105 -2.104 -5.934 1 78.81 210 LEU B O 1
ATOM 6583 N N . GLU B 1 211 ? 6.922 -1.577 -7.898 1 87.25 211 GLU B N 1
ATOM 6584 C CA . GLU B 1 211 ? 7.934 -2.623 -7.777 1 87.25 211 GLU B CA 1
ATOM 6585 C C . GLU B 1 211 ? 8.984 -2.26 -6.73 1 87.25 211 GLU B C 1
ATOM 6587 O O . GLU B 1 211 ? 9.062 -1.108 -6.297 1 87.25 211 GLU B O 1
ATOM 6592 N N . PHE B 1 212 ? 9.789 -3.146 -6.383 1 91.38 212 PHE B N 1
ATOM 6593 C CA . PHE B 1 212 ? 10.625 -3.08 -5.188 1 91.38 212 PHE B CA 1
ATOM 6594 C C . PHE B 1 212 ? 11.484 -1.82 -5.199 1 91.38 212 PHE B C 1
ATOM 6596 O O . PHE B 1 212 ? 11.438 -1.021 -4.266 1 91.38 212 PHE B O 1
ATOM 6603 N N . TYR B 1 213 ? 12.281 -1.559 -6.266 1 90.38 213 TYR B N 1
ATOM 6604 C CA . TYR B 1 213 ? 13.227 -0.445 -6.293 1 90.38 213 TYR B CA 1
ATOM 6605 C C . TYR B 1 213 ? 12.492 0.89 -6.332 1 90.38 213 TYR B C 1
ATOM 6607 O O . TYR B 1 213 ? 12.898 1.849 -5.672 1 90.38 213 TYR B O 1
ATOM 6615 N N . SER B 1 214 ? 11.43 0.938 -7.02 1 87.81 214 SER B N 1
ATOM 6616 C CA . SER B 1 214 ? 10.633 2.16 -7.078 1 87.81 214 SER B CA 1
ATOM 6617 C C . SER B 1 214 ? 9.953 2.439 -5.746 1 87.81 214 SER B C 1
ATOM 6619 O O . SER B 1 214 ? 9.836 3.596 -5.328 1 87.81 214 SER B O 1
ATOM 6621 N N . ALA B 1 215 ? 9.477 1.365 -5.145 1 86.25 215 ALA B N 1
ATOM 6622 C CA . ALA B 1 215 ? 8.812 1.514 -3.854 1 86.25 215 ALA B CA 1
ATOM 6623 C C . ALA B 1 215 ? 9.766 2.066 -2.803 1 86.25 215 ALA B C 1
ATOM 6625 O O . ALA B 1 215 ? 9.414 2.969 -2.041 1 86.25 215 ALA B O 1
ATOM 6626 N N . VAL B 1 216 ? 10.961 1.535 -2.783 1 90.69 216 VAL B N 1
ATOM 6627 C CA . VAL B 1 216 ? 11.961 1.973 -1.815 1 90.69 216 VAL B CA 1
ATOM 6628 C C . VAL B 1 216 ? 12.352 3.422 -2.096 1 90.69 216 VAL B C 1
ATOM 6630 O O . VAL B 1 216 ? 12.414 4.242 -1.178 1 90.69 216 VAL B O 1
ATOM 6633 N N . ALA B 1 217 ? 12.578 3.715 -3.346 1 89.75 217 ALA B N 1
ATOM 6634 C CA . ALA B 1 217 ? 12.977 5.066 -3.73 1 89.75 217 ALA B CA 1
ATOM 6635 C C . ALA B 1 217 ? 11.898 6.082 -3.367 1 89.75 217 ALA B C 1
ATOM 6637 O O . ALA B 1 217 ? 12.203 7.141 -2.809 1 89.75 217 ALA B O 1
ATOM 6638 N N . GLU B 1 218 ? 10.727 5.742 -3.662 1 84.62 218 GLU B N 1
ATOM 6639 C CA . GLU B 1 218 ? 9.617 6.648 -3.387 1 84.62 218 GLU B CA 1
ATOM 6640 C C . GLU B 1 218 ? 9.445 6.871 -1.888 1 84.62 218 GLU B C 1
ATOM 6642 O O . GLU B 1 218 ? 9.25 8.008 -1.443 1 84.62 218 GLU B O 1
ATOM 6647 N N . HIS B 1 219 ? 9.391 5.789 -1.174 1 87.81 219 HIS B N 1
ATOM 6648 C CA . HIS B 1 219 ? 9.234 5.891 0.273 1 87.81 219 HIS B CA 1
ATOM 6649 C C . HIS B 1 219 ? 10.367 6.703 0.894 1 87.81 219 HIS B C 1
ATOM 6651 O O . HIS B 1 219 ? 10.125 7.559 1.747 1 87.81 219 HIS B O 1
ATOM 6657 N N . TYR B 1 220 ? 11.555 6.492 0.477 1 92.06 220 TYR B N 1
ATOM 6658 C CA . TYR B 1 220 ? 12.703 7.215 1.015 1 92.06 220 TYR B CA 1
ATOM 6659 C C . TYR B 1 220 ? 12.617 8.695 0.672 1 92.06 220 TYR B C 1
ATOM 6661 O O . TYR B 1 220 ? 12.922 9.555 1.508 1 92.06 220 TYR B O 1
ATOM 6669 N N . LEU B 1 221 ? 12.297 8.961 -0.552 1 89.94 221 LEU B N 1
ATOM 6670 C CA . LEU B 1 221 ? 12.133 10.352 -0.949 1 89.94 221 LEU B CA 1
ATOM 6671 C C . LEU B 1 221 ? 11.117 11.062 -0.054 1 89.94 221 LEU B C 1
ATOM 6673 O O . LEU B 1 221 ? 11.344 12.203 0.359 1 89.94 221 LEU B O 1
ATOM 6677 N N . ASN B 1 222 ? 10.039 10.375 0.23 1 86.69 222 ASN B N 1
ATOM 6678 C CA . ASN B 1 222 ? 9.031 10.961 1.108 1 86.69 222 ASN B CA 1
ATOM 6679 C C . ASN B 1 222 ? 9.586 11.195 2.512 1 86.69 222 ASN B C 1
ATOM 6681 O O . ASN B 1 222 ? 9.25 12.195 3.152 1 86.69 222 ASN B O 1
ATOM 6685 N N . VAL B 1 223 ? 10.375 10.289 2.967 1 93.12 223 VAL B N 1
ATOM 6686 C CA . VAL B 1 223 ? 10.977 10.398 4.297 1 93.12 223 VAL B CA 1
ATOM 6687 C C . VAL B 1 223 ? 11.867 11.633 4.363 1 93.12 223 VAL B C 1
ATOM 6689 O O . VAL B 1 223 ? 11.734 12.453 5.273 1 93.12 223 VAL B O 1
ATOM 6692 N N . ILE B 1 224 ? 12.727 11.805 3.373 1 94.25 224 ILE B N 1
ATOM 6693 C CA . ILE B 1 224 ? 13.711 12.875 3.451 1 94.25 224 ILE B CA 1
ATOM 6694 C C . ILE B 1 224 ? 13.031 14.219 3.176 1 94.25 224 ILE B C 1
ATOM 6696 O O . ILE B 1 224 ? 13.414 15.242 3.74 1 94.25 224 ILE B O 1
ATOM 6700 N N . LYS B 1 225 ? 12.016 14.25 2.367 1 90.06 225 LYS B N 1
ATOM 6701 C CA . LYS B 1 225 ? 11.227 15.469 2.172 1 90.06 225 LYS B CA 1
ATOM 6702 C C . LYS B 1 225 ? 10.555 15.906 3.471 1 90.06 225 LYS B C 1
ATOM 6704 O O . LYS B 1 225 ? 10.594 17.078 3.828 1 90.06 225 LYS B O 1
ATOM 6709 N N . CYS B 1 226 ? 9.922 14.922 4.078 1 91 226 CYS B N 1
ATOM 6710 C CA . CYS B 1 226 ? 9.305 15.188 5.371 1 91 226 CYS B CA 1
ATOM 6711 C C . CYS B 1 226 ? 10.328 15.703 6.371 1 91 226 CYS B C 1
ATOM 6713 O O . CYS B 1 226 ? 10.07 16.672 7.086 1 91 226 CYS B O 1
ATOM 6715 N N . GLN B 1 227 ? 11.492 15.102 6.391 1 95.75 227 GLN B N 1
ATOM 6716 C CA . GLN B 1 227 ? 12.555 15.484 7.32 1 95.75 227 GLN B CA 1
ATOM 6717 C C . GLN B 1 227 ? 13.023 16.906 7.059 1 95.75 227 GLN B C 1
ATOM 6719 O O . GLN B 1 227 ? 13.367 17.641 7.992 1 95.75 227 GLN B O 1
ATOM 6724 N N . ASN B 1 228 ? 13 17.328 5.883 1 93.06 228 ASN B N 1
ATOM 6725 C CA . ASN B 1 228 ? 13.445 18.656 5.504 1 93.06 228 ASN B CA 1
ATOM 6726 C C . ASN B 1 228 ? 12.461 19.734 5.98 1 93.06 228 ASN B C 1
ATOM 6728 O O . ASN B 1 228 ? 12.82 20.906 6.074 1 93.06 228 ASN B O 1
ATOM 6732 N N . THR B 1 229 ? 11.258 19.375 6.336 1 90.12 229 THR B N 1
ATOM 6733 C CA . THR B 1 229 ? 10.25 20.344 6.758 1 90.12 229 THR B CA 1
ATOM 6734 C C . THR B 1 229 ? 10.242 20.469 8.281 1 90.12 229 THR B C 1
ATOM 6736 O O . THR B 1 229 ? 9.5 21.297 8.828 1 90.12 229 THR B O 1
ATOM 6739 N N . CYS B 1 230 ? 11.023 19.734 8.969 1 93.75 230 CYS B N 1
ATOM 6740 C CA . CYS B 1 230 ? 10.969 19.672 10.422 1 93.75 230 CYS B CA 1
ATOM 6741 C C . CYS B 1 230 ? 11.336 21.016 11.039 1 93.75 230 CYS B C 1
ATOM 6743 O O . CYS B 1 230 ? 10.672 21.484 11.969 1 93.75 230 CYS B O 1
ATOM 6745 N N . GLU B 1 231 ? 12.352 21.688 10.531 1 92.88 231 GLU B N 1
ATOM 6746 C CA . GLU B 1 231 ? 12.75 22.984 11.078 1 92.88 231 GLU B CA 1
ATOM 6747 C C . GLU B 1 231 ? 11.609 24 10.977 1 92.88 231 GLU B C 1
ATOM 6749 O O . GLU B 1 231 ? 11.328 24.719 11.93 1 92.88 231 GLU B O 1
ATOM 6754 N N . ASP B 1 232 ? 10.953 24 9.875 1 86.94 232 ASP B N 1
ATOM 6755 C CA . ASP B 1 232 ? 9.844 24.906 9.656 1 86.94 232 ASP B CA 1
ATOM 6756 C C . ASP B 1 232 ? 8.68 24.594 10.594 1 86.94 232 ASP B C 1
ATOM 6758 O O . ASP B 1 232 ? 8.078 25.5 11.172 1 86.94 232 ASP B O 1
ATOM 6762 N N . LYS B 1 233 ? 8.391 23.375 10.719 1 85.75 233 LYS B N 1
ATOM 6763 C CA . LYS B 1 233 ? 7.305 22.938 11.594 1 85.75 233 LYS B CA 1
ATOM 6764 C C . LYS B 1 233 ? 7.566 23.359 13.039 1 85.75 233 LYS B C 1
ATOM 6766 O O . LYS B 1 233 ? 6.648 23.781 13.75 1 85.75 233 LYS B O 1
ATOM 6771 N N . LEU B 1 234 ? 8.797 23.297 13.438 1 91.06 234 LEU B N 1
ATOM 6772 C CA . LEU B 1 234 ? 9.164 23.562 14.828 1 91.06 234 LEU B CA 1
ATOM 6773 C C . LEU B 1 234 ? 9.336 25.062 15.055 1 91.06 234 LEU B C 1
ATOM 6775 O O . LEU B 1 234 ? 9.367 25.516 16.203 1 91.06 234 LEU B O 1
ATOM 6779 N N . SER B 1 235 ? 9.391 25.812 13.977 1 87.88 235 SER B N 1
ATOM 6780 C CA . SER B 1 235 ? 9.664 27.25 14.102 1 87.88 235 SER B CA 1
ATOM 6781 C C . SER B 1 235 ? 8.375 28.031 14.297 1 87.88 235 SER B C 1
ATOM 6783 O O . SER B 1 235 ? 8.414 29.203 14.688 1 87.88 235 SER B O 1
ATOM 6785 N N . GLN B 1 236 ? 7.316 27.438 14.109 1 78.06 236 GLN B N 1
ATOM 6786 C CA . GLN B 1 236 ? 6.039 28.125 14.258 1 78.06 236 GLN B CA 1
ATOM 6787 C C . GLN B 1 236 ? 5.625 28.219 15.719 1 78.06 236 GLN B C 1
ATOM 6789 O O . GLN B 1 236 ? 4.871 27.375 16.219 1 78.06 236 GLN B O 1
ATOM 6794 N N . VAL B 1 237 ? 6.035 29.188 16.359 1 74.56 237 VAL B N 1
ATOM 6795 C CA . VAL B 1 237 ? 5.73 29.391 17.766 1 74.56 237 VAL B CA 1
ATOM 6796 C C . VAL B 1 237 ? 4.367 30.062 17.906 1 74.56 237 VAL B C 1
ATOM 6798 O O . VAL B 1 237 ? 3.574 29.703 18.781 1 74.56 237 VAL B O 1
ATOM 6801 N N . PHE B 1 238 ? 4.125 31.062 17.047 1 68.75 238 PHE B N 1
ATOM 6802 C CA . PHE B 1 238 ? 2.863 31.797 17.062 1 68.75 238 PHE B CA 1
ATOM 6803 C C . PHE B 1 238 ? 2.084 31.562 15.773 1 68.75 238 PHE B C 1
ATOM 6805 O O . PHE B 1 238 ? 2.668 31.234 14.742 1 68.75 238 PHE B O 1
ATOM 6812 N N . PRO B 1 239 ? 0.743 31.547 15.812 1 63.78 239 PRO B N 1
ATOM 6813 C CA . PRO B 1 239 ? -0.073 31.297 14.625 1 63.78 239 PRO B CA 1
ATOM 6814 C C . PRO B 1 239 ? 0.341 32.156 13.43 1 63.78 239 PRO B C 1
ATOM 6816 O O . PRO B 1 239 ? 0.313 31.688 12.289 1 63.78 239 PRO B O 1
ATOM 6819 N N . GLU B 1 240 ? 0.537 33.469 13.586 1 54.38 240 GLU B N 1
ATOM 6820 C CA . GLU B 1 240 ? 0.945 34.375 12.492 1 54.38 240 GLU B CA 1
ATOM 6821 C C . GLU B 1 240 ? 2.463 34.375 12.336 1 54.38 240 GLU B C 1
ATOM 6823 O O . GLU B 1 240 ? 3.01 35.219 11.625 1 54.38 240 GLU B O 1
ATOM 6828 N N . GLY B 1 241 ? 3.102 33.562 12.984 1 54.81 241 GLY B N 1
ATOM 6829 C CA . GLY B 1 241 ? 4.5 33.812 13.289 1 54.81 241 GLY B CA 1
ATOM 6830 C C . GLY B 1 241 ? 5.426 33.562 12.117 1 54.81 241 GLY B C 1
ATOM 6831 O O . GLY B 1 241 ? 5.02 32.906 11.141 1 54.81 241 GLY B O 1
ATOM 6832 N N . LYS B 1 242 ? 6.633 34.125 12.25 1 55.5 242 LYS B N 1
ATOM 6833 C CA . LYS B 1 242 ? 7.848 34.375 11.484 1 55.5 242 LYS B CA 1
ATOM 6834 C C . LYS B 1 242 ? 8.625 33.094 11.234 1 55.5 242 LYS B C 1
ATOM 6836 O O . LYS B 1 242 ? 8.672 32.219 12.094 1 55.5 242 LYS B O 1
ATOM 6841 N N . ASP B 1 243 ? 9.109 33 10.094 1 63.41 243 ASP B N 1
ATOM 6842 C CA . ASP B 1 243 ? 10.039 31.984 9.57 1 63.41 243 ASP B CA 1
ATOM 6843 C C . ASP B 1 243 ? 11.406 32.094 10.242 1 63.41 243 ASP B C 1
ATOM 6845 O O . ASP B 1 243 ? 11.859 33.219 10.555 1 63.41 243 ASP B O 1
ATOM 6849 N N . GLY B 1 244 ? 12.031 30.984 10.953 1 80.31 244 GLY B N 1
ATOM 6850 C CA . GLY B 1 244 ? 13.445 30.891 11.266 1 80.31 244 GLY B CA 1
ATOM 6851 C C . GLY B 1 244 ? 13.742 30.969 12.75 1 80.31 244 GLY B C 1
ATOM 6852 O O . GLY B 1 244 ? 14.578 31.781 13.172 1 80.31 244 GLY B O 1
ATOM 6853 N N . LEU B 1 245 ? 13.078 30.219 13.625 1 89.44 245 LEU B N 1
ATOM 6854 C CA . LEU B 1 245 ? 13.227 30.219 15.07 1 89.44 245 LEU B CA 1
ATOM 6855 C C . LEU B 1 245 ? 14.672 29.953 15.469 1 89.44 245 LEU B C 1
ATOM 6857 O O . LEU B 1 245 ? 15.18 30.547 16.422 1 89.44 245 LEU B O 1
ATOM 6861 N N . LEU B 1 246 ? 15.344 29.156 14.727 1 94.31 246 LEU B N 1
ATOM 6862 C CA . LEU B 1 246 ? 16.719 28.781 15.055 1 94.31 246 LEU B CA 1
ATOM 6863 C C . LEU B 1 246 ? 17.625 30 15.031 1 94.31 246 LEU B C 1
ATOM 6865 O O . LEU B 1 246 ? 18.375 30.25 15.977 1 94.31 246 LEU B O 1
ATOM 6869 N N . ALA B 1 247 ? 17.562 30.781 14.016 1 93.62 247 ALA B N 1
ATOM 6870 C CA . ALA B 1 247 ? 18.375 31.984 13.891 1 93.62 247 ALA B CA 1
ATOM 6871 C C . ALA B 1 247 ? 18 33 14.961 1 93.62 247 ALA B C 1
ATOM 6873 O O . ALA B 1 247 ? 18.875 33.719 15.469 1 93.62 247 ALA B O 1
ATOM 6874 N N . GLU B 1 248 ? 16.734 33.031 15.289 1 91.81 248 GLU B N 1
ATOM 6875 C CA . GLU B 1 248 ? 16.25 34 16.266 1 91.81 248 GLU B CA 1
ATOM 6876 C C . GLU B 1 248 ? 16.859 33.75 17.641 1 91.81 248 GLU B C 1
ATOM 6878 O O . GLU B 1 248 ? 17.109 34.688 18.406 1 91.81 248 GLU B O 1
ATOM 6883 N N . HIS B 1 249 ? 17.062 32.531 18 1 95.5 249 HIS B N 1
ATOM 6884 C CA . HIS B 1 249 ? 17.734 32.219 19.25 1 95.5 249 HIS B CA 1
ATOM 6885 C C . HIS B 1 249 ? 19.078 32.938 19.359 1 95.5 249 HIS B C 1
ATOM 6887 O O . HIS B 1 249 ? 19.359 33.562 20.375 1 95.5 249 HIS B O 1
ATOM 6893 N N . TYR B 1 250 ? 19.812 32.812 18.312 1 96.12 250 TYR B N 1
ATOM 6894 C CA . TYR B 1 250 ? 21.156 33.406 18.328 1 96.12 250 TYR B CA 1
ATOM 6895 C C . TYR B 1 250 ? 21.094 34.906 18.219 1 96.12 250 TYR B C 1
ATOM 6897 O O . TYR B 1 250 ? 21.969 35.625 18.734 1 96.12 250 TYR B O 1
ATOM 6905 N N . HIS B 1 251 ? 20.062 35.406 17.516 1 94.19 251 HIS B N 1
ATOM 6906 C CA . HIS B 1 251 ? 19.844 36.844 17.469 1 94.19 251 HIS B CA 1
ATOM 6907 C C . HIS B 1 251 ? 19.672 37.438 18.875 1 94.19 251 HIS B C 1
ATOM 6909 O O . HIS B 1 251 ? 20.344 38.406 19.219 1 94.19 251 HIS B O 1
ATOM 6915 N N . TYR B 1 252 ? 18.859 36.812 19.656 1 93.75 252 TYR B N 1
ATOM 6916 C CA . TYR B 1 252 ? 18.594 37.312 21 1 93.75 252 TYR B CA 1
ATOM 6917 C C . TYR B 1 252 ? 19.766 37 21.938 1 93.75 252 TYR B C 1
ATOM 6919 O O . TYR B 1 252 ? 20.094 37.812 22.797 1 93.75 252 TYR B O 1
ATOM 6927 N N . LEU B 1 253 ? 20.438 35.938 21.734 1 96.56 253 LEU B N 1
ATOM 6928 C CA . LEU B 1 253 ? 21.562 35.562 22.578 1 96.56 253 LEU B CA 1
ATOM 6929 C C . LEU B 1 253 ? 22.719 36.531 22.391 1 96.56 253 LEU B C 1
ATOM 6931 O O . LEU B 1 253 ? 23.359 36.938 23.375 1 96.56 253 LEU B O 1
ATOM 6935 N N . GLN B 1 254 ? 23.047 36.844 21.109 1 95 254 GLN B N 1
ATOM 6936 C CA . GLN B 1 254 ? 24.172 37.719 20.875 1 95 254 GLN B CA 1
ATOM 6937 C C . GLN B 1 254 ? 23.953 39.062 21.562 1 95 254 GLN B C 1
ATOM 6939 O O . GLN B 1 254 ? 24.875 39.594 22.188 1 95 254 GLN B O 1
ATOM 6944 N N . PHE B 1 255 ? 22.75 39.656 21.484 1 94.44 255 PHE B N 1
ATOM 6945 C CA . PHE B 1 255 ? 22.438 40.938 22.109 1 94.44 255 PHE B CA 1
ATOM 6946 C C . PHE B 1 255 ? 22.516 40.812 23.641 1 94.44 255 PHE B C 1
ATOM 6948 O O . PHE B 1 255 ? 23.094 41.656 24.297 1 94.44 255 PHE B O 1
ATOM 6955 N N . THR B 1 256 ? 21.953 39.75 24.156 1 95.38 256 THR B N 1
ATOM 6956 C CA . THR B 1 256 ? 21.859 39.562 25.609 1 95.38 256 THR B CA 1
ATOM 6957 C C . THR B 1 256 ? 23.234 39.312 26.203 1 95.38 256 THR B C 1
ATOM 6959 O O . THR B 1 256 ? 23.562 39.875 27.266 1 95.38 256 THR B O 1
ATOM 6962 N N . TYR B 1 257 ? 24.016 38.5 25.625 1 96.31 257 TYR B N 1
ATOM 6963 C CA . TYR B 1 257 ? 25.391 38.281 26.078 1 96.31 257 TYR B CA 1
ATOM 6964 C C . TYR B 1 257 ? 26.156 39.594 26.094 1 96.31 257 TYR B C 1
ATOM 6966 O O . TYR B 1 257 ? 26.953 39.844 27.016 1 96.31 257 TYR B O 1
ATOM 6974 N N . TYR B 1 258 ? 25.953 40.375 25.078 1 93.25 258 TYR B N 1
ATOM 6975 C CA . TYR B 1 258 ? 26.641 41.688 25.016 1 93.25 258 TYR B CA 1
ATOM 6976 C C . TYR B 1 258 ? 26.219 42.594 26.156 1 93.25 258 TYR B C 1
ATOM 6978 O O . TYR B 1 258 ? 27.047 43.25 26.766 1 93.25 258 TYR B O 1
ATOM 6986 N N . LYS B 1 259 ? 24.938 42.594 26.453 1 93.44 259 LYS B N 1
ATOM 6987 C CA . LYS B 1 259 ? 24.406 43.406 27.547 1 93.44 259 LYS B CA 1
ATOM 6988 C C . LYS B 1 259 ? 25 42.969 28.891 1 93.44 259 LYS B C 1
ATOM 6990 O O . LYS B 1 259 ? 25.141 43.781 29.797 1 93.44 259 LYS B O 1
ATOM 6995 N N . LEU B 1 260 ? 25.359 41.781 28.969 1 95.62 260 LEU B N 1
ATOM 6996 C CA . LEU B 1 260 ? 25.906 41.25 30.219 1 95.62 260 LEU B CA 1
ATOM 6997 C C . LEU B 1 260 ? 27.422 41.25 30.172 1 95.62 260 LEU B C 1
ATOM 6999 O O . LEU B 1 260 ? 28.078 40.562 30.984 1 95.62 260 LEU B O 1
ATOM 7003 N N . TYR B 1 261 ? 28.016 41.844 29.203 1 93.19 261 TYR B N 1
ATOM 7004 C CA . TYR B 1 261 ? 29.453 42.062 29.047 1 93.19 261 TYR B CA 1
ATOM 7005 C C . TYR B 1 261 ? 30.172 40.75 28.797 1 93.19 261 TYR B C 1
ATOM 7007 O O . TYR B 1 261 ? 31.281 40.531 29.312 1 93.19 261 TYR B O 1
ATOM 7015 N N . GLN B 1 262 ? 29.484 39.844 28.203 1 94.12 262 GLN B N 1
ATOM 7016 C CA . GLN B 1 262 ? 30.078 38.625 27.703 1 94.12 262 GLN B CA 1
ATOM 7017 C C . GLN B 1 262 ? 30.297 38.656 26.203 1 94.12 262 GLN B C 1
ATOM 7019 O O . GLN B 1 262 ? 29.672 37.906 25.453 1 94.12 262 GLN B O 1
ATOM 7024 N N . ALA B 1 263 ? 31.25 39.375 25.844 1 92.38 263 ALA B N 1
ATOM 7025 C CA . ALA B 1 263 ? 31.453 39.75 24.453 1 92.38 263 ALA B CA 1
ATOM 7026 C C . ALA B 1 263 ? 31.875 38.531 23.609 1 92.38 263 ALA B C 1
ATOM 7028 O O . ALA B 1 263 ? 31.5 38.438 22.438 1 92.38 263 ALA B O 1
ATOM 7029 N N . ASP B 1 264 ? 32.594 37.625 24.203 1 94.5 264 ASP B N 1
ATOM 7030 C CA . ASP B 1 264 ? 33.031 36.438 23.469 1 94.5 264 ASP B CA 1
ATOM 7031 C C . ASP B 1 264 ? 31.828 35.594 23.078 1 94.5 264 ASP B C 1
ATOM 7033 O O . ASP B 1 264 ? 31.734 35.125 21.938 1 94.5 264 ASP B O 1
ATOM 7037 N N . LYS B 1 265 ? 30.953 35.375 24.047 1 96.06 265 LYS B N 1
ATOM 7038 C CA . LYS B 1 265 ? 29.75 34.594 23.781 1 96.06 265 LYS B CA 1
ATOM 7039 C C . LYS B 1 265 ? 28.828 35.281 22.797 1 96.06 265 LYS B C 1
ATOM 7041 O O . LYS B 1 265 ? 28.172 34.656 21.984 1 96.06 265 LYS B O 1
ATOM 7046 N N . ALA B 1 266 ? 28.812 36.594 22.922 1 96 266 ALA B N 1
ATOM 7047 C CA . ALA B 1 266 ? 28.016 37.375 22 1 96 266 ALA B CA 1
ATOM 7048 C C . ALA B 1 266 ? 28.547 37.25 20.578 1 96 266 ALA B C 1
ATOM 7050 O O . ALA B 1 266 ? 27.766 37.094 19.625 1 96 266 ALA B O 1
ATOM 7051 N N . SER B 1 267 ? 29.859 37.312 20.469 1 95.31 267 SER B N 1
ATOM 7052 C CA . SER B 1 267 ? 30.516 37.188 19.172 1 95.31 267 SER B CA 1
ATOM 7053 C C . SER B 1 267 ? 30.234 35.812 18.578 1 95.31 267 SER B C 1
ATOM 7055 O O . SER B 1 267 ? 29.953 35.688 17.391 1 95.31 267 SER B O 1
ATOM 7057 N N . GLU B 1 268 ? 30.281 34.781 19.391 1 96.38 268 GLU B N 1
ATOM 7058 C CA . GLU B 1 268 ? 29.984 33.438 18.953 1 96.38 268 GLU B CA 1
ATOM 7059 C C . GLU B 1 268 ? 28.547 33.281 18.469 1 96.38 268 GLU B C 1
ATOM 7061 O O . GLU B 1 268 ? 28.281 32.625 17.469 1 96.38 268 GLU B O 1
ATOM 7066 N N . ALA B 1 269 ? 27.625 33.844 19.172 1 96.94 269 ALA B N 1
ATOM 7067 C CA . ALA B 1 269 ? 26.219 33.812 18.797 1 96.94 269 ALA B CA 1
ATOM 7068 C C . ALA B 1 269 ? 25.969 34.531 17.484 1 96.94 269 ALA B C 1
ATOM 7070 O O . ALA B 1 269 ? 25.172 34.094 16.656 1 96.94 269 ALA B O 1
ATOM 7071 N N . ALA B 1 270 ? 26.641 35.625 17.344 1 96.31 270 ALA B N 1
ATOM 7072 C CA . ALA B 1 270 ? 26.531 36.375 16.094 1 96.31 270 ALA B CA 1
ATOM 7073 C C . ALA B 1 270 ? 27.062 35.562 14.914 1 96.31 270 ALA B C 1
ATOM 7075 O O . ALA B 1 270 ? 26.438 35.531 13.844 1 96.31 270 ALA B O 1
ATOM 7076 N N . ALA B 1 271 ? 28.172 34.938 15.133 1 96.88 271 ALA B N 1
ATOM 7077 C CA . ALA B 1 271 ? 28.734 34.062 14.102 1 96.88 271 ALA B CA 1
ATOM 7078 C C . ALA B 1 271 ? 27.781 32.938 13.766 1 96.88 271 ALA B C 1
ATOM 7080 O O . ALA B 1 271 ? 27.641 32.562 12.602 1 96.88 271 ALA B O 1
ATOM 7081 N N . SER B 1 272 ? 27.156 32.375 14.805 1 97.56 272 SER B N 1
ATOM 7082 C CA . SER B 1 272 ? 26.188 31.281 14.617 1 97.56 272 SER B CA 1
ATOM 7083 C C . SER B 1 272 ? 24.984 31.75 13.812 1 97.56 272 SER B C 1
ATOM 7085 O O . SER B 1 272 ? 24.5 31.031 12.93 1 97.56 272 SER B O 1
ATOM 7087 N N . PHE B 1 273 ? 24.516 32.906 14.141 1 96.81 273 PHE B N 1
ATOM 7088 C CA . PHE B 1 273 ? 23.406 33.469 13.383 1 96.81 273 PHE B CA 1
ATOM 7089 C C . PHE B 1 273 ? 23.781 33.625 11.914 1 96.81 273 PHE B C 1
ATOM 7091 O O . PHE B 1 273 ? 23 33.25 11.031 1 96.81 273 PHE B O 1
ATOM 7098 N N . LEU B 1 274 ? 24.969 34.156 11.633 1 95.88 274 LEU B N 1
ATOM 7099 C CA . LEU B 1 274 ? 25.391 34.406 10.266 1 95.88 274 LEU B CA 1
ATOM 7100 C C . LEU B 1 274 ? 25.641 33.094 9.508 1 95.88 274 LEU B C 1
ATOM 7102 O O . LEU B 1 274 ? 25.547 33.062 8.281 1 95.88 274 LEU B O 1
ATOM 7106 N N . TYR B 1 275 ? 25.984 32.094 10.234 1 96.38 275 TYR B N 1
ATOM 7107 C CA . TYR B 1 275 ? 26.125 30.781 9.602 1 96.38 275 TYR B CA 1
ATOM 7108 C C . TYR B 1 275 ? 24.797 30.297 9.047 1 96.38 275 TYR B C 1
ATOM 7110 O O . TYR B 1 275 ? 24.75 29.594 8.031 1 96.38 275 TYR B O 1
ATOM 7118 N N . ILE B 1 276 ? 23.703 30.641 9.703 1 95.56 276 ILE B N 1
ATOM 7119 C CA . ILE B 1 276 ? 22.359 30.25 9.289 1 95.56 276 ILE B CA 1
ATOM 7120 C C . ILE B 1 276 ? 21.859 31.203 8.203 1 95.56 276 ILE B C 1
ATOM 7122 O O . ILE B 1 276 ? 21.328 30.766 7.184 1 95.56 276 ILE B O 1
ATOM 7126 N N . LYS B 1 277 ? 22.094 32.531 8.469 1 94.12 277 LYS B N 1
ATOM 7127 C CA . LYS B 1 277 ? 21.688 33.594 7.543 1 94.12 277 LYS B CA 1
ATOM 7128 C C . LYS B 1 277 ? 22.875 34.469 7.168 1 94.12 277 LYS B C 1
ATOM 7130 O O . LYS B 1 277 ? 23.016 35.594 7.691 1 94.12 277 LYS B O 1
ATOM 7135 N N . PRO B 1 278 ? 23.547 34.125 6.141 1 93.56 278 PRO B N 1
ATOM 7136 C CA . PRO B 1 278 ? 24.812 34.812 5.832 1 93.56 278 PRO B CA 1
ATOM 7137 C C . PRO B 1 278 ? 24.609 36.188 5.258 1 93.56 278 PRO B C 1
ATOM 7139 O O . PRO B 1 278 ? 25.516 37.031 5.312 1 93.56 278 PRO B O 1
ATOM 7142 N N . GLN B 1 279 ? 23.438 36.5 4.77 1 92.69 279 GLN B N 1
ATOM 7143 C CA . GLN B 1 279 ? 23.25 37.781 4.062 1 92.69 279 GLN B CA 1
ATOM 7144 C C . GLN B 1 279 ? 22.453 38.75 4.906 1 92.69 279 GLN B C 1
ATOM 7146 O O . GLN B 1 279 ? 21.938 39.75 4.391 1 92.69 279 GLN B O 1
ATOM 7151 N N . ASP B 1 280 ? 22.359 38.469 6.137 1 90.38 280 ASP B N 1
ATOM 7152 C CA . ASP B 1 280 ? 21.609 39.375 6.996 1 90.38 280 ASP B CA 1
ATOM 7153 C C . ASP B 1 280 ? 22.391 40.688 7.262 1 90.38 280 ASP B C 1
ATOM 7155 O O . ASP B 1 280 ? 23.469 40.625 7.855 1 90.38 280 ASP B O 1
ATOM 7159 N N . ASP B 1 281 ? 21.844 41.812 6.988 1 89.56 281 ASP B N 1
ATOM 7160 C CA . ASP B 1 281 ? 22.547 43.094 7.027 1 89.56 281 ASP B CA 1
ATOM 7161 C C . ASP B 1 281 ? 22.859 43.5 8.461 1 89.56 281 ASP B C 1
ATOM 7163 O O . ASP B 1 281 ? 23.953 44 8.75 1 89.56 281 ASP B O 1
ATOM 7167 N N . ILE B 1 282 ? 21.906 43.344 9.297 1 90.25 282 ILE B N 1
ATOM 7168 C CA . ILE B 1 282 ? 22.047 43.75 10.688 1 90.25 282 ILE B CA 1
ATOM 7169 C C . ILE B 1 282 ? 23.172 42.938 11.359 1 90.25 282 ILE B C 1
ATOM 7171 O O . ILE B 1 282 ? 24.031 43.5 12.031 1 90.25 282 ILE B O 1
ATOM 7175 N N . MET B 1 283 ? 23.219 41.719 11.188 1 93.12 283 MET B N 1
ATOM 7176 C CA . MET B 1 283 ? 24.188 40.875 11.852 1 93.12 283 MET B CA 1
ATOM 7177 C C . MET B 1 283 ? 25.578 41.031 11.234 1 93.12 283 MET B C 1
ATOM 7179 O O . MET B 1 283 ? 26.594 40.875 11.922 1 93.12 283 MET B O 1
ATOM 7183 N N . LEU B 1 284 ? 25.609 41.375 9.984 1 93.69 284 LEU B N 1
ATOM 7184 C CA . LEU B 1 284 ? 26.891 41.688 9.352 1 93.69 284 LEU B CA 1
ATOM 7185 C C . LEU B 1 284 ? 27.516 42.938 9.969 1 93.69 284 LEU B C 1
ATOM 7187 O O . LEU B 1 284 ? 28.734 43 10.148 1 93.69 284 LEU B O 1
ATOM 7191 N N . ARG B 1 285 ? 26.703 43.875 10.258 1 92.31 285 ARG B N 1
ATOM 7192 C CA . ARG B 1 285 ? 27.188 45.062 10.953 1 92.31 285 ARG B CA 1
ATOM 7193 C C . ARG B 1 285 ? 27.703 44.719 12.344 1 92.31 285 ARG B C 1
ATOM 7195 O O . ARG B 1 285 ? 28.719 45.25 12.789 1 92.31 285 ARG B O 1
ATOM 7202 N N . ASN B 1 286 ? 26.953 43.844 12.977 1 91.44 286 ASN B N 1
ATOM 7203 C CA . ASN B 1 286 ? 27.391 43.406 14.281 1 91.44 286 ASN B CA 1
ATOM 7204 C C . ASN B 1 286 ? 28.75 42.688 14.195 1 91.44 286 ASN B C 1
ATOM 7206 O O . ASN B 1 286 ? 29.594 42.844 15.078 1 91.44 286 ASN B O 1
ATOM 7210 N N . GLN B 1 287 ? 28.938 41.906 13.18 1 92.06 287 GLN B N 1
ATOM 7211 C CA . GLN B 1 287 ? 30.219 41.25 12.945 1 92.06 287 GLN B CA 1
ATOM 7212 C C . GLN B 1 287 ? 31.359 42.25 12.883 1 92.06 287 GLN B C 1
ATOM 7214 O O . GLN B 1 287 ? 32.375 42.094 13.539 1 92.06 287 GLN B O 1
ATOM 7219 N N . LYS B 1 288 ? 31.078 43.25 12.094 1 92.81 288 LYS B N 1
ATOM 7220 C CA . LYS B 1 288 ? 32.094 44.312 11.961 1 92.81 288 LYS B CA 1
ATOM 7221 C C . LYS B 1 288 ? 32.406 44.969 13.305 1 92.81 288 LYS B C 1
ATOM 7223 O O . LYS B 1 288 ? 33.562 45.25 13.609 1 92.81 288 LYS B O 1
ATOM 7228 N N . PHE B 1 289 ? 31.391 45.156 14.016 1 92.69 289 PHE B N 1
ATOM 7229 C CA . PHE B 1 289 ? 31.516 45.719 15.344 1 92.69 289 PHE B CA 1
ATOM 7230 C C . PHE B 1 289 ? 32.375 44.844 16.25 1 92.69 289 PHE B C 1
ATOM 7232 O O . PHE B 1 289 ? 33.312 45.312 16.891 1 92.69 289 PHE B O 1
ATOM 7239 N N . PHE B 1 290 ? 32.125 43.562 16.297 1 91.25 290 PHE B N 1
ATOM 7240 C CA . PHE B 1 290 ? 32.844 42.656 17.172 1 91.25 290 PHE B CA 1
ATOM 7241 C C . PHE B 1 290 ? 34.312 42.531 16.734 1 91.25 290 PHE B C 1
ATOM 7243 O O . PHE B 1 290 ? 35.188 42.438 17.578 1 91.25 290 PHE B O 1
ATOM 7250 N N . ILE B 1 291 ? 34.469 42.594 15.5 1 90.81 291 ILE B N 1
ATOM 7251 C CA . ILE B 1 291 ? 35.844 42.5 14.984 1 90.81 291 ILE B CA 1
ATOM 7252 C C . ILE B 1 291 ? 36.594 43.781 15.367 1 90.81 291 ILE B C 1
ATOM 7254 O O . ILE B 1 291 ? 37.75 43.688 15.828 1 90.81 291 ILE B O 1
ATOM 7258 N N . LYS B 1 292 ? 35.969 44.906 15.156 1 91.56 292 LYS B N 1
ATOM 7259 C CA . LYS B 1 292 ? 36.594 46.188 15.492 1 91.56 292 LYS B CA 1
ATOM 7260 C C . LYS B 1 292 ? 36.906 46.25 16.984 1 91.56 292 LYS B C 1
ATOM 7262 O O . LYS B 1 292 ? 37.906 46.844 17.359 1 91.56 292 LYS B O 1
ATOM 7267 N N . GLU B 1 293 ? 36.094 45.656 17.781 1 91.69 293 GLU B N 1
ATOM 7268 C CA . GLU B 1 293 ? 36.281 45.719 19.234 1 91.69 293 GLU B CA 1
ATOM 7269 C C . GLU B 1 293 ? 37.25 44.656 19.719 1 91.69 293 GLU B C 1
ATOM 7271 O O . GLU B 1 293 ? 37.531 44.562 20.906 1 91.69 293 GLU B O 1
ATOM 7276 N N . GLY B 1 294 ? 37.812 43.812 18.75 1 88.69 294 GLY B N 1
ATOM 7277 C CA . GLY B 1 294 ? 38.906 42.906 19.078 1 88.69 294 GLY B CA 1
ATOM 7278 C C . GLY B 1 294 ? 38.438 41.469 19.359 1 88.69 294 GLY B C 1
ATOM 7279 O O . GLY B 1 294 ? 39.156 40.688 19.984 1 88.69 294 GLY B O 1
ATOM 7280 N N . TYR B 1 295 ? 37.188 41.094 19.047 1 88.5 295 TYR B N 1
ATOM 7281 C CA . TYR B 1 295 ? 36.656 39.781 19.344 1 88.5 295 TYR B CA 1
ATOM 7282 C C . TYR B 1 295 ? 36.656 38.906 18.094 1 88.5 295 TYR B C 1
ATOM 7284 O O . TYR B 1 295 ? 35.812 38.031 17.938 1 88.5 295 TYR B O 1
ATOM 7292 N N . GLN B 1 296 ? 37.656 39.125 17.156 1 86 296 GLN B N 1
ATOM 7293 C CA . GLN B 1 296 ? 37.781 38.375 15.914 1 86 296 GLN B CA 1
ATOM 7294 C C . GLN B 1 296 ? 38.094 36.906 16.172 1 86 296 GLN B C 1
ATOM 7296 O O . GLN B 1 296 ? 37.594 36.031 15.445 1 86 296 GLN B O 1
ATOM 7301 N N . ASP B 1 297 ? 38.719 36.625 17.203 1 86.44 297 ASP B N 1
ATOM 7302 C CA . ASP B 1 297 ? 39.156 35.25 17.516 1 86.44 297 ASP B CA 1
ATOM 7303 C C . ASP B 1 297 ? 37.969 34.438 18.016 1 86.44 297 ASP B C 1
ATOM 7305 O O . ASP B 1 297 ? 38 33.219 17.969 1 86.44 297 ASP B O 1
ATOM 7309 N N . SER B 1 298 ? 36.906 35.062 18.469 1 88.06 298 SER B N 1
ATOM 7310 C CA . SER B 1 298 ? 35.75 34.375 19.016 1 88.06 298 SER B CA 1
ATOM 7311 C C . SER B 1 298 ? 34.594 34.312 18.016 1 88.06 298 SER B C 1
ATOM 7313 O O . SER B 1 298 ? 33.531 33.781 18.312 1 88.06 298 SER B O 1
ATOM 7315 N N . PHE B 1 299 ? 34.906 34.812 16.844 1 92.44 299 PHE B N 1
ATOM 7316 C CA . PHE B 1 299 ? 33.844 34.906 15.867 1 92.44 299 PHE B CA 1
ATOM 7317 C C . PHE B 1 299 ? 33.75 33.625 15.023 1 92.44 299 PHE B C 1
ATOM 7319 O O . PHE B 1 299 ? 34.062 33.656 13.836 1 92.44 299 PHE B O 1
ATOM 7326 N N . TYR B 1 300 ? 33.344 32.562 15.633 1 94.12 300 TYR B N 1
ATOM 7327 C CA . TYR B 1 300 ? 33.094 31.266 14.977 1 94.12 300 TYR B CA 1
ATOM 7328 C C . TYR B 1 300 ? 31.766 30.672 15.461 1 94.12 300 TYR B C 1
ATOM 7330 O O . TYR B 1 300 ? 31.422 30.797 16.625 1 94.12 300 TYR B O 1
ATOM 7338 N N . PRO B 1 301 ? 31.094 30.078 14.562 1 96.56 301 PRO B N 1
ATOM 7339 C CA . PRO B 1 301 ? 29.797 29.516 14.93 1 96.56 301 PRO B CA 1
ATOM 7340 C C . PRO B 1 301 ? 29.906 28.328 15.891 1 96.56 301 PRO B C 1
ATOM 7342 O O . PRO B 1 301 ? 30.906 27.609 15.859 1 96.56 301 PRO B O 1
ATOM 7345 N N . ARG B 1 302 ? 29 28.156 16.719 1 96.5 302 ARG B N 1
ATOM 7346 C CA . ARG B 1 302 ? 28.953 27.016 17.625 1 96.5 302 ARG B CA 1
ATOM 7347 C C . ARG B 1 302 ? 28.938 25.703 16.828 1 96.5 302 ARG B C 1
ATOM 7349 O O . ARG B 1 302 ? 28.375 25.625 15.75 1 96.5 302 ARG B O 1
ATOM 7356 N N . PRO B 1 303 ? 29.594 24.703 17.359 1 96 303 PRO B N 1
ATOM 7357 C CA . PRO B 1 303 ? 29.703 23.422 16.656 1 96 303 PRO B CA 1
ATOM 7358 C C . PRO B 1 303 ? 28.328 22.812 16.344 1 96 303 PRO B C 1
ATOM 7360 O O . PRO B 1 303 ? 28.156 22.203 15.289 1 96 303 PRO B O 1
ATOM 7363 N N . GLU B 1 304 ? 27.375 22.953 17.203 1 95.19 304 GLU B N 1
ATOM 7364 C CA . GLU B 1 304 ? 26.062 22.359 17 1 95.19 304 GLU B CA 1
ATOM 7365 C C . GLU B 1 304 ? 25.359 22.953 15.789 1 95.19 304 GLU B C 1
ATOM 7367 O O . GLU B 1 304 ? 24.656 22.25 15.062 1 95.19 304 GLU B O 1
ATOM 7372 N N . VAL B 1 305 ? 25.578 24.25 15.602 1 95.81 305 VAL B N 1
ATOM 7373 C CA . VAL B 1 305 ? 24.953 24.922 14.461 1 95.81 305 VAL B CA 1
ATOM 7374 C C . VAL B 1 305 ? 25.609 24.453 13.164 1 95.81 305 VAL B C 1
ATOM 7376 O O . VAL B 1 305 ? 24.922 24.219 12.164 1 95.81 305 VAL B O 1
ATOM 7379 N N . VAL B 1 306 ? 26.891 24.281 13.188 1 96.44 306 VAL B N 1
ATOM 7380 C CA . VAL B 1 306 ? 27.625 23.828 12.008 1 96.44 306 VAL B CA 1
ATOM 7381 C C . VAL B 1 306 ? 27.172 22.422 11.633 1 96.44 306 VAL B C 1
ATOM 7383 O O . VAL B 1 306 ? 26.859 22.156 10.469 1 96.44 306 VAL B O 1
ATOM 7386 N N . GLU B 1 307 ? 27.156 21.609 12.602 1 95.88 307 GLU B N 1
ATOM 7387 C CA . GLU B 1 307 ? 26.719 20.234 12.367 1 95.88 307 GLU B CA 1
ATOM 7388 C C . GLU B 1 307 ? 25.297 20.188 11.812 1 95.88 307 GLU B C 1
ATOM 7390 O O . GLU B 1 307 ? 25.016 19.438 10.883 1 95.88 307 GLU B O 1
ATOM 7395 N N . TYR B 1 308 ? 24.438 20.922 12.422 1 96.12 308 TYR B N 1
ATOM 7396 C CA . TYR B 1 308 ? 23.047 20.953 12 1 96.12 308 TYR B CA 1
ATOM 7397 C C . TYR B 1 308 ? 22.906 21.469 10.57 1 96.12 308 TYR B C 1
ATOM 7399 O O . TYR B 1 308 ? 22.203 20.859 9.758 1 96.12 308 TYR B O 1
ATOM 7407 N N . MET B 1 309 ? 23.578 22.531 10.25 1 95.56 309 MET B N 1
ATOM 7408 C CA . MET B 1 309 ? 23.469 23.141 8.93 1 95.56 309 MET B CA 1
ATOM 7409 C C . MET B 1 309 ? 24.109 22.266 7.859 1 95.56 309 MET B C 1
ATOM 7411 O O . MET B 1 309 ? 23.641 22.219 6.723 1 95.56 309 MET B O 1
ATOM 7415 N N . GLU B 1 310 ? 25.156 21.594 8.203 1 95.56 310 GLU B N 1
ATOM 7416 C CA . GLU B 1 310 ? 25.766 20.656 7.258 1 95.56 310 GLU B CA 1
ATOM 7417 C C . GLU B 1 310 ? 24.844 19.484 6.953 1 95.56 310 GLU B C 1
ATOM 7419 O O . GLU B 1 310 ? 24.734 19.062 5.801 1 95.56 310 GLU B O 1
ATOM 7424 N N . ARG B 1 311 ? 24.297 18.969 7.949 1 94.94 311 ARG B N 1
ATOM 7425 C CA . ARG B 1 311 ? 23.328 17.875 7.758 1 94.94 311 ARG B CA 1
ATOM 7426 C C . ARG B 1 311 ? 22.156 18.344 6.891 1 94.94 311 ARG B C 1
ATOM 7428 O O . ARG B 1 311 ? 21.719 17.609 6.004 1 94.94 311 ARG B O 1
ATOM 7435 N N . LYS B 1 312 ? 21.688 19.469 7.18 1 94.75 312 LYS B N 1
ATOM 7436 C CA . LYS B 1 312 ? 20.578 20.031 6.414 1 94.75 312 LYS B CA 1
ATOM 7437 C C . LYS B 1 312 ? 20.953 20.219 4.949 1 94.75 312 LYS B C 1
ATOM 7439 O O . LYS B 1 312 ? 20.172 19.891 4.055 1 94.75 312 LYS B O 1
ATOM 7444 N N . LYS B 1 313 ? 22.109 20.719 4.723 1 94 313 LYS B N 1
ATOM 7445 C CA . LYS B 1 313 ? 22.594 20.906 3.359 1 94 313 LYS B CA 1
ATOM 7446 C C . LYS B 1 313 ? 22.672 19.562 2.619 1 94 313 LYS B C 1
ATOM 7448 O O . LYS B 1 313 ? 22.281 19.469 1.454 1 94 313 LYS B O 1
ATOM 7453 N N . LYS B 1 314 ? 23.203 18.594 3.297 1 94.25 314 LYS B N 1
ATOM 7454 C CA . LYS B 1 314 ? 23.312 17.266 2.703 1 94.25 314 LYS B CA 1
ATOM 7455 C C . LYS B 1 314 ? 21.922 16.719 2.357 1 94.25 314 LYS B C 1
ATOM 7457 O O . LYS B 1 314 ? 21.75 16.094 1.305 1 94.25 314 LYS B O 1
ATOM 7462 N N . LEU B 1 315 ? 21.047 16.906 3.266 1 94.88 315 LEU B N 1
ATOM 7463 C CA . LEU B 1 315 ? 19.672 16.453 3.047 1 94.88 315 LEU B CA 1
ATOM 7464 C C . LEU B 1 315 ? 19.062 17.156 1.839 1 94.88 315 LEU B C 1
ATOM 7466 O O . LEU B 1 315 ? 18.391 16.516 1.017 1 94.88 315 LEU B O 1
ATOM 7470 N N . GLU B 1 316 ? 19.25 18.359 1.683 1 93.62 316 GLU B N 1
ATOM 7471 C CA . GLU B 1 316 ? 18.719 19.125 0.56 1 93.62 316 GLU B CA 1
ATOM 7472 C C . GLU B 1 316 ? 19.344 18.672 -0.76 1 93.62 316 GLU B C 1
ATOM 7474 O O . GLU B 1 316 ? 18.656 18.594 -1.78 1 93.62 316 GLU B O 1
ATOM 7479 N N . GLU B 1 317 ? 20.562 18.422 -0.71 1 92.88 317 GLU B N 1
ATOM 7480 C CA . GLU B 1 317 ? 21.234 17.906 -1.898 1 92.88 317 GLU B CA 1
ATOM 7481 C C . GLU B 1 317 ? 20.672 16.547 -2.301 1 92.88 317 GLU B C 1
ATOM 7483 O O . GLU B 1 317 ? 20.484 16.266 -3.49 1 92.88 317 GLU B O 1
ATOM 7488 N N . GLU B 1 318 ? 20.453 15.766 -1.305 1 91.94 318 GLU B N 1
ATOM 7489 C CA . GLU B 1 318 ? 19.859 14.461 -1.568 1 91.94 318 GLU B CA 1
ATOM 7490 C C . GLU B 1 318 ? 18.469 14.602 -2.18 1 91.94 318 GLU B C 1
ATOM 7492 O O . GLU B 1 318 ? 18.125 13.883 -3.125 1 91.94 318 GLU B O 1
ATOM 7497 N N . ILE B 1 319 ? 17.734 15.461 -1.626 1 91.75 319 ILE B N 1
ATOM 7498 C CA . ILE B 1 319 ? 16.391 15.688 -2.146 1 91.75 319 ILE B CA 1
ATOM 7499 C C . ILE B 1 319 ? 16.469 16.172 -3.592 1 91.75 319 ILE B C 1
ATOM 7501 O O . ILE B 1 319 ? 15.719 15.703 -4.453 1 91.75 319 ILE B O 1
ATOM 7505 N N . LYS B 1 320 ? 17.344 17.078 -3.877 1 89.25 320 LYS B N 1
ATOM 7506 C CA . LYS B 1 320 ? 17.531 17.562 -5.238 1 89.25 320 LYS B CA 1
ATOM 7507 C C . LYS B 1 320 ? 17.906 16.438 -6.188 1 89.25 320 LYS B C 1
ATOM 7509 O O . LYS B 1 320 ? 17.406 16.375 -7.312 1 89.25 320 LYS B O 1
ATOM 7514 N N . PHE B 1 321 ? 18.828 15.594 -5.707 1 90.69 321 PHE B N 1
ATOM 7515 C CA . PHE B 1 321 ? 19.219 14.43 -6.492 1 90.69 321 PHE B CA 1
ATOM 7516 C C . PHE B 1 321 ? 18.016 13.578 -6.84 1 90.69 321 PHE B C 1
ATOM 7518 O O . PHE B 1 321 ? 17.828 13.195 -8 1 90.69 321 PHE B O 1
ATOM 7525 N N . TYR B 1 322 ? 17.203 13.289 -5.832 1 88 322 TYR B N 1
ATOM 7526 C CA . TYR B 1 322 ? 16.047 12.414 -6.027 1 88 322 TYR B CA 1
ATOM 7527 C C . TYR B 1 322 ? 15.008 13.078 -6.922 1 88 322 TYR B C 1
ATOM 7529 O O . TYR B 1 322 ? 14.414 12.422 -7.781 1 88 322 TYR B O 1
ATOM 7537 N N . LYS B 1 323 ? 14.805 14.297 -6.762 1 80.88 323 LYS B N 1
ATOM 7538 C CA . LYS B 1 323 ? 13.852 15.023 -7.594 1 80.88 323 LYS B CA 1
ATOM 7539 C C . LYS B 1 323 ? 14.281 15.016 -9.062 1 80.88 323 LYS B C 1
ATOM 7541 O O . LYS B 1 323 ? 13.445 14.922 -9.961 1 80.88 323 LYS B O 1
ATOM 7546 N N . LYS B 1 324 ? 15.508 15.141 -9.25 1 82.19 324 LYS B N 1
ATOM 7547 C CA . LYS B 1 324 ? 16.062 15.125 -10.609 1 82.19 324 LYS B CA 1
ATOM 7548 C C . LYS B 1 324 ? 15.805 13.781 -11.289 1 82.19 324 LYS B C 1
ATOM 7550 O O . LYS B 1 324 ? 15.523 13.734 -12.484 1 82.19 324 LYS B O 1
ATOM 7555 N N . HIS B 1 325 ? 15.93 12.75 -10.508 1 82.19 325 HIS B N 1
ATOM 7556 C CA . HIS B 1 325 ? 15.875 11.414 -11.086 1 82.19 325 HIS B CA 1
ATOM 7557 C C . HIS B 1 325 ? 14.5 10.781 -10.891 1 82.19 325 HIS B C 1
ATOM 7559 O O . HIS B 1 325 ? 14.242 9.688 -11.398 1 82.19 325 HIS B O 1
ATOM 7565 N N . HIS B 1 326 ? 13.68 11.195 -9.984 1 68.94 326 HIS B N 1
ATOM 7566 C CA . HIS B 1 326 ? 12.336 10.68 -9.711 1 68.94 326 HIS B CA 1
ATOM 7567 C C . HIS B 1 326 ? 11.336 11.195 -10.742 1 68.94 326 HIS B C 1
ATOM 7569 O O . HIS B 1 326 ? 11.07 12.398 -10.805 1 68.94 326 HIS B O 1
ATOM 7575 N N . THR B 1 327 ? 11.609 11.172 -11.977 1 53.06 327 THR B N 1
ATOM 7576 C CA . THR B 1 327 ? 10.523 11.672 -12.805 1 53.06 327 THR B CA 1
ATOM 7577 C C . THR B 1 327 ? 9.203 10.984 -12.438 1 53.06 327 THR B C 1
ATOM 7579 O O . THR B 1 327 ? 9.086 9.766 -12.539 1 53.06 327 THR B O 1
ATOM 7582 N N . THR B 1 328 ? 8.797 11.211 -11.367 1 43.34 328 THR B N 1
ATOM 7583 C CA . THR B 1 328 ? 7.512 10.633 -10.977 1 43.34 328 THR B CA 1
ATOM 7584 C C . THR B 1 328 ? 6.637 10.383 -12.203 1 43.34 328 THR B C 1
ATOM 7586 O O . THR B 1 328 ? 6.797 11.047 -13.227 1 43.34 328 THR B O 1
ATOM 7589 N N . SER B 1 329 ? 6.309 9.18 -12.562 1 37.25 329 SER B N 1
ATOM 7590 C CA . SER B 1 329 ? 5.027 9.102 -13.258 1 37.25 329 SER B CA 1
ATOM 7591 C C . SER B 1 329 ? 4.145 10.297 -12.93 1 37.25 329 SER B C 1
ATOM 7593 O O . SER B 1 329 ? 3.607 10.398 -11.828 1 37.25 329 SER B O 1
ATOM 7595 N N . ASP B 1 330 ? 4.668 11.398 -12.875 1 31.8 330 ASP B N 1
ATOM 7596 C CA . ASP B 1 330 ? 3.826 12.594 -12.812 1 31.8 330 ASP B CA 1
ATOM 7597 C C . ASP B 1 330 ? 2.473 12.336 -13.477 1 31.8 330 ASP B C 1
ATOM 7599 O O . ASP B 1 330 ? 2.35 12.398 -14.695 1 31.8 330 ASP B O 1
ATOM 7603 N N . TYR B 1 331 ? 1.857 11.312 -13.25 1 30.02 331 TYR B N 1
ATOM 7604 C CA . TYR B 1 331 ? 0.459 11.539 -13.602 1 30.02 331 TYR B CA 1
ATOM 7605 C C . TYR B 1 331 ? 0.109 13.016 -13.508 1 30.02 331 TYR B C 1
ATOM 7607 O O . TYR B 1 331 ? -0.966 13.438 -13.945 1 30.02 331 TYR B O 1
ATOM 7615 N N . SER B 1 332 ? 0.827 13.711 -12.727 1 29.47 332 SER B N 1
ATOM 7616 C CA . SER B 1 332 ? 0.552 15.125 -12.5 1 29.47 332 SER B CA 1
ATOM 7617 C C . SER B 1 332 ? 0.998 15.969 -13.688 1 29.47 332 SER B C 1
ATOM 7619 O O . SER B 1 332 ? 0.366 16.984 -14.016 1 29.47 332 SER B O 1
ATOM 7621 N N . GLU B 1 333 ? 2.332 15.945 -14.062 1 29 333 GLU B N 1
ATOM 7622 C CA . GLU B 1 333 ? 2.768 17 -14.984 1 29 333 GLU B CA 1
ATOM 7623 C C . GLU B 1 333 ? 2.281 16.719 -16.406 1 29 333 GLU B C 1
ATOM 7625 O O . GLU B 1 333 ? 2.936 17.109 -17.375 1 29 333 GLU B O 1
ATOM 7630 N N . SER B 1 334 ? 1.747 15.711 -16.734 1 30.61 334 SER B N 1
ATOM 7631 C CA . SER B 1 334 ? 1.285 15.922 -18.094 1 30.61 334 SER B CA 1
ATOM 7632 C C . SER B 1 334 ? 0.787 17.344 -18.312 1 30.61 334 SER B C 1
ATOM 7634 O O . SER B 1 334 ? -0.01 17.859 -17.516 1 30.61 334 SER B O 1
ATOM 7636 N N . SER B 1 335 ? 1.549 18.219 -18.797 1 31 335 SER B N 1
ATOM 7637 C CA . SER B 1 335 ? 1.204 19.547 -19.297 1 31 335 SER B CA 1
ATOM 7638 C C . SER B 1 335 ? -0.264 19.609 -19.703 1 31 335 SER B C 1
ATOM 7640 O O . SER B 1 335 ? -0.75 18.766 -20.453 1 31 335 SER B O 1
ATOM 7642 N N . TYR B 1 336 ? -1.099 20.141 -18.969 1 33.31 336 TYR B N 1
ATOM 7643 C CA . TYR B 1 336 ? -2.4 20.688 -19.344 1 33.31 336 TYR B CA 1
ATOM 7644 C C . TYR B 1 336 ? -2.469 20.984 -20.828 1 33.31 336 TYR B C 1
ATOM 7646 O O . TYR B 1 336 ? -3.533 20.859 -21.453 1 33.31 336 TYR B O 1
ATOM 7654 N N . ASP B 1 337 ? -1.336 21.375 -21.406 1 37.31 337 ASP B N 1
ATOM 7655 C CA . ASP B 1 337 ? -1.292 21.922 -22.75 1 37.31 337 ASP B CA 1
ATOM 7656 C C . ASP B 1 337 ? -1.41 20.828 -23.797 1 37.31 337 ASP B C 1
ATOM 7658 O O . ASP B 1 337 ? -1.675 21.109 -24.969 1 37.31 337 ASP B O 1
ATOM 7662 N N . GLN B 1 338 ? -1.011 19.641 -23.547 1 39.16 338 GLN B N 1
ATOM 7663 C CA . GLN B 1 338 ? -0.946 18.828 -24.75 1 39.16 338 GLN B CA 1
ATOM 7664 C C . GLN B 1 338 ? -2.316 18.266 -25.094 1 39.16 338 GLN B C 1
ATOM 7666 O O . GLN B 1 338 ? -2.527 17.781 -26.219 1 39.16 338 GLN B O 1
ATOM 7671 N N . ASP B 1 339 ? -3.248 18.188 -24.203 1 51.16 339 ASP B N 1
ATOM 7672 C CA . ASP B 1 339 ? -4.441 17.5 -24.688 1 51.16 339 ASP B CA 1
ATOM 7673 C C . ASP B 1 339 ? -5.531 18.5 -25.078 1 51.16 339 ASP B C 1
ATOM 7675 O O . ASP B 1 339 ? -6.719 18.172 -25.062 1 51.16 339 ASP B O 1
ATOM 7679 N N . GLY B 1 340 ? -5.105 19.734 -25.453 1 65.44 340 GLY B N 1
ATOM 7680 C CA . GLY B 1 340 ? -6.059 20.703 -25.969 1 65.44 340 GLY B CA 1
ATOM 7681 C C . GLY B 1 340 ? -6.844 21.406 -24.875 1 65.44 340 GLY B C 1
ATOM 7682 O O . GLY B 1 340 ? -7.652 22.297 -25.172 1 65.44 340 GLY B O 1
ATOM 7683 N N . THR B 1 341 ? -6.52 21.094 -23.641 1 76.5 341 THR B N 1
ATOM 7684 C CA . THR B 1 341 ? -7.25 21.75 -22.562 1 76.5 341 THR B CA 1
ATOM 7685 C C . THR B 1 341 ? -6.609 23.094 -22.234 1 76.5 341 THR B C 1
ATOM 7687 O O . THR B 1 341 ? -5.395 23.188 -22.016 1 76.5 341 THR B O 1
ATOM 7690 N N . THR B 1 342 ? -7.352 24.219 -22.344 1 82.31 342 THR B N 1
ATOM 7691 C CA . THR B 1 342 ? -6.879 25.562 -22.062 1 82.31 342 THR B CA 1
ATOM 7692 C C . THR B 1 342 ? -7.691 26.203 -20.938 1 82.31 342 THR B C 1
ATOM 7694 O O . THR B 1 342 ? -8.922 26.109 -20.922 1 82.31 342 THR B O 1
ATOM 7697 N N . ILE B 1 343 ? -6.945 26.812 -20.031 1 86.06 343 ILE B N 1
ATOM 7698 C CA . ILE B 1 343 ? -7.629 27.578 -19 1 86.06 343 ILE B CA 1
ATOM 7699 C C . ILE B 1 343 ? -8.148 28.891 -19.578 1 86.06 343 ILE B C 1
ATOM 7701 O O . ILE B 1 343 ? -7.375 29.719 -20.047 1 86.06 343 ILE B O 1
ATOM 7705 N N . THR B 1 344 ? -9.406 29.078 -19.641 1 88 344 THR B N 1
ATOM 7706 C CA . THR B 1 344 ? -10.016 30.234 -20.281 1 88 344 THR B CA 1
ATOM 7707 C C . THR B 1 344 ? -10.297 31.328 -19.25 1 88 344 THR B C 1
ATOM 7709 O O . THR B 1 344 ? -10.211 32.531 -19.562 1 88 344 THR B O 1
ATOM 7712 N N . LEU B 1 345 ? -10.742 30.938 -18.062 1 88.56 345 LEU B N 1
ATOM 7713 C CA . LEU B 1 345 ? -10.977 31.891 -16.984 1 88.56 345 LEU B CA 1
ATOM 7714 C C . LEU B 1 345 ? -10.258 31.469 -15.719 1 88.56 345 LEU B C 1
ATOM 7716 O O . LEU B 1 345 ? -10.375 30.312 -15.289 1 88.56 345 LEU B O 1
ATOM 7720 N N . THR B 1 346 ? -9.5 32.344 -15.227 1 85.94 346 THR B N 1
ATOM 7721 C CA . THR B 1 346 ? -8.828 32.094 -13.961 1 85.94 346 THR B CA 1
ATOM 7722 C C . THR B 1 346 ? -9.625 32.688 -12.805 1 85.94 346 THR B C 1
ATOM 7724 O O . THR B 1 346 ? -10.648 33.344 -13.023 1 85.94 346 THR B O 1
ATOM 7727 N N . SER B 1 347 ? -9.117 32.469 -11.602 1 84.81 347 SER B N 1
ATOM 7728 C CA . SER B 1 347 ? -9.766 32.969 -10.406 1 84.81 347 SER B CA 1
ATOM 7729 C C . SER B 1 347 ? -9.938 34.5 -10.477 1 84.81 347 SER B C 1
ATOM 7731 O O . SER B 1 347 ? -10.977 35.031 -10.078 1 84.81 347 SER B O 1
ATOM 7733 N N . LYS B 1 348 ? -8.992 35.125 -10.969 1 80.12 348 LYS B N 1
ATOM 7734 C CA . LYS B 1 348 ? -9.031 36.562 -11.094 1 80.12 348 LYS B CA 1
ATOM 7735 C C . LYS B 1 348 ? -10.195 37 -11.977 1 80.12 348 LYS B C 1
ATOM 7737 O O . LYS B 1 348 ? -10.898 37.969 -11.664 1 80.12 348 LYS B O 1
ATOM 7742 N N . GLU B 1 349 ? -10.398 36.344 -13.109 1 81.5 349 GLU B N 1
ATOM 7743 C CA . GLU B 1 349 ? -11.469 36.688 -14.047 1 81.5 349 GLU B CA 1
ATOM 7744 C C . GLU B 1 349 ? -12.836 36.25 -13.508 1 81.5 349 GLU B C 1
ATOM 7746 O O . GLU B 1 349 ? -13.867 36.719 -13.984 1 81.5 349 GLU B O 1
ATOM 7751 N N . LEU B 1 350 ? -12.789 35.406 -12.523 1 85.94 350 LEU B N 1
ATOM 7752 C CA . LEU B 1 350 ? -14.016 34.938 -11.891 1 85.94 350 LEU B CA 1
ATOM 7753 C C . LEU B 1 350 ? -14.25 35.656 -10.57 1 85.94 350 LEU B C 1
ATOM 7755 O O . LEU B 1 350 ? -14.758 35.062 -9.617 1 85.94 350 LEU B O 1
ATOM 7759 N N . LYS B 1 351 ? -13.82 36.906 -10.516 1 80.06 351 LYS B N 1
ATOM 7760 C CA . LYS B 1 351 ? -14.023 37.781 -9.375 1 80.06 351 LYS B CA 1
ATOM 7761 C C . LYS B 1 351 ? -13.406 37.219 -8.109 1 80.06 351 LYS B C 1
ATOM 7763 O O . LYS B 1 351 ? -14.023 37.219 -7.043 1 80.06 351 LYS B O 1
ATOM 7768 N N . ASP B 1 352 ? -12.297 36.469 -8.25 1 78.19 352 ASP B N 1
ATOM 7769 C CA . ASP B 1 352 ? -11.414 36 -7.191 1 78.19 352 ASP B CA 1
ATOM 7770 C C . ASP B 1 352 ? -12.031 34.812 -6.449 1 78.19 352 ASP B C 1
ATOM 7772 O O . ASP B 1 352 ? -11.664 34.531 -5.305 1 78.19 352 ASP B O 1
ATOM 7776 N N . TYR B 1 353 ? -13.031 34.25 -6.984 1 84.75 353 TYR B N 1
ATOM 7777 C CA . TYR B 1 353 ? -13.438 32.938 -6.469 1 84.75 353 TYR B CA 1
ATOM 7778 C C . TYR B 1 353 ? -12.336 31.922 -6.676 1 84.75 353 TYR B C 1
ATOM 7780 O O . TYR B 1 353 ? -11.609 31.969 -7.668 1 84.75 353 TYR B O 1
ATOM 7788 N N . SER B 1 354 ? -12.242 31.047 -5.723 1 88.44 354 SER B N 1
ATOM 7789 C CA . SER B 1 354 ? -11.312 29.938 -5.91 1 88.44 354 SER B CA 1
ATOM 7790 C C . SER B 1 354 ? -11.828 28.938 -6.941 1 88.44 354 SER B C 1
ATOM 7792 O O . SER B 1 354 ? -12.281 27.844 -6.586 1 88.44 354 SER B O 1
ATOM 7794 N N . ALA B 1 355 ? -11.812 29.406 -8.148 1 92.06 355 ALA B N 1
ATOM 7795 C CA . ALA B 1 355 ? -12.391 28.641 -9.25 1 92.06 355 ALA B CA 1
ATOM 7796 C C . ALA B 1 355 ? -11.672 28.938 -10.562 1 92.06 355 ALA B C 1
ATOM 7798 O O . ALA B 1 355 ? -10.844 29.844 -10.633 1 92.06 355 ALA B O 1
ATOM 7799 N N . PHE B 1 356 ? -11.875 28.078 -11.531 1 91.75 356 PHE B N 1
ATOM 7800 C CA . PHE B 1 356 ? -11.352 28.281 -12.875 1 91.75 356 PHE B CA 1
ATOM 7801 C C . PHE B 1 356 ? -12.258 27.641 -13.914 1 91.75 356 PHE B C 1
ATOM 7803 O O . PHE B 1 356 ? -13.141 26.844 -13.578 1 91.75 356 PHE B O 1
ATOM 7810 N N . VAL B 1 357 ? -12.156 28.141 -15.117 1 92.62 357 VAL B N 1
ATOM 7811 C CA . VAL B 1 357 ? -12.836 27.547 -16.266 1 92.62 357 VAL B CA 1
ATOM 7812 C C . VAL B 1 357 ? -11.812 27.094 -17.297 1 92.62 357 VAL B C 1
ATOM 7814 O O . VAL B 1 357 ? -10.883 27.828 -17.625 1 92.62 357 VAL B O 1
ATOM 7817 N N . ALA B 1 358 ? -11.938 25.859 -17.656 1 91.44 358 ALA B N 1
ATOM 7818 C CA . ALA B 1 358 ? -11.078 25.297 -18.703 1 91.44 358 ALA B CA 1
ATOM 7819 C C . ALA B 1 358 ? -11.906 24.797 -19.891 1 91.44 358 ALA B C 1
ATOM 7821 O O . ALA B 1 358 ? -13 24.25 -19.703 1 91.44 358 ALA B O 1
ATOM 7822 N N . ASP B 1 359 ? -11.398 25.031 -21.062 1 89.5 359 ASP B N 1
ATOM 7823 C CA . ASP B 1 359 ? -12.07 24.578 -22.281 1 89.5 359 ASP B CA 1
ATOM 7824 C C . ASP B 1 359 ? -11.219 23.531 -23 1 89.5 359 ASP B C 1
ATOM 7826 O O . ASP B 1 359 ? -10.016 23.453 -22.781 1 89.5 359 ASP B O 1
ATOM 7830 N N . GLY B 1 360 ? -11.961 22.672 -23.719 1 87.44 360 GLY B N 1
ATOM 7831 C CA . GLY B 1 360 ? -11.281 21.719 -24.594 1 87.44 360 GLY B CA 1
ATOM 7832 C C . GLY B 1 360 ? -10.914 20.422 -23.906 1 87.44 360 GLY B C 1
ATOM 7833 O O . GLY B 1 360 ? -9.977 19.734 -24.312 1 87.44 360 GLY B O 1
ATOM 7834 N N . LEU B 1 361 ? -11.539 20.109 -22.828 1 88.62 361 LEU B N 1
ATOM 7835 C CA . LEU B 1 361 ? -11.219 18.875 -22.109 1 88.62 361 LEU B CA 1
ATOM 7836 C C . LEU B 1 361 ? -11.586 17.656 -22.953 1 88.62 361 LEU B C 1
ATOM 7838 O O . LEU B 1 361 ? -11 16.578 -22.781 1 88.62 361 LEU B O 1
ATOM 7842 N N . THR B 1 362 ? -12.625 17.781 -23.781 1 88.81 362 THR B N 1
ATOM 7843 C CA . THR B 1 362 ? -13.07 16.703 -24.656 1 88.81 362 THR B CA 1
ATOM 7844 C C . THR B 1 362 ? -13.656 17.281 -25.953 1 88.81 362 THR B C 1
ATOM 7846 O O . THR B 1 362 ? -13.68 18.484 -26.141 1 88.81 362 THR B O 1
ATOM 7849 N N . ASN B 1 363 ? -14.023 16.359 -26.859 1 88.62 363 ASN B N 1
ATOM 7850 C CA . ASN B 1 363 ? -14.57 16.781 -28.141 1 88.62 363 ASN B CA 1
ATOM 7851 C C . ASN B 1 363 ? -16.062 16.5 -28.219 1 88.62 363 ASN B C 1
ATOM 7853 O O . ASN B 1 363 ? -16.641 15.883 -27.328 1 88.62 363 ASN B O 1
ATOM 7857 N N . ASP B 1 364 ? -16.656 17.016 -29.297 1 89.31 364 ASP B N 1
ATOM 7858 C CA . ASP B 1 364 ? -18.109 16.969 -29.453 1 89.31 364 ASP B CA 1
ATOM 7859 C C . ASP B 1 364 ? -18.609 15.523 -29.562 1 89.31 364 ASP B C 1
ATOM 7861 O O . ASP B 1 364 ? -19.688 15.203 -29.062 1 89.31 364 ASP B O 1
ATOM 7865 N N . GLN B 1 365 ? -17.844 14.727 -30.125 1 88.06 365 GLN B N 1
ATOM 7866 C CA . GLN B 1 365 ? -18.25 13.328 -30.25 1 88.06 365 GLN B CA 1
ATOM 7867 C C . GLN B 1 365 ? -18.328 12.648 -28.891 1 88.06 365 GLN B C 1
ATOM 7869 O O . GLN B 1 365 ? -19.281 11.922 -28.609 1 88.06 365 GLN B O 1
ATOM 7874 N N . ASP B 1 366 ? -17.328 12.859 -28.156 1 91.12 366 ASP B N 1
ATOM 7875 C CA . ASP B 1 366 ? -17.312 12.273 -26.828 1 91.12 366 ASP B CA 1
ATOM 7876 C C . ASP B 1 366 ? -18.469 12.797 -25.984 1 91.12 366 ASP B C 1
ATOM 7878 O O . ASP B 1 366 ? -19.094 12.039 -25.234 1 91.12 366 ASP B O 1
ATOM 7882 N N . CYS B 1 367 ? -18.75 14.047 -26.078 1 93.56 367 CYS B N 1
ATOM 7883 C CA . CYS B 1 367 ? -19.859 14.641 -25.344 1 93.56 367 CYS B CA 1
ATOM 7884 C C . CYS B 1 367 ? -21.188 13.992 -25.734 1 93.56 367 CYS B C 1
ATOM 7886 O O . CYS B 1 367 ? -22 13.648 -24.859 1 93.56 367 CYS B O 1
ATOM 7888 N N . THR B 1 368 ? -21.359 13.742 -26.984 1 91.38 368 THR B N 1
ATOM 7889 C CA . THR B 1 368 ? -22.578 13.102 -27.469 1 91.38 368 THR B CA 1
ATOM 7890 C C . THR B 1 368 ? -22.688 11.672 -26.938 1 91.38 368 THR B C 1
ATOM 7892 O O . THR B 1 368 ? -23.766 11.219 -26.562 1 91.38 368 THR B O 1
ATOM 7895 N N . THR B 1 369 ? -21.609 11.039 -26.969 1 89.38 369 THR B N 1
ATOM 7896 C CA . THR B 1 369 ? -21.594 9.672 -26.469 1 89.38 369 THR B CA 1
ATOM 7897 C C . THR B 1 369 ? -22.047 9.609 -25.016 1 89.38 369 THR B C 1
ATOM 7899 O O . THR B 1 369 ? -22.859 8.766 -24.641 1 89.38 369 THR B O 1
ATOM 7902 N N . LEU B 1 370 ? -21.547 10.492 -24.219 1 91.75 370 LEU B N 1
ATOM 7903 C CA . LEU B 1 370 ? -21.906 10.492 -22.812 1 91.75 370 LEU B CA 1
ATOM 7904 C C . LEU B 1 370 ? -23.359 10.922 -22.625 1 91.75 370 LEU B C 1
ATOM 7906 O O . LEU B 1 370 ? -24.062 10.414 -21.734 1 91.75 370 LEU B O 1
ATOM 7910 N N . GLN B 1 371 ? -23.859 11.836 -23.422 1 91.31 371 GLN B N 1
ATOM 7911 C CA . GLN B 1 371 ? -25.266 12.227 -23.375 1 91.31 371 GLN B CA 1
ATOM 7912 C C . GLN B 1 371 ? -26.172 11.039 -23.641 1 91.31 371 GLN B C 1
ATOM 7914 O O . GLN B 1 371 ? -27.172 10.828 -22.938 1 91.31 371 GLN B O 1
ATOM 7919 N N . ASN B 1 372 ? -25.766 10.289 -24.562 1 86.94 372 ASN B N 1
ATOM 7920 C CA . ASN B 1 372 ? -26.562 9.117 -24.922 1 86.94 372 ASN B CA 1
ATOM 7921 C C . ASN B 1 372 ? -26.5 8.055 -23.828 1 86.94 372 ASN B C 1
ATOM 7923 O O . ASN B 1 372 ? -27.516 7.395 -23.547 1 86.94 372 ASN B O 1
ATOM 7927 N N . LEU B 1 373 ? -25.312 7.957 -23.281 1 86.25 373 LEU B N 1
ATOM 7928 C CA . LEU B 1 373 ? -25.156 6.984 -22.203 1 86.25 373 LEU B CA 1
ATOM 7929 C C . LEU B 1 373 ? -26.125 7.258 -21.078 1 86.25 373 LEU B C 1
ATOM 7931 O O . LEU B 1 373 ? -26.75 6.332 -20.547 1 86.25 373 LEU B O 1
ATOM 7935 N N . VAL B 1 374 ? -26.266 8.461 -20.656 1 84.44 374 VAL B N 1
ATOM 7936 C CA . VAL B 1 374 ? -27.125 8.797 -19.516 1 84.44 374 VAL B CA 1
ATOM 7937 C C . VAL B 1 374 ? -28.578 8.734 -19.938 1 84.44 374 VAL B C 1
ATOM 7939 O O . VAL B 1 374 ? -29.453 8.344 -19.141 1 84.44 374 VAL B O 1
ATOM 7942 N N . LYS B 1 375 ? -28.938 9.031 -21.094 1 77.19 375 LYS B N 1
ATOM 7943 C CA . LYS B 1 375 ? -30.312 9.062 -21.562 1 77.19 375 LYS B CA 1
ATOM 7944 C C . LYS B 1 375 ? -30.906 7.66 -21.625 1 77.19 375 LYS B C 1
ATOM 7946 O O . LYS B 1 375 ? -32.094 7.461 -21.312 1 77.19 375 LYS B O 1
ATOM 7951 N N . VAL B 1 376 ? -30.094 6.809 -22.031 1 66.5 376 VAL B N 1
ATOM 7952 C CA . VAL B 1 376 ? -30.625 5.473 -22.281 1 66.5 376 VAL B CA 1
ATOM 7953 C C . VAL B 1 376 ? -30.719 4.699 -20.969 1 66.5 376 VAL B C 1
ATOM 7955 O O . VAL B 1 376 ? -31.641 3.918 -20.766 1 66.5 376 VAL B O 1
ATOM 7958 N N . GLU B 1 377 ? -29.797 4.957 -20.047 1 62.75 377 GLU B N 1
ATOM 7959 C CA . GLU B 1 377 ? -29.656 3.988 -18.969 1 62.75 377 GLU B CA 1
ATOM 7960 C C . GLU B 1 377 ? -29.891 4.641 -17.609 1 62.75 377 GLU B C 1
ATOM 7962 O O . GLU B 1 377 ? -29.797 3.979 -16.562 1 62.75 377 GLU B O 1
ATOM 7967 N N . ALA B 1 378 ? -30.219 5.867 -17.578 1 64.38 378 ALA B N 1
ATOM 7968 C CA . ALA B 1 378 ? -30.297 6.609 -16.328 1 64.38 378 ALA B CA 1
ATOM 7969 C C . ALA B 1 378 ? -31.656 6.414 -15.648 1 64.38 378 ALA B C 1
ATOM 7971 O O . ALA B 1 378 ? -32.625 5.953 -16.281 1 64.38 378 ALA B O 1
ATOM 7972 N N . ILE B 1 379 ? -31.672 6.387 -14.438 1 61.81 379 ILE B N 1
ATOM 7973 C CA . ILE B 1 379 ? -32.875 6.348 -13.633 1 61.81 379 ILE B CA 1
ATOM 7974 C C . ILE B 1 379 ? -33.219 7.754 -13.156 1 61.81 379 ILE B C 1
ATOM 7976 O O . ILE B 1 379 ? -32.344 8.555 -12.859 1 61.81 379 ILE B O 1
ATOM 7980 N N . ASN B 1 380 ? -34.562 8 -13.242 1 57.5 380 ASN B N 1
ATOM 7981 C CA . ASN B 1 380 ? -35.031 9.281 -12.719 1 57.5 380 ASN B CA 1
ATOM 7982 C C . ASN B 1 380 ? -34.625 9.469 -11.258 1 57.5 380 ASN B C 1
ATOM 7984 O O . ASN B 1 380 ? -34.812 8.57 -10.43 1 57.5 380 ASN B O 1
ATOM 7988 N N . GLY B 1 381 ? -33.906 10.547 -10.969 1 55.41 381 GLY B N 1
ATOM 7989 C CA . GLY B 1 381 ? -33.562 10.914 -9.609 1 55.41 381 GLY B CA 1
ATOM 7990 C C . GLY B 1 381 ? -32.375 10.141 -9.062 1 55.41 381 GLY B C 1
ATOM 7991 O O . GLY B 1 381 ? -32.094 10.203 -7.863 1 55.41 381 GLY B O 1
ATOM 7992 N N . ASP B 1 382 ? -31.656 9.453 -9.836 1 58.34 382 ASP B N 1
ATOM 7993 C CA . ASP B 1 382 ? -30.547 8.609 -9.391 1 58.34 382 ASP B CA 1
ATOM 7994 C C . ASP B 1 382 ? -29.516 9.422 -8.617 1 58.34 382 ASP B C 1
ATOM 7996 O O . ASP B 1 382 ? -29.203 10.555 -8.992 1 58.34 382 ASP B O 1
ATOM 8000 N N . GLY B 1 383 ? -28.984 8.875 -7.477 1 53.75 383 GLY B N 1
ATOM 8001 C CA . GLY B 1 383 ? -27.938 9.469 -6.68 1 53.75 383 GLY B CA 1
ATOM 8002 C C . GLY B 1 383 ? -28.453 10.266 -5.5 1 53.75 383 GLY B C 1
ATOM 8003 O O . GLY B 1 383 ? -27.688 10.695 -4.637 1 53.75 383 GLY B O 1
ATOM 8004 N N . TYR B 1 384 ? -29.781 10.547 -5.473 1 52.56 384 TYR B N 1
ATOM 8005 C CA . TYR B 1 384 ? -30.344 11.367 -4.402 1 52.56 384 TYR B CA 1
ATOM 8006 C C . TYR B 1 384 ? -31.438 10.609 -3.654 1 52.56 384 TYR B C 1
ATOM 8008 O O . TYR B 1 384 ? -32.344 11.227 -3.107 1 52.56 384 TYR B O 1
ATOM 8016 N N . ASP B 1 385 ? -31.375 9.43 -3.662 1 50.62 385 ASP B N 1
ATOM 8017 C CA . ASP B 1 385 ? -32.406 8.609 -3.02 1 50.62 385 ASP B CA 1
ATOM 8018 C C . ASP B 1 385 ? -32.406 8.836 -1.509 1 50.62 385 ASP B C 1
ATOM 8020 O O . ASP B 1 385 ? -33.406 8.562 -0.844 1 50.62 385 ASP B O 1
ATOM 8024 N N . TYR B 1 386 ? -31.359 9.375 -1.01 1 43.28 386 TYR B N 1
ATOM 8025 C CA . TYR B 1 386 ? -31.25 9.57 0.433 1 43.28 386 TYR B CA 1
ATOM 8026 C C . TYR B 1 386 ? -32.031 10.789 0.878 1 43.28 386 TYR B C 1
ATOM 8028 O O . TYR B 1 386 ? -32.281 10.992 2.074 1 43.28 386 TYR B O 1
ATOM 8036 N N . LEU B 1 387 ? -32.375 11.523 -0.009 1 47.66 387 LEU B N 1
ATOM 8037 C CA . LEU B 1 387 ? -33.125 12.711 0.377 1 47.66 387 LEU B CA 1
ATOM 8038 C C . LEU B 1 387 ? -34.531 12.336 0.834 1 47.66 387 LEU B C 1
ATOM 8040 O O . LEU B 1 387 ? -35.219 11.578 0.158 1 47.66 387 LEU B O 1
ATOM 8044 N N . THR B 1 388 ? -34.875 12.586 2.107 1 44.25 388 THR B N 1
ATOM 8045 C CA . THR B 1 388 ? -36.188 12.289 2.705 1 44.25 388 THR B CA 1
ATOM 8046 C C . THR B 1 388 ? -37.281 13.047 1.979 1 44.25 388 THR B C 1
ATOM 8048 O O . THR B 1 388 ? -38.438 12.562 1.883 1 44.25 388 THR B O 1
ATOM 8051 N N . SER B 1 389 ? -37.125 14.273 1.596 1 46.81 389 SER B N 1
ATOM 8052 C CA . SER B 1 389 ? -38.125 15.094 0.913 1 46.81 389 SER B CA 1
ATOM 8053 C C . SER B 1 389 ? -37.562 15.625 -0.413 1 46.81 389 SER B C 1
ATOM 8055 O O . SER B 1 389 ? -36.438 16.094 -0.485 1 46.81 389 SER B O 1
ATOM 8057 N N . LYS B 1 390 ? -38.25 15.219 -1.536 1 56.44 390 LYS B N 1
ATOM 8058 C CA . LYS B 1 390 ? -37.906 15.742 -2.857 1 56.44 390 LYS B CA 1
ATOM 8059 C C . LYS B 1 390 ? -39.062 16.578 -3.416 1 56.44 390 LYS B C 1
ATOM 8061 O O . LYS B 1 390 ? -40.219 16.281 -3.184 1 56.44 390 LYS B O 1
ATOM 8066 N N . PRO B 1 391 ? -38.562 17.781 -3.812 1 47.47 391 PRO B N 1
ATOM 8067 C CA . PRO B 1 391 ? -39.625 18.562 -4.414 1 47.47 391 PRO B CA 1
ATOM 8068 C C . PRO B 1 391 ? -40.438 17.766 -5.422 1 47.47 391 PRO B C 1
ATOM 8070 O O . PRO B 1 391 ? -41.656 18 -5.586 1 47.47 391 PRO B O 1
ATOM 8073 N N . SER B 1 392 ? -39.781 16.891 -6.148 1 53.03 392 SER B N 1
ATOM 8074 C CA . SER B 1 392 ? -40.5 16.047 -7.105 1 53.03 392 SER B CA 1
ATOM 8075 C C . SER B 1 392 ? -39.844 14.68 -7.238 1 53.03 392 SER B C 1
ATOM 8077 O O . SER B 1 392 ? -38.656 14.531 -6.934 1 53.03 392 SER B O 1
ATOM 8079 N N . VAL B 1 393 ? -40.625 13.789 -7.523 1 50.12 393 VAL B N 1
ATOM 8080 C CA . VAL B 1 393 ? -40.156 12.422 -7.742 1 50.12 393 VAL B CA 1
ATOM 8081 C C . VAL B 1 393 ? -39.188 12.375 -8.93 1 50.12 393 VAL B C 1
ATOM 8083 O O . VAL B 1 393 ? -38.281 11.57 -8.953 1 50.12 393 VAL B O 1
ATOM 8086 N N . ILE B 1 394 ? -39.344 13.383 -9.711 1 59.03 394 ILE B N 1
ATOM 8087 C CA . ILE B 1 394 ? -38.656 13.312 -10.992 1 59.03 394 ILE B CA 1
ATOM 8088 C C . ILE B 1 394 ? -37.344 14.133 -10.93 1 59.03 394 ILE B C 1
ATOM 8090 O O . ILE B 1 394 ? -36.406 13.836 -11.641 1 59.03 394 ILE B O 1
ATOM 8094 N N . SER B 1 395 ? -37.438 15.164 -10.047 1 66 395 SER B N 1
ATOM 8095 C CA . SER B 1 395 ? -36.25 15.992 -9.883 1 66 395 SER B CA 1
ATOM 8096 C C . SER B 1 395 ? -35.969 16.312 -8.414 1 66 395 SER B C 1
ATOM 8098 O O . SER B 1 395 ? -36.875 16.734 -7.699 1 66 395 SER B O 1
ATOM 8100 N N . PRO B 1 396 ? -34.844 16.109 -7.957 1 71.12 396 PRO B N 1
ATOM 8101 C CA . PRO B 1 396 ? -34.562 16.328 -6.535 1 71.12 396 PRO B CA 1
ATOM 8102 C C . PRO B 1 396 ? -34.469 17.797 -6.16 1 71.12 396 PRO B C 1
ATOM 8104 O O . PRO B 1 396 ? -34.594 18.156 -4.984 1 71.12 396 PRO B O 1
ATOM 8107 N N . HIS B 1 397 ? -34.469 18.75 -7.094 1 77.56 397 HIS B N 1
ATOM 8108 C CA . HIS B 1 397 ? -34.125 20.109 -6.719 1 77.56 397 HIS B CA 1
ATOM 8109 C C . HIS B 1 397 ? -35.219 21.094 -7.172 1 77.56 397 HIS B C 1
ATOM 8111 O O . HIS B 1 397 ? -35.312 22.203 -6.652 1 77.56 397 HIS B O 1
ATOM 8117 N N . THR B 1 398 ? -35.969 20.766 -8.188 1 80.06 398 THR B N 1
ATOM 8118 C CA . THR B 1 398 ? -37.031 21.625 -8.703 1 80.06 398 THR B CA 1
ATOM 8119 C C . THR B 1 398 ? -38.125 20.812 -9.344 1 80.06 398 THR B C 1
ATOM 8121 O O . THR B 1 398 ? -37.875 19.703 -9.844 1 80.06 398 THR B O 1
ATOM 8124 N N . GLU B 1 399 ? -39.375 21.328 -9.281 1 79 399 GLU B N 1
ATOM 8125 C CA . GLU B 1 399 ? -40.5 20.625 -9.883 1 79 399 GLU B CA 1
ATOM 8126 C C . GLU B 1 399 ? -40.625 20.953 -11.367 1 79 399 GLU B C 1
ATOM 8128 O O . GLU B 1 399 ? -41.438 20.359 -12.078 1 79 399 GLU B O 1
ATOM 8133 N N . TYR B 1 400 ? -39.844 21.766 -11.867 1 85.06 400 TYR B N 1
ATOM 8134 C CA . TYR B 1 400 ? -40 22.266 -13.219 1 85.06 400 TYR B CA 1
ATOM 8135 C C . TYR B 1 400 ? -39.062 21.578 -14.188 1 85.06 400 TYR B C 1
ATOM 8137 O O . TYR B 1 400 ? -39.031 21.906 -15.375 1 85.06 400 TYR B O 1
ATOM 8145 N N . GLU B 1 401 ? -38.25 20.719 -13.75 1 86.88 401 GLU B N 1
ATOM 8146 C CA . GLU B 1 401 ? -37.281 19.984 -14.562 1 86.88 401 GLU B CA 1
ATOM 8147 C C . GLU B 1 401 ? -37.312 18.484 -14.25 1 86.88 401 GLU B C 1
ATOM 8149 O O . GLU B 1 401 ? -37.656 18.094 -13.141 1 86.88 401 GLU B O 1
ATOM 8154 N N . THR B 1 402 ? -37.062 17.703 -15.234 1 84.56 402 THR B N 1
ATOM 8155 C CA . THR B 1 402 ? -36.812 16.297 -14.984 1 84.56 402 THR B CA 1
ATOM 8156 C C . THR B 1 402 ? -35.312 16.062 -14.789 1 84.56 402 THR B C 1
ATOM 8158 O O . THR B 1 402 ? -34.469 16.719 -15.414 1 84.56 402 THR B O 1
ATOM 8161 N N . PHE B 1 403 ? -34.969 15.227 -13.859 1 85.81 403 PHE B N 1
ATOM 8162 C CA . PHE B 1 403 ? -33.594 14.906 -13.531 1 85.81 403 PHE B CA 1
ATOM 8163 C C . PHE B 1 403 ? -33.312 13.422 -13.758 1 85.81 403 PHE B C 1
ATOM 8165 O O . PHE B 1 403 ? -34 12.562 -13.203 1 85.81 403 PHE B O 1
ATOM 8172 N N . ILE B 1 404 ? -32.281 13.125 -14.648 1 84.62 404 ILE B N 1
ATOM 8173 C CA . ILE B 1 404 ? -31.812 11.758 -14.805 1 84.62 404 ILE B CA 1
ATOM 8174 C C . ILE B 1 404 ? -30.312 11.695 -14.5 1 84.62 404 ILE B C 1
ATOM 8176 O O . ILE B 1 404 ? -29.578 12.633 -14.797 1 84.62 404 ILE B O 1
ATOM 8180 N N . GLY B 1 405 ? -29.906 10.68 -13.789 1 85.88 405 GLY B N 1
ATOM 8181 C CA . GLY B 1 405 ? -28.516 10.539 -13.406 1 85.88 405 GLY B CA 1
ATOM 8182 C C . GLY B 1 405 ? -28 9.125 -13.578 1 85.88 405 GLY B C 1
ATOM 8183 O O . GLY B 1 405 ? -28.781 8.172 -13.68 1 85.88 405 GLY B O 1
ATOM 8184 N N . LEU B 1 406 ? -26.703 9.055 -13.781 1 84.38 406 LEU B N 1
ATOM 8185 C CA . LEU B 1 406 ? -25.969 7.793 -13.891 1 84.38 406 LEU B CA 1
ATOM 8186 C C . LEU B 1 406 ? -24.703 7.824 -13.039 1 84.38 406 LEU B C 1
ATOM 8188 O O . LEU B 1 406 ? -23.812 8.641 -13.273 1 84.38 406 LEU B O 1
ATOM 8192 N N . THR B 1 407 ? -24.656 6.992 -12.078 1 81.19 407 THR B N 1
ATOM 8193 C CA . THR B 1 407 ? -23.484 6.891 -11.234 1 81.19 407 THR B CA 1
ATOM 8194 C C . THR B 1 407 ? -22.438 5.973 -11.867 1 81.19 407 THR B C 1
ATOM 8196 O O . THR B 1 407 ? -22.75 5.227 -12.805 1 81.19 407 THR B O 1
ATOM 8199 N N . VAL B 1 408 ? -21.219 6.121 -11.305 1 79.81 408 VAL B N 1
ATOM 8200 C CA . VAL B 1 408 ? -20.125 5.273 -11.797 1 79.81 408 VAL B CA 1
ATOM 8201 C C . VAL B 1 408 ? -20.469 3.805 -11.562 1 79.81 408 VAL B C 1
ATOM 8203 O O . VAL B 1 408 ? -20.281 2.969 -12.445 1 79.81 408 VAL B O 1
ATOM 8206 N N . LEU B 1 409 ? -20.984 3.535 -10.469 1 66.69 409 LEU B N 1
ATOM 8207 C CA . LEU B 1 409 ? -21.359 2.164 -10.125 1 66.69 409 LEU B CA 1
ATOM 8208 C C . LEU B 1 409 ? -22.406 1.622 -11.094 1 66.69 409 LEU B C 1
ATOM 8210 O O . LEU B 1 409 ? -22.297 0.488 -11.562 1 66.69 409 LEU B O 1
ATOM 8214 N N . ARG B 1 410 ? -23.453 2.314 -11.32 1 72 410 ARG B N 1
ATOM 8215 C CA . ARG B 1 410 ? -24.516 1.878 -12.227 1 72 410 ARG B CA 1
ATOM 8216 C C . ARG B 1 410 ? -23.984 1.729 -13.648 1 72 410 ARG B C 1
ATOM 8218 O O . ARG B 1 410 ? -24.344 0.782 -14.352 1 72 410 ARG B O 1
ATOM 8225 N N . ALA B 1 411 ? -23.203 2.66 -14 1 80.19 411 ALA B N 1
ATOM 8226 C CA . ALA B 1 411 ? -22.609 2.561 -15.336 1 80.19 411 ALA B CA 1
ATOM 8227 C C . ALA B 1 411 ? -21.828 1.266 -15.492 1 80.19 411 ALA B C 1
ATOM 8229 O O . ALA B 1 411 ? -21.922 0.583 -16.516 1 80.19 411 ALA B O 1
ATOM 8230 N N . ALA B 1 412 ? -21.094 1.025 -14.477 1 71.12 412 ALA B N 1
ATOM 8231 C CA . ALA B 1 412 ? -20.297 -0.205 -14.484 1 71.12 412 ALA B CA 1
ATOM 8232 C C . ALA B 1 412 ? -21.203 -1.435 -14.523 1 71.12 412 ALA B C 1
ATOM 8234 O O . ALA B 1 412 ? -20.922 -2.391 -15.25 1 71.12 412 ALA B O 1
ATOM 8235 N N . SER B 1 413 ? -22.266 -1.374 -13.812 1 66.69 413 SER B N 1
ATOM 8236 C CA . SER B 1 413 ? -23.25 -2.461 -13.781 1 66.69 413 SER B CA 1
ATOM 8237 C C . SER B 1 413 ? -23.906 -2.646 -15.141 1 66.69 413 SER B C 1
ATOM 8239 O O . SER B 1 413 ? -24.094 -3.775 -15.594 1 66.69 413 SER B O 1
ATOM 8241 N N . LEU B 1 414 ? -24.234 -1.627 -15.68 1 70.5 414 LEU B N 1
ATOM 8242 C CA . LEU B 1 414 ? -24.891 -1.681 -16.984 1 70.5 414 LEU B CA 1
ATOM 8243 C C . LEU B 1 414 ? -23.938 -2.258 -18.047 1 70.5 414 LEU B C 1
ATOM 8245 O O . LEU B 1 414 ? -24.359 -3.025 -18.906 1 70.5 414 LEU B O 1
ATOM 8249 N N . ALA B 1 415 ? -22.734 -1.875 -17.906 1 70.06 415 ALA B N 1
ATOM 8250 C CA . ALA B 1 415 ? -21.734 -2.43 -18.812 1 70.06 415 ALA B CA 1
ATOM 8251 C C . ALA B 1 415 ? -21.547 -3.926 -18.578 1 70.06 415 ALA B C 1
ATOM 8253 O O . ALA B 1 415 ? -21.406 -4.695 -19.531 1 70.06 415 ALA B O 1
ATOM 8254 N N . TYR B 1 416 ? -21.609 -4.188 -17.344 1 58.59 416 TYR B N 1
ATOM 8255 C CA . TYR B 1 416 ? -21.469 -5.59 -16.969 1 58.59 416 TYR B CA 1
ATOM 8256 C C . TYR B 1 416 ? -22.625 -6.418 -17.531 1 58.59 416 TYR B C 1
ATOM 8258 O O . TYR B 1 416 ? -22.422 -7.551 -17.969 1 58.59 416 TYR B O 1
ATOM 8266 N N . HIS B 1 417 ? -23.797 -5.746 -17.641 1 53.34 417 HIS B N 1
ATOM 8267 C CA . HIS B 1 417 ? -25 -6.406 -18.141 1 53.34 417 HIS B CA 1
ATOM 8268 C C . HIS B 1 417 ? -25.188 -6.137 -19.641 1 53.34 417 HIS B C 1
ATOM 8270 O O . HIS B 1 417 ? -26.281 -6.355 -20.172 1 53.34 417 HIS B O 1
ATOM 8276 N N . ARG B 1 418 ? -24.141 -5.527 -20.203 1 55.81 418 ARG B N 1
ATOM 8277 C CA . ARG B 1 418 ? -24.062 -5.293 -21.641 1 55.81 418 ARG B CA 1
ATOM 8278 C C . ARG B 1 418 ? -25.188 -4.391 -22.125 1 55.81 418 ARG B C 1
ATOM 8280 O O . ARG B 1 418 ? -25.688 -4.551 -23.234 1 55.81 418 ARG B O 1
ATOM 8287 N N . GLN B 1 419 ? -25.641 -3.709 -21.328 1 68.38 419 GLN B N 1
ATOM 8288 C CA . GLN B 1 419 ? -26.641 -2.729 -21.703 1 68.38 419 GLN B CA 1
ATOM 8289 C C . GLN B 1 419 ? -26 -1.477 -22.297 1 68.38 419 GLN B C 1
ATOM 8291 O O . GLN B 1 419 ? -26.625 -0.764 -23.078 1 68.38 419 GLN B O 1
ATOM 8296 N N . VAL B 1 420 ? -24.734 -1.279 -21.797 1 76 420 VAL B N 1
ATOM 8297 C CA . VAL B 1 420 ? -23.922 -0.209 -22.375 1 76 420 VAL B CA 1
ATOM 8298 C C . VAL B 1 420 ? -22.531 -0.742 -22.719 1 76 420 VAL B C 1
ATOM 8300 O O . VAL B 1 420 ? -22.094 -1.771 -22.188 1 76 420 VAL B O 1
ATOM 8303 N N . THR B 1 421 ? -21.922 -0.076 -23.688 1 73.94 421 THR B N 1
ATOM 8304 C CA . THR B 1 421 ? -20.609 -0.552 -24.094 1 73.94 421 THR B CA 1
ATOM 8305 C C . THR B 1 421 ? -19.562 -0.172 -23.062 1 73.94 421 THR B C 1
ATOM 8307 O O . THR B 1 421 ? -19.625 0.896 -22.453 1 73.94 421 THR B O 1
ATOM 8310 N N . PRO B 1 422 ? -18.672 -1.104 -22.781 1 74.12 422 PRO B N 1
ATOM 8311 C CA . PRO B 1 422 ? -17.578 -0.767 -21.859 1 74.12 422 PRO B CA 1
ATOM 8312 C C . PRO B 1 422 ? -16.812 0.484 -22.281 1 74.12 422 PRO B C 1
ATOM 8314 O O . PRO B 1 422 ? -16.312 1.219 -21.422 1 74.12 422 PRO B O 1
ATOM 8317 N N . GLU B 1 423 ? -16.719 0.689 -23.547 1 75.38 423 GLU B N 1
ATOM 8318 C CA . GLU B 1 423 ? -16.016 1.871 -24.047 1 75.38 423 GLU B CA 1
ATOM 8319 C C . GLU B 1 423 ? -16.672 3.152 -23.547 1 75.38 423 GLU B C 1
ATOM 8321 O O . GLU B 1 423 ? -15.984 4.121 -23.219 1 75.38 423 GLU B O 1
ATOM 8326 N N . GLU B 1 424 ? -17.938 3.066 -23.547 1 82.62 424 GLU B N 1
ATOM 8327 C CA . GLU B 1 424 ? -18.672 4.238 -23.078 1 82.62 424 GLU B CA 1
ATOM 8328 C C . GLU B 1 424 ? -18.406 4.496 -21.609 1 82.62 424 GLU B C 1
ATOM 8330 O O . GLU B 1 424 ? -18.25 5.648 -21.188 1 82.62 424 GLU B O 1
ATOM 8335 N N . VAL B 1 425 ? -18.312 3.455 -20.906 1 80.81 425 VAL B N 1
ATOM 8336 C CA . VAL B 1 425 ? -18.078 3.584 -19.469 1 80.81 425 VAL B CA 1
ATOM 8337 C C . VAL B 1 425 ? -16.641 4.039 -19.219 1 80.81 425 VAL B C 1
ATOM 8339 O O . VAL B 1 425 ? -16.375 4.875 -18.359 1 80.81 425 VAL B O 1
ATOM 8342 N N . VAL B 1 426 ? -15.781 3.492 -20 1 80.38 426 VAL B N 1
ATOM 8343 C CA . VAL B 1 426 ? -14.383 3.902 -19.891 1 80.38 426 VAL B CA 1
ATOM 8344 C C . VAL B 1 426 ? -14.258 5.387 -20.219 1 80.38 426 VAL B C 1
ATOM 8346 O O . VAL B 1 426 ? -13.523 6.121 -19.547 1 80.38 426 VAL B O 1
ATOM 8349 N N . LEU B 1 427 ? -14.953 5.832 -21.312 1 84.38 427 LEU B N 1
ATOM 8350 C CA . LEU B 1 427 ? -14.969 7.25 -21.641 1 84.38 427 LEU B CA 1
ATOM 8351 C C . LEU B 1 427 ? -15.453 8.086 -20.469 1 84.38 427 LEU B C 1
ATOM 8353 O O . LEU B 1 427 ? -14.867 9.125 -20.156 1 84.38 427 LEU B O 1
ATOM 8357 N N . PHE B 1 428 ? -16.547 7.645 -19.797 1 90.81 428 PHE B N 1
ATOM 8358 C CA . PHE B 1 428 ? -17.109 8.266 -18.594 1 90.81 428 PHE B CA 1
ATOM 8359 C C . PHE B 1 428 ? -16.047 8.414 -17.516 1 90.81 428 PHE B C 1
ATOM 8361 O O . PHE B 1 428 ? -15.828 9.516 -17 1 90.81 428 PHE B O 1
ATOM 8368 N N . LEU B 1 429 ? -15.352 7.414 -17.328 1 85.5 429 LEU B N 1
ATOM 8369 C CA . LEU B 1 429 ? -14.352 7.395 -16.266 1 85.5 429 LEU B CA 1
ATOM 8370 C C . LEU B 1 429 ? -13.133 8.227 -16.641 1 85.5 429 LEU B C 1
ATOM 8372 O O . LEU B 1 429 ? -12.562 8.922 -15.805 1 85.5 429 LEU B O 1
ATOM 8376 N N . ASP B 1 430 ? -12.742 8.125 -17.844 1 83.5 430 ASP B N 1
ATOM 8377 C CA . ASP B 1 430 ? -11.594 8.867 -18.328 1 83.5 430 ASP B CA 1
ATOM 8378 C C . ASP B 1 430 ? -11.82 10.375 -18.203 1 83.5 430 ASP B C 1
ATOM 8380 O O . ASP B 1 430 ? -10.922 11.117 -17.797 1 83.5 430 ASP B O 1
ATOM 8384 N N . LEU B 1 431 ? -12.961 10.797 -18.609 1 88.12 431 LEU B N 1
ATOM 8385 C CA . LEU B 1 431 ? -13.258 12.227 -18.547 1 88.12 431 LEU B CA 1
ATOM 8386 C C . LEU B 1 431 ? -13.32 12.695 -17.094 1 88.12 431 LEU B C 1
ATOM 8388 O O . LEU B 1 431 ? -12.898 13.812 -16.781 1 88.12 431 LEU B O 1
ATOM 8392 N N . ALA B 1 432 ? -13.852 11.805 -16.25 1 89.75 432 ALA B N 1
ATOM 8393 C CA . ALA B 1 432 ? -13.82 12.125 -14.82 1 89.75 432 ALA B CA 1
ATOM 8394 C C . ALA B 1 432 ? -12.391 12.305 -14.32 1 89.75 432 ALA B C 1
ATOM 8396 O O . ALA B 1 432 ? -12.086 13.273 -13.633 1 89.75 432 ALA B O 1
ATOM 8397 N N . GLU B 1 433 ? -11.586 11.445 -14.711 1 85.44 433 GLU B N 1
ATOM 8398 C CA . GLU B 1 433 ? -10.188 11.492 -14.305 1 85.44 433 GLU B CA 1
ATOM 8399 C C . GLU B 1 433 ? -9.492 12.727 -14.875 1 85.44 433 GLU B C 1
ATOM 8401 O O . GLU B 1 433 ? -8.672 13.352 -14.195 1 85.44 433 GLU B O 1
ATOM 8406 N N . LYS B 1 434 ? -9.758 12.969 -16.094 1 83.81 434 LYS B N 1
ATOM 8407 C CA . LYS B 1 434 ? -9.203 14.18 -16.703 1 83.81 434 LYS B CA 1
ATOM 8408 C C . LYS B 1 434 ? -9.609 15.422 -15.914 1 83.81 434 LYS B C 1
ATOM 8410 O O . LYS B 1 434 ? -8.789 16.312 -15.672 1 83.81 434 LYS B O 1
ATOM 8415 N N . GLY B 1 435 ? -10.898 15.469 -15.539 1 89.75 435 GLY B N 1
ATOM 8416 C CA . GLY B 1 435 ? -11.359 16.562 -14.711 1 89.75 435 GLY B CA 1
ATOM 8417 C C . GLY B 1 435 ? -10.602 16.672 -13.398 1 89.75 435 GLY B C 1
ATOM 8418 O O . GLY B 1 435 ? -10.203 17.766 -13 1 89.75 435 GLY B O 1
ATOM 8419 N N . ARG B 1 436 ? -10.445 15.531 -12.797 1 87.81 436 ARG B N 1
ATOM 8420 C CA . ARG B 1 436 ? -9.703 15.5 -11.539 1 87.81 436 ARG B CA 1
ATOM 8421 C C . ARG B 1 436 ? -8.305 16.078 -11.711 1 87.81 436 ARG B C 1
ATOM 8423 O O . ARG B 1 436 ? -7.859 16.906 -10.922 1 87.81 436 ARG B O 1
ATOM 8430 N N . PHE B 1 437 ? -7.699 15.703 -12.742 1 81.38 437 PHE B N 1
ATOM 8431 C CA . PHE B 1 437 ? -6.324 16.109 -13.008 1 81.38 437 PHE B CA 1
ATOM 8432 C C . PHE B 1 437 ? -6.246 17.609 -13.242 1 81.38 437 PHE B C 1
ATOM 8434 O O . PHE B 1 437 ? -5.336 18.281 -12.734 1 81.38 437 PHE B O 1
ATOM 8441 N N . VAL B 1 438 ? -7.141 18.125 -14.016 1 85 438 VAL B N 1
ATOM 8442 C CA . VAL B 1 438 ? -7.141 19.562 -14.32 1 85 438 VAL B CA 1
ATOM 8443 C C . VAL B 1 438 ? -7.332 20.359 -13.031 1 85 438 VAL B C 1
ATOM 8445 O O . VAL B 1 438 ? -6.66 21.375 -12.82 1 85 438 VAL B O 1
ATOM 8448 N N . VAL B 1 439 ? -8.148 19.828 -12.18 1 88.56 439 VAL B N 1
ATOM 8449 C CA . VAL B 1 439 ? -8.398 20.531 -10.914 1 88.56 439 VAL B CA 1
ATOM 8450 C C . VAL B 1 439 ? -7.148 20.484 -10.039 1 88.56 439 VAL B C 1
ATOM 8452 O O . VAL B 1 439 ? -6.746 21.5 -9.469 1 88.56 439 VAL B O 1
ATOM 8455 N N . GLU B 1 440 ? -6.562 19.344 -9.938 1 83.81 440 GLU B N 1
ATOM 8456 C CA . GLU B 1 440 ? -5.344 19.203 -9.148 1 83.81 440 GLU B CA 1
ATOM 8457 C C . GLU B 1 440 ? -4.242 20.125 -9.648 1 83.81 440 GLU B C 1
ATOM 8459 O O . GLU B 1 440 ? -3.559 20.781 -8.852 1 83.81 440 GLU B O 1
ATOM 8464 N N . LYS B 1 441 ? -4.156 20.172 -10.867 1 75.19 441 LYS B N 1
ATOM 8465 C CA . LYS B 1 441 ? -3.102 20.969 -11.492 1 75.19 441 LYS B CA 1
ATOM 8466 C C . LYS B 1 441 ? -3.344 22.469 -11.297 1 75.19 441 LYS B C 1
ATOM 8468 O O . LYS B 1 441 ? -2.422 23.203 -10.945 1 75.19 441 LYS B O 1
ATOM 8473 N N . TYR B 1 442 ? -4.484 22.859 -11.586 1 84.25 442 TYR B N 1
ATOM 8474 C CA . TYR B 1 442 ? -4.766 24.281 -11.484 1 84.25 442 TYR B CA 1
ATOM 8475 C C . TYR B 1 442 ? -4.543 24.781 -10.062 1 84.25 442 TYR B C 1
ATOM 8477 O O . TYR B 1 442 ? -3.941 25.844 -9.859 1 84.25 442 TYR B O 1
ATOM 8485 N N . PHE B 1 443 ? -4.969 24.031 -9.164 1 82.38 443 PHE B N 1
ATOM 8486 C CA . PHE B 1 443 ? -4.883 24.484 -7.777 1 82.38 443 PHE B CA 1
ATOM 8487 C C . PHE B 1 443 ? -3.541 24.109 -7.168 1 82.38 443 PHE B C 1
ATOM 8489 O O . PHE B 1 443 ? -3.311 24.328 -5.977 1 82.38 443 PHE B O 1
ATOM 8496 N N . ASN B 1 444 ? -2.67 23.5 -7.984 1 70.62 444 ASN B N 1
ATOM 8497 C CA . ASN B 1 444 ? -1.322 23.109 -7.57 1 70.62 444 ASN B CA 1
ATOM 8498 C C . ASN B 1 444 ? -1.335 22.344 -6.254 1 70.62 444 ASN B C 1
ATOM 8500 O O . ASN B 1 444 ? -0.636 22.703 -5.309 1 70.62 444 ASN B O 1
ATOM 8504 N N . LEU B 1 445 ? -2.264 21.344 -6.242 1 69.12 445 LEU B N 1
ATOM 8505 C CA . LEU B 1 445 ? -2.441 20.578 -5.016 1 69.12 445 LEU B CA 1
ATOM 8506 C C . LEU B 1 445 ? -1.277 19.609 -4.805 1 69.12 445 LEU B C 1
ATOM 8508 O O . LEU B 1 445 ? -0.791 19 -5.758 1 69.12 445 LEU B O 1
ATOM 8512 N N . THR B 1 446 ? -0.743 19.578 -3.662 1 56.38 446 THR B N 1
ATOM 8513 C CA . THR B 1 446 ? 0.38 18.703 -3.332 1 56.38 446 THR B CA 1
ATOM 8514 C C . THR B 1 446 ? -0.11 17.312 -2.959 1 56.38 446 THR B C 1
ATOM 8516 O O . THR B 1 446 ? 0.681 16.375 -2.889 1 56.38 446 THR B O 1
ATOM 8519 N N . ARG B 1 447 ? -1.436 17.266 -2.703 1 60.97 447 ARG B N 1
ATOM 8520 C CA . ARG B 1 447 ? -2.076 15.992 -2.416 1 60.97 447 ARG B CA 1
ATOM 8521 C C . ARG B 1 447 ? -3.047 15.602 -3.527 1 60.97 447 ARG B C 1
ATOM 8523 O O . ARG B 1 447 ? -3.676 16.469 -4.137 1 60.97 447 ARG B O 1
ATOM 8530 N N . PRO B 1 448 ? -3.111 14.297 -3.705 1 69.19 448 PRO B N 1
ATOM 8531 C CA . PRO B 1 448 ? -4.043 13.898 -4.762 1 69.19 448 PRO B CA 1
ATOM 8532 C C . PRO B 1 448 ? -5.504 14.078 -4.359 1 69.19 448 PRO B C 1
ATOM 8534 O O . PRO B 1 448 ? -5.84 13.984 -3.176 1 69.19 448 PRO B O 1
ATOM 8537 N N . LEU B 1 449 ? -6.32 14.43 -5.402 1 82.38 449 LEU B N 1
ATOM 8538 C CA . LEU B 1 449 ? -7.77 14.445 -5.227 1 82.38 449 LEU B CA 1
ATOM 8539 C C . LEU B 1 449 ? -8.359 13.062 -5.465 1 82.38 449 LEU B C 1
ATOM 8541 O O . LEU B 1 449 ? -7.941 12.352 -6.379 1 82.38 449 LEU B O 1
ATOM 8545 N N . TYR B 1 450 ? -9.18 12.703 -4.547 1 80.38 450 TYR B N 1
ATOM 8546 C CA . TYR B 1 450 ? -9.977 11.492 -4.711 1 80.38 450 TYR B CA 1
ATOM 8547 C C . TYR B 1 450 ? -11.414 11.836 -5.078 1 80.38 450 TYR B C 1
ATOM 8549 O O . TYR B 1 450 ? -11.953 12.852 -4.629 1 80.38 450 TYR B O 1
ATOM 8557 N N . PHE B 1 451 ? -11.992 10.969 -5.949 1 87 451 PHE B N 1
ATOM 8558 C CA . PHE B 1 451 ? -13.406 11.156 -6.238 1 87 451 PHE B CA 1
ATOM 8559 C C . PHE B 1 451 ? -14.258 10.859 -5.008 1 87 451 PHE B C 1
ATOM 8561 O O . PHE B 1 451 ? -14.172 9.773 -4.434 1 87 451 PHE B O 1
ATOM 8568 N N . ASP B 1 452 ? -14.914 11.953 -4.523 1 81.25 452 ASP B N 1
ATOM 8569 C CA . ASP B 1 452 ? -15.938 11.719 -3.506 1 81.25 452 ASP B CA 1
ATOM 8570 C C . ASP B 1 452 ? -17.219 11.164 -4.125 1 81.25 452 ASP B C 1
ATOM 8572 O O . ASP B 1 452 ? -17.859 10.289 -3.547 1 81.25 452 ASP B O 1
ATOM 8576 N N . PHE B 1 453 ? -17.562 11.727 -5.184 1 84.81 453 PHE B N 1
ATOM 8577 C CA . PHE B 1 453 ? -18.734 11.297 -5.934 1 84.81 453 PHE B CA 1
ATOM 8578 C C . PHE B 1 453 ? -18.656 11.773 -7.379 1 84.81 453 PHE B C 1
ATOM 8580 O O . PHE B 1 453 ? -18.094 12.836 -7.66 1 84.81 453 PHE B O 1
ATOM 8587 N N . THR B 1 454 ? -19.031 10.914 -8.258 1 89.44 454 THR B N 1
ATOM 8588 C CA . THR B 1 454 ? -19.094 11.203 -9.688 1 89.44 454 THR B CA 1
ATOM 8589 C C . THR B 1 454 ? -20.484 10.93 -10.242 1 89.44 454 THR B C 1
ATOM 8591 O O . THR B 1 454 ? -21.047 9.859 -10.016 1 89.44 454 THR B O 1
ATOM 8594 N N . HIS B 1 455 ? -21.016 11.883 -10.891 1 88.19 455 HIS B N 1
ATOM 8595 C CA . HIS B 1 455 ? -22.406 11.75 -11.344 1 88.19 455 HIS B CA 1
ATOM 8596 C C . HIS B 1 455 ? -22.594 12.336 -12.734 1 88.19 455 HIS B C 1
ATOM 8598 O O . HIS B 1 455 ? -22.297 13.508 -12.961 1 88.19 455 HIS B O 1
ATOM 8604 N N . LEU B 1 456 ? -22.953 11.461 -13.641 1 91.31 456 LEU B N 1
ATOM 8605 C CA . LEU B 1 456 ? -23.359 11.93 -14.961 1 91.31 456 LEU B CA 1
ATOM 8606 C C . LEU B 1 456 ? -24.844 12.281 -14.977 1 91.31 456 LEU B C 1
ATOM 8608 O O . LEU B 1 456 ? -25.703 11.414 -14.75 1 91.31 456 LEU B O 1
ATOM 8612 N N . VAL B 1 457 ? -25.188 13.555 -15.219 1 89.88 457 VAL B N 1
ATOM 8613 C CA . VAL B 1 457 ? -26.562 13.977 -14.977 1 89.88 457 VAL B CA 1
ATOM 8614 C C . VAL B 1 457 ? -27.062 14.805 -16.156 1 89.88 457 VAL B C 1
ATOM 8616 O O . VAL B 1 457 ? -26.281 15.492 -16.828 1 89.88 457 VAL B O 1
ATOM 8619 N N . CYS B 1 458 ? -28.406 14.68 -16.406 1 90.19 458 CYS B N 1
ATOM 8620 C CA . CYS B 1 458 ? -29.094 15.555 -17.359 1 90.19 458 CYS B CA 1
ATOM 8621 C C . CYS B 1 458 ? -30.359 16.141 -16.75 1 90.19 458 CYS B C 1
ATOM 8623 O O . CYS B 1 458 ? -31.078 15.445 -16.031 1 90.19 458 CYS B O 1
ATOM 8625 N N . ARG B 1 459 ? -30.594 17.391 -16.938 1 90.56 459 ARG B N 1
ATOM 8626 C CA . ARG B 1 459 ? -31.781 18.109 -16.516 1 90.56 459 ARG B CA 1
ATOM 8627 C C . ARG B 1 459 ? -32.562 18.641 -17.719 1 90.56 459 ARG B C 1
ATOM 8629 O O . ARG B 1 459 ? -31.984 19.297 -18.594 1 90.56 459 ARG B O 1
ATOM 8636 N N . THR B 1 460 ? -33.844 18.281 -17.719 1 89.56 460 THR B N 1
ATOM 8637 C CA . THR B 1 460 ? -34.656 18.672 -18.859 1 89.56 460 THR B CA 1
ATOM 8638 C C . THR B 1 460 ? -35.812 19.562 -18.422 1 89.56 460 THR B C 1
ATOM 8640 O O . THR B 1 460 ? -36.531 19.25 -17.469 1 89.56 460 THR B O 1
ATOM 8643 N N . ALA B 1 461 ? -36 20.594 -19.172 1 91.12 461 ALA B N 1
ATOM 8644 C CA . ALA B 1 461 ? -37.125 21.453 -18.891 1 91.12 461 ALA B CA 1
ATOM 8645 C C . ALA B 1 461 ? -38.438 20.75 -19.219 1 91.12 461 ALA B C 1
ATOM 8647 O O . ALA B 1 461 ? -38.594 20.156 -20.281 1 91.12 461 ALA B O 1
ATOM 8648 N N . ILE B 1 462 ? -39.375 20.719 -18.281 1 87 462 ILE B N 1
ATOM 8649 C CA . ILE B 1 462 ? -40.656 20.109 -18.516 1 87 462 ILE B CA 1
ATOM 8650 C C . ILE B 1 462 ? -41.5 20.969 -19.469 1 87 462 ILE B C 1
ATOM 8652 O O . ILE B 1 462 ? -42.125 20.469 -20.406 1 87 462 ILE B O 1
ATOM 8656 N N . GLU B 1 463 ? -41.562 22.25 -19.203 1 84 463 GLU B N 1
ATOM 8657 C CA . GLU B 1 463 ? -42.25 23.203 -20.078 1 84 463 GLU B CA 1
ATOM 8658 C C . GLU B 1 463 ? -41.281 24.312 -20.531 1 84 463 GLU B C 1
ATOM 8660 O O . GLU B 1 463 ? -40.406 24.703 -19.781 1 84 463 GLU B O 1
ATOM 8665 N N . ASP B 1 464 ? -41.469 24.719 -21.781 1 83.31 464 ASP B N 1
ATOM 8666 C CA . ASP B 1 464 ? -40.656 25.812 -22.312 1 83.31 464 ASP B CA 1
ATOM 8667 C C . ASP B 1 464 ? -41.188 27.156 -21.812 1 83.31 464 ASP B C 1
ATOM 8669 O O . ASP B 1 464 ? -42.156 27.703 -22.375 1 83.31 464 ASP B O 1
ATOM 8673 N N . GLU B 1 465 ? -40.812 27.609 -20.641 1 80.62 465 GLU B N 1
ATOM 8674 C CA . GLU B 1 465 ? -41.25 28.875 -20.062 1 80.62 465 GLU B CA 1
ATOM 8675 C C . GLU B 1 465 ? -40.094 29.594 -19.391 1 80.62 465 GLU B C 1
ATOM 8677 O O . GLU B 1 465 ? -39.125 28.969 -18.953 1 80.62 465 GLU B O 1
ATOM 8682 N N . GLU B 1 466 ? -40.188 30.844 -19.516 1 79 466 GLU B N 1
ATOM 8683 C CA . GLU B 1 466 ? -39.219 31.672 -18.781 1 79 466 GLU B CA 1
ATOM 8684 C C . GLU B 1 466 ? -39.406 31.562 -17.281 1 79 466 GLU B C 1
ATOM 8686 O O . GLU B 1 466 ? -40.531 31.688 -16.797 1 79 466 GLU B O 1
ATOM 8691 N N . ARG B 1 467 ? -38.406 31.109 -16.609 1 82.06 467 ARG B N 1
ATOM 8692 C CA . ARG B 1 467 ? -38.5 30.891 -15.18 1 82.06 467 ARG B CA 1
ATOM 8693 C C . ARG B 1 467 ? -37.375 31.609 -14.453 1 82.06 467 ARG B C 1
ATOM 8695 O O . ARG B 1 467 ? -36.281 31.797 -15.008 1 82.06 467 ARG B O 1
ATOM 8702 N N . ASP B 1 468 ? -37.656 32.156 -13.242 1 77 468 ASP B N 1
ATOM 8703 C CA . ASP B 1 468 ? -36.656 32.844 -12.43 1 77 468 ASP B CA 1
ATOM 8704 C C . ASP B 1 468 ? -36.188 31.953 -11.266 1 77 468 ASP B C 1
ATOM 8706 O O . ASP B 1 468 ? -35.344 32.375 -10.469 1 77 468 ASP B O 1
ATOM 8710 N N . ASP B 1 469 ? -36.75 30.797 -11.227 1 80.94 469 ASP B N 1
ATOM 8711 C CA . ASP B 1 469 ? -36.281 29.891 -10.164 1 80.94 469 ASP B CA 1
ATOM 8712 C C . ASP B 1 469 ? -34.938 29.297 -10.492 1 80.94 469 ASP B C 1
ATOM 8714 O O . ASP B 1 469 ? -34.312 29.656 -11.5 1 80.94 469 ASP B O 1
ATOM 8718 N N . LEU B 1 470 ? -34.438 28.516 -9.578 1 85.31 470 LEU B N 1
ATOM 8719 C CA . LEU B 1 470 ? -33.125 27.906 -9.773 1 85.31 470 LEU B CA 1
ATOM 8720 C C . LEU B 1 470 ? -33.25 26.391 -9.984 1 85.31 470 LEU B C 1
ATOM 8722 O O . LEU B 1 470 ? -34.094 25.75 -9.352 1 85.31 470 LEU B O 1
ATOM 8726 N N . SER B 1 471 ? -32.562 25.938 -11.023 1 86.88 471 SER B N 1
ATOM 8727 C CA . SER B 1 471 ? -32.469 24.484 -11.227 1 86.88 471 SER B CA 1
ATOM 8728 C C . SER B 1 471 ? -31.859 23.797 -10.008 1 86.88 471 SER B C 1
ATOM 8730 O O . SER B 1 471 ? -32.281 22.703 -9.633 1 86.88 471 SER B O 1
ATOM 8732 N N . HIS B 1 472 ? -30.875 24.422 -9.5 1 87.06 472 HIS B N 1
ATOM 8733 C CA . HIS B 1 472 ? -30.203 24.031 -8.266 1 87.06 472 HIS B CA 1
ATOM 8734 C C . HIS B 1 472 ? -29.984 25.234 -7.348 1 87.06 472 HIS B C 1
ATOM 8736 O O . HIS B 1 472 ? -29.266 26.172 -7.699 1 87.06 472 HIS B O 1
ATOM 8742 N N . PRO B 1 473 ? -30.641 25.219 -6.254 1 82.31 473 PRO B N 1
ATOM 8743 C CA . PRO B 1 473 ? -30.516 26.359 -5.344 1 82.31 473 PRO B CA 1
ATOM 8744 C C . PRO B 1 473 ? -29.078 26.609 -4.91 1 82.31 473 PRO B C 1
ATOM 8746 O O . PRO B 1 473 ? -28.25 25.672 -4.914 1 82.31 473 PRO B O 1
ATOM 8749 N N . VAL B 1 474 ? -28.812 27.891 -4.629 1 83.69 474 VAL B N 1
ATOM 8750 C CA . VAL B 1 474 ? -27.469 28.281 -4.191 1 83.69 474 VAL B CA 1
ATOM 8751 C C . VAL B 1 474 ? -27.062 27.438 -2.98 1 83.69 474 VAL B C 1
ATOM 8753 O O . VAL B 1 474 ? -27.844 27.281 -2.035 1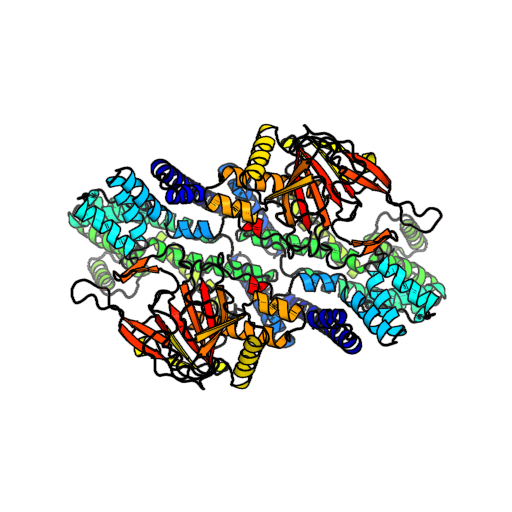 83.69 474 VAL B O 1
ATOM 8756 N N . HIS B 1 475 ? -25.922 26.828 -3.062 1 84.31 475 HIS B N 1
ATOM 8757 C CA . HIS B 1 475 ? -25.375 25.984 -2.004 1 84.31 475 HIS B CA 1
ATOM 8758 C C . HIS B 1 475 ? -23.859 25.906 -2.076 1 84.31 475 HIS B C 1
ATOM 8760 O O . HIS B 1 475 ? -23.25 26.438 -3.018 1 84.31 475 HIS B O 1
ATOM 8766 N N . ALA B 1 476 ? -23.266 25.422 -1.064 1 85.56 476 ALA B N 1
ATOM 8767 C CA . ALA B 1 476 ? -21.891 24.922 -1.075 1 85.56 476 ALA B CA 1
ATOM 8768 C C . ALA B 1 476 ? -21.859 23.406 -1.028 1 85.56 476 ALA B C 1
ATOM 8770 O O . ALA B 1 476 ? -22.766 22.766 -0.476 1 85.56 476 ALA B O 1
ATOM 8771 N N . ASP B 1 477 ? -20.953 22.906 -1.672 1 87.38 477 ASP B N 1
ATOM 8772 C CA . ASP B 1 477 ? -20.953 21.453 -1.813 1 87.38 477 ASP B CA 1
ATOM 8773 C C . ASP B 1 477 ? -20.531 20.766 -0.51 1 87.38 477 ASP B C 1
ATOM 8775 O O . ASP B 1 477 ? -20.719 19.562 -0.352 1 87.38 477 ASP B O 1
ATOM 8779 N N . ASN B 1 478 ? -20.094 21.469 0.333 1 81.69 478 ASN B N 1
ATOM 8780 C CA . ASN B 1 478 ? -19.531 20.766 1.486 1 81.69 478 ASN B CA 1
ATOM 8781 C C . ASN B 1 478 ? -20.078 21.328 2.797 1 81.69 478 ASN B C 1
ATOM 8783 O O . ASN B 1 478 ? -19.5 21.109 3.861 1 81.69 478 ASN B O 1
ATOM 8787 N N . CYS B 1 479 ? -21.156 22.125 2.766 1 78 479 CYS B N 1
ATOM 8788 C CA . CYS B 1 479 ? -21.797 22.672 3.965 1 78 479 CYS B CA 1
ATOM 8789 C C . CYS B 1 479 ? -23.266 22.969 3.719 1 78 479 CYS B C 1
ATOM 8791 O O . CYS B 1 479 ? -23.734 22.922 2.58 1 78 479 CYS B O 1
ATOM 8793 N N . ILE B 1 480 ? -23.984 23.203 4.816 1 73.81 480 ILE B N 1
ATOM 8794 C CA . ILE B 1 480 ? -25.391 23.578 4.742 1 73.81 480 ILE B CA 1
ATOM 8795 C C . ILE B 1 480 ? -25.531 25.094 4.898 1 73.81 480 ILE B C 1
ATOM 8797 O O . ILE B 1 480 ? -25.234 25.641 5.965 1 73.81 480 ILE B O 1
ATOM 8801 N N . LEU B 1 481 ? -25.938 25.656 3.842 1 75 481 LEU B N 1
ATOM 8802 C CA . LEU B 1 481 ? -26.141 27.109 3.885 1 75 481 LEU B CA 1
ATOM 8803 C C . LEU B 1 481 ? -27.375 27.453 4.715 1 75 481 LEU B C 1
ATOM 8805 O O . LEU B 1 481 ? -28.469 26.938 4.457 1 75 481 LEU B O 1
ATOM 8809 N N . GLN B 1 482 ? -27.219 28.25 5.637 1 67.88 482 GLN B N 1
ATOM 8810 C CA . GLN B 1 482 ? -28.312 28.719 6.488 1 67.88 482 GLN B CA 1
ATOM 8811 C C . GLN B 1 482 ? -28.844 30.078 6.012 1 67.88 482 GLN B C 1
ATOM 8813 O O . GLN B 1 482 ? -28.156 30.797 5.277 1 67.88 482 GLN B O 1
ATOM 8818 N N . PRO B 1 483 ? -30 30.375 6.418 1 65.81 483 PRO B N 1
ATOM 8819 C CA . PRO B 1 483 ? -30.578 31.656 6.008 1 65.81 483 PRO B CA 1
ATOM 8820 C C . PRO B 1 483 ? -29.766 32.844 6.48 1 65.81 483 PRO B C 1
ATOM 8822 O O . PRO B 1 483 ? -29.766 33.906 5.836 1 65.81 483 PRO B O 1
ATOM 8825 N N . ASP B 1 484 ? -29.125 32.594 7.492 1 61.78 484 ASP B N 1
ATOM 8826 C CA . ASP B 1 484 ? -28.359 33.719 8.031 1 61.78 484 ASP B CA 1
ATOM 8827 C C . ASP B 1 484 ? -27 33.844 7.332 1 61.78 484 ASP B C 1
ATOM 8829 O O . ASP B 1 484 ? -26.219 34.75 7.652 1 61.78 484 ASP B O 1
ATOM 8833 N N . GLY B 1 485 ? -26.734 32.938 6.41 1 65 485 GLY B N 1
ATOM 8834 C CA . GLY B 1 485 ? -25.516 33.031 5.625 1 65 485 GLY B CA 1
ATOM 8835 C C . GLY B 1 485 ? -24.406 32.125 6.121 1 65 485 GLY B C 1
ATOM 8836 O O . GLY B 1 485 ? -23.391 31.953 5.457 1 65 485 GLY B O 1
ATOM 8837 N N . THR B 1 486 ? -24.672 31.625 7.207 1 68.06 486 THR B N 1
ATOM 8838 C CA . THR B 1 486 ? -23.672 30.703 7.711 1 68.06 486 THR B CA 1
ATOM 8839 C C . THR B 1 486 ? -23.75 29.359 6.977 1 68.06 486 THR B C 1
ATOM 8841 O O . THR B 1 486 ? -24.812 29 6.461 1 68.06 486 THR B O 1
ATOM 8844 N N . CYS B 1 487 ? -22.625 28.703 6.727 1 73.38 487 CYS B N 1
ATOM 8845 C CA . CYS B 1 487 ? -22.578 27.406 6.043 1 73.38 487 CYS B CA 1
ATOM 8846 C C . CYS B 1 487 ? -22.078 26.312 6.98 1 73.38 487 CYS B C 1
ATOM 8848 O O . CYS B 1 487 ? -20.875 26.219 7.238 1 73.38 487 CYS B O 1
ATOM 8850 N N . LEU B 1 488 ? -23.031 25.609 7.453 1 64.19 488 LEU B N 1
ATOM 8851 C CA . LEU B 1 488 ? -22.75 24.609 8.469 1 64.19 488 LEU B CA 1
ATOM 8852 C C . LEU B 1 488 ? -22.141 23.359 7.844 1 64.19 488 LEU B C 1
ATOM 8854 O O . LEU B 1 488 ? -22.719 22.75 6.945 1 64.19 488 LEU B O 1
ATOM 8858 N N . LYS B 1 489 ? -20.875 23.125 8.195 1 67.44 489 LYS B N 1
ATOM 8859 C CA . LYS B 1 489 ? -20.234 21.891 7.738 1 67.44 489 LYS B CA 1
ATOM 8860 C C . LYS B 1 489 ? -20.625 20.719 8.633 1 67.44 489 LYS B C 1
ATOM 8862 O O . LYS B 1 489 ? -19.859 20.328 9.523 1 67.44 489 LYS B O 1
ATOM 8867 N N . ALA B 1 490 ? -21.875 20.328 8.453 1 55.34 490 ALA B N 1
ATOM 8868 C CA . ALA B 1 490 ? -22.453 19.219 9.211 1 55.34 490 ALA B CA 1
ATOM 8869 C C . ALA B 1 490 ? -23.281 18.312 8.312 1 55.34 490 ALA B C 1
ATOM 8871 O O . ALA B 1 490 ? -23.688 18.719 7.211 1 55.34 490 ALA B O 1
ATOM 8872 N N . PHE B 1 491 ? -23.391 17.203 8.836 1 55.53 491 PHE B N 1
ATOM 8873 C CA . PHE B 1 491 ? -24.328 16.328 8.141 1 55.53 491 PHE B CA 1
ATOM 8874 C C . PHE B 1 491 ? -25.672 17.031 7.957 1 55.53 491 PHE B C 1
ATOM 8876 O O . PHE B 1 491 ? -26.156 17.719 8.859 1 55.53 491 PHE B O 1
ATOM 8883 N N . PRO B 1 492 ? -26.203 17 6.797 1 57.38 492 PRO B N 1
ATOM 8884 C CA . PRO B 1 492 ? -26.016 16.031 5.711 1 57.38 492 PRO B CA 1
ATOM 8885 C C . PRO B 1 492 ? -25.109 16.562 4.605 1 57.38 492 PRO B C 1
ATOM 8887 O O . PRO B 1 492 ? -25.094 16 3.502 1 57.38 492 PRO B O 1
ATOM 8890 N N . ALA B 1 493 ? -24.453 17.609 4.996 1 68.06 493 ALA B N 1
ATOM 8891 C CA . ALA B 1 493 ? -23.547 18.125 3.98 1 68.06 493 ALA B CA 1
ATOM 8892 C C . ALA B 1 493 ? -22.359 17.172 3.793 1 68.06 493 ALA B C 1
ATOM 8894 O O . ALA B 1 493 ? -21.969 16.469 4.723 1 68.06 493 ALA B O 1
ATOM 8895 N N . PHE B 1 494 ? -21.938 17.188 2.594 1 75.81 494 PHE B N 1
ATOM 8896 C CA .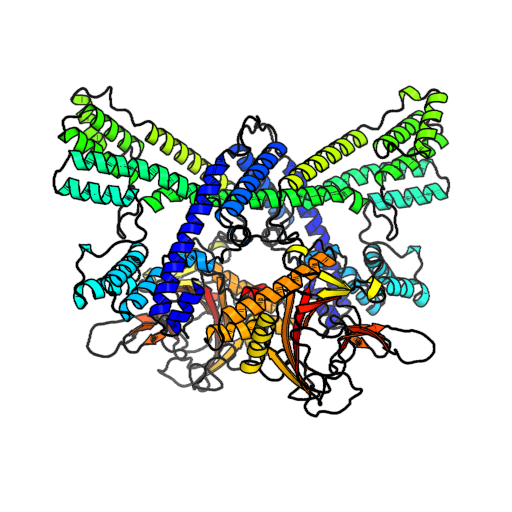 PHE B 1 494 ? -20.75 16.391 2.273 1 75.81 494 PHE B CA 1
ATOM 8897 C C . PHE B 1 494 ? -19.484 17.156 2.615 1 75.81 494 PHE B C 1
ATOM 8899 O O . PHE B 1 494 ? -18.781 17.625 1.724 1 75.81 494 PHE B O 1
ATOM 8906 N N . THR B 1 495 ? -19.328 17.234 3.844 1 71.5 495 THR B N 1
ATOM 8907 C CA . THR B 1 495 ? -18.312 18.125 4.391 1 71.5 495 THR B CA 1
ATOM 8908 C C . THR B 1 495 ? -16.906 17.703 3.943 1 71.5 495 THR B C 1
ATOM 8910 O O . THR B 1 495 ? -15.969 18.5 3.998 1 71.5 495 THR B O 1
ATOM 8913 N N . GLN B 1 496 ? -16.781 16.469 3.441 1 74.19 496 GLN B N 1
ATOM 8914 C CA . GLN B 1 496 ? -15.484 15.938 3.039 1 74.19 496 GLN B CA 1
ATOM 8915 C C . GLN B 1 496 ? -15.07 16.469 1.671 1 74.19 496 GLN B C 1
ATOM 8917 O O . GLN B 1 496 ? -13.922 16.297 1.253 1 74.19 496 GLN B O 1
ATOM 8922 N N . ARG B 1 497 ? -15.969 17.109 1.064 1 85.06 497 ARG B N 1
ATOM 8923 C CA . ARG B 1 497 ? -15.672 17.578 -0.285 1 85.06 497 ARG B CA 1
ATOM 8924 C C . ARG B 1 497 ? -14.797 18.828 -0.25 1 85.06 497 ARG B C 1
ATOM 8926 O O . ARG B 1 497 ? -15.102 19.797 0.449 1 85.06 497 ARG B O 1
ATOM 8933 N N . ASP B 1 498 ? -13.633 18.766 -0.956 1 86.75 498 ASP B N 1
ATOM 8934 C CA . ASP B 1 498 ? -12.672 19.859 -0.959 1 86.75 498 ASP B CA 1
ATOM 8935 C C . ASP B 1 498 ? -12.773 20.672 -2.252 1 86.75 498 ASP B C 1
ATOM 8937 O O . ASP B 1 498 ? -12.719 21.906 -2.229 1 86.75 498 ASP B O 1
ATOM 8941 N N . TYR B 1 499 ? -12.766 19.969 -3.305 1 92.75 499 TYR B N 1
ATOM 8942 C CA . TYR B 1 499 ? -12.906 20.609 -4.605 1 92.75 499 TYR B CA 1
ATOM 8943 C C . TYR B 1 499 ? -14.023 19.969 -5.414 1 92.75 499 TYR B C 1
ATOM 8945 O O . TYR B 1 499 ? -14.406 18.812 -5.16 1 92.75 499 TYR B O 1
ATOM 8953 N N . SER B 1 500 ? -14.641 20.703 -6.25 1 94.25 500 SER B N 1
ATOM 8954 C CA . SER B 1 500 ? -15.695 20.234 -7.145 1 94.25 500 SER B CA 1
ATOM 8955 C C . SER B 1 500 ? -15.438 20.688 -8.578 1 94.25 500 SER B C 1
ATOM 8957 O O . SER B 1 500 ? -14.688 21.625 -8.82 1 94.25 500 SER B O 1
ATOM 8959 N N . ALA B 1 501 ? -15.914 19.953 -9.469 1 95.38 501 ALA B N 1
ATOM 8960 C CA . ALA B 1 501 ? -15.828 20.344 -10.875 1 95.38 501 ALA B CA 1
ATOM 8961 C C . ALA B 1 501 ? -17.062 19.891 -11.648 1 95.38 501 ALA B C 1
ATOM 8963 O O . ALA B 1 501 ? -17.719 18.922 -11.273 1 95.38 501 ALA B O 1
ATOM 8964 N N . ILE B 1 502 ? -17.469 20.641 -12.609 1 95.81 502 ILE B N 1
ATOM 8965 C CA . ILE B 1 502 ? -18.547 20.297 -13.516 1 95.81 502 ILE B CA 1
ATOM 8966 C C . ILE B 1 502 ? -18.047 20.359 -14.961 1 95.81 502 ILE B C 1
ATOM 8968 O O . ILE B 1 502 ? -17.562 21.391 -15.414 1 95.81 502 ILE B O 1
ATOM 8972 N N . LEU B 1 503 ? -18.062 19.219 -15.609 1 95.5 503 LEU B N 1
ATOM 8973 C CA . LEU B 1 503 ? -17.75 19.156 -17.031 1 95.5 503 LEU B CA 1
ATOM 8974 C C . LEU B 1 503 ? -19.031 19.188 -17.875 1 95.5 503 LEU B C 1
ATOM 8976 O O . LEU B 1 503 ? -19.828 18.25 -17.812 1 95.5 503 LEU B O 1
ATOM 8980 N N . TYR B 1 504 ? -19.203 20.172 -18.625 1 95.75 504 TYR B N 1
ATOM 8981 C CA . TYR B 1 504 ? -20.406 20.312 -19.438 1 95.75 504 TYR B CA 1
ATOM 8982 C C . TYR B 1 504 ? -20.297 19.469 -20.703 1 95.75 504 TYR B C 1
ATOM 8984 O O . TYR B 1 504 ? -19.234 19.375 -21.297 1 95.75 504 TYR B O 1
ATOM 8992 N N . LEU B 1 505 ? -21.484 18.969 -21.156 1 95.19 505 LEU B N 1
ATOM 8993 C CA . LEU B 1 505 ? -21.484 18.047 -22.281 1 95.19 505 LEU B CA 1
ATOM 8994 C C . LEU B 1 505 ? -22.25 18.609 -23.453 1 95.19 505 LEU B C 1
ATOM 8996 O O . LEU B 1 505 ? -22.219 18.062 -24.562 1 95.19 505 LEU B O 1
ATOM 9000 N N . ASN B 1 506 ? -23.031 19.672 -23.281 1 93.06 506 ASN B N 1
ATOM 9001 C CA . ASN B 1 506 ? -23.781 20.281 -24.375 1 93.06 506 ASN B CA 1
ATOM 9002 C C . ASN B 1 506 ? -24.109 21.734 -24.078 1 93.06 506 ASN B C 1
ATOM 9004 O O . ASN B 1 506 ? -23.875 22.219 -22.969 1 93.06 506 ASN B O 1
ATOM 9008 N N . ASP B 1 507 ? -24.531 22.438 -25.141 1 90.81 507 ASP B N 1
ATOM 9009 C CA . ASP B 1 507 ? -24.859 23.844 -24.984 1 90.81 507 ASP B CA 1
ATOM 9010 C C . ASP B 1 507 ? -26.156 24.188 -25.719 1 90.81 507 ASP B C 1
ATOM 9012 O O . ASP B 1 507 ? -26.516 25.359 -25.859 1 90.81 507 ASP B O 1
ATOM 9016 N N . GLU B 1 508 ? -26.891 23.188 -26.25 1 89.75 508 GLU B N 1
ATOM 9017 C CA . GLU B 1 508 ? -28.109 23.453 -27 1 89.75 508 GLU B CA 1
ATOM 9018 C C . GLU B 1 508 ? -29.328 23.516 -26.078 1 89.75 508 GLU B C 1
ATOM 9020 O O . GLU B 1 508 ? -30.266 22.734 -26.219 1 89.75 508 GLU B O 1
ATOM 9025 N N . PHE B 1 509 ? -29.375 24.312 -25.188 1 91.88 509 PHE B N 1
ATOM 9026 C CA . PHE B 1 509 ? -30.469 24.578 -24.25 1 91.88 509 PHE B CA 1
ATOM 9027 C C . PHE B 1 509 ? -30.453 26.031 -23.797 1 91.88 509 PHE B C 1
ATOM 9029 O O . PHE B 1 509 ? -29.531 26.781 -24.125 1 91.88 509 PHE B O 1
ATOM 9036 N N . GLU B 1 510 ? -31.516 26.469 -23.297 1 91.88 510 GLU B N 1
ATOM 9037 C CA . GLU B 1 510 ? -31.594 27.812 -22.75 1 91.88 510 GLU B CA 1
ATOM 9038 C C . GLU B 1 510 ? -31.625 27.797 -21.234 1 91.88 510 GLU B C 1
ATOM 9040 O O . GLU B 1 510 ? -32.281 26.938 -20.625 1 91.88 510 GLU B O 1
ATOM 9045 N N . GLY B 1 511 ? -30.875 28.812 -20.688 1 89.19 511 GLY B N 1
ATOM 9046 C CA . GLY B 1 511 ? -30.719 28.797 -19.234 1 89.19 511 GLY B CA 1
ATOM 9047 C C . GLY B 1 511 ? -29.672 27.828 -18.75 1 89.19 511 GLY B C 1
ATOM 9048 O O . GLY B 1 511 ? -28.719 27.516 -19.469 1 89.19 511 GLY B O 1
ATOM 9049 N N . GLY B 1 512 ? -29.734 27.453 -17.453 1 89.25 512 GLY B N 1
ATOM 9050 C CA . GLY B 1 512 ? -28.891 26.391 -16.906 1 89.25 512 GLY B CA 1
ATOM 9051 C C . GLY B 1 512 ? -27.469 26.859 -16.625 1 89.25 512 GLY B C 1
ATOM 9052 O O . GLY B 1 512 ? -26.594 26.031 -16.375 1 89.25 512 GLY B O 1
ATOM 9053 N N . GLU B 1 513 ? -27.25 28.094 -16.703 1 91.06 513 GLU B N 1
ATOM 9054 C CA . GLU B 1 513 ? -25.906 28.609 -16.422 1 91.06 513 GLU B CA 1
ATOM 9055 C C . GLU B 1 513 ? -25.5 28.359 -14.977 1 91.06 513 GLU B C 1
ATOM 9057 O O . GLU B 1 513 ? -26.328 28.469 -14.07 1 91.06 513 GLU B O 1
ATOM 9062 N N . PHE B 1 514 ? -24.297 27.906 -14.844 1 92.5 514 PHE B N 1
ATOM 9063 C CA . PHE B 1 514 ? -23.656 27.828 -13.531 1 92.5 514 PHE B CA 1
ATOM 9064 C C . PHE B 1 514 ? -23.219 29.203 -13.055 1 92.5 514 PHE B C 1
ATOM 9066 O O . PHE B 1 514 ? -22.688 30 -13.844 1 92.5 514 PHE B O 1
ATOM 9073 N N . PHE B 1 515 ? -23.469 29.516 -11.789 1 89.12 515 PHE B N 1
ATOM 9074 C CA . PHE B 1 515 ? -23.031 30.828 -11.312 1 89.12 515 PHE B CA 1
ATOM 9075 C C . PHE B 1 515 ? -22.5 30.734 -9.891 1 89.12 515 PHE B C 1
ATOM 9077 O O . PHE B 1 515 ? -22.906 29.844 -9.125 1 89.12 515 PHE B O 1
ATOM 9084 N N . PHE B 1 516 ? -21.562 31.594 -9.617 1 88.88 516 PHE B N 1
ATOM 9085 C CA . PHE B 1 516 ? -21.094 31.781 -8.242 1 88.88 516 PHE B CA 1
ATOM 9086 C C . PHE B 1 516 ? -21.891 32.875 -7.547 1 88.88 516 PHE B C 1
ATOM 9088 O O . PHE B 1 516 ? -22.266 33.875 -8.172 1 88.88 516 PHE B O 1
ATOM 9095 N N . ALA B 1 517 ? -22.156 32.594 -6.316 1 82.12 517 ALA B N 1
ATOM 9096 C CA . ALA B 1 517 ? -22.969 33.562 -5.574 1 82.12 517 ALA B CA 1
ATOM 9097 C C . ALA B 1 517 ? -22.141 34.25 -4.508 1 82.12 517 ALA B C 1
ATOM 9099 O O . ALA B 1 517 ? -21.375 33.625 -3.789 1 82.12 517 ALA B O 1
ATOM 9100 N N . GLY B 1 518 ? -22.062 35.531 -4.566 1 72.44 518 GLY B N 1
ATOM 9101 C CA . GLY B 1 518 ? -21.422 36.344 -3.543 1 72.44 518 GLY B CA 1
ATOM 9102 C C . GLY B 1 518 ? -22.328 36.625 -2.357 1 72.44 518 GLY B C 1
ATOM 9103 O O . GLY B 1 518 ? -23.547 36.438 -2.43 1 72.44 518 GLY B O 1
ATOM 9104 N N . SER B 1 519 ? -21.594 36.781 -1.127 1 61.75 519 SER B N 1
ATOM 9105 C CA . SER B 1 519 ? -22.359 37.094 0.065 1 61.75 519 SER B CA 1
ATOM 9106 C C . SER B 1 519 ? -22.172 38.562 0.455 1 61.75 519 SER B C 1
ATOM 9108 O O . SER B 1 519 ? -21.078 39.125 0.309 1 61.75 519 SER B O 1
ATOM 9110 N N . ASP B 1 520 ? -23.016 39.438 0.38 1 52.97 520 ASP B N 1
ATOM 9111 C CA . ASP B 1 520 ? -22.953 40.781 0.94 1 52.97 520 ASP B CA 1
ATOM 9112 C C . ASP B 1 520 ? -23.656 40.844 2.293 1 52.97 520 ASP B C 1
ATOM 9114 O O . ASP B 1 520 ? -24.781 40.375 2.439 1 52.97 520 ASP B O 1
ATOM 9118 N N . LYS B 1 521 ? -22.75 41.031 3.441 1 48.84 521 LYS B N 1
ATOM 9119 C CA . LYS B 1 521 ? -23.312 41.344 4.746 1 48.84 521 LYS B CA 1
ATOM 9120 C C . LYS B 1 521 ? -23.969 42.719 4.746 1 48.84 521 LYS B C 1
ATOM 9122 O O . LYS B 1 521 ? -24.141 43.344 5.805 1 48.84 521 LYS B O 1
ATOM 9127 N N . SER B 1 522 ? -24.062 43.469 3.816 1 40.53 522 SER B N 1
ATOM 9128 C CA . SER B 1 522 ? -24.594 44.781 4.164 1 40.53 522 SER B CA 1
ATOM 9129 C C . SER B 1 522 ? -25.703 44.688 5.191 1 40.53 522 SER B C 1
ATOM 9131 O O . SER B 1 522 ? -26.188 43.594 5.492 1 40.53 522 SER B O 1
ATOM 9133 N N . GLU B 1 523 ? -26.734 45.875 5.113 1 36.69 523 GLU B N 1
ATOM 9134 C CA . GLU B 1 523 ? -27.578 46.281 6.227 1 36.69 523 GLU B CA 1
ATOM 9135 C C . GLU B 1 523 ? -28.25 45.094 6.898 1 36.69 523 GLU B C 1
ATOM 9137 O O . GLU B 1 523 ? -28.188 44.938 8.117 1 36.69 523 GLU B O 1
ATOM 9142 N N . LYS B 1 524 ? -29.609 45 6.555 1 38.06 524 LYS B N 1
ATOM 9143 C CA . LYS B 1 524 ? -30.625 44.375 7.398 1 38.06 524 LYS B CA 1
ATOM 9144 C C . LYS B 1 524 ? -30.406 42.844 7.504 1 38.06 524 LYS B C 1
ATOM 9146 O O . LYS B 1 524 ? -29.594 42.281 6.766 1 38.06 524 LYS B O 1
ATOM 9151 N N . GLN B 1 525 ? -31.344 42 7.906 1 35.19 525 GLN B N 1
ATOM 9152 C CA . GLN B 1 525 ? -31.734 40.75 8.586 1 35.19 525 GLN B CA 1
ATOM 9153 C C . GLN B 1 525 ? -31.297 39.531 7.785 1 35.19 525 GLN B C 1
ATOM 9155 O O . GLN B 1 525 ? -31.281 38.406 8.312 1 35.19 525 GLN B O 1
ATOM 9160 N N . TYR B 1 526 ? -31.516 39.375 6.332 1 36.03 526 TYR B N 1
ATOM 9161 C CA . TYR B 1 526 ? -31.5 38.094 5.668 1 36.03 526 TYR B CA 1
ATOM 9162 C C . TYR B 1 526 ? -30.266 37.938 4.785 1 36.03 526 TYR B C 1
ATOM 9164 O O . TYR B 1 526 ? -29.844 38.906 4.129 1 36.03 526 TYR B O 1
ATOM 9172 N N . PHE B 1 527 ? -29.391 37.094 5.008 1 43.81 527 PHE B N 1
ATOM 9173 C CA . PHE B 1 527 ? -28.328 36.562 4.184 1 43.81 527 PHE B CA 1
ATOM 9174 C C . PHE B 1 527 ? -28.766 36.438 2.73 1 43.81 527 PHE B C 1
ATOM 9176 O O . PHE B 1 527 ? -29.734 35.719 2.428 1 43.81 527 PHE B O 1
ATOM 9183 N N . HIS B 1 528 ? -28.469 37.625 1.91 1 46.91 528 HIS B N 1
ATOM 9184 C CA . HIS B 1 528 ? -28.875 37.594 0.508 1 46.91 528 HIS B CA 1
ATOM 9185 C C . HIS B 1 528 ? -27.75 37.062 -0.377 1 46.91 528 HIS B C 1
ATOM 9187 O O . HIS B 1 528 ? -26.609 37.531 -0.292 1 46.91 528 HIS B O 1
ATOM 9193 N N . LEU B 1 529 ? -27.922 35.969 -1.069 1 54.09 529 LEU B N 1
ATOM 9194 C CA . LEU B 1 529 ? -27.047 35.375 -2.059 1 54.09 529 LEU B CA 1
ATOM 9195 C C . LEU B 1 529 ? -27.312 35.938 -3.449 1 54.09 529 LEU B C 1
ATOM 9197 O O . LEU B 1 529 ? -28.469 36.062 -3.861 1 54.09 529 LEU B O 1
ATOM 9201 N N . PHE B 1 530 ? -26.344 36.812 -3.949 1 57.97 530 PHE B N 1
ATOM 9202 C CA . PHE B 1 530 ? -26.578 37.375 -5.281 1 57.97 530 PHE B CA 1
ATOM 9203 C C . PHE B 1 530 ? -25.641 36.719 -6.301 1 57.97 530 PHE B C 1
ATOM 9205 O O . PHE B 1 530 ? -24.547 36.25 -5.949 1 57.97 530 PHE B O 1
ATOM 9212 N N . LEU B 1 531 ? -26.219 36.625 -7.562 1 61.81 531 LEU B N 1
ATOM 9213 C CA . LEU B 1 531 ? -25.484 36.062 -8.688 1 61.81 531 LEU B CA 1
ATOM 9214 C C . LEU B 1 531 ? -24.328 36.969 -9.078 1 61.81 531 LEU B C 1
ATOM 9216 O O . LEU B 1 531 ? -24.5 38.188 -9.25 1 61.81 531 LEU B O 1
ATOM 9220 N N . GLN B 1 532 ? -23.062 36.531 -9.109 1 69.12 532 GLN B N 1
ATOM 9221 C CA . GLN B 1 532 ? -21.938 37.375 -9.461 1 69.12 532 GLN B CA 1
ATOM 9222 C C . GLN B 1 532 ? -21.328 36.969 -10.797 1 69.12 532 GLN B C 1
ATOM 9224 O O . GLN B 1 532 ? -21.203 37.812 -11.703 1 69.12 532 GLN B O 1
ATOM 9229 N N . VAL B 1 533 ? -20.922 35.812 -10.93 1 78.81 533 VAL B N 1
ATOM 9230 C CA . VAL B 1 533 ? -20.25 35.375 -12.141 1 78.81 533 VAL B CA 1
ATOM 9231 C C . VAL B 1 533 ? -20.922 34.094 -12.68 1 78.81 533 VAL B C 1
ATOM 9233 O O . VAL B 1 533 ? -21.172 33.156 -11.922 1 78.81 533 VAL B O 1
ATOM 9236 N N . SER B 1 534 ? -21.391 34.25 -13.922 1 87.5 534 SER B N 1
ATOM 9237 C CA . SER B 1 534 ? -22.031 33.094 -14.555 1 87.5 534 SER B CA 1
ATOM 9238 C C . SER B 1 534 ? -21.141 32.5 -15.633 1 87.5 534 SER B C 1
ATOM 9240 O O . SER B 1 534 ? -20.375 33.188 -16.281 1 87.5 534 SER B O 1
ATOM 9242 N N . VAL B 1 535 ? -21.188 31.203 -15.766 1 90.56 535 VAL B N 1
ATOM 9243 C CA . VAL B 1 535 ? -20.438 30.484 -16.781 1 90.56 535 VAL B CA 1
ATOM 9244 C C . VAL B 1 535 ? -21.406 29.766 -17.719 1 90.56 535 VAL B C 1
ATOM 9246 O O . VAL B 1 535 ? -22.281 29 -17.266 1 90.56 535 VAL B O 1
ATOM 9249 N N . LYS B 1 536 ? -21.312 29.984 -19 1 88.44 536 LYS B N 1
ATOM 9250 C CA . LYS B 1 536 ? -22.172 29.328 -19.984 1 88.44 536 LYS B CA 1
ATOM 9251 C C . LYS B 1 536 ? -21.656 27.938 -20.312 1 88.44 536 LYS B C 1
ATOM 9253 O O . LYS B 1 536 ? -20.469 27.75 -20.641 1 88.44 536 LYS B O 1
ATOM 9258 N N . PRO B 1 537 ? -22.562 26.984 -20.234 1 92.69 537 PRO B N 1
ATOM 9259 C CA . PRO B 1 537 ? -22.141 25.609 -20.531 1 92.69 537 PRO B CA 1
ATOM 9260 C C . PRO B 1 537 ? -21.797 25.391 -22 1 92.69 537 PRO B C 1
ATOM 9262 O O . PRO B 1 537 ? -22.438 25.984 -22.875 1 92.69 537 PRO B O 1
ATOM 9265 N N . GLN B 1 538 ? -20.766 24.672 -22.297 1 92.75 538 GLN B N 1
ATOM 9266 C CA . GLN B 1 538 ? -20.375 24.188 -23.609 1 92.75 538 GLN B CA 1
ATOM 9267 C C . GLN B 1 538 ? -19.641 22.859 -23.516 1 92.75 538 GLN B C 1
ATOM 9269 O O . GLN B 1 538 ? -18.969 22.578 -22.516 1 92.75 538 GLN B O 1
ATOM 9274 N N . CYS B 1 539 ? -19.859 22.094 -24.609 1 94 539 CYS B N 1
ATOM 9275 C CA . CYS B 1 539 ? -19.172 20.797 -24.609 1 94 539 CYS B CA 1
ATOM 9276 C C . CYS B 1 539 ? -17.688 20.969 -24.359 1 94 539 CYS B C 1
ATOM 9278 O O . CYS B 1 539 ? -17.031 21.812 -24.984 1 94 539 CYS B O 1
ATOM 9280 N N . GLY B 1 540 ? -17.203 20.234 -23.391 1 93.5 540 GLY B N 1
ATOM 9281 C CA . GLY B 1 540 ? -15.773 20.203 -23.125 1 93.5 540 GLY B CA 1
ATOM 9282 C C . GLY B 1 540 ? -15.336 21.281 -22.156 1 93.5 540 GLY B C 1
ATOM 9283 O O . GLY B 1 540 ? -14.156 21.375 -21.812 1 93.5 540 GLY B O 1
ATOM 9284 N N . ARG B 1 541 ? -16.219 22.109 -21.719 1 94 541 ARG B N 1
ATOM 9285 C CA . ARG B 1 541 ? -15.891 23.125 -20.734 1 94 541 ARG B CA 1
ATOM 9286 C C . ARG B 1 541 ? -15.961 22.562 -19.312 1 94 541 ARG B C 1
ATOM 9288 O O . ARG B 1 541 ? -16.938 21.891 -18.969 1 94 541 ARG B O 1
ATOM 9295 N N . LEU B 1 542 ? -14.906 22.781 -18.578 1 94.38 542 LEU B N 1
ATOM 9296 C CA . LEU B 1 542 ? -14.836 22.359 -17.188 1 94.38 542 LEU B CA 1
ATOM 9297 C C . LEU B 1 542 ? -14.781 23.547 -16.25 1 94.38 542 LEU B C 1
ATOM 9299 O O . LEU B 1 542 ? -14 24.484 -16.469 1 94.38 542 LEU B O 1
ATOM 9303 N N . VAL B 1 543 ? -15.68 23.562 -15.281 1 95 543 VAL B N 1
ATOM 9304 C CA . VAL B 1 543 ? -15.594 24.531 -14.18 1 95 543 VAL B CA 1
ATOM 9305 C C . VAL B 1 543 ? -15.094 23.828 -12.922 1 95 543 VAL B C 1
ATOM 9307 O O . VAL B 1 543 ? -15.75 22.922 -12.406 1 95 543 VAL B O 1
ATOM 9310 N N . GLY B 1 544 ? -13.922 24.078 -12.562 1 94.19 544 GLY B N 1
ATOM 9311 C CA . GLY B 1 544 ? -13.375 23.594 -11.305 1 94.19 544 GLY B CA 1
ATOM 9312 C C . GLY B 1 544 ? -13.359 24.641 -10.211 1 94.19 544 GLY B C 1
ATOM 9313 O O . GLY B 1 544 ? -13.094 25.812 -10.477 1 94.19 544 GLY B O 1
ATOM 9314 N N . PHE B 1 545 ? -13.688 24.25 -8.961 1 93.31 545 PHE B N 1
ATOM 9315 C CA . PHE B 1 545 ? -13.758 25.234 -7.887 1 93.31 545 PHE B CA 1
ATOM 9316 C C . PHE B 1 545 ? -13.609 24.562 -6.531 1 93.31 545 PHE B C 1
ATOM 9318 O O . PHE B 1 545 ? -13.75 23.344 -6.418 1 93.31 545 PHE B O 1
ATOM 9325 N N . ASP B 1 546 ? -13.258 25.406 -5.621 1 90.06 546 ASP B N 1
ATOM 9326 C CA . ASP B 1 546 ? -13.281 24.969 -4.227 1 90.06 546 ASP B CA 1
ATOM 9327 C C . ASP B 1 546 ? -14.711 24.672 -3.768 1 90.06 546 ASP B C 1
ATOM 9329 O O . ASP B 1 546 ? -15.617 25.469 -3.992 1 90.06 546 ASP B O 1
ATOM 9333 N N . SER B 1 547 ? -14.938 23.547 -3.104 1 90.56 547 SER B N 1
ATOM 9334 C CA . SER B 1 547 ? -16.266 23.047 -2.754 1 90.56 547 SER B CA 1
ATOM 9335 C C . SER B 1 547 ? -16.984 24.016 -1.816 1 90.56 547 SER B C 1
ATOM 9337 O O . SER B 1 547 ? -18.203 23.953 -1.651 1 90.56 547 SER B O 1
ATOM 9339 N N . LYS B 1 548 ? -16.312 24.922 -1.304 1 84.19 548 LYS B N 1
ATOM 9340 C CA . LYS B 1 548 ? -16.891 25.859 -0.354 1 84.19 548 LYS B CA 1
ATOM 9341 C C . LYS B 1 548 ? -17.547 27.047 -1.077 1 84.19 548 LYS B C 1
ATOM 9343 O O . LYS B 1 548 ? -18.312 27.797 -0.479 1 84.19 548 LYS B O 1
ATOM 9348 N N . GLU B 1 549 ? -17.172 27.266 -2.309 1 86.25 549 GLU B N 1
ATOM 9349 C CA . GLU B 1 549 ? -17.703 28.406 -3.039 1 86.25 549 GLU B CA 1
ATOM 9350 C C . GLU B 1 549 ? -19.203 28.266 -3.273 1 86.25 549 GLU B C 1
ATOM 9352 O O . GLU B 1 549 ? -19.656 27.219 -3.766 1 86.25 549 GLU B O 1
ATOM 9357 N N . TYR B 1 550 ? -19.938 29.297 -2.795 1 85.12 550 TYR B N 1
ATOM 9358 C CA . TYR B 1 550 ? -21.359 29.297 -3.045 1 85.12 550 TYR B CA 1
ATOM 9359 C C . TYR B 1 550 ? -21.656 29.359 -4.539 1 85.12 550 TYR B C 1
ATOM 9361 O O . TYR B 1 550 ? -21.094 30.188 -5.258 1 85.12 550 TYR B O 1
ATOM 9369 N N . HIS B 1 551 ? -22.531 28.469 -4.949 1 89.12 551 HIS B N 1
ATOM 9370 C CA . HIS B 1 551 ? -22.844 28.406 -6.371 1 89.12 551 HIS B CA 1
ATOM 9371 C C . HIS B 1 551 ? -24.234 27.844 -6.602 1 89.12 551 HIS B C 1
ATOM 9373 O O . HIS B 1 551 ? -24.859 27.297 -5.676 1 89.12 551 HIS B O 1
ATOM 9379 N N . GLY B 1 552 ? -24.719 28.062 -7.656 1 88.31 552 GLY B N 1
ATOM 9380 C CA . GLY B 1 552 ? -26.016 27.562 -8.086 1 88.31 552 GLY B CA 1
ATOM 9381 C C . GLY B 1 552 ? -26.125 27.391 -9.594 1 88.31 552 GLY B C 1
ATOM 9382 O O . GLY B 1 552 ? -25.141 27.578 -10.312 1 88.31 552 GLY B O 1
ATOM 9383 N N . VAL B 1 553 ? -27.312 26.906 -9.977 1 90.75 553 VAL B N 1
ATOM 9384 C CA . VAL B 1 553 ? -27.578 26.734 -11.398 1 90.75 553 VAL B CA 1
ATOM 9385 C C . VAL B 1 553 ? -28.906 27.391 -11.758 1 90.75 553 VAL B C 1
ATOM 9387 O O . VAL B 1 553 ? -29.922 27.172 -11.094 1 90.75 553 VAL B O 1
ATOM 9390 N N . LYS B 1 554 ? -28.844 28.188 -12.711 1 89.38 554 LYS B N 1
ATOM 9391 C CA . LYS B 1 554 ? -30.078 28.797 -13.195 1 89.38 554 LYS B CA 1
ATOM 9392 C C . LYS B 1 554 ? -31.016 27.766 -13.797 1 89.38 554 LYS B C 1
ATOM 9394 O O . LYS B 1 554 ? -30.578 26.688 -14.219 1 89.38 554 LYS B O 1
ATOM 9399 N N . ALA B 1 555 ? -32.312 28.125 -13.836 1 89.44 555 ALA B N 1
ATOM 9400 C CA . ALA B 1 555 ? -33.312 27.219 -14.375 1 89.44 555 ALA B CA 1
ATOM 9401 C C . ALA B 1 555 ? -33.031 26.891 -15.844 1 89.44 555 ALA B C 1
ATOM 9403 O O . ALA B 1 555 ? -32.656 27.781 -16.609 1 89.44 555 ALA B O 1
ATOM 9404 N N . VAL B 1 556 ? -33.125 25.609 -16.141 1 92.75 556 VAL B N 1
ATOM 9405 C CA . VAL B 1 556 ? -33.188 25.234 -17.562 1 92.75 556 VAL B CA 1
ATOM 9406 C C . VAL B 1 556 ? -34.562 25.531 -18.125 1 92.75 556 VAL B C 1
ATOM 9408 O O . VAL B 1 556 ? -35.531 24.859 -17.781 1 92.75 556 VAL B O 1
ATOM 9411 N N . THR B 1 557 ? -34.625 26.438 -18.922 1 91.75 557 THR B N 1
ATOM 9412 C CA . THR B 1 557 ? -35.938 26.906 -19.375 1 91.75 557 THR B CA 1
ATOM 9413 C C . THR B 1 557 ? -36.344 26.219 -20.672 1 91.75 557 THR B C 1
ATOM 9415 O O . THR B 1 557 ? -37.531 26.188 -21.016 1 91.75 557 THR B O 1
ATOM 9418 N N . LYS B 1 558 ? -35.438 25.781 -21.453 1 91.75 558 LYS B N 1
ATOM 9419 C CA . LYS B 1 558 ? -35.656 25.047 -22.688 1 91.75 558 LYS B CA 1
ATOM 9420 C C . LYS B 1 558 ? -34.562 24.047 -22.969 1 91.75 558 LYS B C 1
ATOM 9422 O O . LYS B 1 558 ? -33.375 24.359 -22.766 1 91.75 558 LYS B O 1
ATOM 9427 N N . GLY B 1 559 ? -34.969 22.844 -23.391 1 91.81 559 GLY B N 1
ATOM 9428 C CA . GLY B 1 559 ? -34 21.844 -23.781 1 91.81 559 GLY B CA 1
ATOM 9429 C C . GLY B 1 559 ? -33.5 21 -22.625 1 91.81 559 GLY B C 1
ATOM 9430 O O . GLY B 1 559 ? -34.219 20.797 -21.641 1 91.81 559 GLY B O 1
ATOM 9431 N N . GLN B 1 560 ? -32.312 20.359 -22.844 1 92.81 560 GLN B N 1
ATOM 9432 C CA . GLN B 1 560 ? -31.734 19.422 -21.875 1 92.81 560 GLN B CA 1
ATOM 9433 C C . GLN B 1 560 ? -30.266 19.75 -21.594 1 92.81 560 GLN B C 1
ATOM 9435 O O . GLN B 1 560 ? -29.453 19.859 -22.531 1 92.81 560 GLN B O 1
ATOM 9440 N N . ARG B 1 561 ? -29.953 20.016 -20.344 1 94.12 561 ARG B N 1
ATOM 9441 C CA . ARG B 1 561 ? -28.594 20.266 -19.859 1 94.12 561 ARG B CA 1
ATOM 9442 C C . ARG B 1 561 ? -27.953 18.984 -19.328 1 94.12 561 ARG B C 1
ATOM 9444 O O . ARG B 1 561 ? -28.469 18.375 -18.391 1 94.12 561 ARG B O 1
ATOM 9451 N N . CYS B 1 562 ? -26.906 18.578 -19.984 1 94.19 562 CYS B N 1
ATOM 9452 C CA . CYS B 1 562 ? -26.188 17.406 -19.5 1 94.19 562 CYS B CA 1
ATOM 9453 C C . CYS B 1 562 ? -24.781 17.781 -19.047 1 94.19 562 CYS B C 1
ATOM 9455 O O . CYS B 1 562 ? -24.109 18.609 -19.672 1 94.19 562 CYS B O 1
ATOM 9457 N N . ALA B 1 563 ? -24.328 17.25 -17.891 1 94.69 563 ALA B N 1
ATOM 9458 C CA . ALA B 1 563 ? -23.016 17.562 -17.328 1 94.69 563 ALA B CA 1
ATOM 9459 C C . ALA B 1 563 ? -22.484 16.391 -16.516 1 94.69 563 ALA B C 1
ATOM 9461 O O . ALA B 1 563 ? -23.25 15.539 -16.047 1 94.69 563 ALA B O 1
ATOM 9462 N N . LEU B 1 564 ? -21.234 16.266 -16.484 1 94.06 564 LEU B N 1
ATOM 9463 C CA . LEU B 1 564 ? -20.547 15.367 -15.562 1 94.06 564 LEU B CA 1
ATOM 9464 C C . LEU B 1 564 ? -20.125 16.109 -14.297 1 94.06 564 LEU B C 1
ATOM 9466 O O . LEU B 1 564 ? -19.234 16.953 -14.328 1 94.06 564 LEU B O 1
ATOM 9470 N N . ALA B 1 565 ? -20.828 15.805 -13.219 1 93.44 565 ALA B N 1
ATOM 9471 C CA . ALA B 1 565 ? -20.531 16.422 -11.93 1 93.44 565 ALA B CA 1
ATOM 9472 C C . ALA B 1 565 ? -19.5 15.617 -11.164 1 93.44 565 ALA B C 1
ATOM 9474 O O . ALA B 1 565 ? -19.609 14.398 -11.039 1 93.44 565 ALA B O 1
ATOM 9475 N N . LEU B 1 566 ? -18.531 16.312 -10.781 1 93.5 566 LEU B N 1
ATOM 9476 C CA . LEU B 1 566 ? -17.406 15.695 -10.078 1 93.5 566 LEU B CA 1
ATOM 9477 C C . LEU B 1 566 ? -17.203 16.344 -8.719 1 93.5 566 LEU B C 1
ATOM 9479 O O . LEU B 1 566 ? -17.125 17.562 -8.609 1 93.5 566 LEU B O 1
ATOM 9483 N N . TRP B 1 567 ? -17.203 15.555 -7.699 1 92.69 567 TRP B N 1
ATOM 9484 C CA . TRP B 1 567 ? -16.844 16.016 -6.359 1 92.69 567 TRP B CA 1
ATOM 9485 C C . TRP B 1 567 ? -15.609 15.305 -5.84 1 92.69 567 TRP B C 1
ATOM 9487 O O . TRP B 1 567 ? -15.477 14.086 -5.988 1 92.69 567 TRP B O 1
ATOM 9497 N N . PHE B 1 568 ? -14.727 16.109 -5.34 1 90.69 568 PHE B N 1
ATOM 9498 C CA . PHE B 1 568 ? -13.43 15.57 -4.945 1 90.69 568 PHE B CA 1
ATOM 9499 C C . PHE B 1 568 ? -13.188 15.789 -3.455 1 90.69 568 PHE B C 1
ATOM 9501 O O . PHE B 1 568 ? -13.695 16.75 -2.871 1 90.69 568 PHE B O 1
ATOM 9508 N N . THR B 1 569 ? -12.461 14.859 -2.908 1 83.12 569 THR B N 1
ATOM 9509 C CA . THR B 1 569 ? -11.984 14.969 -1.533 1 83.12 569 THR B CA 1
ATOM 9510 C C . THR B 1 569 ? -10.484 14.711 -1.455 1 83.12 569 THR B C 1
ATOM 9512 O O . THR B 1 569 ? -9.938 13.969 -2.268 1 83.12 569 THR B O 1
ATOM 9515 N N . MET B 1 570 ? -9.883 15.492 -0.668 1 76.06 570 MET B N 1
ATOM 9516 C CA . MET B 1 570 ? -8.461 15.25 -0.439 1 76.06 570 MET B CA 1
ATOM 9517 C C . MET B 1 570 ? -8.258 14.148 0.599 1 76.06 570 MET B C 1
ATOM 9519 O O . MET B 1 570 ? -7.125 13.773 0.893 1 76.06 570 MET B O 1
ATOM 9523 N N . ASN B 1 571 ? -9.445 13.703 1.066 1 64.5 571 ASN B N 1
ATOM 9524 C CA . ASN B 1 571 ? -9.453 12.609 2.033 1 64.5 571 ASN B CA 1
ATOM 9525 C C . ASN B 1 571 ? -9.742 11.266 1.36 1 64.5 571 ASN B C 1
ATOM 9527 O O . ASN B 1 571 ? -10.867 11.016 0.925 1 64.5 571 ASN B O 1
ATOM 9531 N N . PRO B 1 572 ? -8.805 10.398 1.206 1 62.38 572 PRO B N 1
ATOM 9532 C CA . PRO B 1 572 ? -8.992 9.148 0.472 1 62.38 572 PRO B CA 1
ATOM 9533 C C . PRO B 1 572 ? -10.047 8.242 1.112 1 62.38 572 PRO B C 1
ATOM 9535 O O . PRO B 1 572 ? -10.586 7.348 0.45 1 62.38 572 PRO B O 1
ATOM 9538 N N . ASN B 1 573 ? -10.461 8.516 2.33 1 50.94 573 ASN B N 1
ATOM 9539 C CA . ASN B 1 573 ? -11.484 7.707 2.986 1 50.94 573 ASN B CA 1
ATOM 9540 C C . ASN B 1 573 ? -12.859 7.945 2.381 1 50.94 573 ASN B C 1
ATOM 9542 O O . ASN B 1 573 ? -13.773 7.145 2.576 1 50.94 573 ASN B O 1
ATOM 9546 N N . TYR B 1 574 ? -12.883 9.016 1.789 1 62.25 574 TYR B N 1
ATOM 9547 C CA . TYR B 1 574 ? -14.18 9.352 1.212 1 62.25 574 TYR B CA 1
ATOM 9548 C C . TYR B 1 574 ? -14.188 9.109 -0.293 1 62.25 574 TYR B C 1
ATOM 9550 O O . TYR B 1 574 ? -15.07 9.594 -1.002 1 62.25 574 TYR B O 1
ATOM 9558 N N . LYS B 1 575 ? -13.133 8.375 -0.685 1 73.75 575 LYS B N 1
ATOM 9559 C CA . LYS B 1 575 ? -13.023 8.117 -2.117 1 73.75 575 LYS B CA 1
ATOM 9560 C C . LYS B 1 575 ? -14.156 7.227 -2.607 1 73.75 575 LYS B C 1
ATOM 9562 O O . LYS B 1 575 ? -14.555 6.285 -1.918 1 73.75 575 LYS B O 1
ATOM 9567 N N . GLU B 1 576 ? -14.711 7.625 -3.717 1 70.38 576 GLU B N 1
ATOM 9568 C CA . GLU B 1 576 ? -15.75 6.844 -4.387 1 70.38 576 GLU B CA 1
ATOM 9569 C C . GLU B 1 576 ? -15.203 5.504 -4.871 1 70.38 576 GLU B C 1
ATOM 9571 O O . GLU B 1 576 ? -14.445 5.449 -5.84 1 70.38 576 GLU B O 1
ATOM 9576 N N . LEU B 1 577 ? -15.555 4.551 -4.262 1 52.84 577 LEU B N 1
ATOM 9577 C CA . LEU B 1 577 ? -15.023 3.225 -4.547 1 52.84 577 LEU B CA 1
ATOM 9578 C C . LEU B 1 577 ? -15.453 2.744 -5.926 1 52.84 577 LEU B C 1
ATOM 9580 O O . LEU B 1 577 ? -14.773 1.925 -6.547 1 52.84 577 LEU B O 1
ATOM 9584 N N . ALA B 1 578 ? -16.578 3.311 -6.359 1 60.78 578 ALA B N 1
ATOM 9585 C CA . ALA B 1 578 ? -17.156 2.885 -7.633 1 60.78 578 ALA B CA 1
ATOM 9586 C C . ALA B 1 578 ? -16.141 3.041 -8.766 1 60.78 578 ALA B C 1
ATOM 9588 O O . ALA B 1 578 ? -16.141 2.264 -9.719 1 60.78 578 ALA B O 1
ATOM 9589 N N . HIS B 1 579 ? -15.281 3.91 -8.609 1 69.94 579 HIS B N 1
ATOM 9590 C CA . HIS B 1 579 ? -14.289 4.141 -9.648 1 69.94 579 HIS B CA 1
ATOM 9591 C C . HIS B 1 579 ? -13.328 2.957 -9.773 1 69.94 579 HIS B C 1
ATOM 9593 O O . HIS B 1 579 ? -13 2.533 -10.883 1 69.94 579 HIS B O 1
ATOM 9599 N N . SER B 1 580 ? -12.938 2.58 -8.695 1 57.69 580 SER B N 1
ATOM 9600 C CA . SER B 1 580 ? -12.023 1.443 -8.68 1 57.69 580 SER B CA 1
ATOM 9601 C C . SER B 1 580 ? -12.719 0.167 -9.141 1 57.69 580 SER B C 1
ATOM 9603 O O . SER B 1 580 ? -12.133 -0.65 -9.852 1 57.69 580 SER B O 1
ATOM 9605 N N . GLN B 1 581 ? -14.031 0.096 -8.906 1 48.09 581 GLN B N 1
ATOM 9606 C CA . GLN B 1 581 ? -14.828 -1.066 -9.281 1 48.09 581 GLN B CA 1
ATOM 9607 C C . GLN B 1 581 ? -15.141 -1.063 -10.773 1 48.09 581 GLN B C 1
ATOM 9609 O O . GLN B 1 581 ? -15.203 -2.121 -11.406 1 48.09 581 GLN B O 1
ATOM 9614 N N . ALA B 1 582 ? -15.211 0.056 -11.219 1 57.72 582 ALA B N 1
ATOM 9615 C CA . ALA B 1 582 ? -15.57 0.197 -12.625 1 57.72 582 ALA B CA 1
ATOM 9616 C C . ALA B 1 582 ? -14.359 -0.015 -13.531 1 57.72 582 ALA B C 1
ATOM 9618 O O . ALA B 1 582 ? -14.484 -0.573 -14.617 1 57.72 582 ALA B O 1
#

Sequence (1164 aa):
LYSEGVSAYDDAQWYQCSLFFQDAIKDYNFYKKSVVDCRLNCKHHGIEKRNDTNFSELMQSIMLRSECIRKCKQKTLGKDRAFGRSNEFIENDFQMRKPYEYLQYCYFKVNRMIDAASAAYTFYVLNSDNKNAVKNVQFYREKMKVRDSEFIDLELKPHKEYFIRAMMAYEDELWEEVIEEMENSLKEFYKEEERCRSE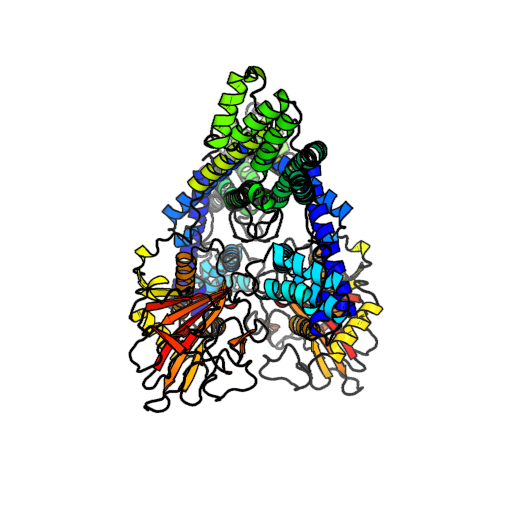CEGPLLATSHLEFYSAVAEHYLNVIKCQNTCEDKLSQVFPEGKDGLLAEHYHYLQFTYYKLYQADKASEAAASFLYIKPQDDIMLRNQKFFIKEGYQDSFYPRPEVVEYMERKKKLEEEIKFYKKHHTTSDYSESSYDQDGTTITLTSKELKDYSAFVADGLTNDQDCTTLQNLVKVEAINGDGYDYLTSKPSVISPHTEYETFIGLTVLRAASLAYHRQVTPEEVVLFLDLAEKGRFVVEKYFNLTRPLYFDFTHLVCRTAIEDEERDDLSHPVHADNCILQPDGTCLKAFPAFTQRDYSAILYLNDEFEGGEFFFAGSDKSEKQYFHLFLQVSVKPQCGRLVGFDSKEYHGVKAVTKGQRCALALWFTMNPNYKELAHSQALYSEGVSAYDDAQWYQCSLFFQDAIKDYNFYKKSVVDCRLNCKHHGIEKRNDTNFSELMQSIMLRSECIRKCKQKTLGKDRAFGRSNEFIENDFQMRKPYEYLQYCYFKVNRMIDAASAAYTFYVLNSDNKNAVKNVQFYREKMKVRDSEFIDLELKPHKEYFIRAMMAYEDELWEEVIEEMENSLKEFYKEEERCRSECEGPLLATSHLEFYSAVAEHYLNVIKCQNTCEDKLSQVFPEGKDGLLAEHYHYLQFTYYKLYQADKASEAAASFLYIKPQDDIMLRNQKFFIKEGYQDSFYPRPEVVEYMERKKKLEEEIKFYKKHHTTSDYSESSYDQDGTTITLTSKELKDYSAFVADGLTNDQDCTTLQNLVKVEAINGDGYDYLTSKPSVISPHTEYETFIGLTVLRAASLAYHRQVTPEEVVLFLDLAEKGRFVVEKYFNLTRPLYFDFTHLVCRTAIEDEERDDLSHPVHADNCILQPDGTCLKAFPAFTQRDYSAILYLNDEFEGGEFFFAGSDKSEKQYFHLFLQVSVKPQCGRLVGFDSKEYHGVKAVTKGQRCALALWFTMNPNYKELAHSQA

Secondary structure (DSSP, 8-state):
-HHHHHHHHHTT-HHHHHHHHHHHHHHHHHHHHHHHHHHHHTTTTTTSS----SHHHHHHHHHHHHHHHHHHHHHHH-HHHHS----HHHHHHHHTTHHHHHHHHHHHHTT-HHHHHHHHHHHHHH-TT-HHHHHHHHIIIIIS---GGG---TT--HHHHHHHHHHHHHHTT-HHHHHHHHHHHHHHHHHHHHHHHHHTTS--SS-----HHHHHHHHHHHHHHHHHTHHHHHH--STTPPS-HHHHHHHHHHHHHHHTT-HHHHHHHHHHHHHH-TT-HHHHHHHHHHHHTT-GGG----HHHHHHHHHHHHHHHHHHHHHHH-----SS-S-TTTTT-EEEE-TTTTTT-SEEEEE-SS-HHHHHHHHHHHHHHPEETTT-TT-S--S-SS-SS-SSEEEEEEEHHHHHHHHHTTSS-HHHHHHHHHHHHHHHHHHHHHTT-SSPPEEEEEEEEEEEESS-----SEEEEEEBTTBEE-TTS-EE--TTS-TT--EEEEEE----EEE--EEEEEEE--SSSS-EEEEEEEE---TT-EEEEETTS-EEEE-EEEEEEEEEEEEEES-GGG--HHHHH-/-HHHHHHHHHTT-HHHHHHHHHHHHHHHHHHHHHHHHHHHHTTTTTTSS----SHHHHHHHHHHHHHHHHHHHHHHH-HHHHS----HHHHHHHHTTHHHHHHHHHHHHTT-HHHHHHHHHHHHHH-TT-HHHHHHHHIIIIIS---GGG---TT--HHHHHHHHHHHHHHTT-HHHHHHHHHHHHHHHHHHHHHHHHHTTS--SS-----HHHHHHHHHHHHHHHHHTHHHHHH--STTPPS-HHHHHHHHHHHHHHHTT-HHHHHHHHHHHHHH-TT-HHHHHHHHHHHHTT-GGG----HHHHHHHHHHHHHHHHHHHHHHH-----SS-S-TTTTT-EEEE-TTTTTT-SEEEEE-SS-HHHHHHHHHHHHHHPEETTT-TT-S--S-SS-SS-TTEEEEEEEHHHHHHHHHTTSS-HHHHHHHHHHHHHHHHHHHHHTT-SSPPEEEEEEEEEEEESS-----SEEEEEEBTTBEE-TTS-EE--TTS-TT--EEEEEE----EEE--EEEEEEE--SSSS-EEEEEEEE---TT-EEEEETTS-EEEE-EEEEEEEEEEEEEES-GGG--HHHHH-

Solvent-accessible surface area (backbone atoms only — not comparable to full-atom values): 59010 Å² total; per-residue (Å²): 84,53,68,54,13,52,49,24,53,76,66,65,35,32,70,58,14,34,51,25,33,54,49,29,52,52,50,48,52,49,49,53,51,46,53,34,49,24,47,61,71,22,64,62,38,56,60,56,90,58,79,38,74,47,75,67,50,47,50,48,22,36,34,44,22,29,34,45,29,50,53,42,29,30,73,75,61,29,67,70,60,51,66,47,79,73,53,65,62,60,52,49,36,55,74,60,33,44,58,28,56,55,34,14,53,21,24,46,72,68,68,34,56,60,61,12,36,12,24,25,38,37,22,19,49,79,33,61,85,36,64,65,34,49,49,48,40,46,43,34,41,66,75,65,58,47,57,75,87,56,54,42,55,81,78,66,49,68,26,50,52,26,38,53,52,15,52,53,25,52,76,68,66,37,52,72,55,21,50,54,25,35,54,50,13,53,56,38,39,57,54,51,42,52,49,45,38,50,52,34,44,42,48,58,81,74,75,66,79,34,30,48,47,42,39,49,34,50,47,49,51,51,25,54,55,48,34,68,43,29,65,61,65,70,22,54,74,46,68,89,50,64,89,55,45,72,44,48,48,23,55,54,41,17,55,40,28,42,75,69,71,34,53,54,61,11,27,18,22,45,29,33,24,35,72,74,44,75,82,44,66,70,60,50,52,48,49,52,50,37,40,73,74,67,39,56,88,36,52,45,49,49,67,69,55,52,54,52,52,51,51,49,50,51,50,50,50,49,49,52,54,45,57,70,48,47,67,58,82,41,82,69,65,60,59,59,65,76,68,57,32,40,78,75,34,46,26,71,77,49,80,62,37,69,35,36,31,30,35,35,70,49,52,68,65,58,25,51,51,52,53,49,52,36,67,74,69,32,40,68,31,47,94,50,76,80,54,89,75,50,72,24,83,40,7,69,58,27,76,57,33,40,27,33,16,33,38,50,50,54,45,37,49,33,28,72,68,62,73,40,59,58,66,57,45,48,50,53,49,48,53,51,50,50,50,51,47,52,44,36,55,74,68,63,51,92,60,69,71,24,49,41,42,57,38,36,35,37,41,28,29,70,56,83,44,94,65,89,57,45,43,34,64,76,36,28,61,16,23,42,68,41,68,72,57,49,59,44,69,38,86,90,29,44,50,66,36,47,34,30,34,40,36,24,35,40,54,78,44,39,67,46,31,39,29,37,38,46,78,59,77,73,77,90,84,65,50,49,76,41,86,71,44,73,46,79,57,30,53,19,27,32,40,31,31,40,15,72,54,37,25,32,23,38,29,44,24,31,50,55,50,35,33,40,38,38,32,20,9,71,45,69,89,49,36,37,60,36,63,79,73,83,84,55,66,54,14,52,51,25,52,76,65,66,36,34,70,59,14,36,51,26,34,52,48,26,54,51,48,48,52,51,49,53,52,48,54,34,48,23,47,60,73,21,64,63,39,56,61,56,91,59,77,37,72,46,73,68,50,46,51,50,22,35,33,44,23,29,34,46,29,50,53,41,29,30,73,74,62,30,69,71,60,50,67,47,79,73,53,64,61,59,51,49,37,55,73,62,34,44,59,27,56,54,33,15,53,21,25,46,72,67,69,34,56,60,62,11,37,13,25,26,39,38,22,18,49,80,33,61,83,36,64,65,35,49,49,48,40,44,42,33,41,67,75,66,58,48,58,74,87,56,55,43,56,81,77,66,49,68,27,49,51,26,39,52,50,15,52,53,26,50,75,68,66,37,50,72,54,21,50,54,25,36,54,50,12,52,56,38,39,57,54,50,43,54,47,45,38,50,52,33,45,42,48,59,81,76,76,66,80,34,30,49,47,44,39,48,35,50,48,48,51,51,26,53,53,48,35,67,44,31,66,61,65,69,22,55,74,44,68,89,51,62,90,55,46,72,43,48,49,25,54,54,41,17,55,39,28,43,75,68,70,32,53,55,61,12,28,18,22,44,30,34,24,35,71,76,44,73,81,41,66,70,59,51,52,49,47,52,49,36,41,73,74,67,39,57,89,37,50,46,48,48,67,68,56,52,54,51,51,50,51,50,50,52,50,50,51,49,50,51,54,45,57,70,47,48,68,58,83,42,82,65,64,62,61,60,66,76,68,58,33,41,79,75,34,49,25,72,78,49,77,62,38,68,34,36,31,32,35,35,69,49,55,69,65,59,25,49,52,52,52,49,53,37,69,73,69,32,39,68,31,47,94,50,77,80,53,90,76,51,74,24,83,40,8,68,60,27,75,59,33,40,27,33,16,32,40,50,50,55,44,37,49,33,28,73,68,61,73,39,57,58,64,56,45,48,50,54,50,48,53,52,49,50,50,52,49,54,45,35,55,73,68,63,50,93,59,69,73,23,48,40,43,54,37,36,35,35,40,28,29,71,56,83,44,92,66,88,57,44,43,32,64,74,35,28,60,17,22,41,67,42,67,74,58,48,60,43,68,37,85,89,29,45,50,66,36,47,35,30,34,39,36,22,36,39,56,77,44,38,68,48,31,39,29,36,37,45,79,58,80,64,90,75,91,62,48,47,76,41,86,70,45,73,47,79,58,30,53,19,26,30,40,31,31,40,14,71,53,37,24,33,24,38,28,43,23,31,50,56,51,35,33,40,40,38,33,20,9,70,45,67,88,51,36,39,59,38,64,78,73,83

Nearest PDB structures (foldseek):
  8k0m-assembly1_A  TM=5.838E-01  e=1.254E-35  Homo sapiens
  8k17-assembly1_A  TM=5.920E-01  e=7.729E-35  Homo sapiens
  8k0f-assembly1_A  TM=5.636E-01  e=2.975E-35  Homo sapiens
  8kc9-assembly1_A  TM=5.824E-01  e=9.004E-34  Homo sapiens
  8kc9-assembly1_B  TM=8.731E-01  e=1.934E-14  Homo sapiens

Foldseek 3Di:
DLVQLVVCLVVVVLVSNLVVLVVVLVVVVQLLVQLLVQLVVLVCFLVPPPPCVDPVSVVRSVVRSVVSSLVSLCVRVNDDSSPDDPDPVVVVCVVLLVSLVSNLVSCVSVPNLLSSLQSLLLNCQSVVVDPVSVVSNVCSCPVVVDDPVSRHNPPQFQLLVLQVQLVVCVVVVVLVSNLVSLVRSLVSLVVQLSSQLSSLLDDDPPPPPDPDVLVVLVSVLSSLVSSLCSQVVSQSSGSVDDGDNNLVSLVSQLVSCVVVVNNLRSLQSLLLSCVVVVPDPVSVVVNVVSVVVPNVVSNHYDPVSVVVVVVSVVSVVVSVVSVVVCPPVCCQPPPCPPQQKAWPAACVNQVNAQKTKIFRLDDLVLLVLLVVLQVVQWDFPPPCPVDPDAPDSQARADPFKGKTKDWLQSSLVCCVVVVDPVVNSVSLLVSLVSLQSVQCNSVVPPFGWFFLTKMKMKIAGPAQDDDFDFSHDWDFQQFCQDFQGDTHRDPPHNNQFFKKKKAWSAQPFPFFWKFFWDWDPPDDDTGDTHTDDTDGGHHRMMMMHTSGTTMGTHDGNHGMTIIIITTIGSDCVSHDCSSVVD/DLVQLVVCLVVVVLVSNLVVLVVVLVVVVQLLVQLLVQLVVLVCFLVPPPPCVDPVSVVRSVVRSVVSSLVSLCVRVNDDSSPDDPPVVVVVCVVLLVSLVSNLVSCVVVPNLLSSLQSLLLNCQSVVVDPVSVVSNVCSCPVVVDDPVSRHNPPQFQLLVLCVQLVVCVVVVVLVSNLVSLVRSLVSLVVQLSSQLSSLLDDDPPPPPDPDVLVVLVSVLSSLVSSLCSQVVSQSSGSVDDGDNNLVSLVSQLVSCVVVVNNLRSLQSLLLSCVVVVPDPVSVVVNVVSVVVPNVVSNHYDPVSVVVVVVSVVSVVVSVVSVVVCPPVCCQPPPCPPQQKAWPAACVNQVNAQKTKIFRLDDLVLLVLLVVLQVVQWDQPPPVPVDPDAPDSQARADPFKGKTKDWLQSSVVCCVVVVDPVVNSVSLLVSLVSLQSVQCRSVVPPFGWFFLTKMWMKIAGPAQDDDFDFSHDWDFQQFCQDFQGDTHRDPPHNNQFFKKKKAWSAQPFPFFWKFFWDWDPDDDDTGDTHTDDTDGGHHRMMMMHTSGTTMGTHDGNHGMTIIIITTIGSDCVSHDCSSVVD

Organism: Lottia gigantea (NCBI:txid225164)